Protein 7A57 (pdb70)

Radius of gyration: 36.09 Å; Cα contacts (8 Å, |Δi|>4): 3725; chains: 3; bounding box: 94×116×87 Å

Secondary structure (DSSP, 8-state):
-HHHHHHHHHHHHHHHHHHTT-EEEPPPTT--------EEEEEEEETTEEEEEEEEEEE--TT-EEEEEEEETTEEEEEEEEEEEEEEEEEEEEEEEEEE--EEEEEEEEEEESSSPPPSS----TT-EEEEEEEEEBTTB--TT---SSEEEEEEEEEEEE---EEEEEE-SPPEEEEEEEEEETTEEEEEEE-SSS-EE-SSEEEEEE--------SEEEEETTEEEBSSBPPTT---SSBTSEEEETTEEEE----EEEEE--SSSPPEEEEEESS---GGGGGG-B--TTEEEEEETTEEEEEE-SS---EEEEEEE-SS-EEEEE-PPP-EEEEEEEEE-SSSSS-EEEEEEEEESS-EEEEEEESSEESSSEEEE-SS--EEEEEEE-SS---SEEEEEETTEEEEEEEEE-PPPPP-S-S--S-S--EE-/--GGGS--S--S-HHHHHHHHHHHHHHHHHHTT-EEEPPPTTB-------EEEEEEEETTEEEEEEEEEEE--TT-EEEEEEEETTEEEEEEEEEEEEEEEEEEEEEEEEEE--EEEEEEEEEEESSSPPPSS----TT-EEEEEEEEE-TTS--TT---SSEEEEEEEEEEEE---EEEEEE-SPPEEEEEEEEEETTEEEEEE--SSS-EE-SSEEEEEE--------SEEEEETTEEEBSSBPPTT---SSBTSSEEETTEEE-----EEEEE--SSSPPEEEEEE-S---GGGGGG-B--SSEEEEEETTEEEEEE-SS---EEEEEEEEES-EEEEE-PPP-EEEEEEEEE-SSSSS-EEEEEEEEESSBEEEEEEESSEESSSEEEE-SS--EEEEEEE-SS---SEEEEEETTEEEEEEEEE-PPPPP-S-S--S-S--EE-/-HHHHHHHHHHHHHHHHHTT-EEEPPPTTB-------EEEEEEEETTEEEEEEEEEEE--TT-EEEEEEEETTEEEEEEEEEEEEEEEEEEEEEEEEEE--EEEEEEEEEEESSS---SS----TT-EEEEEEEEEBTTB--TT---SSEEEEEEEEEEEE---EEEEEE-SPPEEEEEEEEEETTEEEEEEE-SSS-EE-SSEEEEEE--------SEEEEETTEEEBSSBPPTT---SSBT-SEEETTEEE--S--EEEEE--SSSPPEEEEEESS---GGGGGG-B--SSEEEEEETTEEEEEE-SS---EEEEEEEEES-EEEEE-PPP-EEEEEEEEE-SSSSS-EEEEEEEEESSBEEEEEEESSEESSSEEEE-SS--EEEEEEE-SS---SEEEEEETTEEEEEEEEE-PPPPP-S-S--S-S--EE-

Structure (mmCIF, N/CA/C/O backbone):
data_7A57
#
_entry.id   7A57
#
_cell.length_a   170.873
_cell.length_b   170.873
_cell.length_c   379.220
_cell.angle_alpha   90.000
_cell.angle_beta   90.000
_cell.angle_gamma   120.000
#
_symmetry.space_group_name_H-M   'P 61 2 2'
#
loop_
_entity.id
_entity.type
_entity.pdbx_description
1 polymer 'Envelopment polyprotein'
2 branched 2-acetamido-2-deoxy-beta-D-glucopyranose-(1-4)-[alpha-L-fucopyranose-(1-6)]2-acetamido-2-deoxy-beta-D-glucopyranose
#
loop_
_atom_site.group_PDB
_atom_site.id
_atom_site.type_symbol
_atom_site.label_atom_id
_atom_site.label_alt_id
_atom_site.label_comp_id
_atom_site.label_asym_id
_atom_site.label_entity_id
_atom_site.label_seq_id
_atom_site.pdbx_PDB_ins_code
_atom_site.Cartn_x
_atom_site.Cartn_y
_atom_site.Cartn_z
_atom_site.occupancy
_atom_site.B_iso_or_equiv
_atom_site.auth_seq_id
_atom_site.auth_comp_id
_atom_site.auth_asym_id
_atom_site.auth_atom_id
_atom_site.pdbx_PDB_model_num
ATOM 1 N N . ASP A 1 22 ? 65.558 -24.110 41.486 1.00 184.60 928 ASP A N 1
ATOM 2 C CA . ASP A 1 22 ? 65.758 -25.461 41.997 1.00 181.45 928 ASP A CA 1
ATOM 3 C C . ASP A 1 22 ? 65.331 -26.472 40.936 1.00 167.79 928 ASP A C 1
ATOM 4 O O . ASP A 1 22 ? 64.393 -26.222 40.178 1.00 164.69 928 ASP A O 1
ATOM 9 N N . ILE A 1 23 ? 66.017 -27.615 40.891 1.00 166.74 929 ILE A N 1
ATOM 10 C CA . ILE A 1 23 ? 65.801 -28.558 39.796 1.00 172.74 929 ILE A CA 1
ATOM 11 C C . ILE A 1 23 ? 64.570 -29.431 40.030 1.00 174.37 929 ILE A C 1
ATOM 12 O O . ILE A 1 23 ? 63.927 -29.864 39.067 1.00 159.58 929 ILE A O 1
ATOM 17 N N . GLU A 1 24 ? 64.224 -29.714 41.289 1.00 185.15 930 GLU A N 1
ATOM 18 C CA . GLU A 1 24 ? 63.081 -30.578 41.572 1.00 185.88 930 GLU A CA 1
ATOM 19 C C . GLU A 1 24 ? 61.785 -29.939 41.088 1.00 181.24 930 GLU A C 1
ATOM 20 O O . GLU A 1 24 ? 61.048 -30.513 40.274 1.00 174.49 930 GLU A O 1
ATOM 26 N N . GLN A 1 25 ? 61.495 -28.736 41.593 1.00 178.19 931 GLN A N 1
ATOM 27 C CA . GLN A 1 25 ? 60.315 -27.997 41.168 1.00 171.09 931 GLN A CA 1
ATOM 28 C C . GLN A 1 25 ? 60.269 -27.809 39.657 1.00 175.15 931 GLN A C 1
ATOM 29 O O . GLN A 1 25 ? 59.183 -27.795 39.070 1.00 177.97 931 GLN A O 1
ATOM 35 N N . TYR A 1 26 ? 61.425 -27.647 39.009 1.00 174.43 932 TYR A N 1
ATOM 36 C CA . TYR A 1 26 ? 61.427 -27.423 37.565 1.00 169.42 932 TYR A CA 1
ATOM 37 C C . TYR A 1 26 ? 61.103 -28.701 36.792 1.00 149.55 932 TYR A C 1
ATOM 38 O O . TYR A 1 26 ? 60.345 -28.663 35.816 1.00 133.75 932 TYR A O 1
ATOM 47 N N . LYS A 1 27 ? 61.709 -29.834 37.171 1.00 146.00 933 LYS A N 1
ATOM 48 C CA . LYS A 1 27 ? 61.380 -31.086 36.484 1.00 146.38 933 LYS A CA 1
ATOM 49 C C . LYS A 1 27 ? 59.927 -31.487 36.725 1.00 152.08 933 LYS A C 1
ATOM 50 O O . LYS A 1 27 ? 59.286 -32.075 35.844 1.00 150.19 933 LYS A O 1
ATOM 56 N N . LYS A 1 28 ? 59.398 -31.218 37.922 1.00 158.47 934 LYS A N 1
ATOM 57 C CA . LYS A 1 28 ? 57.971 -31.452 38.140 1.00 155.78 934 LYS A CA 1
ATOM 58 C C . LYS A 1 28 ? 57.126 -30.483 37.316 1.00 151.71 934 LYS A C 1
ATOM 59 O O . LYS A 1 28 ? 56.047 -30.847 36.829 1.00 149.87 934 LYS A O 1
ATOM 65 N N . ALA A 1 29 ? 57.607 -29.248 37.142 1.00 144.98 935 ALA A N 1
ATOM 66 C CA . ALA A 1 29 ? 56.887 -28.262 36.342 1.00 143.12 935 ALA A CA 1
ATOM 67 C C . ALA A 1 29 ? 56.836 -28.657 34.871 1.00 149.72 935 ALA A C 1
ATOM 68 O O . ALA A 1 29 ? 55.799 -28.496 34.218 1.00 158.35 935 ALA A O 1
ATOM 70 N N . ILE A 1 30 ? 57.947 -29.151 34.324 1.00 151.11 936 ILE A N 1
ATOM 71 C CA . ILE A 1 30 ? 57.962 -29.541 32.916 1.00 151.94 936 ILE A CA 1
ATOM 72 C C . ILE A 1 30 ? 57.244 -30.874 32.719 1.00 137.61 936 ILE A C 1
ATOM 73 O O . ILE A 1 30 ? 56.591 -31.081 31.690 1.00 121.99 936 ILE A O 1
ATOM 78 N N . THR A 1 31 ? 57.346 -31.792 33.688 1.00 136.81 937 THR A N 1
ATOM 79 C CA . THR A 1 31 ? 56.561 -33.021 33.632 1.00 132.97 937 THR A CA 1
ATOM 80 C C . THR A 1 31 ? 55.077 -32.698 33.598 1.00 132.19 937 THR A C 1
ATOM 81 O O . THR A 1 31 ? 54.311 -33.309 32.843 1.00 122.83 937 THR A O 1
ATOM 85 N N . GLN A 1 32 ? 54.654 -31.739 34.417 1.00 146.63 938 GLN A N 1
ATOM 86 C CA . GLN A 1 32 ? 53.262 -31.320 34.406 1.00 157.08 938 GLN A CA 1
ATOM 87 C C . GLN A 1 32 ? 52.915 -30.610 33.099 1.00 154.63 938 GLN A C 1
ATOM 88 O O . GLN A 1 32 ? 51.794 -30.741 32.601 1.00 164.96 938 GLN A O 1
ATOM 94 N N . LYS A 1 33 ? 53.847 -29.817 32.552 1.00 143.84 939 LYS A N 1
ATOM 95 C CA . LYS A 1 33 ? 53.568 -29.057 31.329 1.00 144.07 939 LYS A CA 1
ATOM 96 C C . LYS A 1 33 ? 53.389 -29.979 30.123 1.00 141.58 939 LYS A C 1
ATOM 97 O O . LYS A 1 33 ? 52.436 -29.831 29.349 1.00 138.14 939 LYS A O 1
ATOM 103 N N . LEU A 1 34 ? 54.317 -30.920 29.930 1.00 137.12 940 LEU A N 1
ATOM 104 C CA . LEU A 1 34 ? 54.149 -31.926 28.888 1.00 128.17 940 LEU A CA 1
ATOM 105 C C . LEU A 1 34 ? 52.939 -32.802 29.174 1.00 132.17 940 LEU A C 1
ATOM 106 O O . LEU A 1 34 ? 52.220 -33.211 28.253 1.00 133.24 940 LEU A O 1
ATOM 111 N N . GLN A 1 35 ? 52.701 -33.087 30.453 1.00 136.96 941 GLN A N 1
ATOM 112 C CA . GLN A 1 35 ? 51.592 -33.939 30.854 1.00 135.72 941 GLN A CA 1
ATOM 113 C C . GLN A 1 35 ? 50.255 -33.324 30.455 1.00 130.36 941 GLN A C 1
ATOM 114 O O . GLN A 1 35 ? 49.368 -34.015 29.941 1.00 122.40 941 GLN A O 1
ATOM 120 N N . THR A 1 36 ? 50.085 -32.024 30.707 1.00 136.94 942 THR A N 1
ATOM 121 C CA . THR A 1 36 ? 48.877 -31.315 30.303 1.00 139.95 942 THR A CA 1
ATOM 122 C C . THR A 1 36 ? 48.866 -30.983 28.817 1.00 129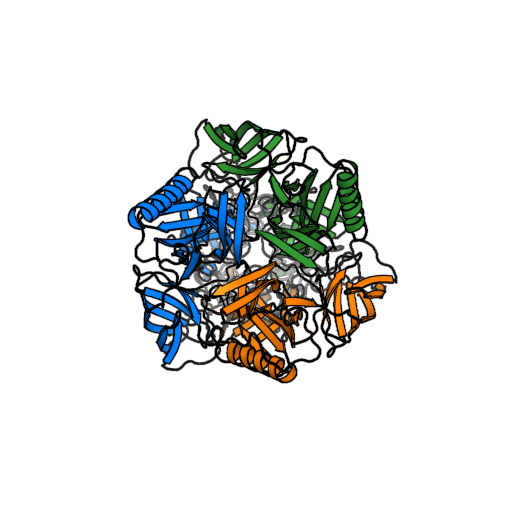.63 942 THR A C 1
ATOM 123 O O . THR A 1 36 ? 47.797 -30.698 28.272 1.00 131.52 942 THR A O 1
ATOM 127 N N . SER A 1 37 ? 50.028 -30.952 28.160 1.00 127.75 943 SER A N 1
ATOM 128 C CA . SER A 1 37 ? 50.039 -30.854 26.702 1.00 137.15 943 SER A CA 1
ATOM 129 C C . SER A 1 37 ? 49.418 -32.099 26.076 1.00 132.88 943 SER A C 1
ATOM 130 O O . SER A 1 37 ? 48.509 -32.012 25.234 1.00 122.59 943 SER A O 1
ATOM 133 N N . LEU A 1 38 ? 49.840 -33.277 26.546 1.00 138.38 944 LEU A N 1
ATOM 134 C CA . LEU A 1 38 ? 49.333 -34.521 25.982 1.00 133.07 944 LEU A CA 1
ATOM 135 C C . LEU A 1 38 ? 47.903 -34.775 26.437 1.00 145.40 944 LEU A C 1
ATOM 136 O O . LEU A 1 38 ? 47.086 -35.310 25.677 1.00 127.99 944 LEU A O 1
ATOM 141 N N . SER A 1 39 ? 47.592 -34.414 27.687 1.00 167.96 945 SER A N 1
ATOM 142 C CA . SER A 1 39 ? 46.223 -34.542 28.171 1.00 170.70 945 SER A CA 1
ATOM 143 C C . SER A 1 39 ? 45.304 -33.591 27.416 1.00 171.76 945 SER A C 1
ATOM 144 O O . SER A 1 39 ? 44.159 -33.939 27.103 1.00 166.71 945 SER A O 1
ATOM 147 N N . LEU A 1 40 ? 45.800 -32.385 27.115 1.00 173.70 946 LEU A N 1
ATOM 148 C CA . LEU A 1 40 ? 45.027 -31.430 26.330 1.00 176.23 946 LEU A CA 1
ATOM 149 C C . LEU A 1 40 ? 44.723 -31.988 24.952 1.00 181.51 946 LEU A C 1
ATOM 150 O O . LEU A 1 40 ? 43.619 -31.798 24.426 1.00 177.02 946 LEU A O 1
ATOM 155 N N . PHE A 1 41 ? 45.686 -32.682 24.347 1.00 189.47 947 PHE A N 1
ATOM 156 C CA . PHE A 1 41 ? 45.415 -33.309 23.063 1.00 182.56 947 PHE A CA 1
ATOM 157 C C . PHE A 1 41 ? 44.912 -34.737 23.289 1.00 165.17 947 PHE A C 1
ATOM 158 O O . PHE A 1 41 ? 44.588 -35.141 24.408 1.00 162.76 947 PHE A O 1
ATOM 166 N N . LYS A 1 42 ? 44.839 -35.520 22.216 1.00 156.35 948 LYS A N 1
ATOM 167 C CA . LYS A 1 42 ? 44.110 -36.784 22.223 1.00 164.00 948 LYS A CA 1
ATOM 168 C C . LYS A 1 42 ? 44.774 -37.904 23.020 1.00 162.86 948 LYS A C 1
ATOM 169 O O . LYS A 1 42 ? 44.198 -39.006 23.041 1.00 167.04 948 LYS A O 1
ATOM 175 N N . TYR A 1 43 ? 45.921 -37.719 23.655 1.00 155.18 949 TYR A N 1
ATOM 176 C CA . TYR A 1 43 ? 46.562 -38.881 24.264 1.00 145.51 949 TYR A CA 1
ATOM 177 C C . TYR A 1 43 ? 45.813 -39.297 25.533 1.00 139.39 949 TYR A C 1
ATOM 178 O O . TYR A 1 43 ? 45.289 -38.467 26.279 1.00 140.25 949 TYR A O 1
ATOM 187 N N . ALA A 1 44 ? 45.782 -40.609 25.769 1.00 132.68 950 ALA A N 1
ATOM 188 C CA . ALA A 1 44 ? 45.100 -41.201 26.909 1.00 132.56 950 ALA A CA 1
ATOM 189 C C . ALA A 1 44 ? 46.113 -41.786 27.886 1.00 143.18 950 ALA A C 1
ATOM 190 O O . ALA A 1 44 ? 47.141 -42.332 27.478 1.00 142.22 950 ALA A O 1
ATOM 192 N N . LYS A 1 45 ? 45.807 -41.680 29.182 1.00 146.35 951 LYS A N 1
ATOM 193 C CA . LYS A 1 45 ? 46.707 -42.155 30.229 1.00 141.73 951 LYS A CA 1
ATOM 194 C C . LYS A 1 45 ? 46.518 -43.650 30.452 1.00 157.68 951 LYS A C 1
ATOM 195 O O . LYS A 1 45 ? 45.386 -44.130 30.562 1.00 168.96 951 LYS A O 1
ATOM 201 N N . THR A 1 46 ? 47.628 -44.386 30.532 1.00 163.16 952 THR A N 1
ATOM 202 C CA . THR A 1 46 ? 47.590 -45.831 30.711 1.00 168.71 952 THR A CA 1
ATOM 203 C C . THR A 1 46 ? 48.608 -46.232 31.772 1.00 177.06 952 THR A C 1
ATOM 204 O O . THR A 1 46 ? 49.274 -45.386 32.380 1.00 181.41 952 THR A O 1
ATOM 208 N N . LYS A 1 47 ? 48.715 -47.538 32.008 1.00 175.16 953 LYS A N 1
ATOM 209 C CA . LYS A 1 47 ? 49.586 -48.062 33.061 1.00 168.24 953 LYS A CA 1
ATOM 210 C C . LYS A 1 47 ? 51.030 -48.092 32.568 1.00 149.12 953 LYS A C 1
ATOM 211 O O . LYS A 1 47 ? 51.322 -48.727 31.550 1.00 126.51 953 LYS A O 1
ATOM 217 N N . ASN A 1 48 ? 51.933 -47.416 33.277 1.00 150.95 954 ASN A N 1
ATOM 218 C CA . ASN A 1 48 ? 53.320 -47.337 32.829 1.00 140.84 954 ASN A CA 1
ATOM 219 C C . ASN A 1 48 ? 53.934 -48.735 32.706 1.00 142.26 954 ASN A C 1
ATOM 220 O O . ASN A 1 48 ? 53.740 -49.599 33.570 1.00 136.09 954 ASN A O 1
ATOM 225 N N . LEU A 1 49 ? 54.683 -48.945 31.619 1.00 141.47 955 LEU A N 1
ATOM 226 C CA . LEU A 1 49 ? 55.337 -50.219 31.362 1.00 128.96 955 LEU A CA 1
ATOM 227 C C . LEU A 1 49 ? 56.803 -50.144 31.755 1.00 131.75 955 LEU A C 1
ATOM 228 O O . LEU A 1 49 ? 57.543 -49.316 31.198 1.00 129.89 955 LEU A O 1
ATOM 233 N N . PRO A 1 50 ? 57.254 -50.954 32.708 1.00 130.94 956 PRO A N 1
ATOM 234 C CA . PRO A 1 50 ? 58.654 -50.874 33.161 1.00 126.49 956 PRO A CA 1
ATOM 235 C C . PRO A 1 50 ? 59.637 -51.503 32.190 1.00 113.02 956 PRO A C 1
ATOM 236 O O . PRO A 1 50 ? 60.814 -51.127 32.150 1.00 106.60 956 PRO A O 1
ATOM 240 N N . HIS A 1 51 ? 59.171 -52.492 31.434 1.00 107.69 957 HIS A N 1
ATOM 241 C CA . HIS A 1 51 ? 60.025 -53.303 30.579 1.00 104.96 957 HIS A CA 1
ATOM 242 C C . HIS A 1 51 ? 60.322 -52.665 29.228 1.00 104.59 957 HIS A C 1
ATOM 243 O O . HIS A 1 51 ? 61.007 -53.292 28.408 1.00 96.52 957 HIS A O 1
ATOM 250 N N . ILE A 1 52 ? 59.794 -51.477 28.946 1.00 111.02 958 ILE A N 1
ATOM 251 C CA . ILE A 1 52 ? 60.052 -50.793 27.683 1.00 100.15 958 ILE A CA 1
ATOM 252 C C . ILE A 1 52 ? 61.214 -49.822 27.846 1.00 89.34 958 ILE A C 1
ATOM 253 O O . ILE A 1 52 ? 61.109 -48.815 28.553 1.00 88.76 958 ILE A O 1
ATOM 258 N N . LYS A 1 53 ? 62.317 -50.126 27.174 1.00 80.60 959 LYS A N 1
ATOM 259 C CA . LYS A 1 53 ? 63.497 -49.285 27.105 1.00 80.70 959 LYS A CA 1
ATOM 260 C C . LYS A 1 53 ? 64.054 -49.373 25.696 1.00 93.50 959 LYS A C 1
ATOM 261 O O . LYS A 1 53 ? 63.982 -50.433 25.061 1.00 101.31 959 LYS A O 1
ATOM 267 N N . PRO A 1 54 ? 64.597 -48.275 25.174 1.00 90.57 960 PRO A N 1
ATOM 268 C CA . PRO A 1 54 ? 65.115 -48.292 23.799 1.00 82.75 960 PRO A CA 1
ATOM 269 C C . PRO A 1 54 ? 66.353 -49.164 23.691 1.00 92.45 960 PRO A C 1
ATOM 270 O O . PRO A 1 54 ? 67.238 -49.135 24.550 1.00 96.46 960 PRO A O 1
ATOM 274 N N . ILE A 1 55 ? 66.397 -49.957 22.622 1.00 93.47 961 ILE A N 1
ATOM 275 C CA . ILE A 1 55 ? 67.543 -50.814 22.356 1.00 89.87 961 ILE A CA 1
ATOM 276 C C . ILE A 1 55 ? 68.488 -50.191 21.329 1.00 78.82 961 ILE A C 1
ATOM 277 O O . ILE A 1 55 ? 69.681 -50.540 21.308 1.00 71.05 961 ILE A O 1
ATOM 282 N N . TYR A 1 56 ? 68.016 -49.220 20.547 1.00 76.03 962 TYR A N 1
ATOM 283 C CA . TYR A 1 56 ? 68.726 -48.686 19.394 1.00 70.80 962 TYR A CA 1
ATOM 284 C C . TYR A 1 56 ? 68.721 -47.164 19.482 1.00 82.33 962 TYR A C 1
ATOM 285 O O . TYR A 1 56 ? 67.841 -46.568 20.110 1.00 98.68 962 TYR A O 1
ATOM 294 N N . LYS A 1 57 ? 69.711 -46.529 18.850 1.00 71.24 963 LYS A N 1
ATOM 295 C CA . LYS A 1 57 ? 69.814 -45.075 18.825 1.00 74.52 963 LYS A CA 1
ATOM 296 C C . LYS A 1 57 ? 69.712 -44.612 17.380 1.00 77.73 963 LYS A C 1
ATOM 297 O O . LYS A 1 57 ? 70.286 -45.240 16.483 1.00 82.16 963 LYS A O 1
ATOM 303 N N . TYR A 1 58 ? 68.969 -43.529 17.138 1.00 75.81 964 TYR A N 1
ATOM 304 C CA . TYR A 1 58 ? 68.635 -43.214 15.757 1.00 82.07 964 TYR A CA 1
ATOM 305 C C . TYR A 1 58 ? 69.120 -41.810 15.412 1.00 91.56 964 TYR A C 1
ATOM 306 O O . TYR A 1 58 ? 69.583 -41.054 16.270 1.00 111.56 964 TYR A O 1
ATOM 315 N N . ILE A 1 59 ? 68.992 -41.459 14.129 1.00 79.82 965 ILE A N 1
ATOM 316 C CA . ILE A 1 59 ? 69.483 -40.174 13.645 1.00 85.40 965 ILE A CA 1
ATOM 317 C C . ILE A 1 59 ? 68.580 -39.054 14.139 1.00 96.72 965 ILE A C 1
ATOM 318 O O . ILE A 1 59 ? 67.350 -39.119 14.006 1.00 111.75 965 ILE A O 1
ATOM 323 N N . THR A 1 60 ? 69.188 -38.011 14.703 1.00 84.75 966 THR A N 1
ATOM 324 C CA . THR A 1 60 ? 68.454 -36.874 15.238 1.00 99.57 966 THR A CA 1
ATOM 325 C C . THR A 1 60 ? 68.968 -35.583 14.620 1.00 108.19 966 THR A C 1
ATOM 326 O O . THR A 1 60 ? 70.163 -35.445 14.339 1.00 116.07 966 THR A O 1
ATOM 330 N N . ILE A 1 61 ? 68.047 -34.646 14.415 1.00 110.20 967 ILE A N 1
ATOM 331 C CA . ILE A 1 61 ? 68.338 -33.287 13.979 1.00 111.60 967 ILE A CA 1
ATOM 332 C C . ILE A 1 61 ? 67.803 -32.354 15.051 1.00 111.46 967 ILE A C 1
ATOM 333 O O . ILE A 1 61 ? 66.611 -32.397 15.371 1.00 100.63 967 ILE A O 1
ATOM 338 N N . GLU A 1 62 ? 68.668 -31.513 15.601 1.00 121.76 968 GLU A N 1
ATOM 339 C CA . GLU A 1 62 ? 68.248 -30.585 16.639 1.00 118.31 968 GLU A CA 1
ATOM 340 C C . GLU A 1 62 ? 68.196 -29.166 16.088 1.00 117.38 968 GLU A C 1
ATOM 341 O O . GLU A 1 62 ? 68.672 -28.877 14.988 1.00 113.67 968 GLU A O 1
ATOM 347 N N . GLY A 1 63 ? 67.606 -28.276 16.873 1.00 106.15 969 GLY A N 1
ATOM 348 C CA . GLY A 1 63 ? 67.489 -26.894 16.449 1.00 131.92 969 GLY A CA 1
ATOM 349 C C . GLY A 1 63 ? 66.741 -26.093 17.487 1.00 136.81 969 GLY A C 1
ATOM 350 O O . GLY A 1 63 ? 66.418 -26.585 18.572 1.00 131.54 969 GLY A O 1
ATOM 351 N N . THR A 1 64 ? 66.492 -24.829 17.146 1.00 144.58 970 THR A N 1
ATOM 352 C CA . THR A 1 64 ? 65.741 -23.923 18.006 1.00 142.07 970 THR A CA 1
ATOM 353 C C . THR A 1 64 ? 64.794 -23.089 17.160 1.00 144.33 970 THR A C 1
ATOM 354 O O . THR A 1 64 ? 65.214 -22.466 16.179 1.00 144.03 970 THR A O 1
ATOM 358 N N . GLU A 1 65 ? 63.522 -23.074 17.545 1.00 144.47 971 GLU A N 1
ATOM 359 C CA . GLU A 1 65 ? 62.535 -22.176 16.971 1.00 144.72 971 GLU A CA 1
ATOM 360 C C . GLU A 1 65 ? 62.158 -21.118 17.996 1.00 152.37 971 GLU A C 1
ATOM 361 O O . GLU A 1 65 ? 62.118 -21.379 19.204 1.00 147.40 971 GLU A O 1
ATOM 367 N N . THR A 1 66 ? 61.880 -19.919 17.494 1.00 165.29 972 THR A N 1
ATOM 368 C CA . THR A 1 66 ? 61.573 -18.764 18.323 1.00 172.54 972 THR A CA 1
ATOM 369 C C . THR A 1 66 ? 60.145 -18.327 18.043 1.00 177.60 972 THR A C 1
ATOM 370 O O . THR A 1 66 ? 59.792 -18.048 16.892 1.00 179.34 972 THR A O 1
ATOM 374 N N . ALA A 1 67 ? 59.329 -18.282 19.092 1.00 179.41 973 ALA A N 1
ATOM 375 C CA . ALA A 1 67 ? 57.950 -17.817 19.003 1.00 183.71 973 ALA A CA 1
ATOM 376 C C . ALA A 1 67 ? 57.861 -16.553 19.845 1.00 201.17 973 ALA A C 1
ATOM 377 O O . ALA A 1 67 ? 58.016 -16.606 21.071 1.00 207.96 973 ALA A O 1
ATOM 379 N N . GLU A 1 68 ? 57.624 -15.418 19.182 1.00 205.07 974 GLU A N 1
ATOM 380 C CA . GLU A 1 68 ? 57.562 -14.122 19.849 1.00 205.02 974 GLU A CA 1
ATOM 381 C C . GLU A 1 68 ? 58.816 -13.901 20.683 1.00 200.77 974 GLU A C 1
ATOM 382 O O . GLU A 1 68 ? 59.933 -13.928 20.155 1.00 194.59 974 GLU A O 1
ATOM 388 N N . GLY A 1 69 ? 58.649 -13.676 21.984 1.00 204.76 975 GLY A N 1
ATOM 389 C CA . GLY A 1 69 ? 59.792 -13.466 22.848 1.00 204.17 975 GLY A CA 1
ATOM 390 C C . GLY A 1 69 ? 60.430 -14.725 23.399 1.00 193.68 975 GLY A C 1
ATOM 391 O O . GLY A 1 69 ? 61.564 -14.675 23.886 1.00 187.57 975 GLY A O 1
ATOM 392 N N . ILE A 1 70 ? 59.738 -15.865 23.329 1.00 194.57 976 ILE A N 1
ATOM 393 C CA . ILE A 1 70 ? 60.222 -17.094 23.952 1.00 198.89 976 ILE A CA 1
ATOM 394 C C . ILE A 1 70 ? 60.939 -17.934 22.904 1.00 199.61 976 ILE A C 1
ATOM 395 O O . ILE A 1 70 ? 60.481 -18.061 21.759 1.00 201.76 976 ILE A O 1
ATOM 400 N N . GLU A 1 71 ? 62.079 -18.499 23.293 1.00 192.85 977 GLU A N 1
ATOM 401 C CA . GLU A 1 71 ? 62.884 -19.360 22.438 1.00 177.99 977 GLU A CA 1
ATOM 402 C C . GLU A 1 71 ? 62.840 -20.787 22.969 1.00 168.09 977 GLU A C 1
ATOM 403 O O . GLU A 1 71 ? 62.999 -21.008 24.174 1.00 166.99 977 GLU A O 1
ATOM 409 N N . SER A 1 72 ? 62.609 -21.748 22.074 1.00 160.81 978 SER A N 1
ATOM 410 C CA . SER A 1 72 ? 62.466 -23.146 22.459 1.00 153.25 978 SER A CA 1
ATOM 411 C C . SER A 1 72 ? 63.313 -24.032 21.555 1.00 145.85 978 SER A C 1
ATOM 412 O O . SER A 1 72 ? 63.363 -23.822 20.339 1.00 146.04 978 SER A O 1
ATOM 415 N N . ALA A 1 73 ? 63.978 -25.017 22.156 1.00 139.27 979 ALA A N 1
ATOM 416 C CA . ALA A 1 73 ? 64.859 -25.934 21.439 1.00 131.56 979 ALA A CA 1
ATOM 417 C C . ALA A 1 73 ? 64.151 -27.262 21.196 1.00 121.00 979 ALA A C 1
ATOM 418 O O . ALA A 1 73 ? 63.584 -27.850 22.123 1.00 116.49 979 ALA A O 1
ATOM 420 N N . TYR A 1 74 ? 64.198 -27.734 19.951 1.00 118.06 980 TYR A N 1
ATOM 421 C CA . TYR A 1 74 ? 63.528 -28.953 19.524 1.00 124.20 980 TYR A CA 1
ATOM 422 C C . TYR A 1 74 ? 64.547 -29.986 19.064 1.00 127.95 980 TYR A C 1
ATOM 423 O O . TYR A 1 74 ? 65.586 -29.647 18.485 1.00 134.25 980 TYR A O 1
ATOM 432 N N . ILE A 1 75 ? 64.236 -31.251 19.335 1.00 123.20 981 ILE A N 1
ATOM 433 C CA . ILE A 1 75 ? 64.924 -32.390 18.742 1.00 108.32 981 ILE A CA 1
ATOM 434 C C . ILE A 1 75 ? 63.929 -33.114 17.846 1.00 99.45 981 ILE A C 1
ATOM 435 O O . ILE A 1 75 ? 62.739 -33.205 18.168 1.00 100.01 981 ILE A O 1
ATOM 440 N N . GLU A 1 76 ? 64.415 -33.609 16.712 1.00 104.57 982 GLU A N 1
ATOM 441 C CA . GLU A 1 76 ? 63.590 -34.248 15.694 1.00 109.04 982 GLU A CA 1
ATOM 442 C C . GLU A 1 76 ? 64.221 -35.574 15.301 1.00 104.80 982 GLU A C 1
ATOM 443 O O . GLU A 1 76 ? 65.409 -35.626 14.971 1.00 111.66 982 GLU A O 1
ATOM 449 N N . SER A 1 77 ? 63.438 -36.645 15.358 1.00 90.97 983 SER A N 1
ATOM 450 C CA . SER A 1 77 ? 63.982 -37.963 15.089 1.00 83.24 983 SER A CA 1
ATOM 451 C C . SER A 1 77 ? 62.928 -38.816 14.391 1.00 81.53 983 SER A C 1
ATOM 452 O O . SER A 1 77 ? 61.726 -38.643 14.606 1.00 82.31 983 SER A O 1
ATOM 455 N N . GLU A 1 78 ? 63.390 -39.741 13.553 1.00 79.37 984 GLU A N 1
ATOM 456 C CA . GLU A 1 78 ? 62.509 -40.603 12.778 1.00 81.20 984 GLU A CA 1
ATOM 457 C C . GLU A 1 78 ? 62.746 -42.062 13.142 1.00 82.80 984 GLU A C 1
ATOM 458 O O . GLU A 1 78 ? 63.889 -42.489 13.342 1.00 74.08 984 GLU A O 1
ATOM 464 N N . VAL A 1 79 ? 61.651 -42.814 13.216 1.00 81.23 985 VAL A N 1
ATOM 465 C CA . VAL A 1 79 ? 61.617 -44.168 13.760 1.00 71.48 985 VAL A CA 1
ATOM 466 C C . VAL A 1 79 ? 60.793 -45.077 12.855 1.00 101.26 985 VAL A C 1
ATOM 467 O O . VAL A 1 79 ? 59.744 -44.645 12.357 1.00 121.42 985 VAL A O 1
ATOM 471 N N . PRO A 1 80 ? 61.196 -46.328 12.621 1.00 86.15 986 PRO A N 1
ATOM 472 C CA . PRO A 1 80 ? 60.333 -47.229 11.851 1.00 73.55 986 PRO A CA 1
ATOM 473 C C . PRO A 1 80 ? 59.047 -47.520 12.601 1.00 70.03 986 PRO A C 1
ATOM 474 O O . PRO A 1 80 ? 59.047 -47.709 13.820 1.00 72.61 986 PRO A O 1
ATOM 478 N N . ALA A 1 81 ? 57.951 -47.576 11.853 1.00 74.72 987 ALA A N 1
ATOM 479 C CA . ALA A 1 81 ? 56.635 -47.859 12.418 1.00 67.69 987 ALA A CA 1
ATOM 480 C C . ALA A 1 81 ? 56.502 -49.370 12.513 1.00 71.59 987 ALA A C 1
ATOM 481 O O . ALA A 1 81 ? 55.941 -50.031 11.636 1.00 86.64 987 ALA A O 1
ATOM 483 N N . LEU A 1 82 ? 57.028 -49.916 13.602 1.00 67.05 988 LEU A N 1
ATOM 484 C CA . LEU A 1 82 ? 57.077 -51.347 13.833 1.00 67.42 988 LEU A CA 1
ATOM 485 C C . LEU A 1 82 ? 56.737 -51.601 15.292 1.00 86.67 988 LEU A C 1
ATOM 486 O O . LEU A 1 82 ? 57.198 -50.873 16.178 1.00 99.14 988 LEU A O 1
ATOM 491 N N . ALA A 1 83 ? 55.927 -52.626 15.542 1.00 86.81 989 ALA A N 1
ATOM 492 C CA . ALA A 1 83 ? 55.542 -52.931 16.910 1.00 86.25 989 ALA A CA 1
ATOM 493 C C . ALA A 1 83 ? 56.774 -53.261 17.740 1.00 79.74 989 ALA A C 1
ATOM 494 O O . ALA A 1 83 ? 57.631 -54.043 17.315 1.00 85.88 989 ALA A O 1
ATOM 496 N N . GLY A 1 84 ? 56.866 -52.649 18.926 1.00 74.33 990 GLY A N 1
ATOM 497 C CA . GLY A 1 84 ? 57.977 -52.865 19.830 1.00 78.36 990 GLY A CA 1
ATOM 498 C C . GLY A 1 84 ? 59.136 -51.891 19.702 1.00 77.38 990 GLY A C 1
ATOM 499 O O . GLY A 1 84 ? 60.063 -51.940 20.523 1.00 79.67 990 GLY A O 1
ATOM 500 N N . THR A 1 85 ? 59.119 -51.010 18.711 1.00 69.13 991 THR A N 1
ATOM 501 C CA . THR A 1 85 ? 60.219 -50.082 18.516 1.00 71.54 991 THR A CA 1
ATOM 502 C C . THR A 1 85 ? 60.101 -48.900 19.471 1.00 82.51 991 THR A C 1
ATOM 503 O O . THR A 1 85 ? 58.996 -48.437 19.767 1.00 99.38 991 THR A O 1
ATOM 507 N N . SER A 1 86 ? 61.239 -48.427 19.975 1.00 80.94 992 SER A N 1
ATOM 508 C CA . SER A 1 86 ? 61.231 -47.318 20.917 1.00 88.38 992 SER A CA 1
ATOM 509 C C . SER A 1 86 ? 62.542 -46.548 20.799 1.00 90.29 992 SER A C 1
ATOM 510 O O . SER A 1 86 ? 63.547 -47.078 20.319 1.00 96.84 992 SER A O 1
ATOM 513 N N . ILE A 1 87 ? 62.517 -45.282 21.230 1.00 76.86 993 ILE A N 1
ATOM 514 C CA . ILE A 1 87 ? 63.687 -44.407 21.231 1.00 77.29 993 ILE A CA 1
ATOM 515 C C . ILE A 1 87 ? 63.713 -43.645 22.541 1.00 92.02 993 ILE A C 1
ATOM 516 O O . ILE A 1 87 ? 62.658 -43.303 23.088 1.00 108.67 993 ILE A O 1
ATOM 521 N N . GLY A 1 88 ? 64.910 -43.393 23.063 1.00 94.54 994 GLY A N 1
ATOM 522 C CA . GLY A 1 88 ? 65.039 -42.649 24.296 1.00 107.13 994 GLY A CA 1
ATOM 523 C C . GLY A 1 88 ? 65.534 -41.219 24.158 1.00 109.88 994 GLY A C 1
ATOM 524 O O . GLY A 1 88 ? 66.443 -40.933 23.378 1.00 130.22 994 GLY A O 1
ATOM 525 N N . PHE A 1 89 ? 64.971 -40.339 24.986 1.00 92.94 995 PHE A N 1
ATOM 526 C CA . PHE A 1 89 ? 65.435 -38.965 25.092 1.00 96.67 995 PHE A CA 1
ATOM 527 C C . PHE A 1 89 ? 65.697 -38.637 26.555 1.00 108.40 995 PHE A C 1
ATOM 528 O O . PHE A 1 89 ? 64.824 -38.839 27.407 1.00 116.82 995 PHE A O 1
ATOM 536 N N . LYS A 1 90 ? 66.887 -38.109 26.836 1.00 110.20 996 LYS A N 1
ATOM 537 C CA . LYS A 1 90 ? 67.219 -37.526 28.130 1.00 113.21 996 LYS A CA 1
ATOM 538 C C . LYS A 1 90 ? 67.218 -36.012 28.002 1.00 120.19 996 LYS A C 1
ATOM 539 O O . LYS A 1 90 ? 67.882 -35.458 27.117 1.00 122.80 996 LYS A O 1
ATOM 545 N N . ILE A 1 91 ? 66.453 -35.355 28.872 1.00 120.76 997 ILE A N 1
ATOM 546 C CA . ILE A 1 91 ? 66.333 -33.904 28.893 1.00 119.74 997 ILE A CA 1
ATOM 547 C C . ILE A 1 91 ? 67.170 -33.353 30.037 1.00 129.13 997 ILE A C 1
ATOM 548 O O . ILE A 1 91 ? 66.995 -33.747 31.196 1.00 134.73 997 ILE A O 1
ATOM 553 N N . ASN A 1 92 ? 68.067 -32.431 29.707 1.00 132.00 998 ASN A N 1
ATOM 554 C CA . ASN A 1 92 ? 68.972 -31.792 30.642 1.00 132.24 998 ASN A CA 1
ATOM 555 C C . ASN A 1 92 ? 68.656 -30.304 30.664 1.00 133.61 998 ASN A C 1
ATOM 556 O O . ASN A 1 92 ? 67.980 -29.781 29.772 1.00 132.06 998 ASN A O 1
ATOM 561 N N . SER A 1 93 ? 69.140 -29.624 31.696 1.00 132.56 999 SER A N 1
ATOM 562 C CA . SER A 1 93 ? 69.078 -28.171 31.747 1.00 134.27 999 SER A CA 1
ATOM 563 C C . SER A 1 93 ? 70.422 -27.622 31.301 1.00 128.34 999 SER A C 1
ATOM 564 O O . SER A 1 93 ? 71.467 -28.190 31.629 1.00 129.75 999 SER A O 1
ATOM 567 N N . LYS A 1 94 ? 70.394 -26.539 30.530 1.00 122.22 1000 LYS A N 1
ATOM 568 C CA . LYS A 1 94 ? 71.630 -25.972 30.007 1.00 124.97 1000 LYS A CA 1
ATOM 569 C C . LYS A 1 94 ? 72.666 -25.845 31.120 1.00 140.82 1000 LYS A C 1
ATOM 570 O O . LYS A 1 94 ? 72.443 -25.148 32.116 1.00 148.73 1000 LYS A O 1
ATOM 576 N N . GLU A 1 95 ? 73.757 -26.604 30.979 1.00 146.61 1001 GLU A N 1
ATOM 577 C CA . GLU A 1 95 ? 74.870 -26.741 31.927 1.00 154.87 1001 GLU A CA 1
ATOM 578 C C . GLU A 1 95 ? 74.552 -27.647 33.115 1.00 156.38 1001 GLU A C 1
ATOM 579 O O . GLU A 1 95 ? 75.345 -27.673 34.073 1.00 158.24 1001 GLU A O 1
ATOM 585 N N . GLY A 1 96 ? 73.452 -28.395 33.096 1.00 151.18 1002 GLY A N 1
ATOM 586 C CA . GLY A 1 96 ? 73.072 -29.199 34.247 1.00 146.44 1002 GLY A CA 1
ATOM 587 C C . GLY A 1 96 ? 72.250 -30.414 33.871 1.00 131.90 1002 GLY A C 1
ATOM 588 O O . GLY A 1 96 ? 71.504 -30.406 32.889 1.00 119.34 1002 GLY A O 1
ATOM 589 N N . LYS A 1 97 ? 72.368 -31.461 34.682 1.00 139.95 1003 LYS A N 1
ATOM 590 C CA . LYS A 1 97 ? 71.756 -32.743 34.344 1.00 149.17 1003 LYS A CA 1
ATOM 591 C C . LYS A 1 97 ? 71.405 -33.594 35.570 1.00 154.69 1003 LYS A C 1
ATOM 592 O O . LYS A 1 97 ? 72.119 -33.568 36.575 1.00 161.70 1003 LYS A O 1
ATOM 598 N N . HIS A 1 98 ? 70.304 -34.343 35.486 1.00 148.17 1004 HIS A N 1
ATOM 599 C CA . HIS A 1 98 ? 69.378 -34.239 34.359 1.00 143.40 1004 HIS A CA 1
ATOM 600 C C . HIS A 1 98 ? 67.976 -33.959 34.883 1.00 131.31 1004 HIS A C 1
ATOM 601 O O . HIS A 1 98 ? 67.726 -34.028 36.085 1.00 121.71 1004 HIS A O 1
ATOM 608 N N . LEU A 1 99 ? 67.072 -33.619 33.973 1.00 132.01 1005 LEU A N 1
ATOM 609 C CA . LEU A 1 99 ? 65.695 -33.277 34.344 1.00 130.11 1005 LEU A CA 1
ATOM 610 C C . LEU A 1 99 ? 64.783 -34.498 34.287 1.00 131.26 1005 LEU A C 1
ATOM 611 O O . LEU A 1 99 ? 64.281 -34.959 35.316 1.00 139.19 1005 LEU A O 1
ATOM 616 N N . LEU A 1 100 ? 64.564 -35.028 33.086 1.00 119.07 1006 LEU A N 1
ATOM 617 C CA . LEU A 1 100 ? 63.532 -36.031 32.882 1.00 112.85 1006 LEU A CA 1
ATOM 618 C C . LEU A 1 100 ? 63.914 -36.908 31.697 1.00 112.82 1006 LEU A C 1
ATOM 619 O O . LEU A 1 100 ? 64.610 -36.463 30.779 1.00 111.77 1006 LEU A O 1
ATOM 624 N N . ASP A 1 101 ? 63.450 -38.155 31.723 1.00 113.21 1007 ASP A N 1
ATOM 625 C CA . ASP A 1 101 ? 63.617 -39.087 30.612 1.00 116.28 1007 ASP A CA 1
ATOM 626 C C . ASP A 1 101 ? 62.260 -39.346 29.973 1.00 127.39 1007 ASP A C 1
ATOM 627 O O . ASP A 1 101 ? 61.289 -39.649 30.676 1.00 142.61 1007 ASP A O 1
ATOM 632 N N . VAL A 1 102 ? 62.192 -39.243 28.646 1.00 115.60 1008 VAL A N 1
ATOM 633 C CA . VAL A 1 102 ? 60.986 -39.577 27.896 1.00 98.71 1008 VAL A CA 1
ATOM 634 C C . VAL A 1 102 ? 61.327 -40.655 26.879 1.00 106.11 1008 VAL A C 1
ATOM 635 O O . VAL A 1 102 ? 62.274 -40.511 26.095 1.00 109.48 1008 VAL A O 1
ATOM 639 N N . ILE A 1 103 ? 60.569 -41.744 26.915 1.00 101.31 1009 ILE A N 1
ATOM 640 C CA . ILE A 1 103 ? 60.727 -42.851 25.985 1.00 86.99 1009 ILE A CA 1
ATOM 641 C C . ILE A 1 103 ? 59.540 -42.837 25.037 1.00 85.98 1009 ILE A C 1
ATOM 642 O O . ILE A 1 103 ? 58.387 -42.739 25.475 1.00 98.93 1009 ILE A O 1
ATOM 647 N N . ALA A 1 104 ? 59.821 -42.931 23.744 1.00 81.89 1010 ALA A N 1
ATOM 648 C CA . ALA A 1 104 ? 58.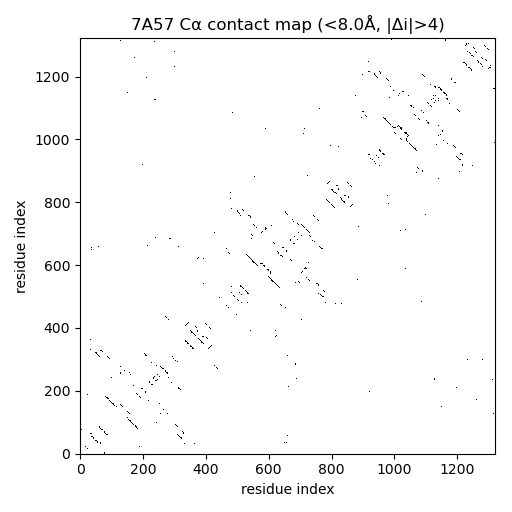788 -42.987 22.719 1.00 81.19 1010 ALA A CA 1
ATOM 649 C C . ALA A 1 104 ? 58.710 -44.423 22.224 1.00 91.34 1010 ALA A C 1
ATOM 650 O O . ALA A 1 104 ? 59.637 -44.917 21.568 1.00 86.71 1010 ALA A O 1
ATOM 652 N N . TYR A 1 105 ? 57.604 -45.081 22.547 1.00 95.44 1011 TYR A N 1
ATOM 653 C CA . TYR A 1 105 ? 57.376 -46.489 22.270 1.00 85.90 1011 TYR A CA 1
ATOM 654 C C . TYR A 1 105 ? 56.274 -46.632 21.229 1.00 86.96 1011 TYR A C 1
ATOM 655 O O . TYR A 1 105 ? 55.246 -45.951 21.301 1.00 107.02 1011 TYR A O 1
ATOM 664 N N . VAL A 1 106 ? 56.498 -47.493 20.244 1.00 72.62 1012 VAL A N 1
ATOM 665 C CA . VAL A 1 106 ? 55.478 -47.830 19.259 1.00 72.99 1012 VAL A CA 1
ATOM 666 C C . VAL A 1 106 ? 54.777 -49.086 19.753 1.00 79.82 1012 VAL A C 1
ATOM 667 O O . VAL A 1 106 ? 55.319 -50.193 19.667 1.00 92.14 1012 VAL A O 1
ATOM 671 N N . LYS A 1 107 ? 53.558 -48.921 20.259 1.00 72.43 1013 LYS A N 1
ATOM 672 C CA . LYS A 1 107 ? 52.860 -50.046 20.864 1.00 80.51 1013 LYS A CA 1
ATOM 673 C C . LYS A 1 107 ? 52.215 -50.937 19.812 1.00 79.64 1013 LYS A C 1
ATOM 674 O O . LYS A 1 107 ? 52.223 -52.167 19.946 1.00 77.26 1013 LYS A O 1
ATOM 680 N N . SER A 1 108 ? 51.673 -50.347 18.751 1.00 80.75 1014 SER A N 1
ATOM 681 C CA . SER A 1 108 ? 50.958 -51.137 17.760 1.00 85.59 1014 SER A CA 1
ATOM 682 C C . SER A 1 108 ? 51.310 -50.668 16.357 1.00 84.85 1014 SER A C 1
ATOM 683 O O . SER A 1 108 ? 51.319 -49.468 16.080 1.00 88.63 1014 SER A O 1
ATOM 686 N N . ALA A 1 109 ? 51.639 -51.619 15.489 1.00 80.20 1015 ALA A N 1
ATOM 687 C CA . ALA A 1 109 ? 51.756 -51.358 14.059 1.00 76.74 1015 ALA A CA 1
ATOM 688 C C . ALA A 1 109 ? 51.138 -52.546 13.342 1.00 78.10 1015 ALA A C 1
ATOM 689 O O . ALA A 1 109 ? 51.698 -53.645 13.374 1.00 96.87 1015 ALA A O 1
ATOM 691 N N . SER A 1 110 ? 49.993 -52.333 12.698 1.00 71.56 1016 SER A N 1
ATOM 692 C CA . SER A 1 110 ? 49.291 -53.432 12.047 1.00 77.13 1016 SER A CA 1
ATOM 693 C C . SER A 1 110 ? 48.407 -52.884 10.938 1.00 92.91 1016 SER A C 1
ATOM 694 O O . SER A 1 110 ? 48.124 -51.685 10.877 1.00 104.36 1016 SER A O 1
ATOM 697 N N . TYR A 1 111 ? 47.979 -53.780 10.057 1.00 91.07 1017 TYR A N 1
ATOM 698 C CA . TYR A 1 111 ? 46.940 -53.456 9.091 1.00 84.82 1017 TYR A CA 1
ATOM 699 C C . TYR A 1 111 ? 45.926 -54.589 9.052 1.00 92.99 1017 TYR A C 1
ATOM 700 O O . TYR A 1 111 ? 46.275 -55.759 9.241 1.00 100.77 1017 TYR A O 1
ATOM 709 N N . SER A 1 112 ? 44.660 -54.231 8.831 1.00 86.16 1018 SER A N 1
ATOM 710 C CA . SER A 1 112 ? 43.564 -55.179 8.980 1.00 76.62 1018 SER A CA 1
ATOM 711 C C . SER A 1 112 ? 42.516 -54.979 7.892 1.00 78.24 1018 SER A C 1
ATOM 712 O O . SER A 1 112 ? 42.429 -53.913 7.270 1.00 79.52 1018 SER A O 1
ATOM 715 N N . SER A 1 113 ? 41.714 -56.033 7.683 1.00 78.41 1019 SER A N 1
ATOM 716 C CA . SER A 1 113 ? 40.516 -55.984 6.837 1.00 72.54 1019 SER A CA 1
ATOM 717 C C . SER A 1 113 ? 39.481 -56.955 7.381 1.00 76.40 1019 SER A C 1
ATOM 718 O O . SER A 1 113 ? 39.822 -57.939 8.035 1.00 99.02 1019 SER A O 1
ATOM 721 N N . VAL A 1 114 ? 38.205 -56.690 7.089 1.00 65.21 1020 VAL A N 1
ATOM 722 C CA . VAL A 1 114 ? 37.118 -57.565 7.527 1.00 77.50 1020 VAL A CA 1
ATOM 723 C C . VAL A 1 114 ? 36.576 -58.311 6.316 1.00 73.05 1020 VAL A C 1
ATOM 724 O O . VAL A 1 114 ? 36.433 -57.737 5.228 1.00 68.80 1020 VAL A O 1
ATOM 728 N N . TYR A 1 115 ? 36.277 -59.599 6.500 1.00 70.50 1021 TYR A N 1
ATOM 729 C CA . TYR A 1 115 ? 35.838 -60.433 5.393 1.00 73.19 1021 TYR A CA 1
ATOM 730 C C . TYR A 1 115 ? 34.449 -60.986 5.683 1.00 77.19 1021 TYR A C 1
ATOM 731 O O . TYR A 1 115 ? 34.072 -61.186 6.844 1.00 81.90 1021 TYR A O 1
ATOM 740 N N . THR A 1 116 ? 33.709 -61.270 4.608 1.00 69.72 1022 THR A N 1
ATOM 741 C CA . THR A 1 116 ? 32.368 -61.831 4.696 1.00 80.87 1022 THR A CA 1
ATOM 742 C C . THR A 1 116 ? 32.427 -63.312 4.362 1.00 84.65 1022 THR A C 1
ATOM 743 O O . THR A 1 116 ? 33.222 -63.742 3.525 1.00 96.35 1022 THR A O 1
ATOM 747 N N . LYS A 1 117 ? 31.579 -64.092 5.021 1.00 86.98 1023 LYS A N 1
ATOM 748 C CA . LYS A 1 117 ? 31.570 -65.531 4.802 1.00 83.01 1023 LYS A CA 1
ATOM 749 C C . LYS A 1 117 ? 30.961 -65.847 3.438 1.00 82.38 1023 LYS A C 1
ATOM 750 O O . LYS A 1 117 ? 29.895 -65.333 3.080 1.00 88.67 1023 LYS A O 1
ATOM 756 N N . LEU A 1 118 ? 31.670 -66.660 2.657 1.00 65.27 1024 LEU A N 1
ATOM 757 C CA . LEU A 1 118 ? 31.185 -67.119 1.359 1.00 65.13 1024 LEU A CA 1
ATOM 758 C C . LEU A 1 118 ? 30.469 -68.463 1.467 1.00 77.51 1024 LEU A C 1
ATOM 759 O O . LEU A 1 118 ? 29.289 -68.574 1.111 1.00 80.28 1024 LEU A O 1
ATOM 764 N N . TYR A 1 119 ? 31.175 -69.493 1.932 1.00 73.75 1025 TYR A N 1
ATOM 765 C CA . TYR A 1 119 ? 30.632 -70.845 1.957 1.00 67.32 1025 TYR A CA 1
ATOM 766 C C . TYR A 1 119 ? 31.343 -71.659 3.027 1.00 78.86 1025 TYR A C 1
ATOM 767 O O . TYR A 1 119 ? 32.359 -71.240 3.588 1.00 100.56 1025 TYR A O 1
ATOM 776 N N . SER A 1 120 ? 30.785 -72.834 3.305 1.00 74.18 1026 SER A N 1
ATOM 777 C CA . SER A 1 120 ? 31.440 -73.881 4.072 1.00 70.80 1026 SER A CA 1
ATOM 778 C C . SER A 1 120 ? 31.740 -75.045 3.137 1.00 64.90 1026 SER A C 1
ATOM 779 O O . SER A 1 120 ? 31.061 -75.229 2.124 1.00 66.42 1026 SER A O 1
ATOM 782 N N . THR A 1 121 ? 32.775 -75.816 3.459 1.00 60.54 1027 THR A N 1
ATOM 783 C CA . THR A 1 121 ? 33.133 -76.958 2.630 1.00 56.14 1027 THR A CA 1
ATOM 784 C C . THR A 1 121 ? 33.670 -78.080 3.504 1.00 63.10 1027 THR A C 1
ATOM 785 O O . THR A 1 121 ? 33.775 -77.956 4.728 1.00 73.92 1027 THR A O 1
ATOM 789 N N . GLY A 1 122 ? 34.017 -79.184 2.853 1.00 58.43 1028 GLY A N 1
ATOM 790 C CA . GLY A 1 122 ? 34.517 -80.352 3.534 1.00 67.37 1028 GLY A CA 1
ATOM 791 C C . GLY A 1 122 ? 34.411 -81.586 2.663 1.00 67.45 1028 GLY A C 1
ATOM 792 O O . GLY A 1 122 ? 33.902 -81.542 1.540 1.00 80.48 1028 GLY A O 1
ATOM 793 N N . PRO A 1 123 ? 34.883 -82.718 3.172 1.00 57.09 1029 PRO A N 1
ATOM 794 C CA . PRO A 1 123 ? 34.838 -83.952 2.386 1.00 66.61 1029 PRO A CA 1
ATOM 795 C C . PRO A 1 123 ? 33.411 -84.455 2.220 1.00 74.72 1029 PRO A C 1
ATOM 796 O O . PRO A 1 123 ? 32.502 -84.098 2.971 1.00 86.55 1029 PRO A O 1
ATOM 800 N N . THR A 1 124 ? 33.232 -85.322 1.229 1.00 68.53 1030 THR A N 1
ATOM 801 C CA . THR A 1 124 ? 31.911 -85.827 0.866 1.00 70.88 1030 THR A CA 1
ATOM 802 C C . THR A 1 124 ? 31.619 -87.095 1.665 1.00 71.68 1030 THR A C 1
ATOM 803 O O . THR A 1 124 ? 32.317 -88.103 1.519 1.00 73.61 1030 THR A O 1
ATOM 807 N N . SER A 1 125 ? 30.602 -87.036 2.529 1.00 73.25 1031 SER A N 1
ATOM 808 C CA . SER A 1 125 ? 30.209 -88.189 3.334 1.00 78.38 1031 SER A CA 1
ATOM 809 C C . SER A 1 125 ? 29.190 -89.093 2.644 1.00 80.33 1031 SER A C 1
ATOM 810 O O . SER A 1 125 ? 29.139 -90.290 2.948 1.00 81.18 1031 SER A O 1
ATOM 813 N N . GLY A 1 126 ? 28.354 -88.548 1.765 1.00 91.14 1032 GLY A N 1
ATOM 814 C CA . GLY A 1 126 ? 27.342 -89.343 1.099 1.00 91.06 1032 GLY A CA 1
ATOM 815 C C . GLY A 1 126 ? 26.909 -88.695 -0.199 1.00 81.70 1032 GLY A C 1
ATOM 816 O O . GLY A 1 126 ? 27.490 -87.702 -0.636 1.00 79.80 1032 GLY A O 1
ATOM 817 N N . ILE A 1 127 ? 25.885 -89.280 -0.824 1.00 84.79 1033 ILE A N 1
ATOM 818 C CA . ILE A 1 127 ? 25.284 -88.731 -2.042 1.00 82.90 1033 ILE A CA 1
ATOM 819 C C . ILE A 1 127 ? 23.780 -88.973 -2.009 1.00 97.74 1033 ILE A C 1
ATOM 820 O O . ILE A 1 127 ? 23.334 -90.106 -1.794 1.00 123.72 1033 ILE A O 1
ATOM 825 N N . ASN A 1 128 ? 22.999 -87.921 -2.247 1.00 79.77 1034 ASN A N 1
ATOM 826 C CA . ASN A 1 128 ? 21.567 -88.055 -2.482 1.00 83.78 1034 ASN A CA 1
ATOM 827 C C . ASN A 1 128 ? 21.283 -88.200 -3.970 1.00 98.39 1034 ASN A C 1
ATOM 828 O O . ASN A 1 128 ? 21.863 -87.494 -4.803 1.00 107.70 1034 ASN A O 1
ATOM 833 N N . THR A 1 129 ? 20.384 -89.125 -4.297 1.00 96.63 1035 THR A N 1
ATOM 834 C CA . THR A 1 129 ? 20.043 -89.426 -5.679 1.00 87.83 1035 THR A CA 1
ATOM 835 C C . THR A 1 129 ? 18.536 -89.545 -5.831 1.00 90.64 1035 THR A C 1
ATOM 836 O O . THR A 1 129 ? 17.854 -90.104 -4.967 1.00 94.12 1035 THR A O 1
ATOM 840 N N . LYS A 1 130 ? 18.032 -89.011 -6.940 1.00 91.87 1036 LYS A N 1
ATOM 841 C CA . LYS A 1 130 ? 16.658 -89.202 -7.387 1.00 89.65 1036 LYS A CA 1
ATOM 842 C C . LYS A 1 130 ? 16.724 -89.649 -8.834 1.00 93.58 1036 LYS A C 1
ATOM 843 O O . LYS A 1 130 ? 17.446 -89.051 -9.625 1.00 99.15 1036 LYS A O 1
ATOM 849 N N . HIS A 1 131 ? 16.009 -90.709 -9.184 1.00 97.79 1037 HIS A N 1
ATOM 850 C CA . HIS A 1 131 ? 16.037 -91.175 -10.561 1.00 96.15 1037 HIS A CA 1
ATOM 851 C C . HIS A 1 131 ? 14.659 -91.671 -10.959 1.00 103.63 1037 HIS A C 1
ATOM 852 O O . HIS A 1 131 ? 13.837 -92.054 -10.121 1.00 119.95 1037 HIS A O 1
ATOM 859 N N . ASP A 1 132 ? 14.421 -91.654 -12.262 1.00 98.48 1038 ASP A N 1
ATOM 860 C CA . ASP A 1 132 ? 13.171 -92.108 -12.833 1.00 107.25 1038 ASP A CA 1
ATOM 861 C C . ASP A 1 132 ? 13.517 -92.786 -14.156 1.00 106.41 1038 ASP A C 1
ATOM 862 O O . ASP A 1 132 ? 14.586 -92.550 -14.737 1.00 116.17 1038 ASP A O 1
ATOM 867 N N . GLU A 1 133 ? 12.632 -93.676 -14.590 1.00 100.65 1039 GLU A N 1
ATOM 868 C CA . GLU A 1 133 ? 12.853 -94.504 -15.763 1.00 99.60 1039 GLU A CA 1
ATOM 869 C C . GLU A 1 133 ? 11.696 -94.385 -16.745 1.00 108.76 1039 GLU A C 1
ATOM 870 O O . GLU A 1 133 ? 10.542 -94.195 -16.352 1.00 120.52 1039 GLU A O 1
ATOM 876 N N . LEU A 1 134 ? 12.023 -94.470 -18.034 1.00 110.54 1040 LEU A N 1
ATOM 877 C CA . LEU A 1 134 ? 11.031 -94.459 -19.103 1.00 108.72 1040 LEU A CA 1
ATOM 878 C C . LEU A 1 134 ? 11.201 -95.708 -19.956 1.00 118.75 1040 LEU A C 1
ATOM 879 O O . LEU A 1 134 ? 12.304 -95.986 -20.438 1.00 128.84 1040 LEU A O 1
ATOM 884 N N . CYS A 1 135 ? 10.106 -96.455 -20.140 1.00 112.82 1041 CYS A N 1
ATOM 885 C CA . CYS A 1 135 ? 10.125 -97.620 -21.022 1.00 109.41 1041 CYS A CA 1
ATOM 886 C C . CYS A 1 135 ? 10.299 -97.219 -22.483 1.00 105.08 1041 CYS A C 1
ATOM 887 O O . CYS A 1 135 ? 11.060 -97.852 -23.223 1.00 100.64 1041 CYS A O 1
ATOM 890 N N . THR A 1 136 ? 9.567 -96.201 -22.926 1.00 110.76 1042 THR A N 1
ATOM 891 C CA . THR A 1 136 ? 9.552 -95.807 -24.325 1.00 116.02 1042 THR A CA 1
ATOM 892 C C . THR A 1 136 ? 9.883 -94.327 -24.456 1.00 114.78 1042 THR A C 1
ATOM 893 O O . THR A 1 136 ? 9.654 -93.536 -23.536 1.00 118.53 1042 THR A O 1
ATOM 897 N N . GLY A 1 137 ? 10.418 -93.960 -25.617 1.00 109.23 1043 GLY A N 1
ATOM 898 C CA . GLY A 1 137 ? 10.724 -92.582 -25.914 1.00 109.57 1043 GLY A CA 1
ATOM 899 C C . GLY A 1 137 ? 12.157 -92.209 -25.587 1.00 104.11 1043 GLY A C 1
ATOM 900 O O . GLY A 1 137 ? 12.891 -92.965 -24.942 1.00 114.07 1043 GLY A O 1
ATOM 901 N N . PRO A 1 138 ? 12.592 -91.044 -26.053 1.00 89.66 1044 PRO A N 1
ATOM 902 C CA . PRO A 1 138 ? 13.923 -90.552 -25.700 1.00 90.57 1044 PRO A CA 1
ATOM 903 C C . PRO A 1 138 ? 13.922 -89.930 -24.311 1.00 90.51 1044 PRO A C 1
ATOM 904 O O . PRO A 1 138 ? 12.879 -89.723 -23.691 1.00 87.79 1044 PRO A O 1
ATOM 908 N N . CYS A 1 139 ? 15.128 -89.600 -23.847 1.00 94.54 1045 CYS A N 1
ATOM 909 C CA . CYS A 1 139 ? 15.274 -88.927 -22.571 1.00 86.21 1045 CYS A CA 1
ATOM 910 C C . CYS A 1 139 ? 14.706 -87.519 -22.650 1.00 79.47 1045 CYS A C 1
ATOM 911 O O . CYS A 1 139 ? 14.724 -86.892 -23.714 1.00 80.69 1045 CYS A O 1
ATOM 914 N N . PRO A 1 140 ? 14.191 -87.006 -21.540 1.00 77.70 1046 PRO A N 1
ATOM 915 C CA . PRO A 1 140 ? 13.599 -85.670 -21.557 1.00 85.38 1046 PRO A CA 1
ATOM 916 C C . PRO A 1 140 ? 14.605 -84.621 -21.989 1.00 91.07 1046 PRO A C 1
ATOM 917 O O . PRO A 1 140 ? 15.767 -84.640 -21.578 1.00 101.67 1046 PRO A O 1
ATOM 921 N N . ALA A 1 141 ? 14.143 -83.705 -22.840 1.00 87.87 1047 ALA A N 1
ATOM 922 C CA . ALA A 1 141 ? 15.028 -82.670 -23.356 1.00 83.45 1047 ALA A CA 1
ATOM 923 C C . ALA A 1 141 ? 15.563 -81.803 -22.225 1.00 89.52 1047 ALA A C 1
ATOM 924 O O . ALA A 1 141 ? 16.742 -81.435 -22.220 1.00 100.07 1047 ALA A O 1
ATOM 926 N N . ASN A 1 142 ? 14.713 -81.484 -21.251 1.00 91.05 1048 ASN A N 1
ATOM 927 C CA . ASN A 1 142 ? 15.126 -80.823 -20.020 1.00 100.47 1048 ASN A CA 1
ATOM 928 C C . ASN A 1 142 ? 14.848 -81.782 -18.871 1.00 107.27 1048 ASN A C 1
ATOM 929 O O . ASN A 1 142 ? 13.690 -82.137 -18.626 1.00 124.18 1048 ASN A O 1
ATOM 934 N N . ILE A 1 143 ? 15.902 -82.201 -18.168 1.00 92.68 1049 ILE A N 1
ATOM 935 C CA . ILE A 1 143 ? 15.752 -83.109 -17.035 1.00 86.59 1049 ILE A CA 1
ATOM 936 C C . ILE A 1 143 ? 15.425 -82.289 -15.796 1.00 103.92 1049 ILE A C 1
ATOM 937 O O . ILE A 1 143 ? 16.084 -81.287 -15.494 1.00 117.57 1049 ILE A O 1
ATOM 942 N N . ASN A 1 144 ? 14.404 -82.707 -15.074 1.00 108.31 1050 ASN A N 1
ATOM 943 C CA . ASN A 1 144 ? 14.035 -81.995 -13.860 1.00 114.97 1050 ASN A CA 1
ATOM 944 C C . ASN A 1 144 ? 14.987 -82.331 -12.700 1.00 112.33 1050 ASN A C 1
ATOM 945 O O . ASN A 1 144 ? 15.364 -83.485 -12.468 1.00 118.24 1050 ASN A O 1
ATOM 950 N N . HIS A 1 145 ? 15.465 -81.269 -12.042 1.00 102.78 1051 HIS A N 1
ATOM 951 C CA . HIS A 1 145 ? 16.412 -81.424 -10.956 1.00 95.94 1051 HIS A CA 1
ATOM 952 C C . HIS A 1 145 ? 16.245 -80.278 -9.975 1.00 97.96 1051 HIS A C 1
ATOM 953 O O . HIS A 1 145 ? 15.855 -79.165 -10.334 1.00 98.96 1051 HIS A O 1
ATOM 960 N N . GLN A 1 146 ? 16.607 -80.559 -8.731 1.00 101.04 1052 GLN A N 1
ATOM 961 C CA . GLN A 1 146 ? 16.555 -79.568 -7.681 1.00 105.09 1052 GLN A CA 1
ATOM 962 C C . GLN A 1 146 ? 17.725 -78.600 -7.817 1.00 110.57 1052 GLN A C 1
ATOM 963 O O . GLN A 1 146 ? 18.665 -78.813 -8.591 1.00 122.01 1052 GLN A O 1
ATOM 969 N N . VAL A 1 147 ? 17.653 -77.514 -7.054 1.00 99.14 1053 VAL A N 1
ATOM 970 C CA . VAL A 1 147 ? 18.683 -76.496 -7.136 1.00 93.60 1053 VAL A CA 1
ATOM 971 C C . VAL A 1 147 ? 20.009 -77.080 -6.676 1.00 92.82 1053 VAL A C 1
ATOM 972 O O . VAL A 1 147 ? 20.080 -77.801 -5.672 1.00 98.91 1053 VAL A O 1
ATOM 976 N N . GLY A 1 148 ? 21.066 -76.798 -7.433 1.00 87.85 1054 GLY A N 1
ATOM 977 C CA . GLY A 1 148 ? 22.389 -77.267 -7.098 1.00 90.26 1054 GLY A CA 1
ATOM 978 C C . GLY A 1 148 ? 22.645 -78.737 -7.330 1.00 86.36 1054 GLY A C 1
ATOM 979 O O . GLY A 1 148 ? 23.788 -79.179 -7.154 1.00 79.53 1054 GLY A O 1
ATOM 980 N N . TRP A 1 149 ? 21.629 -79.515 -7.702 1.00 85.52 1055 TRP A N 1
ATOM 981 C CA . TRP A 1 149 ? 21.866 -80.904 -8.062 1.00 83.36 1055 TRP A CA 1
ATOM 982 C C . TRP A 1 149 ? 22.347 -81.017 -9.504 1.00 78.69 1055 TRP A C 1
ATOM 983 O O . TRP A 1 149 ? 22.153 -80.120 -10.332 1.00 90.43 1055 TRP A O 1
ATOM 994 N N . LEU A 1 150 ? 22.982 -82.143 -9.798 1.00 65.02 1056 LEU A N 1
ATOM 995 C CA . LEU A 1 150 ? 23.440 -82.445 -11.142 1.00 71.43 1056 LEU A CA 1
ATOM 996 C C . LEU A 1 150 ? 22.489 -83.447 -11.790 1.00 76.80 1056 LEU A C 1
ATOM 997 O O . LEU A 1 150 ? 21.841 -84.243 -11.107 1.00 76.78 1056 LEU A O 1
ATOM 1002 N N . THR A 1 151 ? 22.399 -83.388 -13.115 1.00 73.51 1057 THR A N 1
ATOM 1003 C CA . THR A 1 151 ? 21.547 -84.283 -13.881 1.00 73.77 1057 THR A CA 1
ATOM 1004 C C . THR A 1 151 ? 22.394 -85.328 -14.593 1.00 79.85 1057 THR A C 1
ATOM 1005 O O . THR A 1 151 ? 23.539 -85.069 -14.981 1.00 83.77 1057 THR A O 1
ATOM 1009 N N . PHE A 1 152 ? 21.816 -86.514 -14.758 1.00 81.82 1058 PHE A N 1
ATOM 1010 C CA . PHE A 1 152 ? 22.437 -87.584 -15.523 1.00 78.42 1058 PHE A CA 1
ATOM 1011 C C . PHE A 1 152 ? 21.369 -88.326 -16.316 1.00 81.82 1058 PHE A C 1
ATOM 1012 O O . PHE A 1 152 ? 20.236 -88.476 -15.848 1.00 89.95 1058 PHE A O 1
ATOM 1020 N N . ALA A 1 153 ? 21.730 -88.774 -17.520 1.00 74.65 1059 ALA A N 1
ATOM 1021 C CA . ALA A 1 153 ? 20.779 -89.466 -18.378 1.00 76.83 1059 ALA A CA 1
ATOM 1022 C C . ALA A 1 153 ? 21.494 -90.485 -19.257 1.00 80.10 1059 ALA A C 1
ATOM 1023 O O . ALA A 1 153 ? 22.624 -90.271 -19.699 1.00 80.82 1059 ALA A O 1
ATOM 1025 N N . ARG A 1 154 ? 20.801 -91.594 -19.513 1.00 82.84 1060 ARG A N 1
ATOM 1026 C CA . ARG A 1 154 ? 21.233 -92.634 -20.433 1.00 80.40 1060 ARG A CA 1
ATOM 1027 C C . ARG A 1 154 ? 20.061 -92.935 -21.353 1.00 81.75 1060 ARG A C 1
ATOM 1028 O O . ARG A 1 154 ? 18.954 -93.212 -20.875 1.00 85.07 1060 ARG A O 1
ATOM 1036 N N . GLU A 1 155 ? 20.301 -92.855 -22.660 1.00 82.21 1061 GLU A N 1
ATOM 1037 C CA . GLU A 1 155 ? 19.352 -93.282 -23.672 1.00 81.96 1061 GLU A CA 1
ATOM 1038 C C . GLU A 1 155 ? 19.343 -94.801 -23.767 1.00 87.16 1061 GLU A C 1
ATOM 1039 O O . GLU A 1 155 ? 20.196 -95.491 -23.199 1.00 109.84 1061 GLU A O 1
ATOM 1045 N N . ARG A 1 156 ? 18.356 -95.324 -24.499 1.00 77.33 1062 ARG A N 1
ATOM 1046 C CA . ARG A 1 156 ? 18.414 -96.691 -25.011 1.00 79.74 1062 ARG A CA 1
ATOM 1047 C C . ARG A 1 156 ? 18.489 -97.711 -23.883 1.00 85.85 1062 ARG A C 1
ATOM 1048 O O . ARG A 1 156 ? 19.158 -98.742 -24.004 1.00 101.34 1062 ARG A O 1
ATOM 1056 N N . THR A 1 157 ? 17.826 -97.418 -22.765 1.00 82.10 1063 THR A N 1
ATOM 1057 C CA . THR A 1 157 ? 18.013 -98.238 -21.574 1.00 90.64 1063 THR A CA 1
ATOM 1058 C C . THR A 1 157 ? 17.329 -99.587 -21.718 1.00 104.62 1063 THR A C 1
ATOM 1059 O O . THR A 1 157 ? 17.857 -100.608 -21.263 1.00 120.50 1063 THR A O 1
ATOM 1063 N N . SER A 1 158 ? 16.149 -99.614 -22.327 1.00 100.68 1064 SER A N 1
ATOM 1064 C CA . SER A 1 158 ? 15.414 -100.860 -22.482 1.00 104.71 1064 SER A CA 1
ATOM 1065 C C . SER A 1 158 ? 16.034 -101.652 -23.631 1.00 106.37 1064 SER A C 1
ATOM 1066 O O . SER A 1 158 ? 15.965 -101.235 -24.792 1.00 100.33 1064 SER A O 1
ATOM 1069 N N . SER A 1 159 ? 16.637 -102.797 -23.306 1.00 110.83 1065 SER A N 1
ATOM 1070 C CA . SER A 1 159 ? 17.319 -103.656 -24.267 1.00 109.12 1065 SER A CA 1
ATOM 1071 C C . SER A 1 159 ? 17.034 -105.103 -23.901 1.00 106.59 1065 SER A C 1
ATOM 1072 O O . SER A 1 159 ? 16.412 -105.391 -22.876 1.00 110.34 1065 SER A O 1
ATOM 1075 N N . HIS A 1 160 ? 17.482 -106.022 -24.757 1.00 113.78 1066 HIS A N 1
ATOM 1076 C CA . HIS A 1 160 ? 17.228 -107.439 -24.521 1.00 128.36 1066 HIS A CA 1
ATOM 1077 C C . HIS A 1 160 ? 17.823 -107.870 -23.185 1.00 116.40 1066 HIS A C 1
ATOM 1078 O O . HIS A 1 160 ? 18.965 -107.524 -22.860 1.00 102.65 1066 HIS A O 1
ATOM 1085 N N . GLY A 1 161 ? 17.030 -108.604 -22.396 1.00 111.01 1067 GLY A N 1
ATOM 1086 C CA . GLY A 1 161 ? 17.430 -109.021 -21.067 1.00 109.71 1067 GLY A CA 1
ATOM 1087 C C . GLY A 1 161 ? 17.429 -107.939 -20.013 1.00 113.61 1067 GLY A C 1
ATOM 1088 O O . GLY A 1 161 ? 17.673 -108.243 -18.839 1.00 113.57 1067 GLY A O 1
ATOM 1089 N N . CYS A 1 162 ? 17.206 -106.686 -20.390 1.00 122.08 1068 CYS A N 1
ATOM 1090 C CA . CYS A 1 162 ? 17.201 -105.556 -19.468 1.00 125.67 1068 CYS A CA 1
ATOM 1091 C C . CYS A 1 162 ? 15.821 -104.906 -19.478 1.00 127.46 1068 CYS A C 1
ATOM 1092 O O . CYS A 1 162 ? 15.537 -104.049 -20.318 1.00 122.83 1068 CYS A O 1
ATOM 1095 N N . GLU A 1 163 ? 14.962 -105.294 -18.542 1.00 131.02 1069 GLU A N 1
ATOM 1096 C CA . GLU A 1 163 ? 13.600 -104.794 -18.566 1.00 134.24 1069 GLU A CA 1
ATOM 1097 C C . GLU A 1 163 ? 13.116 -104.452 -17.167 1.00 146.91 1069 GLU A C 1
ATOM 1098 O O . GLU A 1 163 ? 13.704 -104.840 -16.154 1.00 155.14 1069 GLU A O 1
ATOM 1104 N N . GLU A 1 164 ? 12.022 -103.699 -17.144 1.00 141.22 1070 GLU A N 1
ATOM 1105 C CA . GLU A 1 164 ? 11.048 -103.685 -16.070 1.00 132.05 1070 GLU A CA 1
ATOM 1106 C C . GLU A 1 164 ? 9.801 -104.377 -16.599 1.00 123.07 1070 GLU A C 1
ATOM 1107 O O . GLU A 1 164 ? 9.632 -104.530 -17.814 1.00 105.11 1070 GLU A O 1
ATOM 1113 N N . PHE A 1 165 ? 8.924 -104.802 -15.694 1.00 132.25 1071 PHE A N 1
ATOM 1114 C CA . PHE A 1 165 ? 7.712 -105.477 -16.142 1.00 125.41 1071 PHE A CA 1
ATOM 1115 C C . PHE A 1 165 ? 6.816 -104.526 -16.923 1.00 123.67 1071 PHE A C 1
ATOM 1116 O O . PHE A 1 165 ? 6.638 -103.362 -16.553 1.00 119.88 1071 PHE A O 1
ATOM 1124 N N . GLY A 1 166 ? 6.245 -105.037 -18.011 1.00 120.93 1072 GLY A N 1
ATOM 1125 C CA . GLY A 1 166 ? 5.374 -104.268 -18.869 1.00 115.76 1072 GLY A CA 1
ATOM 1126 C C . GLY A 1 166 ? 6.067 -103.518 -19.981 1.00 115.63 1072 GLY A C 1
ATOM 1127 O O . GLY A 1 166 ? 5.382 -102.897 -20.805 1.00 109.43 1072 GLY A O 1
ATOM 1128 N N . CYS A 1 167 ? 7.397 -103.557 -20.043 1.00 128.10 1073 CYS A N 1
ATOM 1129 C CA . CYS A 1 167 ? 8.140 -102.790 -21.034 1.00 138.62 1073 CYS A CA 1
ATOM 1130 C C . CYS A 1 167 ? 8.384 -103.667 -22.257 1.00 131.46 1073 CYS A C 1
ATOM 1131 O O . CYS A 1 167 ? 8.986 -104.742 -22.153 1.00 118.23 1073 CYS A O 1
ATOM 1134 N N . LEU A 1 168 ? 7.916 -103.199 -23.414 1.00 141.82 1074 LEU A N 1
ATOM 1135 C CA . LEU A 1 168 ? 7.897 -103.985 -24.639 1.00 143.83 1074 LEU A CA 1
ATOM 1136 C C . LEU A 1 168 ? 9.100 -103.736 -25.540 1.00 137.86 1074 LEU A C 1
ATOM 1137 O O . LEU A 1 168 ? 9.357 -104.546 -26.438 1.00 142.19 1074 LEU A O 1
ATOM 1142 N N . ALA A 1 169 ? 9.847 -102.659 -25.312 1.00 121.70 1075 ALA A N 1
ATOM 1143 C CA . ALA A 1 169 ? 10.700 -102.062 -26.329 1.00 109.29 1075 ALA A CA 1
ATOM 1144 C C . ALA A 1 169 ? 12.138 -102.576 -26.265 1.00 108.29 1075 ALA A C 1
ATOM 1145 O O . ALA A 1 169 ? 12.552 -103.253 -25.321 1.00 102.08 1075 ALA A O 1
ATOM 1147 N N . VAL A 1 170 ? 12.894 -102.250 -27.318 1.00 112.40 1076 VAL A N 1
ATOM 1148 C CA . VAL A 1 170 ? 14.314 -102.575 -27.436 1.00 109.02 1076 VAL A CA 1
ATOM 1149 C C . VAL A 1 170 ? 15.034 -101.368 -28.027 1.00 96.70 1076 VAL A C 1
ATOM 1150 O O . VAL A 1 170 ? 14.496 -100.679 -28.902 1.00 88.36 1076 VAL A O 1
ATOM 1154 N N . SER A 1 171 ? 16.257 -101.120 -27.544 1.00 93.78 1077 SER A N 1
ATOM 1155 C CA . SER A 1 171 ? 17.072 -99.970 -27.957 1.00 92.97 1077 SER A CA 1
ATOM 1156 C C . SER A 1 171 ? 16.285 -98.663 -27.879 1.00 88.79 1077 SER A C 1
ATOM 1157 O O . SER A 1 171 ? 16.358 -97.811 -28.766 1.00 86.24 1077 SER A O 1
ATOM 1160 N N . ASP A 1 172 ? 15.534 -98.499 -26.795 1.00 88.71 1078 ASP A N 1
ATOM 1161 C CA . ASP A 1 172 ? 14.675 -97.335 -26.625 1.00 94.11 1078 ASP A CA 1
ATOM 1162 C C . ASP A 1 172 ? 14.455 -97.126 -25.131 1.00 98.45 1078 ASP A C 1
ATOM 1163 O O . ASP A 1 172 ? 14.872 -97.940 -24.302 1.00 103.28 1078 ASP A O 1
ATOM 1168 N N . GLY A 1 173 ? 13.814 -96.011 -24.793 1.00 90.55 1079 GLY A N 1
ATOM 1169 C CA . GLY A 1 173 ? 13.595 -95.661 -23.407 1.00 88.76 1079 GLY A CA 1
ATOM 1170 C C . GLY A 1 173 ? 14.688 -94.776 -22.848 1.00 91.62 1079 GLY A C 1
ATOM 1171 O O . GLY A 1 173 ? 15.583 -94.299 -23.554 1.00 101.43 1079 GLY A O 1
ATOM 1172 N N . CYS A 1 174 ? 14.608 -94.557 -21.537 1.00 85.70 1080 CYS A N 1
ATOM 1173 C CA . CYS A 1 174 ? 15.544 -93.653 -20.889 1.00 87.39 1080 CYS A CA 1
ATOM 1174 C C . CYS A 1 174 ? 15.678 -94.001 -19.418 1.00 88.98 1080 CYS A C 1
ATOM 1175 O O . CYS A 1 174 ? 14.799 -94.630 -18.826 1.00 93.50 1080 CYS A O 1
ATOM 1178 N N . VAL A 1 175 ? 16.801 -93.581 -18.839 1.00 90.42 1081 VAL A N 1
ATOM 1179 C CA . VAL A 1 175 ? 16.961 -93.501 -17.392 1.00 86.00 1081 VAL A CA 1
ATOM 1180 C C . VAL A 1 175 ? 17.613 -92.165 -17.063 1.00 83.91 1081 VAL A C 1
ATOM 1181 O O . VAL A 1 175 ? 18.696 -91.860 -17.573 1.00 88.81 1081 VAL A O 1
ATOM 1185 N N . PHE A 1 176 ? 16.951 -91.364 -16.236 1.00 84.10 1082 PHE A N 1
ATOM 1186 C CA . PHE A 1 176 ? 17.475 -90.060 -15.839 1.00 85.75 1082 PHE A CA 1
ATOM 1187 C C . PHE A 1 176 ? 17.411 -89.873 -14.331 1.00 89.64 1082 PHE A C 1
ATOM 1188 O O . PHE A 1 176 ? 16.728 -90.609 -13.617 1.00 97.77 1082 PHE A O 1
ATOM 1196 N N . GLY A 1 177 ? 18.144 -88.873 -13.855 1.00 86.41 1083 GLY A N 1
ATOM 1197 C CA . GLY A 1 177 ? 18.164 -88.601 -12.429 1.00 87.03 1083 GLY A CA 1
ATOM 1198 C C . GLY A 1 177 ? 18.957 -87.356 -12.096 1.00 85.24 1083 GLY A C 1
ATOM 1199 O O . GLY A 1 177 ? 19.509 -86.676 -12.970 1.00 84.14 1083 GLY A O 1
ATOM 1200 N N . SER A 1 178 ? 19.005 -87.083 -10.791 1.00 76.52 1084 SER A N 1
ATOM 1201 C CA . SER A 1 178 ? 19.658 -85.941 -10.184 1.00 73.73 1084 SER A CA 1
ATOM 1202 C C . SER A 1 178 ? 20.443 -86.434 -8.977 1.00 78.72 1084 SER A C 1
ATOM 1203 O O . SER A 1 178 ? 20.071 -87.432 -8.353 1.00 91.13 1084 SER A O 1
ATOM 1206 N N . CYS A 1 179 ? 21.537 -85.747 -8.651 1.00 79.06 1085 CYS A N 1
ATOM 1207 C CA . CYS A 1 179 ? 22.295 -86.120 -7.464 1.00 79.69 1085 CYS A CA 1
ATOM 1208 C C . CYS A 1 179 ? 22.879 -84.872 -6.812 1.00 81.70 1085 CYS A C 1
ATOM 1209 O O . CYS A 1 179 ? 23.052 -83.834 -7.457 1.00 89.53 1085 CYS A O 1
ATOM 1212 N N . GLN A 1 180 ? 23.188 -84.997 -5.520 1.00 81.18 1086 GLN A N 1
ATOM 1213 C CA . GLN A 1 180 ? 23.866 -83.958 -4.752 1.00 79.07 1086 GLN A CA 1
ATOM 1214 C C . GLN A 1 180 ? 24.793 -84.620 -3.743 1.00 77.48 1086 GLN A C 1
ATOM 1215 O O . GLN A 1 180 ? 24.402 -85.590 -3.091 1.00 77.25 1086 GLN A O 1
ATOM 1221 N N . ASP A 1 181 ? 26.016 -84.107 -3.604 1.00 75.66 1087 ASP A N 1
ATOM 1222 C CA . ASP A 1 181 ? 26.862 -84.635 -2.541 1.00 79.46 1087 ASP A CA 1
ATOM 1223 C C . ASP A 1 181 ? 26.339 -84.208 -1.172 1.00 86.91 1087 ASP A C 1
ATOM 1224 O O . ASP A 1 181 ? 25.678 -83.176 -1.019 1.00 93.19 1087 ASP A O 1
ATOM 1229 N N . ILE A 1 182 ? 26.629 -85.042 -0.179 1.00 85.86 1088 ILE A N 1
ATOM 1230 C CA . ILE A 1 182 ? 26.414 -84.746 1.231 1.00 85.77 1088 ILE A CA 1
ATOM 1231 C C . ILE A 1 182 ? 27.787 -84.672 1.879 1.00 83.18 1088 ILE A C 1
ATOM 1232 O O . ILE A 1 182 ? 28.576 -85.623 1.787 1.00 81.98 1088 ILE A O 1
ATOM 1237 N N . ILE A 1 183 ? 28.078 -83.541 2.519 1.00 85.52 1089 ILE A N 1
ATOM 1238 C CA . ILE A 1 183 ? 29.393 -83.282 3.088 1.00 84.61 1089 ILE A CA 1
ATOM 1239 C C . ILE A 1 183 ? 29.247 -83.016 4.577 1.00 91.43 1089 ILE A C 1
ATOM 1240 O O . ILE A 1 183 ? 28.152 -82.772 5.092 1.00 100.03 1089 ILE A O 1
ATOM 1245 N N . LYS A 1 184 ? 30.382 -83.080 5.266 1.00 93.09 1090 LYS A N 1
ATOM 1246 C CA . LYS A 1 184 ? 30.507 -82.646 6.648 1.00 98.85 1090 LYS A CA 1
ATOM 1247 C C . LYS A 1 184 ? 31.302 -81.348 6.661 1.00 97.44 1090 LYS A C 1
ATOM 1248 O O . LYS A 1 184 ? 32.421 -81.299 6.136 1.00 101.48 1090 LYS A O 1
ATOM 1254 N N . GLU A 1 185 ? 30.728 -80.305 7.265 1.00 89.14 1091 GLU A N 1
ATOM 1255 C CA . GLU A 1 185 ? 31.335 -78.978 7.229 1.00 86.25 1091 GLU A CA 1
ATOM 1256 C C . GLU A 1 185 ? 32.569 -79.008 8.113 1.00 94.76 1091 GLU A C 1
ATOM 1257 O O . GLU A 1 185 ? 32.468 -79.156 9.334 1.00 117.26 1091 GLU A O 1
ATOM 1263 N N . GLU A 1 186 ? 33.736 -78.885 7.497 1.00 80.16 1092 GLU A N 1
ATOM 1264 C CA . GLU A 1 186 ? 34.988 -78.980 8.226 1.00 83.77 1092 GLU A CA 1
ATOM 1265 C C . GLU A 1 186 ? 35.913 -77.789 7.994 1.00 89.55 1092 GLU A C 1
ATOM 1266 O O . GLU A 1 186 ? 37.080 -77.839 8.405 1.00 94.98 1092 GLU A O 1
ATOM 1272 N N . LEU A 1 187 ? 35.425 -76.731 7.342 1.00 85.92 1093 LEU A N 1
ATOM 1273 C CA . LEU A 1 187 ? 36.205 -75.563 6.943 1.00 74.09 1093 LEU A CA 1
ATOM 1274 C C . LEU A 1 187 ? 35.250 -74.457 6.497 1.00 78.12 1093 LEU A C 1
ATOM 1275 O O . LEU A 1 187 ? 34.153 -74.740 6.008 1.00 86.50 1093 LEU A O 1
ATOM 1280 N N . SER A 1 188 ? 35.684 -73.195 6.644 1.00 75.96 1094 SER A N 1
ATOM 1281 C CA . SER A 1 188 ? 34.908 -72.048 6.162 1.00 66.12 1094 SER A CA 1
ATOM 1282 C C . SER A 1 188 ? 35.795 -71.122 5.331 1.00 62.88 1094 SER A C 1
ATOM 1283 O O . SER A 1 188 ? 37.004 -71.054 5.543 1.00 69.20 1094 SER A O 1
ATOM 1286 N N . VAL A 1 189 ? 35.204 -70.452 4.340 1.00 57.19 1095 VAL A N 1
ATOM 1287 C CA . VAL A 1 189 ? 35.942 -69.611 3.395 1.00 54.99 1095 VAL A CA 1
ATOM 1288 C C . VAL A 1 189 ? 35.324 -68.223 3.355 1.00 68.93 1095 VAL A C 1
ATOM 1289 O O . VAL A 1 189 ? 34.122 -68.084 3.101 1.00 87.76 1095 VAL A O 1
ATOM 1293 N N . TYR A 1 190 ? 36.139 -67.193 3.578 1.00 59.25 1096 TYR A N 1
ATOM 1294 C CA . TYR A 1 190 ? 35.611 -65.843 3.578 1.00 58.55 1096 TYR A CA 1
ATOM 1295 C C . TYR A 1 190 ? 36.350 -65.024 2.524 1.00 65.81 1096 TYR A C 1
ATOM 1296 O O . TYR A 1 190 ? 37.475 -65.348 2.132 1.00 77.51 1096 TYR A O 1
ATOM 1305 N N . ARG A 1 191 ? 35.695 -63.953 2.070 1.00 75.38 1097 ARG A N 1
ATOM 1306 C CA . ARG A 1 191 ? 36.204 -63.054 1.039 1.00 67.58 1097 ARG A CA 1
ATOM 1307 C C . ARG A 1 191 ? 36.394 -61.658 1.617 1.00 80.04 1097 ARG A C 1
ATOM 1308 O O . ARG A 1 191 ? 35.538 -61.165 2.356 1.00 92.08 1097 ARG A O 1
ATOM 1316 N N . LYS A 1 192 ? 37.491 -61.008 1.234 1.00 77.98 1098 LYS A N 1
ATOM 1317 C CA . LYS A 1 192 ? 37.851 -59.702 1.787 1.00 72.17 1098 LYS A CA 1
ATOM 1318 C C . LYS A 1 192 ? 36.910 -58.628 1.242 1.00 72.11 1098 LYS A C 1
ATOM 1319 O O . LYS A 1 192 ? 36.844 -58.410 0.027 1.00 69.03 1098 LYS A O 1
ATOM 1325 N N . GLU A 1 193 ? 36.153 -57.988 2.128 1.00 67.49 1099 GLU A N 1
ATOM 1326 C CA . GLU A 1 193 ? 35.141 -57.042 1.685 1.00 83.74 1099 GLU A CA 1
ATOM 1327 C C . GLU A 1 193 ? 35.614 -55.589 1.760 1.00 86.22 1099 GLU A C 1
ATOM 1328 O O . GLU A 1 193 ? 35.292 -54.789 0.878 1.00 86.12 1099 GLU A O 1
ATOM 1334 N N . THR A 1 194 ? 36.351 -55.226 2.813 1.00 90.95 1100 THR A N 1
ATOM 1335 C CA . THR A 1 194 ? 36.852 -53.869 3.023 1.00 91.56 1100 THR A CA 1
ATOM 1336 C C . THR A 1 194 ? 38.315 -53.751 2.619 1.00 89.76 1100 THR A C 1
ATOM 1337 O O . THR A 1 194 ? 39.089 -54.707 2.736 1.00 88.85 1100 THR A O 1
ATOM 1341 N N . GLU A 1 195 ? 38.702 -52.547 2.205 1.00 84.47 1101 GLU A N 1
ATOM 1342 C CA . GLU A 1 195 ? 40.108 -52.272 1.957 1.00 79.92 1101 GLU A CA 1
ATOM 1343 C C . GLU A 1 195 ? 40.897 -52.307 3.264 1.00 77.87 1101 GLU A C 1
ATOM 1344 O O . GLU A 1 195 ? 40.340 -52.251 4.366 1.00 80.70 1101 GLU A O 1
ATOM 1350 N N . GLU A 1 196 ? 42.217 -52.367 3.129 1.00 82.96 1102 GLU A N 1
ATOM 1351 C CA . GLU A 1 196 ? 43.099 -52.608 4.260 1.00 63.96 1102 GLU A CA 1
ATOM 1352 C C . GLU A 1 196 ? 43.397 -51.284 4.934 1.00 72.64 1102 GLU A C 1
ATOM 1353 O O . GLU A 1 196 ? 43.774 -50.315 4.266 1.00 71.43 1102 GLU A O 1
ATOM 1359 N N . VAL A 1 197 ? 43.193 -51.234 6.251 1.00 85.01 1103 VAL A N 1
ATOM 1360 C CA . VAL A 1 197 ? 43.350 -49.995 7.000 1.00 95.61 1103 VAL A CA 1
ATOM 1361 C C . VAL A 1 197 ? 44.417 -50.204 8.067 1.00 85.47 1103 VAL A C 1
ATOM 1362 O O . VAL A 1 197 ? 44.614 -51.312 8.580 1.00 87.05 1103 VAL A O 1
ATOM 1366 N N . THR A 1 198 ? 45.115 -49.122 8.393 1.00 75.36 1104 THR A N 1
ATOM 1367 C CA . THR A 1 198 ? 46.318 -49.181 9.210 1.00 83.84 1104 THR A CA 1
ATOM 1368 C C . THR A 1 198 ? 46.039 -48.678 10.623 1.00 93.15 1104 THR A C 1
ATOM 1369 O O . THR A 1 198 ? 45.478 -47.592 10.809 1.00 97.81 1104 THR A O 1
ATOM 1373 N N . ASP A 1 199 ? 46.412 -49.494 11.617 1.00 92.69 1105 ASP A N 1
ATOM 1374 C CA . ASP A 1 199 ? 46.334 -49.149 13.035 1.00 95.64 1105 ASP A CA 1
ATOM 1375 C C . ASP A 1 199 ? 47.740 -49.044 13.620 1.00 90.56 1105 ASP A C 1
ATOM 1376 O O . ASP A 1 199 ? 48.456 -50.049 13.722 1.00 93.77 1105 ASP A O 1
ATOM 1381 N N . VAL A 1 200 ? 48.120 -47.830 14.019 1.00 82.11 1106 VAL A N 1
ATOM 1382 C CA . VAL A 1 200 ? 49.394 -47.554 14.675 1.00 78.30 1106 VAL A CA 1
ATOM 1383 C C . VAL A 1 200 ? 49.104 -46.846 15.992 1.00 88.30 1106 VAL A C 1
ATOM 1384 O O . VAL A 1 200 ? 48.342 -45.874 16.021 1.00 106.13 1106 VAL A O 1
ATOM 1388 N N . GLU A 1 201 ? 49.700 -47.339 17.075 1.00 78.15 1107 GLU A N 1
ATOM 1389 C CA . GLU A 1 201 ? 49.507 -46.797 18.414 1.00 77.14 1107 GLU A CA 1
ATOM 1390 C C . GLU A 1 201 ? 50.872 -46.492 19.013 1.00 77.03 1107 GLU A C 1
ATOM 1391 O O . GLU A 1 201 ? 51.728 -47.382 19.097 1.00 80.96 1107 GLU A O 1
ATOM 1397 N N . LEU A 1 202 ? 51.068 -45.235 19.423 1.00 79.55 1108 LEU A N 1
ATOM 1398 C CA . LEU A 1 202 ? 52.326 -44.732 19.954 1.00 86.69 1108 LEU A CA 1
ATOM 1399 C C . LEU A 1 202 ? 52.134 -44.316 21.405 1.00 99.92 1108 LEU A C 1
ATOM 1400 O O . LEU A 1 202 ? 51.031 -43.941 21.809 1.00 126.07 1108 LEU A O 1
ATOM 1405 N N . CYS A 1 203 ? 53.211 -44.373 22.192 1.00 84.74 1109 CYS A N 1
ATOM 1406 C CA . CYS A 1 203 ? 53.125 -44.075 23.617 1.00 90.60 1109 CYS A CA 1
ATOM 1407 C C . CYS A 1 203 ? 54.338 -43.260 24.050 1.00 91.59 1109 CYS A C 1
ATOM 1408 O O . CYS A 1 203 ? 55.375 -43.244 23.384 1.00 97.18 1109 CYS A O 1
ATOM 1411 N N . LEU A 1 204 ? 54.189 -42.571 25.182 1.00 88.89 1110 LEU A N 1
ATOM 1412 C CA . LEU A 1 204 ? 55.259 -41.804 25.801 1.00 90.18 1110 LEU A CA 1
ATOM 1413 C C . LEU A 1 204 ? 55.284 -42.119 27.286 1.00 96.91 1110 LEU A C 1
ATOM 1414 O O . LEU A 1 204 ? 54.233 -42.153 27.930 1.00 111.18 1110 LEU A O 1
ATOM 1419 N N . THR A 1 205 ? 56.477 -42.338 27.834 1.00 91.29 1111 THR A N 1
ATOM 1420 C CA . THR A 1 205 ? 56.619 -42.672 29.243 1.00 95.24 1111 THR A CA 1
ATOM 1421 C C . THR A 1 205 ? 57.581 -41.689 29.882 1.00 105.99 1111 THR A C 1
ATOM 1422 O O . THR A 1 205 ? 58.717 -41.547 29.421 1.00 107.39 1111 THR A O 1
ATOM 1426 N N . PHE A 1 206 ? 57.120 -40.999 30.924 1.00 110.68 1112 PHE A N 1
ATOM 1427 C CA . PHE A 1 206 ? 57.968 -40.138 31.732 1.00 107.59 1112 PHE A CA 1
ATOM 1428 C C . PHE A 1 206 ? 57.401 -40.097 33.145 1.00 116.51 1112 PHE A C 1
ATOM 1429 O O . PHE A 1 206 ? 56.182 -40.088 33.324 1.00 119.21 1112 PHE A O 1
ATOM 1437 N N . SER A 1 207 ? 58.292 -40.100 34.142 1.00 126.32 1113 SER A N 1
ATOM 1438 C CA . SER A 1 207 ? 57.910 -40.002 35.555 1.00 141.20 1113 SER A CA 1
ATOM 1439 C C . SER A 1 207 ? 56.817 -41.010 35.919 1.00 147.17 1113 SER A C 1
ATOM 1440 O O . SER A 1 207 ? 55.835 -40.687 36.597 1.00 148.29 1113 SER A O 1
ATOM 1443 N N . ASP A 1 208 ? 56.985 -42.246 35.450 1.00 152.27 1114 ASP A N 1
ATOM 1444 C CA . ASP A 1 208 ? 56.053 -43.341 35.734 1.00 160.79 1114 ASP A CA 1
ATOM 1445 C C . ASP A 1 208 ? 54.631 -42.998 35.291 1.00 155.24 1114 ASP A C 1
ATOM 1446 O O . ASP A 1 208 ? 53.650 -43.330 35.961 1.00 154.42 1114 ASP A O 1
ATOM 1451 N N . LYS A 1 209 ? 54.522 -42.331 34.149 1.00 145.51 1115 LYS A N 1
ATOM 1452 C CA . LYS A 1 209 ? 53.242 -42.033 33.531 1.00 134.94 1115 LYS A CA 1
ATOM 1453 C C . LYS A 1 209 ? 53.391 -42.278 32.043 1.00 132.76 1115 LYS A C 1
ATOM 1454 O O . LYS A 1 209 ? 54.420 -41.941 31.452 1.00 136.89 1115 LYS A O 1
ATOM 1460 N N . THR A 1 210 ? 52.367 -42.869 31.442 1.00 123.86 1116 THR A N 1
ATOM 1461 C CA . THR A 1 210 ? 52.411 -43.214 30.031 1.00 108.41 1116 THR A CA 1
ATOM 1462 C C . THR A 1 210 ? 51.158 -42.702 29.339 1.00 109.48 1116 THR A C 1
ATOM 1463 O O . THR A 1 210 ? 50.047 -42.898 29.840 1.00 129.29 1116 THR A O 1
ATOM 1467 N N . TYR A 1 211 ? 51.339 -42.077 28.176 1.00 101.43 1117 TYR A N 1
ATOM 1468 C CA . TYR A 1 211 ? 50.230 -41.564 27.381 1.00 107.65 1117 TYR A CA 1
ATOM 1469 C C . TYR A 1 211 ? 50.325 -42.135 25.975 1.00 109.44 1117 TYR A C 1
ATOM 1470 O O . TYR A 1 211 ? 51.377 -42.046 25.335 1.00 105.00 1117 TYR A O 1
ATOM 1479 N N . CYS A 1 212 ? 49.222 -42.694 25.484 1.00 110.78 1118 CYS A N 1
ATOM 1480 C CA . CYS A 1 212 ? 49.211 -43.375 24.199 1.00 111.59 1118 CYS A CA 1
ATOM 1481 C C . CYS A 1 212 ? 48.160 -42.743 23.295 1.00 110.72 1118 CYS A C 1
ATOM 1482 O O . CYS A 1 212 ? 47.246 -42.054 23.756 1.00 119.21 1118 CYS A O 1
ATOM 1485 N N . THR A 1 213 ? 48.299 -42.984 21.995 1.00 104.50 1119 THR A N 1
ATOM 1486 C CA . THR A 1 213 ? 47.350 -42.460 21.023 1.00 105.01 1119 THR A CA 1
ATOM 1487 C C . THR A 1 213 ? 47.445 -43.287 19.749 1.00 103.73 1119 THR A C 1
ATOM 1488 O O . THR A 1 213 ? 48.467 -43.922 19.472 1.00 106.17 1119 THR A O 1
ATOM 1492 N N . ASN A 1 214 ? 46.364 -43.262 18.974 1.00 96.82 1120 ASN A N 1
ATOM 1493 C CA . ASN A 1 214 ? 46.405 -43.781 17.618 1.00 109.39 1120 ASN A CA 1
ATOM 1494 C C . ASN A 1 214 ? 46.973 -42.726 16.672 1.00 110.25 1120 ASN A C 1
ATOM 1495 O O . ASN A 1 214 ? 46.998 -41.531 16.973 1.00 119.70 1120 ASN A O 1
ATOM 1500 N N . LEU A 1 215 ? 47.429 -43.183 15.509 1.00 104.45 1121 LEU A N 1
ATOM 1501 C CA . LEU A 1 215 ? 48.030 -42.313 14.509 1.00 103.35 1121 LEU A CA 1
ATOM 1502 C C . LEU A 1 215 ? 47.302 -42.470 13.184 1.00 121.18 1121 LEU A C 1
ATOM 1503 O O . LEU A 1 215 ? 46.668 -43.491 12.911 1.00 134.96 1121 LEU A O 1
ATOM 1508 N N . ASN A 1 216 ? 47.399 -41.427 12.361 1.00 116.32 1122 ASN A N 1
ATOM 1509 C CA . ASN A 1 216 ? 46.753 -41.381 11.063 1.00 103.86 1122 ASN A CA 1
ATOM 1510 C C . ASN A 1 216 ? 47.765 -40.947 10.010 1.00 105.68 1122 ASN A C 1
ATOM 1511 O O . ASN A 1 216 ? 48.569 -40.039 10.260 1.00 122.61 1122 ASN A O 1
ATOM 1516 N N . PRO A 1 217 ? 47.769 -41.582 8.834 1.00 92.03 1123 PRO A N 1
ATOM 1517 C CA . PRO A 1 217 ? 48.635 -41.089 7.755 1.00 86.27 1123 PRO A CA 1
ATOM 1518 C C . PRO A 1 217 ? 48.248 -39.707 7.268 1.00 102.60 1123 PRO A C 1
ATOM 1519 O O . PRO A 1 217 ? 49.112 -38.979 6.765 1.00 112.18 1123 PRO A O 1
ATOM 1523 N N . VAL A 1 218 ? 46.979 -39.323 7.418 1.00 105.90 1124 VAL A N 1
ATOM 1524 C CA . VAL A 1 218 ? 46.492 -38.055 6.877 1.00 110.88 1124 VAL A CA 1
ATOM 1525 C C . VAL A 1 218 ? 46.820 -36.896 7.810 1.00 122.95 1124 VAL A C 1
ATOM 1526 O O . VAL A 1 218 ? 47.415 -35.891 7.399 1.00 123.76 1124 VAL A O 1
ATOM 1530 N N . THR A 1 219 ? 46.403 -37.002 9.072 1.00 122.84 1125 THR A N 1
ATOM 1531 C CA . THR A 1 219 ? 46.411 -35.868 9.984 1.00 121.23 1125 THR A CA 1
ATOM 1532 C C . THR A 1 219 ? 47.554 -35.995 10.980 1.00 117.60 1125 THR A C 1
ATOM 1533 O O . THR A 1 219 ? 47.589 -36.972 11.746 1.00 119.60 1125 THR A O 1
ATOM 1537 N N . PRO A 1 220 ? 48.498 -35.053 11.015 1.00 115.37 1126 PRO A N 1
ATOM 1538 C CA . PRO A 1 220 ? 49.526 -35.081 12.059 1.00 111.75 1126 PRO A CA 1
ATOM 1539 C C . PRO A 1 220 ? 48.947 -34.718 13.416 1.00 117.79 1126 PRO A C 1
ATOM 1540 O O . PRO A 1 220 ? 47.939 -34.016 13.520 1.00 129.55 1126 PRO A O 1
ATOM 1544 N N . ILE A 1 221 ? 49.603 -35.208 14.462 1.00 108.25 1127 ILE A N 1
ATOM 1545 C CA . ILE A 1 221 ? 49.261 -34.874 15.840 1.00 105.26 1127 ILE A CA 1
ATOM 1546 C C . ILE A 1 221 ? 50.256 -33.830 16.325 1.00 110.21 1127 ILE A C 1
ATOM 1547 O O . ILE A 1 221 ? 51.435 -34.137 16.541 1.00 104.46 1127 ILE A O 1
ATOM 1552 N N . ILE A 1 222 ? 49.788 -32.596 16.495 1.00 121.96 1128 ILE A N 1
ATOM 1553 C CA . ILE A 1 222 ? 50.627 -31.473 16.904 1.00 124.18 1128 ILE A CA 1
ATOM 1554 C C . ILE A 1 222 ? 50.175 -31.045 18.296 1.00 127.11 1128 ILE A C 1
ATOM 1555 O O . ILE A 1 222 ? 49.096 -30.459 18.453 1.00 132.10 1128 ILE A O 1
ATOM 1560 N N . THR A 1 223 ? 50.995 -31.326 19.308 1.00 123.17 1129 THR A N 1
ATOM 1561 C CA . THR A 1 223 ? 50.771 -30.804 20.647 1.00 125.78 1129 THR A CA 1
ATOM 1562 C C . THR A 1 223 ? 51.613 -29.551 20.851 1.00 123.18 1129 THR A C 1
ATOM 1563 O O . THR A 1 223 ? 52.310 -29.080 19.949 1.00 126.76 1129 THR A O 1
ATOM 1567 N N . ASP A 1 224 ? 51.565 -29.015 22.067 1.00 126.61 1130 ASP A N 1
ATOM 1568 C CA . ASP A 1 224 ? 52.363 -27.832 22.366 1.00 142.08 1130 ASP A CA 1
ATOM 1569 C C . ASP A 1 224 ? 53.847 -28.171 22.396 1.00 132.56 1130 ASP A C 1
ATOM 1570 O O . ASP A 1 224 ? 54.667 -27.479 21.779 1.00 121.94 1130 ASP A O 1
ATOM 1575 N N . LEU A 1 225 ? 54.207 -29.241 23.100 1.00 129.27 1131 LEU A N 1
ATOM 1576 C CA . LEU A 1 225 ? 55.597 -29.616 23.300 1.00 127.89 1131 LEU A CA 1
ATOM 1577 C C . LEU A 1 225 ? 56.067 -30.761 22.413 1.00 110.93 1131 LEU A C 1
ATOM 1578 O O . LEU A 1 225 ? 57.271 -31.036 22.383 1.00 108.77 1131 LEU A O 1
ATOM 1583 N N . PHE A 1 226 ? 55.171 -31.430 21.692 1.00 115.02 1132 PHE A N 1
ATOM 1584 C CA . PHE A 1 226 ? 55.536 -32.677 21.032 1.00 111.97 1132 PHE A CA 1
ATOM 1585 C C . PHE A 1 226 ? 54.676 -32.880 19.789 1.00 125.18 1132 PHE A C 1
ATOM 1586 O O . PHE A 1 226 ? 53.477 -32.590 19.803 1.00 132.95 1132 PHE A O 1
ATOM 1594 N N . GLU A 1 227 ? 55.295 -33.369 18.713 1.00 101.56 1133 GLU A N 1
ATOM 1595 C CA . GLU A 1 227 ? 54.644 -33.498 17.415 1.00 101.05 1133 GLU A CA 1
ATOM 1596 C C . GLU A 1 227 ? 55.012 -34.836 16.792 1.00 108.57 1133 GLU A C 1
ATOM 1597 O O . GLU A 1 227 ? 56.178 -35.235 16.812 1.00 109.79 1133 GLU A O 1
ATOM 1603 N N . VAL A 1 228 ? 54.021 -35.531 16.246 1.00 95.57 1134 VAL A N 1
ATOM 1604 C CA . VAL A 1 228 ? 54.269 -36.771 15.521 1.00 91.76 1134 VAL A CA 1
ATOM 1605 C C . VAL A 1 228 ? 53.565 -36.727 14.177 1.00 93.11 1134 VAL A C 1
ATOM 1606 O O . VAL A 1 228 ? 52.496 -36.127 14.026 1.00 98.40 1134 VAL A O 1
ATOM 1610 N N . GLN A 1 229 ? 54.185 -37.378 13.197 1.00 89.35 1135 GLN A N 1
ATOM 1611 C CA . GLN A 1 229 ? 53.639 -37.522 11.858 1.00 97.01 1135 GLN A CA 1
ATOM 1612 C C . GLN A 1 229 ? 53.947 -38.931 11.374 1.00 100.70 1135 GLN A C 1
ATOM 1613 O O . GLN A 1 229 ? 55.091 -39.381 11.475 1.00 103.31 1135 GLN A O 1
ATOM 1619 N N . PHE A 1 230 ? 52.925 -39.640 10.897 1.00 93.67 1136 PHE A N 1
ATOM 1620 C CA . PHE A 1 230 ? 53.067 -41.021 10.449 1.00 80.75 1136 PHE A CA 1
ATOM 1621 C C . PHE A 1 230 ? 53.152 -41.073 8.928 1.00 91.36 1136 PHE A C 1
ATOM 1622 O O . PHE A 1 230 ? 52.232 -40.629 8.232 1.00 103.85 1136 PHE A O 1
ATOM 1630 N N . LYS A 1 231 ? 54.264 -41.601 8.425 1.00 95.90 1137 LYS A N 1
ATOM 1631 C CA . LYS A 1 231 ? 54.548 -41.709 7.002 1.00 108.08 1137 LYS A CA 1
ATOM 1632 C C . LYS A 1 231 ? 54.421 -43.158 6.553 1.00 103.27 1137 LYS A C 1
ATOM 1633 O O . LYS A 1 231 ? 54.889 -44.074 7.244 1.00 107.05 1137 LYS A O 1
ATOM 1639 N N . THR A 1 232 ? 53.821 -43.362 5.381 1.00 81.24 1138 THR A N 1
ATOM 1640 C CA . THR A 1 232 ? 53.610 -44.711 4.869 1.00 81.62 1138 THR A CA 1
ATOM 1641 C C . THR A 1 232 ? 53.364 -44.637 3.373 1.00 81.45 1138 THR A C 1
ATOM 1642 O O . THR A 1 232 ? 53.155 -43.560 2.810 1.00 99.51 1138 THR A O 1
ATOM 1646 N N . VAL A 1 233 ? 53.371 -45.807 2.736 1.00 71.01 1139 VAL A N 1
ATOM 1647 C CA . VAL A 1 233 ? 52.729 -45.950 1.434 1.00 87.80 1139 VAL A CA 1
ATOM 1648 C C . VAL A 1 233 ? 51.615 -46.969 1.626 1.00 88.94 1139 VAL A C 1
ATOM 1649 O O . VAL A 1 233 ? 51.732 -47.906 2.426 1.00 78.06 1139 VAL A O 1
ATOM 1653 N N . GLU A 1 234 ? 50.515 -46.768 0.905 1.00 84.27 1140 GLU A N 1
ATOM 1654 C CA . GLU A 1 234 ? 49.281 -47.493 1.189 1.00 82.67 1140 GLU A CA 1
ATOM 1655 C C . GLU A 1 234 ? 49.164 -48.652 0.200 1.00 83.72 1140 GLU A C 1
ATOM 1656 O O . GLU A 1 234 ? 48.439 -48.599 -0.793 1.00 84.01 1140 GLU A O 1
ATOM 1662 N N . THR A 1 235 ? 49.890 -49.724 0.514 1.00 93.03 1141 THR A N 1
ATOM 1663 C CA . THR A 1 235 ? 49.897 -50.961 -0.259 1.00 92.03 1141 THR A CA 1
ATOM 1664 C C . THR A 1 235 ? 50.066 -52.122 0.705 1.00 83.54 1141 THR A C 1
ATOM 1665 O O . THR A 1 235 ? 51.135 -52.265 1.303 1.00 76.04 1141 THR A O 1
ATOM 1669 N N . TYR A 1 236 ? 49.056 -52.977 0.825 1.00 84.81 1142 TYR A N 1
ATOM 1670 C CA . TYR A 1 236 ? 49.087 -54.026 1.834 1.00 90.55 1142 TYR A CA 1
ATOM 1671 C C . TYR A 1 236 ? 48.610 -55.336 1.232 1.00 98.61 1142 TYR A C 1
ATOM 1672 O O . TYR A 1 236 ? 47.620 -55.374 0.500 1.00 99.87 1142 TYR A O 1
ATOM 1681 N N . SER A 1 237 ? 49.291 -56.419 1.593 1.00 115.50 1143 SER A N 1
ATOM 1682 C CA . SER A 1 237 ? 48.985 -57.730 1.038 1.00 131.22 1143 SER A CA 1
ATOM 1683 C C . SER A 1 237 ? 48.133 -58.499 2.043 1.00 122.28 1143 SER A C 1
ATOM 1684 O O . SER A 1 237 ? 48.627 -59.307 2.833 1.00 134.31 1143 SER A O 1
ATOM 1687 N N . LEU A 1 238 ? 46.832 -58.233 2.011 1.00 96.22 1144 LEU A N 1
ATOM 1688 C CA . LEU A 1 238 ? 45.932 -59.159 2.687 1.00 86.89 1144 LEU A CA 1
ATOM 1689 C C . LEU A 1 238 ? 45.245 -60.038 1.658 1.00 89.48 1144 LEU A C 1
ATOM 1690 O O . LEU A 1 238 ? 44.665 -59.513 0.701 1.00 103.09 1144 LEU A O 1
ATOM 1695 N N . PRO A 1 239 ? 45.288 -61.356 1.842 1.00 72.25 1145 PRO A N 1
ATOM 1696 C CA . PRO A 1 239 ? 44.764 -62.262 0.815 1.00 65.05 1145 PRO A CA 1
ATOM 1697 C C . PRO A 1 239 ? 43.274 -62.047 0.597 1.00 78.03 1145 PRO A C 1
ATOM 1698 O O . PRO A 1 239 ? 42.515 -61.811 1.539 1.00 93.06 1145 PRO A O 1
ATOM 1702 N N . ARG A 1 240 ? 42.861 -62.131 -0.666 1.00 79.43 1146 ARG A N 1
ATOM 1703 C CA . ARG A 1 240 ? 41.482 -61.815 -1.006 1.00 81.87 1146 ARG A CA 1
ATOM 1704 C C . ARG A 1 240 ? 40.518 -62.877 -0.496 1.00 72.33 1146 ARG A C 1
ATOM 1705 O O . ARG A 1 240 ? 39.383 -62.557 -0.122 1.00 88.41 1146 ARG A O 1
ATOM 1713 N N . ILE A 1 241 ? 40.945 -64.133 -0.463 1.00 53.41 1147 ILE A N 1
ATOM 1714 C CA . ILE A 1 241 ? 40.105 -65.231 -0.012 1.00 53.33 1147 ILE A CA 1
ATOM 1715 C C . ILE A 1 241 ? 40.872 -66.075 0.996 1.00 60.92 1147 ILE A C 1
ATOM 1716 O O . ILE A 1 241 ? 42.017 -66.468 0.744 1.00 69.32 1147 ILE A O 1
ATOM 1721 N N . VAL A 1 242 ? 40.227 -66.379 2.118 1.00 56.47 1148 VAL A N 1
ATOM 1722 C CA . VAL A 1 242 ? 40.875 -67.015 3.257 1.00 54.03 1148 VAL A CA 1
ATOM 1723 C C . VAL A 1 242 ? 40.031 -68.186 3.742 1.00 66.67 1148 VAL A C 1
ATOM 1724 O O . VAL A 1 242 ? 38.800 -68.110 3.757 1.00 86.03 1148 VAL A O 1
ATOM 1728 N N . ALA A 1 243 ? 40.693 -69.274 4.125 1.00 58.36 1149 ALA A N 1
ATOM 1729 C CA . ALA A 1 243 ? 40.045 -70.378 4.817 1.00 50.66 1149 ALA A CA 1
ATOM 1730 C C . ALA A 1 243 ? 40.293 -70.262 6.315 1.00 54.85 1149 ALA A C 1
ATOM 1731 O O . ALA A 1 243 ? 41.368 -69.844 6.749 1.00 64.55 1149 ALA A O 1
ATOM 1733 N N . VAL A 1 244 ? 39.289 -70.641 7.097 1.00 58.55 1150 VAL A N 1
ATOM 1734 C CA . VAL A 1 244 ? 39.370 -70.741 8.546 1.00 55.02 1150 VAL A CA 1
ATOM 1735 C C . VAL A 1 244 ? 39.047 -72.175 8.915 1.00 66.18 1150 VAL A C 1
ATOM 1736 O O . VAL A 1 244 ? 38.021 -72.719 8.479 1.00 82.36 1150 VAL A O 1
ATOM 1740 N N . GLN A 1 245 ? 39.942 -72.794 9.683 1.00 71.93 1151 GLN A N 1
ATOM 1741 C CA . GLN A 1 245 ? 39.788 -74.172 10.134 1.00 80.84 1151 GLN A CA 1
ATOM 1742 C C . GLN A 1 245 ? 40.239 -74.254 11.581 1.00 87.92 1151 GLN A C 1
ATOM 1743 O O . GLN A 1 245 ? 41.401 -73.964 11.882 1.00 85.74 1151 GLN A O 1
ATOM 1749 N N . ASN A 1 246 ? 39.330 -74.671 12.462 1.00 99.48 1152 ASN A N 1
ATOM 1750 C CA . ASN A 1 246 ? 39.605 -74.772 13.893 1.00 106.64 1152 ASN A CA 1
ATOM 1751 C C . ASN A 1 246 ? 40.264 -73.498 14.400 1.00 101.39 1152 ASN A C 1
ATOM 1752 O O . ASN A 1 246 ? 41.306 -73.522 15.060 1.00 100.36 1152 ASN A O 1
ATOM 1757 N N . HIS A 1 247 ? 39.662 -72.368 14.031 1.00 95.66 1153 HIS A N 1
ATOM 1758 C CA . HIS A 1 247 ? 40.060 -71.050 14.509 1.00 91.05 1153 HIS A CA 1
ATOM 1759 C C . HIS A 1 247 ? 41.462 -70.670 14.049 1.00 80.65 1153 HIS A C 1
ATOM 1760 O O . HIS A 1 247 ? 42.069 -69.746 14.598 1.00 82.42 1153 HIS A O 1
ATOM 1767 N N . GLU A 1 248 ? 41.998 -71.379 13.060 1.00 70.39 1154 GLU A N 1
ATOM 1768 C CA . GLU A 1 248 ? 43.234 -70.991 12.404 1.00 71.55 1154 GLU A CA 1
ATOM 1769 C C . GLU A 1 248 ? 42.945 -70.488 10.995 1.00 84.79 1154 GLU A C 1
ATOM 1770 O O . GLU A 1 248 ? 41.898 -70.769 10.404 1.00 111.09 1154 GLU A O 1
ATOM 1776 N N . ILE A 1 249 ? 43.911 -69.760 10.456 1.00 67.17 1155 ILE A N 1
ATOM 1777 C CA . ILE A 1 249 ? 43.783 -69.041 9.196 1.00 56.78 1155 ILE A CA 1
ATOM 1778 C C . ILE A 1 249 ? 44.722 -69.683 8.182 1.00 67.61 1155 ILE A C 1
ATOM 1779 O O . ILE A 1 249 ? 45.948 -69.662 8.353 1.00 83.35 1155 ILE A O 1
ATOM 1784 N N . LYS A 1 250 ? 44.153 -70.286 7.142 1.00 71.94 1156 LYS A N 1
ATOM 1785 C CA . LYS A 1 250 ? 44.912 -70.960 6.097 1.00 67.80 1156 LYS A CA 1
ATOM 1786 C C . LYS A 1 250 ? 44.649 -70.278 4.762 1.00 65.80 1156 LYS A C 1
ATOM 1787 O O . LYS A 1 250 ? 43.492 -70.033 4.405 1.00 70.02 1156 LYS A O 1
ATOM 1793 N N . ILE A 1 251 ? 45.725 -69.972 4.034 1.00 68.46 1157 ILE A N 1
ATOM 1794 C CA . ILE A 1 251 ? 45.635 -69.309 2.741 1.00 69.62 1157 ILE A CA 1
ATOM 1795 C C . ILE A 1 251 ? 46.280 -70.198 1.689 1.00 66.69 1157 ILE A C 1
ATOM 1796 O O . ILE A 1 251 ? 47.086 -71.083 1.987 1.00 72.64 1157 ILE A O 1
ATOM 1801 N N . GLY A 1 252 ? 45.930 -69.929 0.443 1.00 63.61 1158 GLY A N 1
ATOM 1802 C CA . GLY A 1 252 ? 46.361 -70.739 -0.682 1.00 63.99 1158 GLY A CA 1
ATOM 1803 C C . GLY A 1 252 ? 45.400 -70.545 -1.840 1.00 67.26 1158 GLY A C 1
ATOM 1804 O O . GLY A 1 252 ? 44.720 -69.521 -1.928 1.00 92.90 1158 GLY A O 1
ATOM 1805 N N . GLN A 1 253 ? 45.339 -71.550 -2.711 1.00 48.84 1159 GLN A N 1
ATOM 1806 C CA . GLN A 1 253 ? 44.443 -71.479 -3.861 1.00 55.36 1159 GLN A CA 1
ATOM 1807 C C . GLN A 1 253 ? 43.073 -71.969 -3.416 1.00 70.34 1159 GLN A C 1
ATOM 1808 O O . GLN A 1 253 ? 42.827 -73.174 -3.327 1.00 90.78 1159 GLN A O 1
ATOM 1814 N N . ILE A 1 254 ? 42.167 -71.029 -3.167 1.00 66.96 1160 ILE A N 1
ATOM 1815 C CA . ILE A 1 254 ? 40.872 -71.316 -2.560 1.00 62.47 1160 ILE A CA 1
ATOM 1816 C C . ILE A 1 254 ? 39.799 -70.652 -3.406 1.00 71.38 1160 ILE A C 1
ATOM 1817 O O . ILE A 1 254 ? 39.828 -69.431 -3.605 1.00 79.34 1160 ILE A O 1
ATOM 1822 N N . ASN A 1 255 ? 38.836 -71.447 -3.864 1.00 68.87 1161 ASN A N 1
ATOM 1823 C CA . ASN A 1 255 ? 37.864 -70.982 -4.839 1.00 66.01 1161 ASN A CA 1
ATOM 1824 C C . ASN A 1 255 ? 37.018 -69.854 -4.268 1.00 61.04 1161 ASN A C 1
ATOM 1825 O O . ASN A 1 255 ? 36.603 -69.893 -3.106 1.00 50.62 1161 ASN A O 1
ATOM 1830 N N . ASP A 1 256 ? 36.804 -68.825 -5.088 1.00 59.54 1162 ASP A N 1
ATOM 1831 C CA . ASP A 1 256 ? 35.842 -67.784 -4.772 1.00 56.51 1162 ASP A CA 1
ATOM 1832 C C . ASP A 1 256 ? 34.424 -68.318 -4.978 1.00 68.75 1162 ASP A C 1
ATOM 1833 O O . ASP A 1 256 ? 34.209 -69.348 -5.625 1.00 77.60 1162 ASP A O 1
ATOM 1838 N N . LEU A 1 257 ? 33.445 -67.592 -4.436 1.00 74.53 1163 LEU A N 1
ATOM 1839 C CA . LEU A 1 257 ? 32.047 -68.009 -4.524 1.00 76.88 1163 LEU A CA 1
ATOM 1840 C C . LEU A 1 257 ? 31.644 -68.348 -5.956 1.00 86.16 1163 LEU A C 1
ATOM 1841 O O . LEU A 1 257 ? 31.861 -67.561 -6.883 1.00 99.72 1163 LEU A O 1
ATOM 1846 N N . GLY A 1 258 ? 31.050 -69.532 -6.123 1.00 79.50 1164 GLY A N 1
ATOM 1847 C CA . GLY A 1 258 ? 30.565 -70.005 -7.407 1.00 86.77 1164 GLY A CA 1
ATOM 1848 C C . GLY A 1 258 ? 31.623 -70.478 -8.375 1.00 87.39 1164 GLY A C 1
ATOM 1849 O O . GLY A 1 258 ? 31.291 -70.790 -9.526 1.00 95.56 1164 GLY A O 1
ATOM 1850 N N . VAL A 1 259 ? 32.877 -70.560 -7.943 1.00 69.54 1165 VAL A N 1
ATOM 1851 C CA . VAL A 1 259 ? 33.983 -71.000 -8.783 1.00 54.42 1165 VAL A CA 1
ATOM 1852 C C . VAL A 1 259 ? 34.257 -72.456 -8.442 1.00 66.01 1165 VAL A C 1
ATOM 1853 O O . VAL A 1 259 ? 34.612 -72.781 -7.302 1.00 59.01 1165 VAL A O 1
ATOM 1857 N N . TYR A 1 260 ? 34.078 -73.338 -9.421 1.00 75.17 1166 TYR A N 1
ATOM 1858 C CA . TYR A 1 260 ? 34.074 -74.772 -9.182 1.00 67.30 1166 TYR A CA 1
ATOM 1859 C C . TYR A 1 260 ? 35.372 -75.455 -9.596 1.00 65.79 1166 TYR A C 1
ATOM 1860 O O . TYR A 1 260 ? 35.440 -76.689 -9.559 1.00 72.25 1166 TYR A O 1
ATOM 1869 N N . SER A 1 261 ? 36.397 -74.688 -9.980 1.00 61.93 1167 SER A N 1
ATOM 1870 C CA . SER A 1 261 ? 37.654 -75.267 -10.442 1.00 63.50 1167 SER A CA 1
ATOM 1871 C C . SER A 1 261 ? 38.187 -76.253 -9.415 1.00 61.05 1167 SER A C 1
ATOM 1872 O O . SER A 1 261 ? 38.063 -76.041 -8.208 1.00 58.72 1167 SER A O 1
ATOM 1875 N N . LYS A 1 262 ? 38.794 -77.329 -9.910 1.00 75.02 1168 LYS A N 1
ATOM 1876 C CA . LYS A 1 262 ? 39.245 -78.411 -9.045 1.00 71.70 1168 LYS A CA 1
ATOM 1877 C C . LYS A 1 262 ? 40.306 -77.905 -8.074 1.00 79.21 1168 LYS A C 1
ATOM 1878 O O . LYS A 1 262 ? 41.324 -77.341 -8.483 1.00 97.03 1168 LYS A O 1
ATOM 1884 N N . GLY A 1 263 ? 40.052 -78.085 -6.789 1.00 69.18 1169 GLY A N 1
ATOM 1885 C CA . GLY A 1 263 ? 40.920 -77.537 -5.772 1.00 69.93 1169 GLY A CA 1
ATOM 1886 C C . GLY A 1 263 ? 40.150 -77.356 -4.480 1.00 69.76 1169 GLY A C 1
ATOM 1887 O O . GLY A 1 263 ? 39.042 -77.869 -4.316 1.00 80.45 1169 GLY A O 1
ATOM 1888 N N . CYS A 1 264 ? 40.759 -76.606 -3.569 1.00 57.51 1170 CYS A N 1
ATOM 1889 C CA . CYS A 1 264 ? 40.153 -76.413 -2.260 1.00 61.99 1170 CYS A CA 1
ATOM 1890 C C . CYS A 1 264 ? 38.905 -75.551 -2.390 1.00 60.92 1170 CYS A C 1
ATOM 1891 O O . CYS A 1 264 ? 38.970 -74.420 -2.882 1.00 79.99 1170 CYS A O 1
ATOM 1894 N N . GLY A 1 265 ? 37.769 -76.087 -1.950 1.00 54.81 1171 GLY A N 1
ATOM 1895 C CA . GLY A 1 265 ? 36.523 -75.351 -1.985 1.00 58.30 1171 GLY A CA 1
ATOM 1896 C C . GLY A 1 265 ? 35.745 -75.432 -3.278 1.00 68.95 1171 GLY A C 1
ATOM 1897 O O . GLY A 1 265 ? 34.992 -74.501 -3.590 1.00 77.75 1171 GLY A O 1
ATOM 1898 N N . ASN A 1 266 ? 35.891 -76.512 -4.044 1.00 69.77 1172 ASN A N 1
ATOM 1899 C CA . ASN A 1 266 ? 35.083 -76.692 -5.245 1.00 74.23 1172 ASN A CA 1
ATOM 1900 C C . ASN A 1 266 ? 33.720 -77.305 -4.950 1.00 65.98 1172 ASN A C 1
ATOM 1901 O O . ASN A 1 266 ? 32.941 -77.528 -5.883 1.00 73.79 1172 ASN A O 1
ATOM 1906 N N . VAL A 1 267 ? 33.418 -77.573 -3.682 1.00 59.73 1173 VAL A N 1
ATOM 1907 C CA . VAL A 1 267 ? 32.080 -77.930 -3.227 1.00 61.58 1173 VAL A CA 1
ATOM 1908 C C . VAL A 1 267 ? 31.712 -76.921 -2.157 1.00 70.36 1173 VAL A C 1
ATOM 1909 O O . VAL A 1 267 ? 32.246 -76.971 -1.042 1.00 82.54 1173 VAL A O 1
ATOM 1913 N N . GLN A 1 268 ? 30.789 -76.022 -2.477 1.00 66.01 1174 GLN A N 1
ATOM 1914 C CA . GLN A 1 268 ? 30.498 -74.877 -1.624 1.00 61.27 1174 GLN A CA 1
ATOM 1915 C C . GLN A 1 268 ? 29.085 -75.011 -1.079 1.00 66.69 1174 GLN A C 1
ATOM 1916 O O . GLN A 1 268 ? 28.133 -75.096 -1.851 1.00 83.27 1174 GLN A O 1
ATOM 1922 N N . LYS A 1 269 ? 28.944 -74.975 0.238 1.00 66.10 1175 LYS A N 1
ATOM 1923 C CA . LYS A 1 269 ? 27.630 -74.994 0.867 1.00 65.27 1175 LYS A CA 1
ATOM 1924 C C . LYS A 1 269 ? 27.305 -73.558 1.249 1.00 68.83 1175 LYS A C 1
ATOM 1925 O O . LYS A 1 269 ? 27.845 -73.019 2.218 1.00 75.29 1175 LYS A O 1
ATOM 1931 N N . VAL A 1 270 ? 26.421 -72.940 0.473 1.00 73.55 1176 VAL A N 1
ATOM 1932 C CA . VAL A 1 270 ? 26.059 -71.542 0.638 1.00 85.93 1176 VAL A CA 1
ATOM 1933 C C . VAL A 1 270 ? 24.615 -71.481 1.092 1.00 103.51 1176 VAL A C 1
ATOM 1934 O O . VAL A 1 270 ? 23.731 -72.053 0.444 1.00 122.38 1176 VAL A O 1
ATOM 1938 N N . ASN A 1 271 ? 24.378 -70.775 2.193 1.00 96.75 1177 ASN A N 1
ATOM 1939 C CA . ASN A 1 271 ? 23.052 -70.678 2.794 1.00 96.82 1177 ASN A CA 1
ATOM 1940 C C . ASN A 1 271 ? 22.540 -72.084 3.063 1.00 110.17 1177 ASN A C 1
ATOM 1941 O O . ASN A 1 271 ? 23.192 -72.828 3.817 1.00 124.14 1177 ASN A O 1
ATOM 1946 N N . GLY A 1 272 ? 21.436 -72.506 2.457 1.00 108.64 1178 GLY A N 1
ATOM 1947 C CA . GLY A 1 272 ? 20.857 -73.789 2.793 1.00 109.37 1178 GLY A CA 1
ATOM 1948 C C . GLY A 1 272 ? 21.360 -74.973 1.997 1.00 102.28 1178 GLY A C 1
ATOM 1949 O O . GLY A 1 272 ? 21.475 -76.077 2.537 1.00 108.08 1178 GLY A O 1
ATOM 1950 N N . THR A 1 273 ? 21.692 -74.768 0.729 1.00 91.30 1179 THR A N 1
ATOM 1951 C CA . THR A 1 273 ? 21.928 -75.865 -0.194 1.00 93.22 1179 THR A CA 1
ATOM 1952 C C . THR A 1 273 ? 23.388 -75.911 -0.623 1.00 92.11 1179 THR A C 1
ATOM 1953 O O . THR A 1 273 ? 24.057 -74.878 -0.728 1.00 97.52 1179 THR A O 1
ATOM 1957 N N . ILE A 1 274 ? 23.882 -77.134 -0.846 1.00 86.61 1180 ILE A N 1
ATOM 1958 C CA . ILE A 1 274 ? 25.250 -77.366 -1.304 1.00 78.81 1180 ILE A CA 1
ATOM 1959 C C . ILE A 1 274 ? 25.287 -77.269 -2.818 1.00 76.46 1180 ILE A C 1
ATOM 1960 O O . ILE A 1 274 ? 24.474 -77.901 -3.509 1.00 75.08 1180 ILE A O 1
ATOM 1965 N N . TYR A 1 275 ? 26.225 -76.492 -3.341 1.00 72.69 1181 TYR A N 1
ATOM 1966 C CA . TYR A 1 275 ? 26.389 -76.394 -4.780 1.00 67.29 1181 TYR A CA 1
ATOM 1967 C C . TYR A 1 275 ? 27.743 -76.986 -5.147 1.00 66.23 1181 TYR A C 1
ATOM 1968 O O . TYR A 1 275 ? 28.718 -76.866 -4.396 1.00 75.47 1181 TYR A O 1
ATOM 1977 N N . GLY A 1 276 ? 27.792 -77.617 -6.312 1.00 61.74 1182 GLY A N 1
ATOM 1978 C CA . GLY A 1 276 ? 29.028 -78.193 -6.794 1.00 64.42 1182 GLY A CA 1
ATOM 1979 C C . GLY A 1 276 ? 28.898 -78.425 -8.280 1.00 85.84 1182 GLY A C 1
ATOM 1980 O O . GLY A 1 276 ? 27.853 -78.159 -8.878 1.00 98.45 1182 GLY A O 1
ATOM 1981 N N . ASN A 1 277 ? 29.964 -78.967 -8.866 1.00 85.36 1183 ASN A N 1
ATOM 1982 C CA . ASN A 1 277 ? 30.006 -79.211 -10.301 1.00 73.28 1183 ASN A CA 1
ATOM 1983 C C . ASN A 1 277 ? 30.840 -80.456 -10.561 1.00 75.33 1183 ASN A C 1
ATOM 1984 O O . ASN A 1 277 ? 31.644 -80.878 -9.726 1.00 85.71 1183 ASN A O 1
ATOM 1989 N N . GLY A 1 278 ? 30.629 -81.038 -11.731 1.00 75.80 1184 GLY A N 1
ATOM 1990 C CA . GLY A 1 278 ? 31.329 -82.236 -12.150 1.00 75.72 1184 GLY A CA 1
ATOM 1991 C C . GLY A 1 278 ? 30.460 -83.035 -13.102 1.00 76.56 1184 GLY A C 1
ATOM 1992 O O . GLY A 1 278 ? 29.348 -82.645 -13.443 1.00 86.39 1184 GLY A O 1
ATOM 1993 N N . VAL A 1 279 ? 30.994 -84.179 -13.524 1.00 73.13 1185 VAL A N 1
ATOM 1994 C CA . VAL A 1 279 ? 30.220 -85.127 -14.316 1.00 70.17 1185 VAL A CA 1
ATOM 1995 C C . VAL A 1 279 ? 29.947 -86.346 -13.440 1.00 66.74 1185 VAL A C 1
ATOM 1996 O O . VAL A 1 279 ? 30.890 -87.033 -13.012 1.00 72.25 1185 VAL A O 1
ATOM 2000 N N . PRO A 1 280 ? 28.691 -86.622 -13.106 1.00 65.75 1186 PRO A N 1
ATOM 2001 C CA . PRO A 1 280 ? 28.407 -87.744 -12.211 1.00 66.60 1186 PRO A CA 1
ATOM 2002 C C . PRO A 1 280 ? 28.798 -89.054 -12.864 1.00 68.24 1186 PRO A C 1
ATOM 2003 O O . PRO A 1 280 ? 28.541 -89.278 -14.049 1.00 65.79 1186 PRO A O 1
ATOM 2007 N N . ARG A 1 281 ? 29.432 -89.917 -12.078 1.00 72.21 1187 ARG A N 1
ATOM 2008 C CA . ARG A 1 281 ? 29.721 -91.275 -12.511 1.00 69.98 1187 ARG A CA 1
ATOM 2009 C C . ARG A 1 281 ? 28.470 -92.098 -12.261 1.00 76.61 1187 ARG A C 1
ATOM 2010 O O . ARG A 1 281 ? 28.119 -92.378 -11.109 1.00 79.96 1187 ARG A O 1
ATOM 2018 N N . PHE A 1 282 ? 27.794 -92.476 -13.338 1.00 76.02 1188 PHE A N 1
ATOM 2019 C CA . PHE A 1 282 ? 26.447 -93.016 -13.255 1.00 73.64 1188 PHE A CA 1
ATOM 2020 C C . PHE A 1 282 ? 26.284 -94.182 -14.209 1.00 88.33 1188 PHE A C 1
ATOM 2021 O O . PHE A 1 282 ? 26.719 -94.110 -15.364 1.00 107.47 1188 PHE A O 1
ATOM 2029 N N . ASP A 1 283 ? 25.658 -95.249 -13.716 1.00 80.38 1189 ASP A N 1
ATOM 2030 C CA . ASP A 1 283 ? 25.356 -96.413 -14.531 1.00 75.95 1189 ASP A CA 1
ATOM 2031 C C . ASP A 1 283 ? 24.253 -97.186 -13.815 1.00 70.47 1189 ASP A C 1
ATOM 2032 O O . ASP A 1 283 ? 23.936 -96.919 -12.656 1.00 70.41 1189 ASP A O 1
ATOM 2037 N N . TYR A 1 284 ? 23.668 -98.143 -14.517 1.00 69.54 1190 TYR A N 1
ATOM 2038 C CA . TYR A 1 284 ? 22.631 -98.997 -13.958 1.00 70.25 1190 TYR A CA 1
ATOM 2039 C C . TYR A 1 284 ? 22.998 -100.474 -14.020 1.00 72.00 1190 TYR A C 1
ATOM 2040 O O . TYR A 1 284 ? 23.940 -100.891 -14.698 1.00 77.71 1190 TYR A O 1
ATOM 2049 N N . LEU A 1 285 ? 22.216 -101.256 -13.273 1.00 74.56 1191 LEU A N 1
ATOM 2050 C CA . LEU A 1 285 ? 22.177 -102.707 -13.349 1.00 76.08 1191 LEU A CA 1
ATOM 2051 C C . LEU A 1 285 ? 20.799 -103.135 -13.838 1.00 83.77 1191 LEU A C 1
ATOM 2052 O O . LEU A 1 285 ? 19.797 -102.465 -13.570 1.00 85.46 1191 LEU A O 1
ATOM 2057 N N . CYS A 1 286 ? 20.751 -104.262 -14.542 1.00 85.81 1192 CYS A N 1
ATOM 2058 C CA . CYS A 1 286 ? 19.504 -104.768 -15.092 1.00 86.38 1192 CYS A CA 1
ATOM 2059 C C . CYS A 1 286 ? 19.023 -105.918 -14.224 1.00 85.14 1192 CYS A C 1
ATOM 2060 O O . CYS A 1 286 ? 19.825 -106.741 -13.770 1.00 84.77 1192 CYS A O 1
ATOM 2063 N N . HIS A 1 287 ? 17.716 -105.980 -14.000 1.00 85.62 1193 HIS A N 1
ATOM 2064 C CA . HIS A 1 287 ? 17.102 -107.156 -13.407 1.00 98.37 1193 HIS A CA 1
ATOM 2065 C C . HIS A 1 287 ? 15.957 -107.639 -14.276 1.00 112.38 1193 HIS A C 1
ATOM 2066 O O . HIS A 1 287 ? 15.272 -106.849 -14.934 1.00 108.92 1193 HIS A O 1
ATOM 2073 N N . LEU A 1 288 ? 15.762 -108.954 -14.278 1.00 127.73 1194 LEU A N 1
ATOM 2074 C CA . LEU A 1 288 ? 14.644 -109.517 -15.021 1.00 138.85 1194 LEU A CA 1
ATOM 2075 C C . LEU A 1 288 ? 13.336 -109.320 -14.264 1.00 149.53 1194 LEU A C 1
ATOM 2076 O O . LEU A 1 288 ? 12.347 -108.848 -14.838 1.00 140.73 1194 LEU A O 1
ATOM 2081 N N . ALA A 1 289 ? 13.327 -109.627 -12.965 1.00 156.25 1195 ALA A N 1
ATOM 2082 C CA . ALA A 1 289 ? 12.107 -109.586 -12.171 1.00 151.96 1195 ALA A CA 1
ATOM 2083 C C . ALA A 1 289 ? 11.943 -108.295 -11.384 1.00 161.93 1195 ALA A C 1
ATOM 2084 O O . ALA A 1 289 ? 10.929 -108.131 -10.697 1.00 166.79 1195 ALA A O 1
ATOM 2086 N N . SER A 1 290 ? 12.907 -107.384 -11.451 1.00 159.78 1196 SER A N 1
ATOM 2087 C CA . SER A 1 290 ? 12.872 -106.167 -10.656 1.00 148.05 1196 SER A CA 1
ATOM 2088 C C . SER A 1 290 ? 13.046 -104.948 -11.558 1.00 137.74 1196 SER A C 1
ATOM 2089 O O . SER A 1 290 ? 13.246 -105.058 -12.772 1.00 136.00 1196 SER A O 1
ATOM 2092 N N . ARG A 1 291 ? 12.934 -103.774 -10.942 1.00 122.03 1197 ARG A N 1
ATOM 2093 C CA . ARG A 1 291 ? 13.248 -102.510 -11.582 1.00 111.80 1197 ARG A CA 1
ATOM 2094 C C . ARG A 1 291 ? 14.763 -102.348 -11.627 1.00 107.63 1197 ARG A C 1
ATOM 2095 O O . ARG A 1 291 ? 15.495 -102.958 -10.842 1.00 108.46 1197 ARG A O 1
ATOM 2103 N N . LYS A 1 292 ? 15.243 -101.538 -12.567 1.00 103.59 1198 LYS A N 1
ATOM 2104 C CA . LYS A 1 292 ? 16.685 -101.385 -12.701 1.00 94.03 1198 LYS A CA 1
ATOM 2105 C C . LYS A 1 292 ? 17.266 -100.609 -11.524 1.00 90.77 1198 LYS A C 1
ATOM 2106 O O . LYS A 1 292 ? 16.656 -99.667 -11.010 1.00 95.66 1198 LYS A O 1
ATOM 2112 N N . GLU A 1 293 ? 18.455 -101.022 -11.098 1.00 85.79 1199 GLU A N 1
ATOM 2113 C CA . GLU A 1 293 ? 19.173 -100.402 -9.995 1.00 86.22 1199 GLU A CA 1
ATOM 2114 C C . GLU A 1 293 ? 20.193 -99.404 -10.526 1.00 96.92 1199 GLU A C 1
ATOM 2115 O O . GLU A 1 293 ? 20.830 -99.641 -11.554 1.00 110.44 1199 GLU A O 1
ATOM 2121 N N . VAL A 1 294 ? 20.346 -98.292 -9.819 1.00 93.07 1200 VAL A N 1
ATOM 2122 C CA . VAL A 1 294 ? 21.254 -97.218 -10.207 1.00 82.40 1200 VAL A CA 1
ATOM 2123 C C . VAL A 1 294 ? 22.555 -97.327 -9.421 1.00 84.56 1200 VAL A C 1
ATOM 2124 O O . VAL A 1 294 ? 22.546 -97.604 -8.216 1.00 92.95 1200 VAL A O 1
ATOM 2128 N N . ILE A 1 295 ? 23.679 -97.138 -10.112 1.00 77.19 1201 ILE A N 1
ATOM 2129 C CA . ILE A 1 295 ? 25.008 -97.107 -9.505 1.00 71.52 1201 ILE A CA 1
ATOM 2130 C C . ILE A 1 295 ? 25.572 -95.703 -9.694 1.00 67.94 1201 ILE A C 1
ATOM 2131 O O . ILE A 1 295 ? 25.845 -95.284 -10.828 1.00 68.31 1201 ILE A O 1
ATOM 2136 N N . VAL A 1 296 ? 25.735 -94.973 -8.595 1.00 68.10 1202 VAL A N 1
ATOM 2137 C CA . VAL A 1 296 ? 26.353 -93.648 -8.598 1.00 66.68 1202 VAL A CA 1
ATOM 2138 C C . VAL A 1 296 ? 27.624 -93.740 -7.764 1.00 72.60 1202 VAL A C 1
ATOM 2139 O O . VAL A 1 296 ? 27.561 -93.903 -6.539 1.00 76.18 1202 VAL A O 1
ATOM 2143 N N . ARG A 1 297 ? 28.776 -93.638 -8.422 1.00 73.02 1203 ARG A N 1
ATOM 2144 C CA . ARG A 1 297 ? 30.058 -93.678 -7.727 1.00 73.83 1203 ARG A CA 1
ATOM 2145 C C . ARG A 1 297 ? 30.542 -92.297 -7.305 1.00 75.51 1203 ARG A C 1
ATOM 2146 O O . ARG A 1 297 ? 31.333 -92.187 -6.360 1.00 81.45 1203 ARG A O 1
ATOM 2154 N N . LYS A 1 298 ? 30.108 -91.246 -7.994 1.00 71.15 1204 LYS A N 1
ATOM 2155 C CA . LYS A 1 298 ? 30.556 -89.891 -7.710 1.00 67.21 1204 LYS A CA 1
ATOM 2156 C C . LYS A 1 298 ? 29.507 -88.931 -8.245 1.00 75.86 1204 LYS A C 1
ATOM 2157 O O . LYS A 1 298 ? 28.930 -89.171 -9.309 1.00 87.22 1204 LYS A O 1
ATOM 2163 N N . CYS A 1 299 ? 29.296 -87.826 -7.536 1.00 76.23 1205 CYS A N 1
ATOM 2164 C CA . CYS A 1 299 ? 28.396 -86.805 -8.053 1.00 76.62 1205 CYS A CA 1
ATOM 2165 C C . CYS A 1 299 ? 29.191 -85.527 -8.276 1.00 79.62 1205 CYS A C 1
ATOM 2166 O O . CYS A 1 299 ? 29.654 -85.273 -9.393 1.00 92.49 1205 CYS A O 1
ATOM 2169 N N . PHE A 1 300 ? 29.405 -84.745 -7.225 1.00 76.56 1206 PHE A N 1
ATOM 2170 C CA . PHE A 1 300 ? 30.285 -83.594 -7.350 1.00 76.47 1206 PHE A CA 1
ATOM 2171 C C . PHE A 1 300 ? 31.735 -84.050 -7.415 1.00 75.79 1206 PHE A C 1
ATOM 2172 O O . PHE A 1 300 ? 32.121 -85.057 -6.814 1.00 81.04 1206 PHE A O 1
ATOM 2180 N N . ASP A 1 301 ? 32.540 -83.297 -8.158 1.00 73.50 1207 ASP A N 1
ATOM 2181 C CA . ASP A 1 301 ? 33.979 -83.323 -7.941 1.00 82.75 1207 ASP A CA 1
ATOM 2182 C C . ASP A 1 301 ? 34.254 -82.609 -6.625 1.00 85.32 1207 ASP A C 1
ATOM 2183 O O . ASP A 1 301 ? 33.878 -81.441 -6.460 1.00 86.32 1207 ASP A O 1
ATOM 2188 N N . ASN A 1 302 ? 34.868 -83.311 -5.674 1.00 80.23 1208 ASN A N 1
ATOM 2189 C CA . ASN A 1 302 ? 35.185 -82.721 -4.379 1.00 71.11 1208 ASN A CA 1
ATOM 2190 C C . ASN A 1 302 ? 36.665 -82.953 -4.098 1.00 84.70 1208 ASN A C 1
ATOM 2191 O O . ASN A 1 302 ? 37.065 -84.071 -3.757 1.00 94.11 1208 ASN A O 1
ATOM 2196 N N . ASP A 1 303 ? 37.464 -81.891 -4.213 1.00 84.01 1209 ASP A N 1
ATOM 2197 C CA . ASP A 1 303 ? 38.903 -81.941 -4.011 1.00 81.79 1209 ASP A CA 1
ATOM 2198 C C . ASP A 1 303 ? 39.329 -81.434 -2.638 1.00 88.04 1209 ASP A C 1
ATOM 2199 O O . ASP A 1 303 ? 40.423 -80.871 -2.501 1.00 100.63 1209 ASP A O 1
ATOM 2204 N N . TYR A 1 304 ? 38.465 -81.576 -1.633 1.00 72.91 1210 TYR A N 1
ATOM 2205 C CA . TYR A 1 304 ? 38.778 -81.087 -0.293 1.00 58.25 1210 TYR A CA 1
ATOM 2206 C C . TYR A 1 304 ? 40.135 -81.565 0.222 1.00 54.76 1210 TYR A C 1
ATOM 2207 O O . TYR A 1 304 ? 40.727 -80.905 1.086 1.00 61.50 1210 TYR A O 1
ATOM 2216 N N . GLN A 1 305 ? 40.647 -82.702 -0.269 1.00 57.28 1211 GLN A N 1
ATOM 2217 C CA . GLN A 1 305 ? 41.946 -83.156 0.226 1.00 71.15 1211 GLN A CA 1
ATOM 2218 C C . GLN A 1 305 ? 43.013 -82.093 -0.002 1.00 86.30 1211 GLN A C 1
ATOM 2219 O O . GLN A 1 305 ? 43.918 -81.927 0.827 1.00 111.55 1211 GLN A O 1
ATOM 2225 N N . ALA A 1 306 ? 42.897 -81.341 -1.102 1.00 75.64 1212 ALA A N 1
ATOM 2226 C CA . ALA A 1 306 ? 43.873 -80.307 -1.419 1.00 72.87 1212 ALA A CA 1
ATOM 2227 C C . ALA A 1 306 ? 43.917 -79.218 -0.359 1.00 65.10 1212 ALA A C 1
ATOM 2228 O O . ALA A 1 306 ? 44.957 -78.572 -0.185 1.00 65.62 1212 ALA A O 1
ATOM 2230 N N . CYS A 1 307 ? 42.805 -79.001 0.357 1.00 62.98 1213 CYS A N 1
ATOM 2231 C CA . CYS A 1 307 ? 42.794 -78.005 1.427 1.00 69.74 1213 CYS A CA 1
ATOM 2232 C C . CYS A 1 307 ? 43.841 -78.321 2.481 1.00 71.95 1213 CYS A C 1
ATOM 2233 O O . CYS A 1 307 ? 44.347 -77.412 3.148 1.00 82.12 1213 CYS A O 1
ATOM 2236 N N . LYS A 1 308 ? 44.200 -79.600 2.622 1.00 72.96 1214 LYS A N 1
ATOM 2237 C CA . LYS A 1 308 ? 45.216 -79.987 3.589 1.00 65.09 1214 LYS A CA 1
ATOM 2238 C C . LYS A 1 308 ? 46.582 -79.396 3.250 1.00 62.06 1214 LYS A C 1
ATOM 2239 O O . LYS A 1 308 ? 47.432 -79.274 4.137 1.00 81.09 1214 LYS A O 1
ATOM 2245 N N . PHE A 1 309 ? 46.805 -79.007 1.999 1.00 49.29 1215 PHE A N 1
ATOM 2246 C CA . PHE A 1 309 ? 48.115 -78.552 1.555 1.00 63.76 1215 PHE A CA 1
ATOM 2247 C C . PHE A 1 309 ? 48.243 -77.036 1.538 1.00 84.66 1215 PHE A C 1
ATOM 2248 O O . PHE A 1 309 ? 49.280 -76.516 1.110 1.00 99.91 1215 PHE A O 1
ATOM 2256 N N . LEU A 1 310 ? 47.210 -76.321 1.976 1.00 73.08 1216 LEU A N 1
ATOM 2257 C CA . LEU A 1 310 ? 47.283 -74.872 2.086 1.00 57.04 1216 LEU A CA 1
ATOM 2258 C C . LEU A 1 310 ? 48.373 -74.465 3.068 1.00 77.86 1216 LEU A C 1
ATOM 2259 O O . LEU A 1 310 ? 48.674 -75.178 4.029 1.00 105.37 1216 LEU A O 1
ATOM 2264 N N . GLN A 1 311 ? 48.963 -73.302 2.821 1.00 69.42 1217 GLN A N 1
ATOM 2265 C CA . GLN A 1 311 ? 49.888 -72.718 3.779 1.00 74.66 1217 GLN A CA 1
ATOM 2266 C C . GLN A 1 311 ? 49.128 -72.030 4.908 1.00 77.39 1217 GLN A C 1
ATOM 2267 O O . GLN A 1 311 ? 48.006 -71.547 4.730 1.00 76.97 1217 GLN A O 1
ATOM 2273 N N . SER A 1 312 ? 49.751 -72.004 6.085 1.00 72.94 1218 SER A N 1
ATOM 2274 C CA . SER A 1 312 ? 49.193 -71.348 7.269 1.00 72.03 1218 SER A CA 1
ATOM 2275 C C . SER A 1 312 ? 50.097 -70.191 7.659 1.00 75.33 1218 SER A C 1
ATOM 2276 O O . SER A 1 312 ? 51.146 -70.406 8.290 1.00 83.06 1218 SER A O 1
ATOM 2279 N N . PRO A 1 313 ? 49.741 -68.954 7.315 1.00 85.95 1219 PRO A N 1
ATOM 2280 C CA . PRO A 1 313 ? 50.669 -67.833 7.521 1.00 88.00 1219 PRO A CA 1
ATOM 2281 C C . PRO A 1 313 ? 50.818 -67.488 8.994 1.00 88.86 1219 PRO A C 1
ATOM 2282 O O . PRO A 1 313 ? 49.839 -67.422 9.742 1.00 101.79 1219 PRO A O 1
ATOM 2286 N N . ALA A 1 314 ? 52.064 -67.246 9.400 1.00 80.00 1220 ALA A N 1
ATOM 2287 C CA . ALA A 1 314 ? 52.361 -66.988 10.801 1.00 85.68 1220 ALA A CA 1
ATOM 2288 C C . ALA A 1 314 ? 52.154 -65.536 11.206 1.00 88.35 1220 ALA A C 1
ATOM 2289 O O . ALA A 1 314 ? 51.994 -65.259 12.399 1.00 105.91 1220 ALA A O 1
ATOM 2291 N N . SER A 1 315 ? 52.149 -64.610 10.256 1.00 67.47 1221 SER A N 1
ATOM 2292 C CA . SER A 1 315 ? 52.146 -63.189 10.566 1.00 73.48 1221 SER A CA 1
ATOM 2293 C C . SER A 1 315 ? 50.741 -62.597 10.721 1.00 78.72 1221 SER A C 1
ATOM 2294 O O . SER A 1 315 ? 50.610 -61.372 10.828 1.00 81.51 1221 SER A O 1
ATOM 2297 N N . TYR A 1 316 ? 49.694 -63.417 10.734 1.00 84.15 1222 TYR A N 1
ATOM 2298 C CA . TYR A 1 316 ? 48.332 -62.917 10.880 1.00 82.66 1222 TYR A CA 1
ATOM 2299 C C . TYR A 1 316 ? 47.720 -63.393 12.194 1.00 79.17 1222 TYR A C 1
ATOM 2300 O O . TYR A 1 316 ? 48.253 -64.272 12.875 1.00 83.02 1222 TYR A O 1
ATOM 2309 N N . ARG A 1 317 ? 46.594 -62.774 12.556 1.00 72.82 1223 ARG A N 1
ATOM 2310 C CA . ARG A 1 317 ? 45.756 -63.249 13.647 1.00 71.62 1223 ARG A CA 1
ATOM 2311 C C . ARG A 1 317 ? 44.304 -62.900 13.341 1.00 69.98 1223 ARG A C 1
ATOM 2312 O O . ARG A 1 317 ? 44.020 -61.894 12.673 1.00 77.14 1223 ARG A O 1
ATOM 2320 N N . LEU A 1 318 ? 43.395 -63.755 13.826 1.00 62.62 1224 LEU A N 1
ATOM 2321 C CA . LEU A 1 318 ? 41.969 -63.699 13.520 1.00 67.76 1224 LEU A CA 1
ATOM 2322 C C . LEU A 1 318 ? 41.167 -63.024 14.619 1.00 78.80 1224 LEU A C 1
ATOM 2323 O O . LEU A 1 318 ? 41.503 -63.100 15.803 1.00 97.43 1224 LEU A O 1
ATOM 2328 N N . GLU A 1 319 ? 40.083 -62.376 14.203 1.00 73.64 1225 GLU A N 1
ATOM 2329 C CA . GLU A 1 319 ? 38.979 -62.014 15.082 1.00 85.25 1225 GLU A CA 1
ATOM 2330 C C . GLU A 1 319 ? 37.706 -62.529 14.426 1.00 107.39 1225 GLU A C 1
ATOM 2331 O O . GLU A 1 319 ? 37.357 -62.100 13.321 1.00 124.19 1225 GLU A O 1
ATOM 2337 N N . GLU A 1 320 ? 37.038 -63.481 15.072 1.00 104.50 1226 GLU A N 1
ATOM 2338 C CA . GLU A 1 320 ? 35.823 -64.078 14.531 1.00 104.16 1226 GLU A CA 1
ATOM 2339 C C . GLU A 1 320 ? 34.600 -63.389 15.120 1.00 112.15 1226 GLU A C 1
ATOM 2340 O O . GLU A 1 320 ? 34.425 -63.352 16.344 1.00 117.24 1226 GLU A O 1
ATOM 2346 N N . ASP A 1 321 ? 33.771 -62.835 14.247 1.00 115.84 1227 ASP A N 1
ATOM 2347 C CA . ASP A 1 321 ? 32.429 -62.387 14.572 1.00 117.45 1227 ASP A CA 1
ATOM 2348 C C . ASP A 1 321 ? 31.448 -63.227 13.770 1.00 123.69 1227 ASP A C 1
ATOM 2349 O O . ASP A 1 321 ? 31.809 -63.832 12.756 1.00 139.42 1227 ASP A O 1
ATOM 2354 N N . SER A 1 322 ? 30.209 -63.285 14.241 1.00 118.20 1228 SER A N 1
ATOM 2355 C CA . SER A 1 322 ? 29.240 -64.161 13.599 1.00 133.99 1228 SER A CA 1
ATOM 2356 C C . SER A 1 322 ? 29.108 -63.799 12.127 1.00 135.28 1228 SER A C 1
ATOM 2357 O O . SER A 1 322 ? 28.665 -62.697 11.787 1.00 148.68 1228 SER A O 1
ATOM 2360 N N . GLY A 1 323 ? 29.510 -64.728 11.251 1.00 111.43 1229 GLY A N 1
ATOM 2361 C CA . GLY A 1 323 ? 29.425 -64.536 9.817 1.00 98.83 1229 GLY A CA 1
ATOM 2362 C C . GLY A 1 323 ? 30.539 -63.738 9.169 1.00 94.45 1229 GLY A C 1
ATOM 2363 O O . GLY A 1 323 ? 30.593 -63.685 7.932 1.00 103.39 1229 GLY A O 1
ATOM 2364 N N . THR A 1 324 ? 31.417 -63.094 9.942 1.00 80.18 1230 THR A N 1
ATOM 2365 C CA . THR A 1 324 ? 32.451 -62.224 9.386 1.00 70.07 1230 THR A CA 1
ATOM 2366 C C . THR A 1 324 ? 33.744 -62.395 10.168 1.00 71.70 1230 THR A C 1
ATOM 2367 O O . THR A 1 324 ? 33.728 -62.633 11.375 1.00 82.59 1230 THR A O 1
ATOM 2371 N N . VAL A 1 325 ? 34.871 -62.281 9.469 1.00 72.20 1231 VAL A N 1
ATOM 2372 C CA . VAL A 1 325 ? 36.181 -62.522 10.068 1.00 76.60 1231 VAL A CA 1
ATOM 2373 C C . VAL A 1 325 ? 37.100 -61.356 9.754 1.00 92.60 1231 VAL A C 1
ATOM 2374 O O . VAL A 1 325 ? 37.427 -61.120 8.586 1.00 120.20 1231 VAL A O 1
ATOM 2378 N N . THR A 1 326 ? 37.552 -60.660 10.796 1.00 70.18 1232 THR A N 1
ATOM 2379 C CA . THR A 1 326 ? 38.590 -59.643 10.666 1.00 68.61 1232 THR A CA 1
ATOM 2380 C C . THR A 1 326 ? 39.957 -60.317 10.718 1.00 73.63 1232 THR A C 1
ATOM 2381 O O . THR A 1 326 ? 40.204 -61.166 11.581 1.00 88.95 1232 THR A O 1
ATOM 2385 N N . ILE A 1 327 ? 40.840 -59.945 9.796 1.00 63.92 1233 ILE A N 1
ATOM 2386 C CA . ILE A 1 327 ? 42.195 -60.482 9.721 1.00 61.44 1233 ILE A CA 1
ATOM 2387 C C . ILE A 1 327 ? 43.181 -59.339 9.915 1.00 79.29 1233 ILE A C 1
ATOM 2388 O O . ILE A 1 327 ? 43.043 -58.274 9.289 1.00 92.84 1233 ILE A O 1
ATOM 2393 N N . ILE A 1 328 ? 44.171 -59.565 10.785 1.00 77.62 1234 ILE A N 1
ATOM 2394 C CA . ILE A 1 328 ? 45.124 -58.536 11.187 1.00 74.88 1234 ILE A CA 1
ATOM 2395 C C . ILE A 1 328 ? 46.540 -59.043 10.948 1.00 78.07 1234 ILE A C 1
ATOM 2396 O O . ILE A 1 328 ? 46.865 -60.182 11.304 1.00 85.67 1234 ILE A O 1
ATOM 2401 N N . ASP A 1 329 ? 47.378 -58.199 10.340 1.00 69.05 1235 ASP A N 1
ATOM 2402 C CA . ASP A 1 329 ? 48.818 -58.422 10.228 1.00 64.35 1235 ASP A CA 1
ATOM 2403 C C . ASP A 1 329 ? 49.526 -57.430 11.147 1.00 70.77 1235 ASP A C 1
ATOM 2404 O O . ASP A 1 329 ? 49.490 -56.215 10.902 1.00 81.24 1235 ASP A O 1
ATOM 2409 N N . TYR A 1 330 ? 50.143 -57.951 12.222 1.00 71.75 1236 TYR A N 1
ATOM 2410 C CA . TYR A 1 330 ? 50.854 -57.148 13.220 1.00 83.14 1236 TYR A CA 1
ATOM 2411 C C . TYR A 1 330 ? 52.370 -57.055 13.062 1.00 93.51 1236 TYR A C 1
ATOM 2412 O O . TYR A 1 330 ? 52.975 -56.178 13.691 1.00 102.13 1236 TYR A O 1
ATOM 2421 N N . LYS A 1 331 ? 53.020 -57.915 12.288 1.00 88.73 1237 LYS A N 1
ATOM 2422 C CA . LYS A 1 331 ? 54.460 -58.076 12.492 1.00 83.78 1237 LYS A CA 1
ATOM 2423 C C . LYS A 1 331 ? 55.334 -57.204 11.599 1.00 88.77 1237 LYS A C 1
ATOM 2424 O O . LYS A 1 331 ? 56.563 -57.246 11.751 1.00 89.25 1237 LYS A O 1
ATOM 2430 N N . LYS A 1 332 ? 54.767 -56.389 10.714 1.00 84.64 1238 LYS A N 1
ATOM 2431 C CA . LYS A 1 332 ? 55.542 -55.811 9.626 1.00 78.85 1238 LYS A CA 1
ATOM 2432 C C . LYS A 1 332 ? 55.725 -54.314 9.822 1.00 85.70 1238 LYS A C 1
ATOM 2433 O O . LYS A 1 332 ? 55.046 -53.683 10.635 1.00 101.22 1238 LYS A O 1
ATOM 2439 N N . ILE A 1 333 ? 56.673 -53.762 9.067 1.00 74.75 1239 ILE A N 1
ATOM 2440 C CA . ILE A 1 333 ? 57.031 -52.347 9.145 1.00 66.24 1239 ILE A CA 1
ATOM 2441 C C . ILE A 1 333 ? 56.086 -51.557 8.252 1.00 62.10 1239 ILE A C 1
ATOM 2442 O O . ILE A 1 333 ? 55.999 -51.816 7.050 1.00 68.47 1239 ILE A O 1
ATOM 2447 N N . LEU A 1 334 ? 55.361 -50.610 8.831 1.00 62.33 1240 LEU A N 1
ATOM 2448 C CA . LEU A 1 334 ? 54.353 -49.888 8.073 1.00 71.41 1240 LEU A CA 1
ATOM 2449 C C . LEU A 1 334 ? 54.769 -48.478 7.672 1.00 83.53 1240 LEU A C 1
ATOM 2450 O O . LEU A 1 334 ? 53.952 -47.751 7.099 1.00 87.58 1240 LEU A O 1
ATOM 2455 N N . GLY A 1 335 ? 55.986 -48.060 7.966 1.00 82.94 1241 GLY A N 1
ATOM 2456 C CA . GLY A 1 335 ? 56.374 -46.718 7.589 1.00 78.58 1241 GLY A CA 1
ATOM 2457 C C . GLY A 1 335 ? 57.400 -46.148 8.553 1.00 87.92 1241 GLY A C 1
ATOM 2458 O O . GLY A 1 335 ? 58.208 -46.880 9.126 1.00 89.73 1241 GLY A O 1
ATOM 2459 N N . THR A 1 336 ? 57.341 -44.827 8.695 1.00 86.39 1242 THR A N 1
ATOM 2460 C CA . THR A 1 336 ? 58.232 -44.079 9.567 1.00 76.82 1242 THR A CA 1
ATOM 2461 C C . THR A 1 336 ? 57.408 -43.181 10.474 1.00 85.13 1242 THR A C 1
ATOM 2462 O O . THR A 1 336 ? 56.431 -42.573 10.030 1.00 96.23 1242 THR A O 1
ATOM 2466 N N . ILE A 1 337 ? 57.792 -43.114 11.745 1.00 84.60 1243 ILE A N 1
ATOM 2467 C CA . ILE A 1 337 ? 57.224 -42.164 12.694 1.00 76.27 1243 ILE A CA 1
ATOM 2468 C C . ILE A 1 337 ? 58.200 -41.001 12.815 1.00 78.25 1243 ILE A C 1
ATOM 2469 O O . ILE A 1 337 ? 59.343 -41.188 13.250 1.00 97.23 1243 ILE A O 1
ATOM 2474 N N . LYS A 1 338 ? 57.773 -39.802 12.437 1.00 80.95 1244 LYS A N 1
ATOM 2475 C CA . LYS A 1 338 ? 58.606 -38.616 12.587 1.00 85.18 1244 LYS A CA 1
ATOM 2476 C C . LYS A 1 338 ? 58.153 -37.856 13.827 1.00 93.27 1244 LYS A C 1
ATOM 2477 O O . LYS A 1 338 ? 56.955 -37.615 14.010 1.00 104.83 1244 LYS A O 1
ATOM 2483 N N . MET A 1 339 ? 59.109 -37.483 14.674 1.00 90.27 1245 MET A N 1
ATOM 2484 C CA . MET A 1 339 ? 58.820 -36.845 15.951 1.00 88.24 1245 MET A CA 1
ATOM 2485 C C . MET A 1 339 ? 59.596 -35.545 16.060 1.00 93.60 1245 MET A C 1
ATOM 2486 O O . MET A 1 339 ? 60.756 -35.464 15.644 1.00 90.29 1245 MET A O 1
ATOM 2491 N N . LYS A 1 340 ? 58.947 -34.530 16.617 1.00 94.11 1246 LYS A N 1
ATOM 2492 C CA . LYS A 1 340 ? 59.595 -33.273 16.971 1.00 97.02 1246 LYS A CA 1
ATOM 2493 C C . LYS A 1 340 ? 59.236 -32.980 18.418 1.00 102.25 1246 LYS A C 1
ATOM 2494 O O . LYS A 1 340 ? 58.081 -32.669 18.724 1.00 107.66 1246 LYS A O 1
ATOM 2500 N N . ALA A 1 341 ? 60.214 -33.092 19.305 1.00 98.25 1247 ALA A N 1
ATOM 2501 C CA . ALA A 1 341 ? 60.027 -32.803 20.719 1.00 100.09 1247 ALA A CA 1
ATOM 2502 C C . ALA A 1 341 ? 60.609 -31.423 21.001 1.00 119.07 1247 ALA A C 1
ATOM 2503 O O . ALA A 1 341 ? 61.832 -31.247 21.009 1.00 120.38 1247 ALA A O 1
ATOM 2505 N N . ILE A 1 342 ? 59.735 -30.446 21.215 1.00 119.83 1248 ILE A N 1
ATOM 2506 C CA . ILE A 1 342 ? 60.129 -29.074 21.513 1.00 123.59 1248 ILE A CA 1
ATOM 2507 C C . ILE A 1 342 ? 59.637 -28.747 22.921 1.00 123.58 1248 ILE A C 1
ATOM 2508 O O . ILE A 1 342 ? 58.477 -28.374 23.119 1.00 130.30 1248 ILE A O 1
ATOM 2513 N N . LEU A 1 343 ? 60.523 -28.880 23.908 1.00 123.41 1249 LEU A N 1
ATOM 2514 C CA . LEU A 1 343 ? 60.160 -28.787 25.320 1.00 132.36 1249 LEU A CA 1
ATOM 2515 C C . LEU A 1 343 ? 60.493 -27.440 25.948 1.00 142.39 1249 LEU A C 1
ATOM 2516 O O . LEU A 1 343 ? 60.328 -27.279 27.161 1.00 142.19 1249 LEU A O 1
ATOM 2521 N N . GLY A 1 344 ? 60.992 -26.485 25.170 1.00 151.69 1250 GLY A N 1
ATOM 2522 C CA . GLY A 1 344 ? 61.461 -25.239 25.744 1.00 154.91 1250 GLY A CA 1
ATOM 2523 C C . GLY A 1 344 ? 62.972 -25.158 25.751 1.00 153.01 1250 GLY A C 1
ATOM 2524 O O . GLY A 1 344 ? 63.633 -25.797 24.930 1.00 152.44 1250 GLY A O 1
ATOM 2525 N N . ASP A 1 345 ? 63.538 -24.387 26.681 1.00 154.84 1251 ASP A N 1
ATOM 2526 C CA . ASP A 1 345 ? 64.988 -24.250 26.781 1.00 153.63 1251 ASP A CA 1
ATOM 2527 C C . ASP A 1 345 ? 65.556 -25.384 27.623 1.00 146.08 1251 ASP A C 1
ATOM 2528 O O . ASP A 1 345 ? 65.537 -25.331 28.856 1.00 153.77 1251 ASP A O 1
ATOM 2533 N N . VAL A 1 346 ? 66.104 -26.386 26.946 1.00 130.71 1252 VAL A N 1
ATOM 2534 C CA . VAL A 1 346 ? 66.649 -27.600 27.547 1.00 127.44 1252 VAL A CA 1
ATOM 2535 C C . VAL A 1 346 ? 67.712 -28.119 26.591 1.00 132.46 1252 VAL A C 1
ATOM 2536 O O . VAL A 1 346 ? 67.929 -27.542 25.519 1.00 136.78 1252 VAL A O 1
ATOM 2540 N N . LYS A 1 347 ? 68.388 -29.197 26.970 1.00 131.65 1253 LYS A N 1
ATOM 2541 C CA . LYS A 1 347 ? 69.299 -29.892 26.072 1.00 130.57 1253 LYS A CA 1
ATOM 2542 C C . LYS A 1 347 ? 68.863 -31.341 25.950 1.00 138.30 1253 LYS A C 1
ATOM 2543 O O . LYS A 1 347 ? 68.412 -31.947 26.923 1.00 155.05 1253 LYS A O 1
ATOM 2549 N N . TYR A 1 348 ? 68.972 -31.883 24.745 1.00 113.62 1254 TYR A N 1
ATOM 2550 C CA . TYR A 1 348 ? 68.493 -33.223 24.451 1.00 100.79 1254 TYR A CA 1
ATOM 2551 C C . TYR A 1 348 ? 69.684 -34.134 24.199 1.00 106.42 1254 TYR A C 1
ATOM 2552 O O . TYR A 1 348 ? 70.633 -33.747 23.511 1.00 120.95 1254 TYR A O 1
ATOM 2561 N N . LYS A 1 349 ? 69.646 -35.336 24.771 1.00 104.08 1255 LYS A N 1
ATOM 2562 C CA . LYS A 1 349 ? 70.618 -36.368 24.421 1.00 108.14 1255 LYS A CA 1
ATOM 2563 C C . LYS A 1 349 ? 69.906 -37.709 24.385 1.00 111.03 1255 LYS A C 1
ATOM 2564 O O . LYS A 1 349 ? 69.409 -38.175 25.413 1.00 130.59 1255 LYS A O 1
ATOM 2570 N N . THR A 1 350 ? 69.865 -38.330 23.210 1.00 93.07 1256 THR A N 1
ATOM 2571 C CA . THR A 1 350 ? 69.139 -39.581 23.058 1.00 87.56 1256 THR A CA 1
ATOM 2572 C C . THR A 1 350 ? 69.893 -40.729 23.722 1.00 93.96 1256 THR A C 1
ATOM 2573 O O . THR A 1 350 ? 71.126 -40.780 23.701 1.00 90.71 1256 THR A O 1
ATOM 2577 N N . PHE A 1 351 ? 69.141 -41.662 24.317 1.00 101.73 1257 PHE A N 1
ATOM 2578 C CA . PHE A 1 351 ? 69.728 -42.908 24.802 1.00 96.34 1257 PHE A CA 1
ATOM 2579 C C . PHE A 1 351 ? 68.998 -44.142 24.296 1.00 99.43 1257 PHE A C 1
ATOM 2580 O O . PHE A 1 351 ? 67.864 -44.097 23.780 1.00 115.87 1257 PHE A O 1
ATOM 2588 N N . ALA A 1 352 ? 69.730 -45.243 24.473 1.00 87.29 1258 ALA A N 1
ATOM 2589 C CA . ALA A 1 352 ? 69.276 -46.618 24.379 1.00 103.99 1258 ALA A CA 1
ATOM 2590 C C . ALA A 1 352 ? 70.205 -47.457 25.249 1.00 91.57 1258 ALA A C 1
ATOM 2591 O O . ALA A 1 352 ? 71.400 -47.165 25.347 1.00 76.86 1258 ALA A O 1
ATOM 2593 N N . ASP A 1 353 ? 69.647 -48.485 25.887 1.00 102.15 1259 ASP A N 1
ATOM 2594 C CA . ASP A 1 353 ? 70.397 -49.419 26.715 1.00 110.98 1259 ASP A CA 1
ATOM 2595 C C . ASP A 1 353 ? 70.944 -50.578 25.888 1.00 115.70 1259 ASP A C 1
ATOM 2596 O O . ASP A 1 353 ? 70.636 -50.741 24.705 1.00 130.74 1259 ASP A O 1
ATOM 2601 N N . SER A 1 354 ? 71.771 -51.396 26.535 1.00 129.01 1260 SER A N 1
ATOM 2602 C CA . SER A 1 354 ? 72.247 -52.641 25.950 1.00 125.33 1260 SER A CA 1
ATOM 2603 C C . SER A 1 354 ? 71.254 -53.749 26.259 1.00 114.61 1260 SER A C 1
ATOM 2604 O O . SER A 1 354 ? 70.611 -53.753 27.312 1.00 120.93 1260 SER A O 1
ATOM 2607 N N . VAL A 1 355 ? 71.118 -54.687 25.326 1.00 95.99 1261 VAL A N 1
ATOM 2608 C CA . VAL A 1 355 ? 70.154 -55.772 25.456 1.00 92.74 1261 VAL A CA 1
ATOM 2609 C C . VAL A 1 355 ? 70.874 -57.020 25.948 1.00 107.55 1261 VAL A C 1
ATOM 2610 O O . VAL A 1 355 ? 71.912 -57.414 25.398 1.00 112.86 1261 VAL A O 1
ATOM 2614 N N . ASP A 1 356 ? 70.335 -57.629 26.999 1.00 115.07 1262 ASP A N 1
ATOM 2615 C CA . ASP A 1 356 ? 70.820 -58.898 27.526 1.00 116.72 1262 ASP A CA 1
ATOM 2616 C C . ASP A 1 356 ? 69.761 -59.953 27.267 1.00 106.10 1262 ASP A C 1
ATOM 2617 O O . ASP A 1 356 ? 68.608 -59.796 27.688 1.00 110.66 1262 ASP A O 1
ATOM 2622 N N . ILE A 1 357 ? 70.150 -61.013 26.568 1.00 89.17 1263 ILE A N 1
ATOM 2623 C CA . ILE A 1 357 ? 69.262 -62.117 26.241 1.00 81.33 1263 ILE A CA 1
ATOM 2624 C C . ILE A 1 357 ? 69.999 -63.415 26.525 1.00 85.61 1263 ILE A C 1
ATOM 2625 O O . ILE A 1 357 ? 71.170 -63.566 26.156 1.00 94.54 1263 ILE A O 1
ATOM 2630 N N . THR A 1 358 ? 69.320 -64.352 27.179 1.00 78.28 1264 THR A N 1
ATOM 2631 C CA . THR A 1 358 ? 69.829 -65.710 27.318 1.00 80.82 1264 THR A CA 1
ATOM 2632 C C . THR A 1 358 ? 68.928 -66.631 26.516 1.00 85.79 1264 THR A C 1
ATOM 2633 O O . THR A 1 358 ? 67.719 -66.402 26.427 1.00 97.02 1264 THR A O 1
ATOM 2637 N N . ALA A 1 359 ? 69.510 -67.658 25.907 1.00 81.10 1265 ALA A N 1
ATOM 2638 C CA . ALA A 1 359 ? 68.723 -68.441 24.973 1.00 80.09 1265 ALA A CA 1
ATOM 2639 C C . ALA A 1 359 ? 69.239 -69.863 24.865 1.00 95.99 1265 ALA A C 1
ATOM 2640 O O . ALA A 1 359 ? 70.418 -70.144 25.101 1.00 103.51 1265 ALA A O 1
ATOM 2642 N N . GLU A 1 360 ? 68.318 -70.755 24.512 1.00 101.12 1266 GLU A N 1
ATOM 2643 C CA . GLU A 1 360 ? 68.640 -72.083 24.019 1.00 97.37 1266 GLU A CA 1
ATOM 2644 C C . GLU A 1 360 ? 67.721 -72.350 22.841 1.00 98.89 1266 GLU A C 1
ATOM 2645 O O . GLU A 1 360 ? 66.719 -71.659 22.653 1.00 109.51 1266 GLU A O 1
ATOM 2651 N N . GLY A 1 361 ? 68.065 -73.345 22.041 1.00 93.27 1267 GLY A N 1
ATOM 2652 C CA . GLY A 1 361 ? 67.275 -73.637 20.858 1.00 78.61 1267 GLY A CA 1
ATOM 2653 C C . GLY A 1 361 ? 67.292 -75.108 20.528 1.00 76.28 1267 GLY A C 1
ATOM 2654 O O . GLY A 1 361 ? 68.269 -75.813 20.798 1.00 94.38 1267 GLY A O 1
ATOM 2655 N N . SER A 1 362 ? 66.196 -75.573 19.928 1.00 68.84 1268 SER A N 1
ATOM 2656 C CA . SER A 1 362 ? 66.100 -76.943 19.433 1.00 74.81 1268 SER A CA 1
ATOM 2657 C C . SER A 1 362 ? 65.454 -76.918 18.056 1.00 84.39 1268 SER A C 1
ATOM 2658 O O . SER A 1 362 ? 64.330 -76.433 17.906 1.00 101.28 1268 SER A O 1
ATOM 2661 N N . CYS A 1 363 ? 66.159 -77.443 17.057 1.00 77.92 1269 CYS A N 1
ATOM 2662 C CA . CYS A 1 363 ? 65.707 -77.419 15.674 1.00 73.18 1269 CYS A CA 1
ATOM 2663 C C . CYS A 1 363 ? 65.653 -78.842 15.139 1.00 83.31 1269 CYS A C 1
ATOM 2664 O O . CYS A 1 363 ? 66.605 -79.610 15.311 1.00 96.42 1269 CYS A O 1
ATOM 2667 N N . THR A 1 364 ? 64.560 -79.183 14.468 1.00 75.61 1270 THR A N 1
ATOM 2668 C CA . THR A 1 364 ? 64.462 -80.456 13.776 1.00 75.52 1270 THR A CA 1
ATOM 2669 C C . THR A 1 364 ? 63.748 -80.240 12.457 1.00 83.99 1270 THR A C 1
ATOM 2670 O O . THR A 1 364 ? 62.891 -79.364 12.334 1.00 97.30 1270 THR A O 1
ATOM 2674 N N . GLY A 1 365 ? 64.102 -81.052 11.476 1.00 84.12 1271 GLY A N 1
ATOM 2675 C CA . GLY A 1 365 ? 63.501 -80.907 10.170 1.00 80.75 1271 GLY A CA 1
ATOM 2676 C C . GLY A 1 365 ? 64.313 -81.653 9.132 1.00 78.41 1271 GLY A C 1
ATOM 2677 O O . GLY A 1 365 ? 65.065 -82.570 9.453 1.00 92.04 1271 GLY A O 1
ATOM 2678 N N . CYS A 1 366 ? 64.141 -81.231 7.887 1.00 73.78 1272 CYS A N 1
ATOM 2679 C CA . CYS A 1 366 ? 64.757 -81.915 6.768 1.00 80.84 1272 CYS A CA 1
ATOM 2680 C C . CYS A 1 366 ? 65.204 -80.886 5.735 1.00 77.87 1272 CYS A C 1
ATOM 2681 O O . CYS A 1 366 ? 65.176 -79.672 5.969 1.00 75.18 1272 CYS A O 1
ATOM 2684 N N . ILE A 1 367 ? 65.610 -81.398 4.578 1.00 75.81 1273 ILE A N 1
ATOM 2685 C CA . ILE A 1 367 ? 66.115 -80.624 3.456 1.00 74.13 1273 ILE A CA 1
ATOM 2686 C C . ILE A 1 367 ? 65.354 -81.077 2.220 1.00 91.75 1273 ILE A C 1
ATOM 2687 O O . ILE A 1 367 ? 64.913 -82.228 2.133 1.00 107.36 1273 ILE A O 1
ATOM 2692 N N . ASN A 1 368 ? 65.183 -80.163 1.268 1.00 87.29 1274 ASN A N 1
ATOM 2693 C CA . ASN A 1 368 ? 64.579 -80.505 -0.013 1.00 94.81 1274 ASN A CA 1
ATOM 2694 C C . ASN A 1 368 ? 63.200 -81.116 0.207 1.00 105.91 1274 ASN A C 1
ATOM 2695 O O . ASN A 1 368 ? 62.787 -82.041 -0.495 1.00 128.62 1274 ASN A O 1
ATOM 2700 N N . CYS A 1 369 ? 62.504 -80.619 1.224 1.00 88.70 1275 CYS A N 1
ATOM 2701 C CA . CYS A 1 369 ? 61.230 -81.169 1.656 1.00 86.21 1275 CYS A CA 1
ATOM 2702 C C . CYS A 1 369 ? 60.236 -80.029 1.846 1.00 78.67 1275 CYS A C 1
ATOM 2703 O O . CYS A 1 369 ? 60.604 -78.852 1.843 1.00 86.81 1275 CYS A O 1
ATOM 2706 N N . PHE A 1 370 ? 58.957 -80.385 2.002 1.00 73.37 1276 PHE A N 1
ATOM 2707 C CA . PHE A 1 370 ? 57.924 -79.361 2.150 1.00 71.83 1276 PHE A CA 1
ATOM 2708 C C . PHE A 1 370 ? 57.974 -78.720 3.536 1.00 86.22 1276 PHE A C 1
ATOM 2709 O O . PHE A 1 370 ? 57.733 -77.513 3.667 1.00 105.21 1276 PHE A O 1
ATOM 2717 N N . GLU A 1 371 ? 58.267 -79.501 4.586 1.00 80.35 1277 GLU A N 1
ATOM 2718 C CA . GLU A 1 371 ? 58.192 -78.964 5.945 1.00 79.04 1277 GLU A CA 1
ATOM 2719 C C . GLU A 1 371 ? 59.455 -78.215 6.365 1.00 74.45 1277 GLU A C 1
ATOM 2720 O O . GLU A 1 371 ? 59.380 -77.378 7.276 1.00 72.35 1277 GLU A O 1
ATOM 2726 N N . ASN A 1 372 ? 60.593 -78.503 5.745 1.00 74.25 1278 ASN A N 1
ATOM 2727 C CA . ASN A 1 372 ? 61.877 -77.817 6.000 1.00 67.39 1278 ASN A CA 1
ATOM 2728 C C . ASN A 1 372 ? 62.210 -77.969 7.488 1.00 70.23 1278 ASN A C 1
ATOM 2729 O O . ASN A 1 372 ? 62.009 -79.054 8.055 1.00 76.50 1278 ASN A O 1
ATOM 2734 N N . ILE A 1 373 ? 62.692 -76.921 8.156 1.00 63.90 1279 ILE A N 1
ATOM 2735 C CA . ILE A 1 373 ? 63.192 -77.037 9.520 1.00 62.39 1279 ILE A CA 1
ATOM 2736 C C . ILE A 1 373 ? 62.349 -76.176 10.444 1.00 66.61 1279 ILE A C 1
ATOM 2737 O O . ILE A 1 373 ? 61.960 -75.062 10.084 1.00 85.11 1279 ILE A O 1
ATOM 2742 N N . HIS A 1 374 ? 62.071 -76.697 11.635 1.00 65.29 1280 HIS A N 1
ATOM 2743 C CA . HIS A 1 374 ? 61.369 -75.964 12.677 1.00 64.77 1280 HIS A CA 1
ATOM 2744 C C . HIS A 1 374 ? 62.274 -75.839 13.888 1.00 70.99 1280 HIS A C 1
ATOM 2745 O O . HIS A 1 374 ? 62.943 -76.800 14.283 1.00 80.40 1280 HIS A O 1
ATOM 2752 N N . CYS A 1 375 ? 62.283 -74.650 14.476 1.00 70.88 1281 CYS A N 1
ATOM 2753 C CA . CYS A 1 375 ? 63.120 -74.334 15.621 1.00 67.94 1281 CYS A CA 1
ATOM 2754 C C . CYS A 1 375 ? 62.248 -73.746 16.711 1.00 77.00 1281 CYS A C 1
ATOM 2755 O O . CYS A 1 375 ? 61.476 -72.813 16.457 1.00 91.54 1281 CYS A O 1
ATOM 2758 N N . GLU A 1 376 ? 62.367 -74.296 17.914 1.00 77.24 1282 GLU A N 1
ATOM 2759 C CA . GLU A 1 376 ? 61.780 -73.722 19.116 1.00 78.23 1282 GLU A CA 1
ATOM 2760 C C . GLU A 1 376 ? 62.899 -73.175 19.989 1.00 81.31 1282 GLU A C 1
ATOM 2761 O O . GLU A 1 376 ? 63.793 -73.920 20.416 1.00 87.95 1282 GLU A O 1
ATOM 2767 N N . LEU A 1 377 ? 62.842 -71.876 20.236 1.00 77.22 1283 LEU A N 1
ATOM 2768 C CA . LEU A 1 377 ? 63.825 -71.143 21.011 1.00 80.43 1283 LEU A CA 1
ATOM 2769 C C . LEU A 1 377 ? 63.238 -70.780 22.367 1.00 85.09 1283 LEU A C 1
ATOM 2770 O O . LEU A 1 377 ? 62.069 -70.389 22.462 1.00 102.45 1283 LEU A O 1
ATOM 2775 N N . THR A 1 378 ? 64.052 -70.916 23.410 1.00 66.18 1284 THR A N 1
ATOM 2776 C CA . THR A 1 378 ? 63.763 -70.316 24.706 1.00 65.05 1284 THR A CA 1
ATOM 2777 C C . THR A 1 378 ? 64.612 -69.053 24.790 1.00 76.60 1284 THR A C 1
ATOM 2778 O O . THR A 1 378 ? 65.849 -69.122 24.846 1.00 87.24 1284 THR A O 1
ATOM 2782 N N . LEU A 1 379 ? 63.937 -67.904 24.754 1.00 80.03 1285 LEU A N 1
ATOM 2783 C CA . LEU A 1 379 ? 64.556 -66.582 24.724 1.00 81.33 1285 LEU A CA 1
ATOM 2784 C C . LEU A 1 379 ? 64.086 -65.822 25.959 1.00 99.03 1285 LEU A C 1
ATOM 2785 O O . LEU A 1 379 ? 62.903 -65.482 26.079 1.00 105.04 1285 LEU A O 1
ATOM 2790 N N . HIS A 1 380 ? 65.014 -65.543 26.867 1.00 104.88 1286 HIS A N 1
ATOM 2791 C CA . HIS A 1 380 ? 64.747 -64.757 28.063 1.00 68.95 1286 HIS A CA 1
ATOM 2792 C C . HIS A 1 380 ? 65.370 -63.380 27.870 1.00 71.52 1286 HIS A C 1
ATOM 2793 O O . HIS A 1 380 ? 66.582 -63.276 27.631 1.00 75.07 1286 HIS A O 1
ATOM 2800 N N . THR A 1 381 ? 64.535 -62.337 27.955 1.00 71.03 1287 THR A N 1
ATOM 2801 C CA . THR A 1 381 ? 64.971 -60.950 27.860 1.00 72.87 1287 THR A CA 1
ATOM 2802 C C . THR A 1 381 ? 64.460 -60.148 29.045 1.00 73.70 1287 THR A C 1
ATOM 2803 O O . THR A 1 381 ? 63.347 -60.366 29.531 1.00 74.58 1287 THR A O 1
ATOM 2807 N N . THR A 1 382 ? 65.285 -59.198 29.485 1.00 96.01 1288 THR A N 1
ATOM 2808 C CA . THR A 1 382 ? 64.909 -58.324 30.592 1.00 98.43 1288 THR A CA 1
ATOM 2809 C C . THR A 1 382 ? 64.014 -57.170 30.147 1.00 93.94 1288 THR A C 1
ATOM 2810 O O . THR A 1 382 ? 63.192 -56.692 30.939 1.00 83.10 1288 THR A O 1
ATOM 2814 N N . ILE A 1 383 ? 64.180 -56.693 28.909 1.00 99.44 1289 ILE A N 1
ATOM 2815 C CA . ILE A 1 383 ? 63.370 -55.625 28.338 1.00 90.86 1289 ILE A CA 1
ATOM 2816 C C . ILE A 1 383 ? 62.842 -56.083 26.987 1.00 97.46 1289 ILE A C 1
ATOM 2817 O O . ILE A 1 383 ? 63.432 -56.933 26.317 1.00 97.97 1289 ILE A O 1
ATOM 2822 N N . GLU A 1 384 ? 61.733 -55.479 26.575 1.00 99.85 1290 GLU A N 1
ATOM 2823 C CA . GLU A 1 384 ? 61.130 -55.836 25.299 1.00 85.46 1290 GLU A CA 1
ATOM 2824 C C . GLU A 1 384 ? 62.007 -55.347 24.159 1.00 85.12 1290 GLU A C 1
ATOM 2825 O O . GLU A 1 384 ? 62.356 -54.164 24.095 1.00 99.33 1290 GLU A O 1
ATOM 2831 N N . ALA A 1 385 ? 62.365 -56.259 23.261 1.00 80.18 1291 ALA A N 1
ATOM 2832 C CA . ALA A 1 385 ? 63.289 -55.952 22.182 1.00 76.46 1291 ALA A CA 1
ATOM 2833 C C . ALA A 1 385 ? 62.765 -56.481 20.855 1.00 80.47 1291 ALA A C 1
ATOM 2834 O O . ALA A 1 385 ? 62.258 -57.608 20.772 1.00 71.82 1291 ALA A O 1
ATOM 2836 N N . SER A 1 386 ? 62.908 -55.656 19.819 1.00 92.93 1292 SER A N 1
ATOM 2837 C CA . SER A 1 386 ? 62.669 -56.060 18.438 1.00 80.07 1292 SER A CA 1
ATOM 2838 C C . SER A 1 386 ? 64.005 -56.502 17.851 1.00 69.77 1292 SER A C 1
ATOM 2839 O O . SER A 1 386 ? 64.849 -55.663 17.513 1.00 67.73 1292 SER A O 1
ATOM 2842 N N . CYS A 1 387 ? 64.187 -57.816 17.698 1.00 61.17 1293 CYS A N 1
ATOM 2843 C CA . CYS A 1 387 ? 65.496 -58.384 17.393 1.00 61.36 1293 CYS A CA 1
ATOM 2844 C C . CYS A 1 387 ? 65.589 -58.820 15.943 1.00 61.15 1293 CYS A C 1
ATOM 2845 O O . CYS A 1 387 ? 64.845 -59.715 15.519 1.00 65.52 1293 CYS A O 1
ATOM 2848 N N . PRO A 1 388 ? 66.500 -58.254 15.157 1.00 67.55 1294 PRO A N 1
ATOM 2849 C CA . PRO A 1 388 ? 66.838 -58.892 13.882 1.00 78.42 1294 PRO A CA 1
ATOM 2850 C C . PRO A 1 388 ? 67.578 -60.189 14.166 1.00 80.08 1294 PRO A C 1
ATOM 2851 O O . PRO A 1 388 ? 68.522 -60.222 14.959 1.00 83.40 1294 PRO A O 1
ATOM 2855 N N . ILE A 1 389 ? 67.138 -61.262 13.524 1.00 70.42 1295 ILE A N 1
ATOM 2856 C CA . ILE A 1 389 ? 67.730 -62.576 13.710 1.00 63.17 1295 ILE A CA 1
ATOM 2857 C C . ILE A 1 389 ? 68.506 -62.944 12.455 1.00 68.49 1295 ILE A C 1
ATOM 2858 O O . ILE A 1 389 ? 68.065 -62.670 11.333 1.00 85.33 1295 ILE A O 1
ATOM 2863 N N . LYS A 1 390 ? 69.691 -63.518 12.653 1.00 67.55 1296 LYS A N 1
ATOM 2864 C CA . LYS A 1 390 ? 70.586 -63.874 11.563 1.00 74.98 1296 LYS A CA 1
ATOM 2865 C C . LYS A 1 390 ? 70.892 -65.362 11.635 1.00 84.82 1296 LYS A C 1
ATOM 2866 O O . LYS A 1 390 ? 70.998 -65.934 12.722 1.00 81.16 1296 LYS A O 1
ATOM 2872 N N . SER A 1 391 ? 71.053 -65.983 10.470 1.00 90.74 1297 SER A N 1
ATOM 2873 C CA . SER A 1 391 ? 71.374 -67.400 10.413 1.00 95.13 1297 SER A CA 1
ATOM 2874 C C . SER A 1 391 ? 72.142 -67.699 9.137 1.00 114.62 1297 SER A C 1
ATOM 2875 O O . SER A 1 391 ? 72.025 -66.993 8.131 1.00 117.66 1297 SER A O 1
ATOM 2878 N N . SER A 1 392 ? 72.926 -68.776 9.195 1.00 125.24 1298 SER A N 1
ATOM 2879 C CA . SER A 1 392 ? 73.558 -69.293 7.990 1.00 127.33 1298 SER A CA 1
ATOM 2880 C C . SER A 1 392 ? 72.507 -69.682 6.962 1.00 111.84 1298 SER A C 1
ATOM 2881 O O . SER A 1 392 ? 72.566 -69.265 5.799 1.00 103.67 1298 SER A O 1
ATOM 2884 N N . CYS A 1 393 ? 71.506 -70.443 7.391 1.00 106.93 1299 CYS A N 1
ATOM 2885 C CA . CYS A 1 393 ? 70.389 -70.801 6.535 1.00 112.33 1299 CYS A CA 1
ATOM 2886 C C . CYS A 1 393 ? 69.464 -69.600 6.340 1.00 105.36 1299 CYS A C 1
ATOM 2887 O O . CYS A 1 393 ? 69.675 -68.511 6.885 1.00 109.79 1299 CYS A O 1
ATOM 2890 N N . THR A 1 394 ? 68.442 -69.797 5.510 1.00 89.49 1300 THR A N 1
ATOM 2891 C CA . THR A 1 394 ? 67.430 -68.779 5.260 1.00 72.92 1300 THR A CA 1
ATOM 2892 C C . THR A 1 394 ? 66.259 -69.011 6.208 1.00 77.56 1300 THR A C 1
ATOM 2893 O O . THR A 1 394 ? 65.478 -69.953 6.027 1.00 68.79 1300 THR A O 1
ATOM 2897 N N . VAL A 1 395 ? 66.121 -68.132 7.198 1.00 83.35 1301 VAL A N 1
ATOM 2898 C CA . VAL A 1 395 ? 65.036 -68.197 8.170 1.00 62.24 1301 VAL A CA 1
ATOM 2899 C C . VAL A 1 395 ? 63.792 -67.568 7.560 1.00 57.10 1301 VAL A C 1
ATOM 2900 O O . VAL A 1 395 ? 63.884 -66.672 6.709 1.00 66.50 1301 VAL A O 1
ATOM 2904 N N . PHE A 1 396 ? 62.613 -68.066 7.949 1.00 49.83 1302 PHE A N 1
ATOM 2905 C CA . PHE A 1 396 ? 61.384 -67.562 7.345 1.00 71.46 1302 PHE A CA 1
ATOM 2906 C C . PHE A 1 396 ? 61.196 -66.081 7.638 1.00 79.29 1302 PHE A C 1
ATOM 2907 O O . PHE A 1 396 ? 61.077 -65.260 6.722 1.00 102.05 1302 PHE A O 1
ATOM 2915 N N . HIS A 1 397 ? 61.131 -65.717 8.902 1.00 72.94 1303 HIS A N 1
ATOM 2916 C CA . HIS A 1 397 ? 60.853 -64.341 9.243 1.00 79.91 1303 HIS A CA 1
ATOM 2917 C C . HIS A 1 397 ? 62.159 -63.649 9.644 1.00 68.77 1303 HIS A C 1
ATOM 2918 O O . HIS A 1 397 ? 62.960 -64.192 10.415 1.00 50.97 1303 HIS A O 1
ATOM 2925 N N . ASP A 1 398 ? 62.402 -62.478 9.057 1.00 76.08 1304 ASP A N 1
ATOM 2926 C CA . ASP A 1 398 ? 63.705 -61.834 9.177 1.00 63.71 1304 ASP A CA 1
ATOM 2927 C C . ASP A 1 398 ? 64.039 -61.444 10.609 1.00 67.20 1304 ASP A C 1
ATOM 2928 O O . ASP A 1 398 ? 65.221 -61.302 10.937 1.00 70.71 1304 ASP A O 1
ATOM 2933 N N . ARG A 1 399 ? 63.027 -61.261 11.463 1.00 74.38 1305 ARG A N 1
ATOM 2934 C CA . ARG A 1 399 ? 63.208 -60.762 12.821 1.00 59.86 1305 ARG A CA 1
ATOM 2935 C C . ARG A 1 399 ? 62.297 -61.528 13.773 1.00 59.71 1305 ARG A C 1
ATOM 2936 O O . ARG A 1 399 ? 61.466 -62.344 13.363 1.00 76.82 1305 ARG A O 1
ATOM 2944 N N . ILE A 1 400 ? 62.442 -61.219 15.058 1.00 59.46 1306 ILE A N 1
ATOM 2945 C CA . ILE A 1 400 ? 61.649 -61.823 16.123 1.00 66.37 1306 ILE A CA 1
ATOM 2946 C C . ILE A 1 400 ? 61.604 -60.855 17.305 1.00 67.36 1306 ILE A C 1
ATOM 2947 O O . ILE A 1 400 ? 62.617 -60.248 17.668 1.00 73.70 1306 ILE A O 1
ATOM 2952 N N . LEU A 1 401 ? 60.425 -60.705 17.909 1.00 62.24 1307 LEU A N 1
ATOM 2953 C CA . LEU A 1 401 ? 60.221 -59.748 18.999 1.00 68.59 1307 LEU A CA 1
ATOM 2954 C C . LEU A 1 401 ? 60.138 -60.487 20.327 1.00 80.45 1307 LEU A C 1
ATOM 2955 O O . LEU A 1 401 ? 59.171 -61.212 20.585 1.00 92.26 1307 LEU A O 1
ATOM 2960 N N . VAL A 1 402 ? 61.136 -60.276 21.177 1.00 74.84 1308 VAL A N 1
ATOM 2961 C CA . VAL A 1 402 ? 61.208 -60.917 22.481 1.00 67.48 1308 VAL A CA 1
ATOM 2962 C C . VAL A 1 402 ? 60.627 -59.971 23.524 1.00 80.02 1308 VAL A C 1
ATOM 2963 O O . VAL A 1 402 ? 60.923 -58.769 23.525 1.00 106.01 1308 VAL A O 1
ATOM 2967 N N . THR A 1 403 ? 59.768 -60.503 24.384 1.00 69.16 1309 THR A N 1
ATOM 2968 C CA . THR A 1 403 ? 59.180 -59.750 25.477 1.00 72.80 1309 THR A CA 1
ATOM 2969 C C . THR A 1 403 ? 59.308 -60.559 26.764 1.00 83.75 1309 THR A C 1
ATOM 2970 O O . THR A 1 403 ? 59.279 -61.795 26.732 1.00 93.71 1309 THR A O 1
ATOM 2974 N N . PRO A 1 404 ? 59.479 -59.890 27.911 1.00 75.45 1310 PRO A N 1
ATOM 2975 C CA . PRO A 1 404 ? 59.740 -60.624 29.165 1.00 88.63 1310 PRO A CA 1
ATOM 2976 C C . PRO A 1 404 ? 58.630 -61.567 29.594 1.00 106.32 1310 PRO A C 1
ATOM 2977 O O . PRO A 1 404 ? 58.860 -62.400 30.483 1.00 123.62 1310 PRO A O 1
ATOM 2981 N N . ASN A 1 405 ? 57.434 -61.450 29.012 1.00 93.07 1311 ASN A N 1
ATOM 2982 C CA . ASN A 1 405 ? 56.315 -62.298 29.409 1.00 93.03 1311 ASN A CA 1
ATOM 2983 C C . ASN A 1 405 ? 56.486 -63.714 28.877 1.00 105.18 1311 ASN A C 1
ATOM 2984 O O . ASN A 1 405 ? 56.496 -64.685 29.643 1.00 127.97 1311 ASN A O 1
ATOM 2989 N N . GLU A 1 406 ? 56.584 -63.853 27.558 1.00 92.59 1312 GLU A N 1
ATOM 2990 C CA . GLU A 1 406 ? 56.664 -65.146 26.893 1.00 93.17 1312 GLU A CA 1
ATOM 2991 C C . GLU A 1 406 ? 58.120 -65.509 26.637 1.00 91.84 1312 GLU A C 1
ATOM 2992 O O . GLU A 1 406 ? 58.890 -64.685 26.129 1.00 76.95 1312 GLU A O 1
ATOM 2998 N N . HIS A 1 407 ? 58.498 -66.731 27.020 1.00 102.91 1313 HIS A N 1
ATOM 2999 C CA . HIS A 1 407 ? 59.863 -67.213 26.865 1.00 97.77 1313 HIS A CA 1
ATOM 3000 C C . HIS A 1 407 ? 60.056 -68.145 25.675 1.00 92.55 1313 HIS A C 1
ATOM 3001 O O . HIS A 1 407 ? 61.204 -68.423 25.314 1.00 96.14 1313 HIS A O 1
ATOM 3008 N N . LYS A 1 408 ? 58.985 -68.617 25.046 1.00 80.67 1314 LYS A N 1
ATOM 3009 C CA . LYS A 1 408 ? 59.084 -69.601 23.973 1.00 74.16 1314 LYS A CA 1
ATOM 3010 C C . LYS A 1 408 ? 58.694 -68.946 22.661 1.00 68.33 1314 LYS A C 1
ATOM 3011 O O . LYS A 1 408 ? 57.588 -68.412 22.533 1.00 78.59 1314 LYS A O 1
ATOM 3017 N N . TYR A 1 409 ? 59.597 -69.008 21.689 1.00 64.81 1315 TYR A N 1
ATOM 3018 C CA . TYR A 1 409 ? 59.440 -68.354 20.400 1.00 64.99 1315 TYR A CA 1
ATOM 3019 C C . TYR A 1 409 ? 59.787 -69.365 19.320 1.00 69.76 1315 TYR A C 1
ATOM 3020 O O . TYR A 1 409 ? 60.719 -70.151 19.493 1.00 76.12 1315 TYR A O 1
ATOM 3029 N N . ALA A 1 410 ? 59.066 -69.342 18.201 1.00 62.60 1316 ALA A N 1
ATOM 3030 C CA . ALA A 1 410 ? 59.290 -70.315 17.140 1.00 62.88 1316 ALA A CA 1
ATOM 3031 C C . ALA A 1 410 ? 59.784 -69.634 15.874 1.00 55.43 1316 ALA A C 1
ATOM 3032 O O . ALA A 1 410 ? 59.449 -68.476 15.607 1.00 68.08 1316 ALA A O 1
ATOM 3034 N N . LEU A 1 411 ? 60.599 -70.359 15.103 1.00 49.98 1317 LEU A N 1
ATOM 3035 C CA . LEU A 1 411 ? 61.009 -69.868 13.791 1.00 71.74 1317 LEU A CA 1
ATOM 3036 C C . LEU A 1 411 ? 61.458 -71.044 12.936 1.00 75.12 1317 LEU A C 1
ATOM 3037 O O . LEU A 1 411 ? 62.026 -72.012 13.445 1.00 73.55 1317 LEU A O 1
ATOM 3042 N N . LYS A 1 412 ? 61.216 -70.940 11.630 1.00 63.27 1318 LYS A N 1
ATOM 3043 C CA . LYS A 1 412 ? 61.480 -72.018 10.689 1.00 60.66 1318 LYS A CA 1
ATOM 3044 C C . LYS A 1 412 ? 62.548 -71.615 9.680 1.00 69.86 1318 LYS A C 1
ATOM 3045 O O . LYS A 1 412 ? 62.843 -70.432 9.486 1.00 78.95 1318 LYS A O 1
ATOM 3051 N N . MET A 1 413 ? 63.122 -72.621 9.024 1.00 74.46 1319 MET A N 1
ATOM 3052 C CA . MET A 1 413 ? 64.249 -72.399 8.135 1.00 70.52 1319 MET A CA 1
ATOM 3053 C C . MET A 1 413 ? 64.152 -73.267 6.895 1.00 83.41 1319 MET A C 1
ATOM 3054 O O . MET A 1 413 ? 63.609 -74.377 6.927 1.00 106.36 1319 MET A O 1
ATOM 3059 N N . VAL A 1 414 ? 64.756 -72.763 5.826 1.00 70.70 1320 VAL A N 1
ATOM 3060 C CA . VAL A 1 414 ? 65.064 -73.539 4.636 1.00 63.04 1320 VAL A CA 1
ATOM 3061 C C . VAL A 1 414 ? 66.582 -73.572 4.521 1.00 72.46 1320 VAL A C 1
ATOM 3062 O O . VAL A 1 414 ? 67.209 -72.549 4.217 1.00 83.44 1320 VAL A O 1
ATOM 3066 N N . CYS A 1 415 ? 67.177 -74.738 4.762 1.00 70.38 1321 CYS A N 1
ATOM 3067 C CA . CYS A 1 415 ? 68.608 -74.937 4.581 1.00 78.97 1321 CYS A CA 1
ATOM 3068 C C . CYS A 1 415 ? 68.828 -75.599 3.223 1.00 90.72 1321 CYS A C 1
ATOM 3069 O O . CYS A 1 415 ? 68.364 -76.720 2.989 1.00 88.77 1321 CYS A O 1
ATOM 3072 N N . THR A 1 416 ? 69.493 -74.881 2.315 1.00 100.66 1322 THR A N 1
ATOM 3073 C CA . THR A 1 416 ? 69.855 -75.443 1.019 1.00 97.36 1322 THR A CA 1
ATOM 3074 C C . THR A 1 416 ? 70.892 -76.548 1.147 1.00 101.70 1322 THR A C 1
ATOM 3075 O O . THR A 1 416 ? 70.961 -77.422 0.278 1.00 114.19 1322 THR A O 1
ATOM 3079 N N . GLU A 1 417 ? 71.686 -76.529 2.213 1.00 98.22 1323 GLU A N 1
ATOM 3080 C CA . GLU A 1 417 ? 72.754 -77.480 2.473 1.00 104.10 1323 GLU A CA 1
ATOM 3081 C C . GLU A 1 417 ? 72.346 -78.380 3.636 1.00 96.01 1323 GLU A C 1
ATOM 3082 O O . GLU A 1 417 ? 71.264 -78.237 4.207 1.00 110.20 1323 GLU A O 1
ATOM 3088 N N . LYS A 1 418 ? 73.229 -79.311 4.006 1.00 90.74 1324 LYS A N 1
ATOM 3089 C CA . LYS A 1 418 ? 72.910 -80.256 5.072 1.00 89.50 1324 LYS A CA 1
ATOM 3090 C C . LYS A 1 418 ? 73.521 -79.807 6.387 1.00 93.19 1324 LYS A C 1
ATOM 3091 O O . LYS A 1 418 ? 74.755 -79.760 6.502 1.00 122.61 1324 LYS A O 1
ATOM 3097 N N . PRO A 1 419 ? 72.716 -79.492 7.397 1.00 81.11 1325 PRO A N 1
ATOM 3098 C CA . PRO A 1 419 ? 73.264 -79.018 8.673 1.00 90.40 1325 PRO A CA 1
ATOM 3099 C C . PRO A 1 419 ? 73.802 -80.151 9.537 1.00 95.17 1325 PRO A C 1
ATOM 3100 O O . PRO A 1 419 ? 73.441 -81.318 9.387 1.00 107.91 1325 PRO A O 1
ATOM 3104 N N . GLY A 1 420 ? 74.666 -79.774 10.472 1.00 91.73 1326 GLY A N 1
ATOM 3105 C CA . GLY A 1 420 ? 75.235 -80.700 11.434 1.00 99.88 1326 GLY A CA 1
ATOM 3106 C C . GLY A 1 420 ? 74.453 -80.744 12.728 1.00 104.62 1326 GLY A C 1
ATOM 3107 O O . GLY A 1 420 ? 73.226 -80.608 12.745 1.00 104.30 1326 GLY A O 1
ATOM 3108 N N . ASN A 1 421 ? 75.168 -80.959 13.835 1.00 115.89 1327 ASN A N 1
ATOM 3109 C CA . ASN A 1 421 ? 74.521 -80.909 15.144 1.00 120.37 1327 ASN A CA 1
ATOM 3110 C C . ASN A 1 421 ? 74.272 -79.476 15.601 1.00 116.01 1327 ASN A C 1
ATOM 3111 O O . ASN A 1 421 ? 73.205 -79.166 16.144 1.00 99.12 1327 ASN A O 1
ATOM 3116 N N . THR A 1 422 ? 75.244 -78.597 15.392 1.00 122.82 1328 THR A N 1
ATOM 3117 C CA . THR A 1 422 ? 75.120 -77.197 15.763 1.00 112.13 1328 THR A CA 1
ATOM 3118 C C . THR A 1 422 ? 74.445 -76.434 14.633 1.00 95.83 1328 THR A C 1
ATOM 3119 O O . THR A 1 422 ? 74.776 -76.628 13.458 1.00 108.28 1328 THR A O 1
ATOM 3123 N N . LEU A 1 423 ? 73.465 -75.608 14.982 1.00 85.55 1329 LEU A N 1
ATOM 3124 C CA . LEU A 1 423 ? 72.856 -74.690 14.028 1.00 83.36 1329 LEU A CA 1
ATOM 3125 C C . LEU A 1 423 ? 72.786 -73.330 14.711 1.00 94.15 1329 LEU A C 1
ATOM 3126 O O . LEU A 1 423 ? 71.969 -73.128 15.615 1.00 102.38 1329 LEU A O 1
ATOM 3131 N N . THR A 1 424 ? 73.652 -72.409 14.286 1.00 95.30 1330 THR A N 1
ATOM 3132 C CA . THR A 1 424 ? 73.852 -71.138 14.975 1.00 88.16 1330 THR A CA 1
ATOM 3133 C C . THR A 1 424 ? 72.867 -70.103 14.458 1.00 90.95 1330 THR A C 1
ATOM 3134 O O . THR A 1 424 ? 72.752 -69.902 13.243 1.00 109.81 1330 THR A O 1
ATOM 3138 N N . ILE A 1 425 ? 72.140 -69.465 15.372 1.00 72.60 1331 ILE A N 1
ATOM 3139 C CA . ILE A 1 425 ? 71.202 -68.406 15.005 1.00 68.23 1331 ILE A CA 1
ATOM 3140 C C . ILE A 1 425 ? 71.379 -67.282 16.011 1.00 72.30 1331 ILE A C 1
ATOM 3141 O O . ILE A 1 425 ? 71.646 -67.533 17.189 1.00 82.27 1331 ILE A O 1
ATOM 3146 N N . LYS A 1 426 ? 71.234 -66.043 15.550 1.00 71.85 1332 LYS A N 1
ATOM 3147 C CA . LYS A 1 426 ? 71.618 -64.865 16.316 1.00 85.26 1332 LYS A CA 1
ATOM 3148 C C . LYS A 1 426 ? 70.405 -63.976 16.544 1.00 96.88 1332 LYS A C 1
ATOM 3149 O O . LYS A 1 426 ? 69.850 -63.421 15.588 1.00 117.16 1332 LYS A O 1
ATOM 3155 N N . VAL A 1 427 ? 70.016 -63.832 17.811 1.00 81.52 1333 VAL A N 1
ATOM 3156 C CA . VAL A 1 427 ? 68.879 -63.019 18.230 1.00 64.64 1333 VAL A CA 1
ATOM 3157 C C . VAL A 1 427 ? 69.449 -61.782 18.904 1.00 73.24 1333 VAL A C 1
ATOM 3158 O O . VAL A 1 427 ? 70.081 -61.884 19.964 1.00 89.35 1333 VAL A O 1
ATOM 3162 N N . CYS A 1 428 ? 69.211 -60.616 18.307 1.00 75.09 1334 CYS A N 1
ATOM 3163 C CA . CYS A 1 428 ? 69.899 -59.379 18.697 1.00 83.73 1334 CYS A CA 1
ATOM 3164 C C . CYS A 1 428 ? 71.397 -59.687 18.725 1.00 91.24 1334 CYS A C 1
ATOM 3165 O O . CYS A 1 428 ? 71.920 -60.243 17.750 1.00 100.98 1334 CYS A O 1
ATOM 3168 N N . ASN A 1 429 ? 72.114 -59.371 19.798 1.00 88.82 1335 ASN A N 1
ATOM 3169 C CA . ASN A 1 429 ? 73.528 -59.707 19.872 1.00 98.60 1335 ASN A CA 1
ATOM 3170 C C . ASN A 1 429 ? 73.789 -61.063 20.508 1.00 99.12 1335 ASN A C 1
ATOM 3171 O O . ASN A 1 429 ? 74.935 -61.527 20.489 1.00 108.11 1335 ASN A O 1
ATOM 3176 N N . THR A 1 430 ? 72.766 -61.707 21.061 1.00 91.24 1336 THR A N 1
ATOM 3177 C CA . THR A 1 430 ? 72.934 -63.013 21.682 1.00 86.43 1336 THR A CA 1
ATOM 3178 C C . THR A 1 430 ? 73.043 -64.084 20.604 1.00 77.58 1336 THR A C 1
ATOM 3179 O O . THR A 1 430 ? 72.142 -64.231 19.770 1.00 73.29 1336 THR A O 1
ATOM 3183 N N . LYS A 1 431 ? 74.150 -64.821 20.621 1.00 85.85 1337 LYS A N 1
ATOM 3184 C CA . LYS A 1 431 ? 74.442 -65.844 19.625 1.00 81.27 1337 LYS A CA 1
ATOM 3185 C C . LYS A 1 431 ? 74.096 -67.205 20.215 1.00 73.73 1337 LYS A C 1
ATOM 3186 O O . LYS A 1 431 ? 74.618 -67.585 21.267 1.00 79.81 1337 LYS A O 1
ATOM 3192 N N . VAL A 1 432 ? 73.219 -67.929 19.531 1.00 74.38 1338 VAL A N 1
ATOM 3193 C CA . VAL A 1 432 ? 72.545 -69.099 20.072 1.00 77.64 1338 VAL A CA 1
ATOM 3194 C C . VAL A 1 432 ? 73.006 -70.321 19.299 1.00 85.62 1338 VAL A C 1
ATOM 3195 O O . VAL A 1 432 ? 72.962 -70.338 18.061 1.00 99.68 1338 VAL A O 1
ATOM 3199 N N . GLU A 1 433 ? 73.440 -71.341 20.031 1.00 79.68 1339 GLU A N 1
ATOM 3200 C CA . GLU A 1 433 ? 73.728 -72.642 19.452 1.00 80.39 1339 GLU A CA 1
ATOM 3201 C C . GLU A 1 433 ? 72.471 -73.491 19.574 1.00 79.90 1339 GLU A C 1
ATOM 3202 O O . GLU A 1 433 ? 72.011 -73.771 20.686 1.00 92.45 1339 GLU A O 1
ATOM 3208 N N . ALA A 1 434 ? 71.920 -73.904 18.440 1.00 77.01 1340 ALA A N 1
ATOM 3209 C CA . ALA A 1 434 ? 70.694 -74.684 18.429 1.00 74.66 1340 ALA A CA 1
ATOM 3210 C C . ALA A 1 434 ? 71.016 -76.138 18.133 1.00 87.14 1340 ALA A C 1
ATOM 3211 O O . ALA A 1 434 ? 71.796 -76.437 17.221 1.00 102.40 1340 ALA A O 1
ATOM 3213 N N . SER A 1 435 ? 70.412 -77.035 18.901 1.00 92.27 1341 SER A N 1
ATOM 3214 C CA . SER A 1 435 ? 70.582 -78.461 18.678 1.00 97.49 1341 SER A CA 1
ATOM 3215 C C . SER A 1 435 ? 69.736 -78.854 17.478 1.00 98.21 1341 SER A C 1
ATOM 3216 O O . SER A 1 435 ? 68.522 -78.629 17.471 1.00 100.34 1341 SER A O 1
ATOM 3219 N N . MET A 1 436 ? 70.376 -79.416 16.458 1.00 103.89 1342 MET A N 1
ATOM 3220 C CA . MET A 1 436 ? 69.707 -79.773 15.217 1.00 92.37 1342 MET A CA 1
ATOM 3221 C C . MET A 1 436 ? 69.674 -81.284 15.050 1.00 101.92 1342 MET A C 1
ATOM 3222 O O . MET A 1 436 ? 70.671 -81.971 15.301 1.00 122.68 1342 MET A O 1
ATOM 3227 N N . ALA A 1 437 ? 68.520 -81.796 14.630 1.00 88.04 1343 ALA A N 1
ATOM 3228 C CA . ALA A 1 437 ? 68.368 -83.205 14.299 1.00 99.26 1343 ALA A CA 1
ATOM 3229 C C . ALA A 1 437 ? 67.641 -83.314 12.970 1.00 103.96 1343 ALA A C 1
ATOM 3230 O O . ALA A 1 437 ? 66.479 -82.910 12.862 1.00 116.36 1343 ALA A O 1
ATOM 3232 N N . LEU A 1 438 ? 68.320 -83.857 11.964 1.00 92.69 1344 LEU A N 1
ATOM 3233 C CA . LEU A 1 438 ? 67.668 -84.119 10.689 1.00 83.97 1344 LEU A CA 1
ATOM 3234 C C . LEU A 1 438 ? 66.760 -85.326 10.832 1.00 86.95 1344 LEU A C 1
ATOM 3235 O O . LEU A 1 438 ? 67.209 -86.408 11.220 1.00 103.88 1344 LEU A O 1
ATOM 3240 N N . VAL A 1 439 ? 65.485 -85.142 10.533 1.00 84.45 1345 VAL A N 1
ATOM 3241 C CA . VAL A 1 439 ? 64.546 -86.248 10.434 1.00 95.99 1345 VAL A CA 1
ATOM 3242 C C . VAL A 1 439 ? 64.143 -86.387 8.972 1.00 110.57 1345 VAL A C 1
ATOM 3243 O O . VAL A 1 439 ? 64.154 -85.415 8.206 1.00 114.89 1345 VAL A O 1
ATOM 3247 N N . ASP A 1 440 ? 63.830 -87.618 8.571 1.00 115.81 1346 ASP A N 1
ATOM 3248 C CA . ASP A 1 440 ? 63.366 -87.855 7.212 1.00 114.32 1346 ASP A CA 1
ATOM 3249 C C . ASP A 1 440 ? 62.086 -87.068 6.953 1.00 113.38 1346 ASP A C 1
ATOM 3250 O O . ASP A 1 440 ? 61.316 -86.769 7.871 1.00 122.91 1346 ASP A O 1
ATOM 3255 N N . ALA A 1 441 ? 61.875 -86.706 5.692 1.00 99.36 1347 ALA A N 1
ATOM 3256 C CA . ALA A 1 441 ? 60.657 -86.000 5.321 1.00 96.72 1347 ALA A CA 1
ATOM 3257 C C . ALA A 1 441 ? 59.428 -86.854 5.613 1.00 104.39 1347 ALA A C 1
ATOM 3258 O O . ALA A 1 441 ? 59.426 -88.067 5.378 1.00 114.28 1347 ALA A O 1
ATOM 3260 N N . LYS A 1 442 ? 58.386 -86.219 6.145 1.00 100.92 1348 LYS A N 1
ATOM 3261 C CA . LYS A 1 442 ? 57.160 -86.949 6.435 1.00 102.34 1348 LYS A CA 1
ATOM 3262 C C . LYS A 1 442 ? 56.578 -87.505 5.140 1.00 105.28 1348 LYS A C 1
ATOM 3263 O O . LYS A 1 442 ? 56.627 -86.837 4.102 1.00 120.45 1348 LYS A O 1
ATOM 3269 N N . PRO A 1 443 ? 56.034 -88.716 5.156 1.00 99.68 1349 PRO A N 1
ATOM 3270 C CA . PRO A 1 443 ? 55.486 -89.279 3.921 1.00 103.44 1349 PRO A CA 1
ATOM 3271 C C . PRO A 1 443 ? 54.283 -88.472 3.456 1.00 109.30 1349 PRO A C 1
ATOM 3272 O O . PRO A 1 443 ? 53.510 -87.941 4.257 1.00 103.52 1349 PRO A O 1
ATOM 3276 N N . ILE A 1 444 ? 54.138 -88.384 2.141 1.00 89.38 1350 ILE A N 1
ATOM 3277 C CA . ILE A 1 444 ? 53.070 -87.616 1.516 1.00 82.01 1350 ILE A CA 1
ATOM 3278 C C . ILE A 1 444 ? 51.846 -88.516 1.392 1.00 85.04 1350 ILE A C 1
ATOM 3279 O O . ILE A 1 444 ? 51.915 -89.592 0.793 1.00 104.25 1350 ILE A O 1
ATOM 3284 N N . ILE A 1 445 ? 50.722 -88.082 1.955 1.00 68.35 1351 ILE A N 1
ATOM 3285 C CA . ILE A 1 445 ? 49.525 -88.900 1.973 1.00 74.69 1351 ILE A CA 1
ATOM 3286 C C . ILE A 1 445 ? 48.355 -88.094 1.433 1.00 84.96 1351 ILE A C 1
ATOM 3287 O O . ILE A 1 445 ? 48.293 -86.870 1.576 1.00 98.43 1351 ILE A O 1
ATOM 3292 N N . GLU A 1 446 ? 47.425 -88.800 0.786 1.00 86.87 1352 GLU A N 1
ATOM 3293 C CA . GLU A 1 446 ? 46.176 -88.222 0.308 1.00 98.51 1352 GLU A CA 1
ATOM 3294 C C . GLU A 1 446 ? 46.409 -87.117 -0.710 1.00 91.52 1352 GLU A C 1
ATOM 3295 O O . GLU A 1 446 ? 45.633 -86.159 -0.783 1.00 107.16 1352 GLU A O 1
ATOM 3301 N N . LEU A 1 447 ? 47.507 -87.197 -1.460 1.00 70.98 1353 LEU A N 1
ATOM 3302 C CA . LEU A 1 447 ? 47.727 -86.266 -2.564 1.00 68.14 1353 LEU A CA 1
ATOM 3303 C C . LEU A 1 447 ? 46.808 -86.554 -3.754 1.00 76.78 1353 LEU A C 1
ATOM 3304 O O . LEU A 1 447 ? 46.386 -85.619 -4.448 1.00 76.21 1353 LEU A O 1
ATOM 3309 N N . ALA A 1 448 ? 46.484 -87.842 -4.014 1.00 73.79 1354 ALA A N 1
ATOM 3310 C CA . ALA A 1 448 ? 45.673 -88.224 -5.165 1.00 68.63 1354 ALA A CA 1
ATOM 3311 C C . ALA A 1 448 ? 44.198 -87.876 -4.933 1.00 65.38 1354 ALA A C 1
ATOM 3312 O O . ALA A 1 448 ? 43.721 -87.891 -3.800 1.00 87.62 1354 ALA A O 1
ATOM 3314 N N . PRO A 1 449 ? 43.459 -87.574 -6.000 1.00 57.58 1355 PRO A N 1
ATOM 3315 C CA . PRO A 1 449 ? 42.036 -87.229 -5.862 1.00 68.83 1355 PRO A CA 1
ATOM 3316 C C . PRO A 1 449 ? 41.173 -88.457 -5.585 1.00 76.94 1355 PRO A C 1
ATOM 3317 O O . PRO A 1 449 ? 41.617 -89.604 -5.669 1.00 83.83 1355 PRO A O 1
ATOM 3321 N N . VAL A 1 450 ? 39.913 -88.202 -5.232 1.00 69.91 1356 VAL A N 1
ATOM 3322 C CA . VAL A 1 450 ? 38.948 -89.272 -4.988 1.00 85.33 1356 VAL A CA 1
ATOM 3323 C C . VAL A 1 450 ? 38.167 -89.568 -6.269 1.00 106.51 1356 VAL A C 1
ATOM 3324 O O . VAL A 1 450 ? 37.365 -88.751 -6.731 1.00 105.39 1356 VAL A O 1
ATOM 3328 N N . ASP A 1 451 ? 38.412 -90.749 -6.850 1.00 114.37 1357 ASP A N 1
ATOM 3329 C CA . ASP A 1 451 ? 37.576 -91.225 -7.949 1.00 109.43 1357 ASP A CA 1
ATOM 3330 C C . ASP A 1 451 ? 36.134 -91.382 -7.501 1.00 93.95 1357 ASP A C 1
ATOM 3331 O O . ASP A 1 451 ? 35.203 -90.944 -8.186 1.00 95.14 1357 ASP A O 1
ATOM 3336 N N . GLN A 1 452 ? 35.938 -91.989 -6.336 1.00 78.65 1358 GLN A N 1
ATOM 3337 C CA . GLN A 1 452 ? 34.639 -92.480 -5.901 1.00 73.64 1358 GLN A CA 1
ATOM 3338 C C . GLN A 1 452 ? 34.355 -91.927 -4.512 1.00 72.43 1358 GLN A C 1
ATOM 3339 O O . GLN A 1 452 ? 34.973 -92.355 -3.533 1.00 75.97 1358 GLN A O 1
ATOM 3345 N N . THR A 1 453 ? 33.402 -90.994 -4.428 1.00 73.14 1359 THR A N 1
ATOM 3346 C CA . THR A 1 453 ? 33.053 -90.420 -3.134 1.00 71.41 1359 THR A CA 1
ATOM 3347 C C . THR A 1 453 ? 32.247 -91.410 -2.303 1.00 65.56 1359 THR A C 1
ATOM 3348 O O . THR A 1 453 ? 32.422 -91.491 -1.082 1.00 84.47 1359 THR A O 1
ATOM 3352 N N . ALA A 1 454 ? 31.382 -92.195 -2.946 1.00 65.13 1360 ALA A N 1
ATOM 3353 C CA . ALA A 1 454 ? 30.690 -93.287 -2.273 1.00 84.34 1360 ALA A CA 1
ATOM 3354 C C . ALA A 1 454 ? 30.172 -94.262 -3.324 1.00 86.73 1360 ALA A C 1
ATOM 3355 O O . ALA A 1 454 ? 30.245 -94.003 -4.527 1.00 97.06 1360 ALA A O 1
ATOM 3357 N N . TYR A 1 455 ? 29.653 -95.399 -2.858 1.00 76.96 1361 TYR A N 1
ATOM 3358 C CA . TYR A 1 455 ? 29.014 -96.383 -3.730 1.00 76.02 1361 TYR A CA 1
ATOM 3359 C C . TYR A 1 455 ? 27.532 -96.419 -3.375 1.00 82.02 1361 TYR A C 1
ATOM 3360 O O . TYR A 1 455 ? 27.150 -96.939 -2.320 1.00 84.33 1361 TYR A O 1
ATOM 3369 N N . ILE A 1 456 ? 26.702 -95.864 -4.252 1.00 87.39 1362 ILE A N 1
ATOM 3370 C CA . ILE A 1 456 ? 25.262 -95.762 -4.040 1.00 94.03 1362 ILE A CA 1
ATOM 3371 C C . ILE A 1 456 ? 24.568 -96.701 -5.014 1.00 102.70 1362 ILE A C 1
ATOM 3372 O O . ILE A 1 456 ? 24.672 -96.533 -6.236 1.00 114.29 1362 ILE A O 1
ATOM 3377 N N . ARG A 1 457 ? 23.874 -97.696 -4.470 1.00 91.49 1363 ARG A N 1
ATOM 3378 C CA . ARG A 1 457 ? 23.092 -98.640 -5.258 1.00 85.05 1363 ARG A CA 1
ATOM 3379 C C . ARG A 1 457 ? 21.653 -98.583 -4.766 1.00 86.06 1363 ARG A C 1
ATOM 3380 O O . ARG A 1 457 ? 21.354 -99.050 -3.662 1.00 89.81 1363 ARG A O 1
ATOM 3388 N N . GLU A 1 458 ? 20.761 -98.034 -5.590 1.00 96.99 1364 GLU A N 1
ATOM 3389 C CA . GLU A 1 458 ? 19.340 -97.945 -5.252 1.00 118.72 1364 GLU A CA 1
ATOM 3390 C C . GLU A 1 458 ? 18.483 -98.030 -6.515 1.00 135.49 1364 GLU A C 1
ATOM 3391 O O . GLU A 1 458 ? 17.255 -97.966 -6.445 1.00 139.32 1364 GLU A O 1
ATOM 3398 N N . GLY B 1 10 ? 81.859 -44.391 21.238 1.00 104.00 916 GLY B N 1
ATOM 3399 C CA . GLY B 1 10 ? 81.908 -43.091 20.591 1.00 123.64 916 GLY B CA 1
ATOM 3400 C C . GLY B 1 10 ? 83.215 -42.335 20.786 1.00 142.22 916 GLY B C 1
ATOM 3401 O O . GLY B 1 10 ? 83.216 -41.111 20.952 1.00 142.54 916 GLY B O 1
ATOM 3402 N N . GLY B 1 11 ? 84.328 -43.074 20.737 1.00 147.95 917 GLY B N 1
ATOM 3403 C CA . GLY B 1 11 ? 85.629 -42.495 21.041 1.00 135.45 917 GLY B CA 1
ATOM 3404 C C . GLY B 1 11 ? 86.291 -41.727 19.912 1.00 117.78 917 GLY B C 1
ATOM 3405 O O . GLY B 1 11 ? 87.022 -40.766 20.176 1.00 97.57 917 GLY B O 1
ATOM 3406 N N . ILE B 1 12 ? 86.057 -42.120 18.655 1.00 124.95 918 ILE B N 1
ATOM 3407 C CA . ILE B 1 12 ? 86.754 -41.490 17.528 1.00 120.87 918 ILE B CA 1
ATOM 3408 C C . ILE B 1 12 ? 86.213 -40.094 17.187 1.00 116.19 918 ILE B C 1
ATOM 3409 O O . ILE B 1 12 ? 86.919 -39.308 16.544 1.00 100.71 918 ILE B O 1
ATOM 3414 N N . ALA B 1 13 ? 84.977 -39.768 17.587 1.00 121.08 919 ALA B N 1
ATOM 3415 C CA . ALA B 1 13 ? 84.471 -38.409 17.418 1.00 118.71 919 ALA B CA 1
ATOM 3416 C C . ALA B 1 13 ? 85.160 -37.410 18.344 1.00 109.84 919 ALA B C 1
ATOM 3417 O O . ALA B 1 13 ? 85.169 -36.213 18.039 1.00 92.72 919 ALA B O 1
ATOM 3419 N N . LYS B 1 14 ? 85.729 -37.882 19.461 1.00 122.90 920 LYS B N 1
ATOM 3420 C CA . LYS B 1 14 ? 86.288 -37.008 20.489 1.00 125.52 920 LYS B CA 1
ATOM 3421 C C . LYS B 1 14 ? 87.650 -36.428 20.127 1.00 118.90 920 LYS B C 1
ATOM 3422 O O . LYS B 1 14 ? 88.067 -35.438 20.734 1.00 107.85 920 LYS B O 1
ATOM 3428 N N . ILE B 1 15 ? 88.370 -37.025 19.177 1.00 117.71 921 ILE B N 1
ATOM 3429 C CA . ILE B 1 15 ? 89.590 -36.398 18.690 1.00 107.93 921 ILE B CA 1
ATOM 3430 C C . ILE B 1 15 ? 89.210 -35.206 17.827 1.00 111.04 921 ILE B C 1
ATOM 3431 O O . ILE B 1 15 ? 88.366 -35.311 16.926 1.00 132.05 921 ILE B O 1
ATOM 3436 N N . ASP B 1 16 ? 89.803 -34.055 18.118 1.00 103.85 922 ASP B N 1
ATOM 3437 C CA . ASP B 1 16 ? 89.449 -32.810 17.455 1.00 106.87 922 ASP B CA 1
ATOM 3438 C C . ASP B 1 16 ? 90.599 -32.375 16.567 1.00 107.95 922 ASP B C 1
ATOM 3439 O O . ASP B 1 16 ? 91.692 -32.068 17.058 1.00 111.93 922 ASP B O 1
ATOM 3444 N N . VAL B 1 17 ? 90.338 -32.334 15.266 1.00 112.24 923 VAL B N 1
ATOM 3445 C CA . VAL B 1 17 ? 91.330 -31.908 14.289 1.00 113.00 923 VAL B CA 1
ATOM 3446 C C . VAL B 1 17 ? 90.876 -30.550 13.761 1.00 122.48 923 VAL B C 1
ATOM 3447 O O . VAL B 1 17 ? 91.094 -30.219 12.595 1.00 124.96 923 VAL B O 1
ATOM 3451 N N . HIS B 1 18 ? 90.237 -29.750 14.627 1.00 134.57 924 HIS B N 1
ATOM 3452 C CA . HIS B 1 18 ? 89.761 -28.406 14.252 1.00 129.27 924 HIS B CA 1
ATOM 3453 C C . HIS B 1 18 ? 90.774 -27.576 13.457 1.00 118.99 924 HIS B C 1
ATOM 3454 O O . HIS B 1 18 ? 90.416 -26.990 12.438 1.00 114.13 924 HIS B O 1
ATOM 3461 N N . ASN B 1 19 ? 92.011 -27.468 13.945 1.00 119.27 925 ASN B N 1
ATOM 3462 C CA . ASN B 1 19 ? 93.011 -26.615 13.290 1.00 122.69 925 ASN B CA 1
ATOM 3463 C C . ASN B 1 19 ? 94.369 -27.293 13.190 1.00 128.68 925 ASN B C 1
ATOM 3464 O O . ASN B 1 19 ? 94.958 -27.680 14.203 1.00 148.27 925 ASN B O 1
ATOM 3469 N N . ILE B 1 20 ? 94.880 -27.358 11.978 1.00 119.56 926 ILE B N 1
ATOM 3470 C CA . ILE B 1 20 ? 96.247 -27.776 11.712 1.00 131.02 926 ILE B CA 1
ATOM 3471 C C . ILE B 1 20 ? 96.886 -26.768 10.764 1.00 143.05 926 ILE B C 1
ATOM 3472 O O . ILE B 1 20 ? 96.214 -26.210 9.891 1.00 147.73 926 ILE B O 1
ATOM 3477 N N . GLU B 1 21 ? 98.190 -26.527 10.933 1.00 146.00 927 GLU B N 1
ATOM 3478 C CA . GLU B 1 21 ? 98.865 -25.554 10.078 1.00 158.63 927 GLU B CA 1
ATOM 3479 C C . GLU B 1 21 ? 98.871 -25.989 8.616 1.00 159.34 927 GLU B C 1
ATOM 3480 O O . GLU B 1 21 ? 98.595 -25.180 7.723 1.00 171.58 927 GLU B O 1
ATOM 3486 N N . ASP B 1 22 ? 99.184 -27.249 8.346 1.00 142.79 928 ASP B N 1
ATOM 3487 C CA . ASP B 1 22 ? 99.252 -27.726 6.976 1.00 136.91 928 ASP B CA 1
ATOM 3488 C C . ASP B 1 22 ? 97.876 -28.194 6.520 1.00 140.84 928 ASP B C 1
ATOM 3489 O O . ASP B 1 22 ? 97.080 -28.691 7.319 1.00 150.24 928 ASP B O 1
ATOM 3494 N N . ILE B 1 23 ? 97.593 -28.028 5.229 1.00 137.26 929 ILE B N 1
ATOM 3495 C CA . ILE B 1 23 ? 96.315 -28.490 4.696 1.00 127.80 929 ILE B CA 1
ATOM 3496 C C . ILE B 1 23 ? 96.408 -29.908 4.138 1.00 133.43 929 ILE B C 1
ATOM 3497 O O . ILE B 1 23 ? 95.411 -30.635 4.144 1.00 145.75 929 ILE B O 1
ATOM 3502 N N . GLU B 1 24 ? 97.583 -30.318 3.652 1.00 139.14 930 GLU B N 1
ATOM 3503 C CA . GLU B 1 24 ? 97.767 -31.702 3.222 1.00 143.87 930 GLU B CA 1
ATOM 3504 C C . GLU B 1 24 ? 97.746 -32.647 4.418 1.00 141.10 930 GLU B C 1
ATOM 3505 O O . GLU B 1 24 ? 97.116 -33.712 4.370 1.00 132.80 930 GLU B O 1
ATOM 3511 N N . GLN B 1 25 ? 98.441 -32.273 5.496 1.00 143.48 931 GLN B N 1
ATOM 3512 C CA . GLN B 1 25 ? 98.392 -33.030 6.742 1.00 130.96 931 GLN B CA 1
ATOM 3513 C C . GLN B 1 25 ? 96.998 -33.007 7.352 1.00 117.86 931 GLN B C 1
ATOM 3514 O O . GLN B 1 25 ? 96.597 -33.967 8.015 1.00 114.14 931 GLN B O 1
ATOM 3520 N N . TYR B 1 26 ? 96.261 -31.914 7.162 1.00 111.89 932 TYR B N 1
ATOM 3521 C CA . TYR B 1 26 ? 94.903 -31.832 7.688 1.00 109.25 932 TYR B CA 1
ATOM 3522 C C . TYR B 1 26 ? 93.962 -32.761 6.928 1.00 119.69 932 TYR B C 1
ATOM 3523 O O . TYR B 1 26 ? 93.155 -33.473 7.539 1.00 117.80 932 TYR B O 1
ATOM 3532 N N . LYS B 1 27 ? 94.037 -32.761 5.592 1.00 122.51 933 LYS B N 1
ATOM 3533 C CA . LYS B 1 27 ? 93.213 -33.693 4.829 1.00 109.84 933 LYS B CA 1
ATOM 3534 C C . LYS B 1 27 ? 93.620 -35.139 5.094 1.00 118.72 933 LYS B C 1
ATOM 3535 O O . LYS B 1 27 ? 92.766 -36.033 5.111 1.00 128.41 933 LYS B O 1
ATOM 3541 N N . LYS B 1 28 ? 94.917 -35.400 5.293 1.00 122.61 934 LYS B N 1
ATOM 3542 C CA . LYS B 1 28 ? 95.318 -36.759 5.663 1.00 121.77 934 LYS B CA 1
ATOM 3543 C C . LYS B 1 28 ? 94.796 -37.129 7.044 1.00 115.49 934 LYS B C 1
ATOM 3544 O O . LYS B 1 28 ? 94.401 -38.277 7.280 1.00 115.12 934 LYS B O 1
ATOM 3550 N N . ALA B 1 29 ? 94.770 -36.164 7.962 1.00 112.19 935 ALA B N 1
ATOM 3551 C CA . ALA B 1 29 ? 94.257 -36.429 9.296 1.00 104.46 935 ALA B CA 1
ATOM 3552 C C . ALA B 1 29 ? 92.765 -36.722 9.276 1.00 98.10 935 ALA B C 1
ATOM 3553 O O . ALA B 1 29 ? 92.298 -37.635 9.964 1.00 94.81 935 ALA B O 1
ATOM 3555 N N . ILE B 1 30 ? 91.994 -35.967 8.493 1.00 98.03 936 ILE B N 1
ATOM 3556 C CA . ILE B 1 30 ? 90.543 -36.182 8.471 1.00 97.98 936 ILE B CA 1
ATOM 3557 C C . ILE B 1 30 ? 90.202 -37.438 7.677 1.00 98.53 936 ILE B C 1
ATOM 3558 O O . ILE B 1 30 ? 89.265 -38.166 8.018 1.00 89.56 936 ILE B O 1
ATOM 3563 N N . THR B 1 31 ? 90.952 -37.707 6.607 1.00 106.30 937 THR B N 1
ATOM 3564 C CA . THR B 1 31 ? 90.766 -38.945 5.866 1.00 101.82 937 THR B CA 1
ATOM 3565 C C . THR B 1 31 ? 91.030 -40.158 6.749 1.00 102.77 937 THR B C 1
ATOM 3566 O O . THR B 1 31 ? 90.284 -41.143 6.702 1.00 101.53 937 THR B O 1
ATOM 3570 N N . GLN B 1 32 ? 92.100 -40.117 7.549 1.00 106.65 938 GLN B N 1
ATOM 3571 C CA . GLN B 1 32 ? 92.346 -41.222 8.470 1.00 99.49 938 GLN B CA 1
ATOM 3572 C C . GLN B 1 32 ? 91.270 -41.280 9.544 1.00 91.88 938 GLN B C 1
ATOM 3573 O O . GLN B 1 32 ? 90.845 -42.366 9.951 1.00 90.73 938 GLN B O 1
ATOM 3579 N N . LYS B 1 33 ? 90.810 -40.116 10.001 1.00 95.08 939 LYS B N 1
ATOM 3580 C CA . LYS B 1 33 ? 89.827 -40.065 11.078 1.00 92.28 939 LYS B CA 1
ATOM 3581 C C . LYS B 1 33 ? 88.529 -40.739 10.650 1.00 88.17 939 LYS B C 1
ATOM 3582 O O . LYS B 1 33 ? 87.991 -41.597 11.361 1.00 84.46 939 LYS B O 1
ATOM 3588 N N . LEU B 1 34 ? 88.026 -40.377 9.469 1.00 86.17 940 LEU B N 1
ATOM 3589 C CA . LEU B 1 34 ? 86.865 -41.058 8.903 1.00 90.44 940 LEU B CA 1
ATOM 3590 C C . LEU B 1 34 ? 87.176 -42.514 8.556 1.00 92.82 940 LEU B C 1
ATOM 3591 O O . LEU B 1 34 ? 86.298 -43.380 8.666 1.00 86.01 940 LEU B O 1
ATOM 3596 N N . GLN B 1 35 ? 88.405 -42.797 8.125 1.00 100.60 941 GLN B N 1
ATOM 3597 C CA . GLN B 1 35 ? 88.771 -44.158 7.756 1.00 97.36 941 GLN B CA 1
ATOM 3598 C C . GLN B 1 35 ? 88.646 -45.111 8.940 1.00 94.50 941 GLN B C 1
ATOM 3599 O O . GLN B 1 35 ? 88.051 -46.185 8.819 1.00 98.24 941 GLN B O 1
ATOM 3605 N N . THR B 1 36 ? 89.202 -44.742 10.097 1.00 92.85 942 THR B N 1
ATOM 3606 C CA . THR B 1 36 ? 89.050 -45.586 11.277 1.00 91.15 942 THR B CA 1
ATOM 3607 C C . THR B 1 36 ? 87.679 -45.435 11.925 1.00 96.93 942 THR B C 1
ATOM 3608 O O . THR B 1 36 ? 87.252 -46.341 12.653 1.00 117.91 942 THR B O 1
ATOM 3612 N N . SER B 1 37 ? 86.979 -44.322 11.676 1.00 84.06 943 SER B N 1
ATOM 3613 C CA . SER B 1 37 ? 85.596 -44.194 12.135 1.00 83.93 943 SER B CA 1
ATOM 3614 C C . SER B 1 37 ? 84.692 -45.239 11.485 1.00 82.98 943 SER B C 1
ATOM 3615 O O . SER B 1 37 ? 83.876 -45.876 12.160 1.00 79.98 943 SER B O 1
ATOM 3618 N N . LEU B 1 38 ? 84.791 -45.396 10.164 1.00 80.33 944 LEU B N 1
ATOM 3619 C CA . LEU B 1 38 ? 83.979 -46.401 9.484 1.00 86.88 944 LEU B CA 1
ATOM 3620 C C . LEU B 1 38 ? 84.563 -47.800 9.628 1.00 89.49 944 LEU B C 1
ATOM 3621 O O . LEU B 1 38 ? 83.817 -48.782 9.711 1.00 90.80 944 LEU B O 1
ATOM 3626 N N . SER B 1 39 ? 85.894 -47.911 9.624 1.00 95.24 945 SER B N 1
ATOM 3627 C CA . SER B 1 39 ? 86.540 -49.218 9.715 1.00 98.83 945 SER B CA 1
ATOM 3628 C C . SER B 1 39 ? 86.300 -49.876 11.063 1.00 94.93 945 SER B C 1
ATOM 3629 O O . SER B 1 39 ? 86.083 -51.090 11.133 1.00 99.96 945 SER B O 1
ATOM 3632 N N . LEU B 1 40 ? 86.342 -49.094 12.143 1.00 103.12 946 LEU B N 1
ATOM 3633 C CA . LEU B 1 40 ? 86.139 -49.664 13.470 1.00 107.97 946 LEU B CA 1
ATOM 3634 C C . LEU B 1 40 ? 84.752 -50.281 13.609 1.00 107.48 946 LEU B C 1
ATOM 3635 O O . LEU B 1 40 ? 84.593 -51.352 14.210 1.00 89.83 946 LEU B O 1
ATOM 3640 N N . PHE B 1 41 ? 83.745 -49.637 13.032 1.00 124.44 947 PHE B N 1
ATOM 3641 C CA . PHE B 1 41 ? 82.375 -50.125 13.072 1.00 132.28 947 PHE B CA 1
ATOM 3642 C C . PHE B 1 41 ? 82.099 -51.042 11.883 1.00 131.89 947 PHE B C 1
ATOM 3643 O O . PHE B 1 41 ? 83.010 -51.637 11.299 1.00 148.11 947 PHE B O 1
ATOM 3651 N N . LYS B 1 42 ? 80.824 -51.184 11.538 1.00 113.68 948 LYS B N 1
ATOM 3652 C CA . LYS B 1 42 ? 80.354 -52.251 10.675 1.00 120.91 948 LYS B CA 1
ATOM 3653 C C . LYS B 1 42 ? 80.851 -52.173 9.234 1.00 109.39 948 LYS B C 1
ATOM 3654 O O . LYS B 1 42 ? 80.589 -53.111 8.475 1.00 107.28 948 LYS B O 1
ATOM 3660 N N . TYR B 1 43 ? 81.541 -51.110 8.819 1.00 99.85 949 TYR B N 1
ATOM 3661 C CA . TYR B 1 43 ? 81.935 -51.045 7.415 1.00 90.60 949 TYR B CA 1
ATOM 3662 C C . TYR B 1 43 ? 83.194 -51.865 7.156 1.00 96.82 949 TYR B C 1
ATOM 3663 O O . TYR B 1 43 ? 84.106 -51.917 7.988 1.00 88.46 949 TYR B O 1
ATOM 3672 N N . ALA B 1 44 ? 83.239 -52.490 5.982 1.00 106.47 950 ALA B N 1
ATOM 3673 C CA . ALA B 1 44 ? 84.355 -53.303 5.524 1.00 101.03 950 ALA B CA 1
ATOM 3674 C C . ALA B 1 44 ? 85.020 -52.638 4.327 1.00 96.60 950 ALA B C 1
ATOM 3675 O O . ALA B 1 44 ? 84.352 -52.015 3.499 1.00 99.14 950 ALA B O 1
ATOM 3677 N N . LYS B 1 45 ? 86.339 -52.786 4.230 1.00 100.71 951 LYS B N 1
ATOM 3678 C CA . LYS B 1 45 ? 87.094 -52.172 3.143 1.00 110.08 951 LYS B CA 1
ATOM 3679 C C . LYS B 1 45 ? 87.014 -53.055 1.904 1.00 120.69 951 LYS B C 1
ATOM 3680 O O . LYS B 1 45 ? 87.237 -54.268 1.984 1.00 128.31 951 LYS B O 1
ATOM 3686 N N . THR B 1 46 ? 86.696 -52.449 0.756 1.00 127.77 952 THR B N 1
ATOM 3687 C CA . THR B 1 46 ? 86.549 -53.195 -0.490 1.00 132.66 952 THR B CA 1
ATOM 3688 C C . THR B 1 46 ? 87.224 -52.436 -1.624 1.00 135.93 952 THR B C 1
ATOM 3689 O O . THR B 1 46 ? 87.750 -51.333 -1.441 1.00 145.88 952 THR B O 1
ATOM 3693 N N . LYS B 1 47 ? 87.202 -53.043 -2.810 1.00 128.55 953 LYS B N 1
ATOM 3694 C CA . LYS B 1 47 ? 87.847 -52.452 -3.977 1.00 128.74 953 LYS B CA 1
ATOM 3695 C C . LYS B 1 47 ? 86.976 -51.344 -4.556 1.00 133.67 953 LYS B C 1
ATOM 3696 O O . LYS B 1 47 ? 85.795 -51.561 -4.854 1.00 129.68 953 LYS B O 1
ATOM 3702 N N . ASN B 1 48 ? 87.561 -50.162 -4.707 1.00 141.20 954 ASN B N 1
ATOM 3703 C CA . ASN B 1 48 ? 86.817 -48.987 -5.114 1.00 141.75 954 ASN B CA 1
ATOM 3704 C C . ASN B 1 48 ? 86.453 -49.034 -6.588 1.00 143.96 954 ASN B C 1
ATOM 3705 O O . ASN B 1 48 ? 87.248 -49.482 -7.434 1.00 151.66 954 ASN B O 1
ATOM 3710 N N . LEU B 1 49 ? 85.238 -48.577 -6.888 1.00 147.01 955 LEU B N 1
ATOM 3711 C CA . LEU B 1 49 ? 84.761 -48.532 -8.256 1.00 164.77 955 LEU B CA 1
ATOM 3712 C C . LEU B 1 49 ? 84.944 -47.103 -8.770 1.00 176.06 955 LEU B C 1
ATOM 3713 O O . LEU B 1 49 ? 84.346 -46.166 -8.245 1.00 173.98 955 LEU B O 1
ATOM 3718 N N . PRO B 1 50 ? 85.769 -46.916 -9.801 1.00 184.96 956 PRO B N 1
ATOM 3719 C CA . PRO B 1 50 ? 86.065 -45.556 -10.285 1.00 185.35 956 PRO B CA 1
ATOM 3720 C C . PRO B 1 50 ? 84.909 -44.953 -11.071 1.00 175.27 956 PRO B C 1
ATOM 3721 O O . PRO B 1 50 ? 84.756 -43.718 -11.067 1.00 172.88 956 PRO B O 1
ATOM 3725 N N . HIS B 1 51 ? 84.091 -45.771 -11.713 1.00 159.81 957 HIS B N 1
ATOM 3726 C CA . HIS B 1 51 ? 83.068 -45.323 -12.655 1.00 142.24 957 HIS B CA 1
ATOM 3727 C C . HIS B 1 51 ? 81.804 -44.801 -11.991 1.00 120.12 957 HIS B C 1
ATOM 3728 O O . HIS B 1 51 ? 80.907 -44.336 -12.700 1.00 125.27 957 HIS B O 1
ATOM 3735 N N . ILE B 1 52 ? 81.687 -44.876 -10.668 1.00 108.33 958 ILE B N 1
ATOM 3736 C CA . ILE B 1 52 ? 80.491 -44.400 -9.977 1.00 112.58 958 ILE B CA 1
ATOM 3737 C C . ILE B 1 52 ? 80.700 -42.954 -9.532 1.00 121.18 958 ILE B C 1
ATOM 3738 O O . ILE B 1 52 ? 81.609 -42.645 -8.752 1.00 110.93 958 ILE B O 1
ATOM 3743 N N . LYS B 1 53 ? 79.874 -42.057 -10.072 1.00 127.11 959 LYS B N 1
ATOM 3744 C CA . LYS B 1 53 ? 79.866 -40.645 -9.743 1.00 117.36 959 LYS B CA 1
ATOM 3745 C C . LYS B 1 53 ? 78.407 -40.230 -9.632 1.00 118.62 959 LYS B C 1
ATOM 3746 O O . LYS B 1 53 ? 77.557 -40.753 -10.366 1.00 132.21 959 LYS B O 1
ATOM 3752 N N . PRO B 1 54 ? 78.086 -39.316 -8.721 1.00 103.39 960 PRO B N 1
ATOM 3753 C CA . PRO B 1 54 ? 76.692 -38.896 -8.557 1.00 97.74 960 PRO B CA 1
ATOM 3754 C C . PRO B 1 54 ? 76.214 -38.103 -9.760 1.00 104.69 960 PRO B C 1
ATOM 3755 O O . PRO B 1 54 ? 76.950 -37.288 -10.318 1.00 107.39 960 PRO B O 1
ATOM 3759 N N . ILE B 1 55 ? 74.985 -38.396 -10.183 1.00 119.25 961 ILE B N 1
ATOM 3760 C CA . ILE B 1 55 ? 74.355 -37.687 -11.290 1.00 114.27 961 ILE B CA 1
ATOM 3761 C C . ILE B 1 55 ? 73.364 -36.620 -10.815 1.00 111.94 961 ILE B C 1
ATOM 3762 O O . ILE B 1 55 ? 73.023 -35.714 -11.595 1.00 113.37 961 ILE B O 1
ATOM 3767 N N . TYR B 1 56 ? 72.932 -36.672 -9.553 1.00 114.12 962 TYR B N 1
ATOM 3768 C CA . TYR B 1 56 ? 71.803 -35.892 -9.056 1.00 115.54 962 TYR B CA 1
ATOM 3769 C C . TYR B 1 56 ? 72.157 -35.211 -7.737 1.00 121.85 962 TYR B C 1
ATOM 3770 O O . TYR B 1 56 ? 73.073 -35.632 -7.023 1.00 131.98 962 TYR B O 1
ATOM 3779 N N . LYS B 1 57 ? 71.414 -34.146 -7.417 1.00 113.24 963 LYS B N 1
ATOM 3780 C CA . LYS B 1 57 ? 71.521 -33.462 -6.131 1.00 116.11 963 LYS B CA 1
ATOM 3781 C C . LYS B 1 57 ? 70.191 -33.551 -5.390 1.00 119.27 963 LYS B C 1
ATOM 3782 O O . LYS B 1 57 ? 69.121 -33.416 -5.996 1.00 129.69 963 LYS B O 1
ATOM 3788 N N . TYR B 1 58 ? 70.267 -33.744 -4.073 1.00 108.03 964 TYR B N 1
ATOM 3789 C CA . TYR B 1 58 ? 69.117 -34.055 -3.234 1.00 100.71 964 TYR B CA 1
ATOM 3790 C C . TYR B 1 58 ? 68.985 -32.992 -2.147 1.00 104.76 964 TYR B C 1
ATOM 3791 O O . TYR B 1 58 ? 69.885 -32.175 -1.932 1.00 115.24 964 TYR B O 1
ATOM 3800 N N . ILE B 1 59 ? 67.857 -33.018 -1.437 1.00 99.04 965 ILE B N 1
ATOM 3801 C CA . ILE B 1 59 ? 67.593 -31.998 -0.427 1.00 104.09 965 ILE B CA 1
ATOM 3802 C C . ILE B 1 59 ? 68.453 -32.253 0.804 1.00 113.61 965 ILE B C 1
ATOM 3803 O O . ILE B 1 59 ? 68.509 -33.378 1.321 1.00 107.52 965 ILE B O 1
ATOM 3808 N N . THR B 1 60 ? 69.120 -31.199 1.289 1.00 120.77 966 THR B N 1
ATOM 3809 C CA . THR B 1 60 ? 70.034 -31.283 2.423 1.00 119.91 966 THR B CA 1
ATOM 3810 C C . THR B 1 60 ? 69.650 -30.290 3.514 1.00 116.49 966 THR B C 1
ATOM 3811 O O . THR B 1 60 ? 69.171 -29.189 3.223 1.00 123.11 966 THR B O 1
ATOM 3815 N N . ILE B 1 61 ? 69.846 -30.703 4.769 1.00 110.88 967 ILE B N 1
ATOM 3816 C CA . ILE B 1 61 ? 69.701 -29.850 5.950 1.00 106.03 967 ILE B CA 1
ATOM 3817 C C . ILE B 1 61 ? 71.016 -29.875 6.718 1.00 108.79 967 ILE B C 1
ATOM 3818 O O . ILE B 1 61 ? 71.490 -30.951 7.101 1.00 102.39 967 ILE B O 1
ATOM 3823 N N . GLU B 1 62 ? 71.597 -28.705 6.958 1.00 108.10 968 GLU B N 1
ATOM 3824 C CA . GLU B 1 62 ? 72.865 -28.608 7.671 1.00 101.45 968 GLU B CA 1
ATOM 3825 C C . GLU B 1 62 ? 72.663 -28.040 9.072 1.00 102.27 968 GLU B C 1
ATOM 3826 O O . GLU B 1 62 ? 71.587 -27.552 9.430 1.00 100.72 968 GLU B O 1
ATOM 3832 N N . GLY B 1 63 ? 73.724 -28.108 9.868 1.00 108.43 969 GLY B N 1
ATOM 3833 C CA . GLY B 1 63 ? 73.677 -27.571 11.218 1.00 116.50 969 GLY B CA 1
ATOM 3834 C C . GLY B 1 63 ? 74.988 -27.815 11.933 1.00 124.70 969 GLY B C 1
ATOM 3835 O O . GLY B 1 63 ? 75.951 -28.334 11.358 1.00 134.54 969 GLY B O 1
ATOM 3836 N N . THR B 1 64 ? 75.019 -27.421 13.207 1.00 119.56 970 THR B N 1
ATOM 3837 C CA . THR B 1 64 ? 76.191 -27.617 14.054 1.00 115.91 970 THR B CA 1
ATOM 3838 C C . THR B 1 64 ? 75.758 -28.037 15.450 1.00 113.79 970 THR B C 1
ATOM 3839 O O . THR B 1 64 ? 74.882 -27.405 16.048 1.00 114.79 970 THR B O 1
ATOM 3843 N N . GLU B 1 65 ? 76.359 -29.114 15.949 1.00 111.26 971 GLU B N 1
ATOM 3844 C CA . GLU B 1 65 ? 76.224 -29.557 17.329 1.00 113.83 971 GLU B CA 1
ATOM 3845 C C . GLU B 1 65 ? 77.554 -29.346 18.047 1.00 124.33 971 GLU B C 1
ATOM 3846 O O . GLU B 1 65 ? 78.617 -29.538 17.449 1.00 138.30 971 GLU B O 1
ATOM 3852 N N . THR B 1 66 ? 77.507 -28.939 19.319 1.00 112.97 972 THR B N 1
ATOM 3853 C CA . THR B 1 66 ? 78.720 -28.719 20.108 1.00 109.17 972 THR B CA 1
ATOM 3854 C C . THR B 1 66 ? 78.700 -29.610 21.342 1.00 113.83 972 THR B C 1
ATOM 3855 O O . THR B 1 66 ? 77.828 -29.460 22.205 1.00 116.95 972 THR B O 1
ATOM 3859 N N . ALA B 1 67 ? 79.693 -30.494 21.447 1.00 118.42 973 ALA B N 1
ATOM 3860 C CA . ALA B 1 67 ? 79.838 -31.428 22.563 1.00 110.99 973 ALA B CA 1
ATOM 3861 C C . ALA B 1 67 ? 81.156 -31.179 23.279 1.00 102.89 973 ALA B C 1
ATOM 3862 O O . ALA B 1 67 ? 82.229 -31.328 22.680 1.00 105.87 973 ALA B O 1
ATOM 3864 N N . GLU B 1 68 ? 81.076 -30.808 24.554 1.00 109.21 974 GLU B N 1
ATOM 3865 C CA . GLU B 1 68 ? 82.256 -30.522 25.376 1.00 112.29 974 GLU B CA 1
ATOM 3866 C C . GLU B 1 68 ? 83.090 -29.458 24.674 1.00 111.07 974 GLU B C 1
ATOM 3867 O O . GLU B 1 68 ? 82.553 -28.381 24.361 1.00 126.55 974 GLU B O 1
ATOM 3873 N N . GLY B 1 69 ? 84.366 -29.693 24.396 1.00 94.26 975 GLY B N 1
ATOM 3874 C CA . GLY B 1 69 ? 85.169 -28.688 23.734 1.00 94.74 975 GLY B CA 1
ATOM 3875 C C . GLY B 1 69 ? 85.061 -28.673 22.230 1.00 104.62 975 GLY B C 1
ATOM 3876 O O . GLY B 1 69 ? 85.546 -27.729 21.598 1.00 125.14 975 GLY B O 1
ATOM 3877 N N . ILE B 1 70 ? 84.440 -29.699 21.648 1.00 100.77 976 ILE B N 1
ATOM 3878 C CA . ILE B 1 70 ? 84.443 -29.942 20.209 1.00 108.59 976 ILE B CA 1
ATOM 3879 C C . ILE B 1 70 ? 83.191 -29.372 19.557 1.00 119.34 976 ILE B C 1
ATOM 3880 O O . ILE B 1 70 ? 82.081 -29.492 20.096 1.00 135.20 976 ILE B O 1
ATOM 3885 N N . GLU B 1 71 ? 83.366 -28.749 18.394 1.00 113.57 977 GLU B N 1
ATOM 3886 C CA . GLU B 1 71 ? 82.257 -28.300 17.563 1.00 114.40 977 GLU B CA 1
ATOM 3887 C C . GLU B 1 71 ? 82.252 -29.140 16.294 1.00 115.40 977 GLU B C 1
ATOM 3888 O O . GLU B 1 71 ? 83.296 -29.311 15.655 1.00 110.17 977 GLU B O 1
ATOM 3894 N N . SER B 1 72 ? 81.084 -29.667 15.931 1.00 118.84 978 SER B N 1
ATOM 3895 C CA . SER B 1 72 ? 80.964 -30.557 14.785 1.00 108.23 978 SER B CA 1
ATOM 3896 C C . SER B 1 72 ? 79.787 -30.127 13.922 1.00 108.14 978 SER B C 1
ATOM 3897 O O . SER B 1 72 ? 78.699 -29.865 14.442 1.00 115.07 978 SER B O 1
ATOM 3900 N N . ALA B 1 73 ? 80.001 -30.069 12.609 1.00 103.95 979 ALA B N 1
ATOM 3901 C CA . ALA B 1 73 ? 78.980 -29.651 11.653 1.00 109.44 979 ALA B CA 1
ATOM 3902 C C . ALA B 1 73 ? 78.420 -30.864 10.922 1.00 103.70 979 ALA B C 1
ATOM 3903 O O . ALA B 1 73 ? 79.183 -31.700 10.428 1.00 108.75 979 ALA B O 1
ATOM 3905 N N . TYR B 1 74 ? 77.093 -30.954 10.841 1.00 95.38 980 TYR B N 1
ATOM 3906 C CA . TYR B 1 74 ? 76.433 -32.095 10.222 1.00 90.99 980 TYR B CA 1
ATOM 3907 C C . TYR B 1 74 ? 75.656 -31.665 8.986 1.00 98.86 980 TYR B C 1
ATOM 3908 O O . TYR B 1 74 ? 75.058 -30.581 8.956 1.00 105.54 980 TYR B O 1
ATOM 3917 N N . ILE B 1 75 ? 75.675 -32.523 7.966 1.00 102.15 981 ILE B N 1
ATOM 3918 C CA . ILE B 1 75 ? 74.760 -32.432 6.834 1.00 95.90 981 ILE B CA 1
ATOM 3919 C C . ILE B 1 75 ? 73.887 -33.682 6.837 1.00 89.64 981 ILE B C 1
ATOM 3920 O O . ILE B 1 75 ? 74.360 -34.779 7.147 1.00 79.31 981 ILE B O 1
ATOM 3925 N N . GLU B 1 76 ? 72.607 -33.517 6.514 1.00 90.93 982 GLU B N 1
ATOM 3926 C CA . GLU B 1 76 ? 71.639 -34.606 6.561 1.00 91.99 982 GLU B CA 1
ATOM 3927 C C . GLU B 1 76 ? 70.855 -34.609 5.258 1.00 104.92 982 GLU B C 1
ATOM 3928 O O . GLU B 1 76 ? 70.254 -33.593 4.892 1.00 125.04 982 GLU B O 1
ATOM 3934 N N . SER B 1 77 ? 70.862 -35.747 4.562 1.00 94.74 983 SER B N 1
ATOM 3935 C CA . SER B 1 77 ? 70.253 -35.848 3.242 1.00 95.64 983 SER B CA 1
ATOM 3936 C C . SER B 1 77 ? 69.656 -37.234 3.059 1.00 87.37 983 SER B C 1
ATOM 3937 O O . SER B 1 77 ? 70.162 -38.220 3.602 1.00 85.24 983 SER B O 1
ATOM 3940 N N . GLU B 1 78 ? 68.586 -37.299 2.269 1.00 84.18 984 GLU B N 1
ATOM 3941 C CA . GLU B 1 78 ? 67.863 -38.538 2.017 1.00 77.80 984 GLU B CA 1
ATOM 3942 C C . GLU B 1 78 ? 67.853 -38.873 0.533 1.00 95.06 984 GLU B C 1
ATOM 3943 O O . GLU B 1 78 ? 67.712 -37.989 -0.322 1.00 106.88 984 GLU B O 1
ATOM 3949 N N . VAL B 1 79 ? 67.982 -40.167 0.248 1.00 95.08 985 VAL B N 1
ATOM 3950 C CA . VAL B 1 79 ? 68.240 -40.703 -1.085 1.00 84.39 985 VAL B CA 1
ATOM 3951 C C . VAL B 1 79 ? 67.290 -41.864 -1.347 1.00 81.98 985 VAL B C 1
ATOM 3952 O O . VAL B 1 79 ? 67.044 -42.663 -0.441 1.00 80.97 985 VAL B O 1
ATOM 3956 N N . PRO B 1 80 ? 66.746 -42.017 -2.551 1.00 84.97 986 PRO B N 1
ATOM 3957 C CA . PRO B 1 80 ? 65.920 -43.197 -2.823 1.00 78.01 986 PRO B CA 1
ATOM 3958 C C . PRO B 1 80 ? 66.756 -44.463 -2.718 1.00 81.35 986 PRO B C 1
ATOM 3959 O O . PRO B 1 80 ? 67.914 -44.502 -3.140 1.00 81.56 986 PRO B O 1
ATOM 3963 N N . ALA B 1 81 ? 66.148 -45.510 -2.152 1.00 82.92 987 ALA B N 1
ATOM 3964 C CA . ALA B 1 81 ? 66.820 -46.794 -1.955 1.00 75.63 987 ALA B CA 1
ATOM 3965 C C . ALA B 1 81 ? 66.711 -47.591 -3.246 1.00 83.22 987 ALA B C 1
ATOM 3966 O O . ALA B 1 81 ? 65.891 -48.500 -3.394 1.00 79.36 987 ALA B O 1
ATOM 3968 N N . LEU B 1 82 ? 67.611 -47.269 -4.173 1.00 106.90 988 LEU B N 1
ATOM 3969 C CA . LEU B 1 82 ? 67.636 -47.834 -5.515 1.00 109.75 988 LEU B CA 1
ATOM 3970 C C . LEU B 1 82 ? 69.083 -48.120 -5.880 1.00 89.80 988 LEU B C 1
ATOM 3971 O O . LEU B 1 82 ? 69.957 -47.277 -5.662 1.00 102.34 988 LEU B O 1
ATOM 3976 N N . ALA B 1 83 ? 69.329 -49.300 -6.442 1.00 70.94 989 ALA B N 1
ATOM 3977 C CA . ALA B 1 83 ? 70.683 -49.683 -6.808 1.00 72.46 989 ALA B CA 1
ATOM 3978 C C . ALA B 1 83 ? 71.237 -48.728 -7.852 1.00 73.22 989 ALA B C 1
ATOM 3979 O O . ALA B 1 83 ? 70.531 -48.322 -8.778 1.00 75.03 989 ALA B O 1
ATOM 3981 N N . GLY B 1 84 ? 72.490 -48.316 -7.661 1.00 81.22 990 GLY B N 1
ATOM 3982 C CA . GLY B 1 84 ? 73.145 -47.410 -8.580 1.00 86.86 990 GLY B CA 1
ATOM 3983 C C . GLY B 1 84 ? 72.995 -45.941 -8.248 1.00 98.16 990 GLY B C 1
ATOM 3984 O O . GLY B 1 84 ? 73.629 -45.107 -8.903 1.00 110.49 990 GLY B O 1
ATOM 3985 N N . THR B 1 85 ? 72.174 -45.601 -7.258 1.00 101.73 991 THR B N 1
ATOM 3986 C CA . THR B 1 85 ? 71.973 -44.212 -6.876 1.00 102.33 991 THR B CA 1
ATOM 3987 C C . THR B 1 85 ? 73.129 -43.758 -5.995 1.00 93.40 991 THR B C 1
ATOM 3988 O O . THR B 1 85 ? 73.586 -44.506 -5.129 1.00 80.20 991 THR B O 1
ATOM 3992 N N . SER B 1 86 ? 73.571 -42.518 -6.188 1.00 99.26 992 SER B N 1
ATOM 3993 C CA . SER B 1 86 ? 74.729 -42.007 -5.472 1.00 92.07 992 SER B CA 1
ATOM 3994 C C . SER B 1 86 ? 74.586 -40.501 -5.296 1.00 109.02 992 SER B C 1
ATOM 3995 O O . SER B 1 86 ? 73.862 -39.838 -6.042 1.00 113.43 992 SER B O 1
ATOM 3998 N N . ILE B 1 87 ? 75.279 -39.970 -4.286 1.00 116.02 993 ILE B N 1
ATOM 3999 C CA . ILE B 1 87 ? 75.286 -38.545 -3.975 1.00 108.01 993 ILE B CA 1
ATOM 4000 C C . ILE B 1 87 ? 76.707 -38.140 -3.622 1.00 103.90 993 ILE B C 1
ATOM 4001 O O . ILE B 1 87 ? 77.467 -38.939 -3.061 1.00 84.21 993 ILE B O 1
ATOM 4006 N N . GLY B 1 88 ? 77.087 -36.920 -3.992 1.00 110.55 994 GLY B N 1
ATOM 4007 C CA . GLY B 1 88 ? 78.394 -36.399 -3.648 1.00 118.81 994 GLY B CA 1
ATOM 4008 C C . GLY B 1 88 ? 78.391 -35.338 -2.561 1.00 115.65 994 GLY B C 1
ATOM 4009 O O . GLY B 1 88 ? 77.523 -34.465 -2.529 1.00 118.55 994 GLY B O 1
ATOM 4010 N N . PHE B 1 89 ? 79.420 -35.382 -1.710 1.00 108.27 995 PHE B N 1
ATOM 4011 C CA . PHE B 1 89 ? 79.647 -34.364 -0.691 1.00 103.84 995 PHE B CA 1
ATOM 4012 C C . PHE B 1 89 ? 81.068 -33.831 -0.808 1.00 108.38 995 PHE B C 1
ATOM 4013 O O . PHE B 1 89 ? 82.029 -34.608 -0.875 1.00 108.68 995 PHE B O 1
ATOM 4021 N N . LYS B 1 90 ? 81.193 -32.506 -0.811 1.00 112.06 996 LYS B N 1
ATOM 4022 C CA . LYS B 1 90 ? 82.477 -31.829 -0.702 1.00 117.76 996 LYS B CA 1
ATOM 4023 C C . LYS B 1 90 ? 82.603 -31.308 0.722 1.00 119.93 996 LYS B C 1
ATOM 4024 O O . LYS B 1 90 ? 81.726 -30.578 1.201 1.00 128.64 996 LYS B O 1
ATOM 4030 N N . ILE B 1 91 ? 83.678 -31.706 1.396 1.00 111.81 997 ILE B N 1
ATOM 4031 C CA . ILE B 1 91 ? 83.982 -31.264 2.749 1.00 103.02 997 ILE B CA 1
ATOM 4032 C C . ILE B 1 91 ? 85.120 -30.261 2.666 1.00 109.69 997 ILE B C 1
ATOM 4033 O O . ILE B 1 91 ? 86.215 -30.600 2.187 1.00 120.85 997 ILE B O 1
ATOM 4038 N N . ASN B 1 92 ? 84.859 -29.038 3.142 1.00 109.09 998 ASN B N 1
ATOM 4039 C CA . ASN B 1 92 ? 85.833 -27.956 3.221 1.00 116.73 998 ASN B CA 1
ATOM 4040 C C . ASN B 1 92 ? 85.960 -27.516 4.674 1.00 114.23 998 ASN B C 1
ATOM 4041 O O . ASN B 1 92 ? 85.067 -27.754 5.487 1.00 111.03 998 ASN B O 1
ATOM 4046 N N . SER B 1 93 ? 87.075 -26.874 5.011 1.00 117.21 999 SER B N 1
ATOM 4047 C CA . SER B 1 93 ? 87.263 -26.287 6.337 1.00 137.60 999 SER B CA 1
ATOM 4048 C C . SER B 1 93 ? 87.115 -24.774 6.260 1.00 146.62 999 SER B C 1
ATOM 4049 O O . SER B 1 93 ? 88.006 -24.090 5.745 1.00 157.09 999 SER B O 1
ATOM 4052 N N . LYS B 1 94 ? 86.009 -24.256 6.791 1.00 145.49 1000 LYS B N 1
ATOM 4053 C CA . LYS B 1 94 ? 85.840 -22.827 7.053 1.00 152.47 1000 LYS B CA 1
ATOM 4054 C C . LYS B 1 94 ? 86.306 -21.973 5.870 1.00 169.45 1000 LYS B C 1
ATOM 4055 O O . LYS B 1 94 ? 87.241 -21.174 5.970 1.00 159.72 1000 LYS B O 1
ATOM 4061 N N . GLU B 1 95 ? 85.628 -22.164 4.738 1.00 190.19 1001 GLU B N 1
ATOM 4062 C CA . GLU B 1 95 ? 85.930 -21.496 3.470 1.00 201.72 1001 GLU B CA 1
ATOM 4063 C C . GLU B 1 95 ? 87.364 -21.731 3.001 1.00 200.36 1001 GLU B C 1
ATOM 4064 O O . GLU B 1 95 ? 87.915 -20.924 2.247 1.00 207.60 1001 GLU B O 1
ATOM 4070 N N . GLY B 1 96 ? 87.981 -22.825 3.439 1.00 188.74 1002 GLY B N 1
ATOM 4071 C CA . GLY B 1 96 ? 89.242 -23.280 2.892 1.00 176.37 1002 GLY B CA 1
ATOM 4072 C C . GLY B 1 96 ? 88.996 -24.473 1.986 1.00 163.13 1002 GLY B C 1
ATOM 4073 O O . GLY B 1 96 ? 88.043 -25.221 2.176 1.00 143.28 1002 GLY B O 1
ATOM 4074 N N . LYS B 1 97 ? 89.871 -24.664 1.003 1.00 178.82 1003 LYS B N 1
ATOM 4075 C CA . LYS B 1 97 ? 89.576 -25.685 0.005 1.00 187.78 1003 LYS B CA 1
ATOM 4076 C C . LYS B 1 97 ? 90.784 -26.385 -0.621 1.00 186.88 1003 LYS B C 1
ATOM 4077 O O . LYS B 1 97 ? 91.820 -25.776 -0.893 1.00 198.89 1003 LYS B O 1
ATOM 4083 N N . HIS B 1 98 ? 90.621 -27.690 -0.826 1.00 160.67 1004 HIS B N 1
ATOM 4084 C CA . HIS B 1 98 ? 89.459 -28.370 -0.264 1.00 129.52 1004 HIS B CA 1
ATOM 4085 C C . HIS B 1 98 ? 90.009 -29.499 0.581 1.00 115.70 1004 HIS B C 1
ATOM 4086 O O . HIS B 1 98 ? 91.196 -29.806 0.509 1.00 115.25 1004 HIS B O 1
ATOM 4093 N N . LEU B 1 99 ? 89.161 -30.096 1.408 1.00 114.24 1005 LEU B N 1
ATOM 4094 C CA . LEU B 1 99 ? 89.593 -31.199 2.270 1.00 111.60 1005 LEU B CA 1
ATOM 4095 C C . LEU B 1 99 ? 89.350 -32.535 1.582 1.00 119.45 1005 LEU B C 1
ATOM 4096 O O . LEU B 1 99 ? 90.294 -33.251 1.234 1.00 115.94 1005 LEU B O 1
ATOM 4101 N N . LEU B 1 100 ? 88.082 -32.884 1.385 1.00 121.09 1006 LEU B N 1
ATOM 4102 C CA . LEU B 1 100 ? 87.817 -34.257 0.996 1.00 113.89 1006 LEU B CA 1
ATOM 4103 C C . LEU B 1 100 ? 86.518 -34.331 0.208 1.00 123.24 1006 LEU B C 1
ATOM 4104 O O . LEU B 1 100 ? 85.616 -33.517 0.403 1.00 127.23 1006 LEU B O 1
ATOM 4109 N N . ASP B 1 101 ? 86.439 -35.299 -0.701 1.00 124.78 1007 ASP B N 1
ATOM 4110 C CA . ASP B 1 101 ? 85.206 -35.622 -1.411 1.00 117.09 1007 ASP B CA 1
ATOM 4111 C C . ASP B 1 101 ? 84.758 -37.013 -0.989 1.00 104.57 1007 ASP B C 1
ATOM 4112 O O . ASP B 1 101 ? 85.559 -37.953 -1.013 1.00 104.98 1007 ASP B O 1
ATOM 4117 N N . VAL B 1 102 ? 83.489 -37.157 -0.614 1.00 98.75 1008 VAL B N 1
ATOM 4118 C CA . VAL B 1 102 ? 82.936 -38.469 -0.288 1.00 98.32 1008 VAL B CA 1
ATOM 4119 C C . VAL B 1 102 ? 81.722 -38.730 -1.172 1.00 113.81 1008 VAL B C 1
ATOM 4120 O O . VAL B 1 102 ? 80.811 -37.895 -1.257 1.00 127.94 1008 VAL B O 1
ATOM 4124 N N . ILE B 1 103 ? 81.726 -39.874 -1.850 1.00 106.35 1009 ILE B N 1
ATOM 4125 C CA . ILE B 1 103 ? 80.620 -40.297 -2.697 1.00 90.75 1009 ILE B CA 1
ATOM 4126 C C . ILE B 1 103 ? 79.921 -41.459 -2.010 1.00 88.88 1009 ILE B C 1
ATOM 4127 O O . ILE B 1 103 ? 80.575 -42.408 -1.562 1.00 87.06 1009 ILE B O 1
ATOM 4132 N N . ALA B 1 104 ? 78.600 -41.358 -1.880 1.00 94.69 1010 ALA B N 1
ATOM 4133 C CA . ALA B 1 104 ? 77.760 -42.424 -1.333 1.00 87.89 1010 ALA B CA 1
ATOM 4134 C C . ALA B 1 104 ? 76.891 -43.000 -2.448 1.00 99.30 1010 ALA B C 1
ATOM 4135 O O . ALA B 1 104 ? 75.901 -42.380 -2.847 1.00 94.75 1010 ALA B O 1
ATOM 4137 N N . TYR B 1 105 ? 77.250 -44.181 -2.956 1.00 104.61 1011 TYR B N 1
ATOM 4138 C CA . TYR B 1 105 ? 76.304 -44.955 -3.752 1.00 97.77 1011 TYR B CA 1
ATOM 4139 C C . TYR B 1 105 ? 75.565 -46.013 -2.944 1.00 87.57 1011 TYR B C 1
ATOM 4140 O O . TYR B 1 105 ? 75.999 -46.456 -1.877 1.00 94.55 1011 TYR B O 1
ATOM 4149 N N . VAL B 1 106 ? 74.433 -46.417 -3.512 1.00 73.53 1012 VAL B N 1
ATOM 4150 C CA . VAL B 1 106 ? 73.712 -47.620 -3.115 1.00 69.13 1012 VAL B CA 1
ATOM 4151 C C . VAL B 1 106 ? 74.164 -48.733 -4.051 1.00 82.31 1012 VAL B C 1
ATOM 4152 O O . VAL B 1 106 ? 73.807 -48.751 -5.231 1.00 96.42 1012 VAL B O 1
ATOM 4156 N N . LYS B 1 107 ? 74.960 -49.661 -3.526 1.00 92.44 1013 LYS B N 1
ATOM 4157 C CA . LYS B 1 107 ? 75.505 -50.724 -4.363 1.00 94.82 1013 LYS B CA 1
ATOM 4158 C C . LYS B 1 107 ? 74.466 -51.808 -4.626 1.00 77.88 1013 LYS B C 1
ATOM 4159 O O . LYS B 1 107 ? 74.411 -52.357 -5.731 1.00 73.62 1013 LYS B O 1
ATOM 4165 N N . SER B 1 108 ? 73.638 -52.134 -3.633 1.00 74.12 1014 SER B N 1
ATOM 4166 C CA . SER B 1 108 ? 72.661 -53.208 -3.799 1.00 73.62 1014 SER B CA 1
ATOM 4167 C C . SER B 1 108 ? 71.330 -52.821 -3.167 1.00 79.63 1014 SER B C 1
ATOM 4168 O O . SER B 1 108 ? 71.297 -52.355 -2.024 1.00 90.95 1014 SER B O 1
ATOM 4171 N N . ALA B 1 109 ? 70.234 -52.998 -3.904 1.00 78.13 1015 ALA B N 1
ATOM 4172 C CA . ALA B 1 109 ? 68.890 -52.885 -3.328 1.00 75.70 1015 ALA B CA 1
ATOM 4173 C C . ALA B 1 109 ? 68.030 -53.995 -3.909 1.00 77.60 1015 ALA B C 1
ATOM 4174 O O . ALA B 1 109 ? 67.703 -53.961 -5.099 1.00 96.70 1015 ALA B O 1
ATOM 4176 N N . SER B 1 110 ? 67.643 -54.965 -3.083 1.00 56.44 1016 SER B N 1
ATOM 4177 C CA . SER B 1 110 ? 66.885 -56.098 -3.607 1.00 60.90 1016 SER B CA 1
ATOM 4178 C C . SER B 1 110 ? 66.051 -56.720 -2.498 1.00 72.17 1016 SER B C 1
ATOM 4179 O O . SER B 1 110 ? 66.277 -56.469 -1.313 1.00 91.63 1016 SER B O 1
ATOM 4182 N N . TYR B 1 111 ? 65.071 -57.529 -2.896 1.00 61.65 1017 TYR B N 1
ATOM 4183 C CA . TYR B 1 111 ? 64.370 -58.383 -1.945 1.00 55.82 1017 TYR B CA 1
ATOM 4184 C C . TYR B 1 111 ? 64.238 -59.785 -2.520 1.00 61.36 1017 TYR B C 1
ATOM 4185 O O . TYR B 1 111 ? 64.080 -59.964 -3.729 1.00 77.24 1017 TYR B O 1
ATOM 4194 N N . SER B 1 112 ? 64.305 -60.785 -1.640 1.00 58.02 1018 SER B N 1
ATOM 4195 C CA . SER B 1 112 ? 64.436 -62.166 -2.084 1.00 67.94 1018 SER B CA 1
ATOM 4196 C C . SER B 1 112 ? 63.578 -63.094 -1.236 1.00 73.45 1018 SER B C 1
ATOM 4197 O O . SER B 1 112 ? 63.215 -62.771 -0.094 1.00 92.87 1018 SER B O 1
ATOM 4200 N N . SER B 1 113 ? 63.306 -64.277 -1.807 1.00 58.21 1019 SER B N 1
ATOM 4201 C CA . SER B 1 113 ? 62.673 -65.389 -1.093 1.00 54.97 1019 SER B CA 1
ATOM 4202 C C . SER B 1 113 ? 63.207 -66.710 -1.631 1.00 62.41 1019 SER B C 1
ATOM 4203 O O . SER B 1 113 ? 63.626 -66.792 -2.786 1.00 77.10 1019 SER B O 1
ATOM 4206 N N . VAL B 1 114 ? 63.181 -67.755 -0.799 1.00 53.62 1020 VAL B N 1
ATOM 4207 C CA . VAL B 1 114 ? 63.619 -69.083 -1.225 1.00 56.75 1020 VAL B CA 1
ATOM 4208 C C . VAL B 1 114 ? 62.386 -69.962 -1.355 1.00 56.26 1020 VAL B C 1
ATOM 4209 O O . VAL B 1 114 ? 61.441 -69.846 -0.565 1.00 52.53 1020 VAL B O 1
ATOM 4213 N N . TYR B 1 115 ? 62.376 -70.814 -2.374 1.00 52.45 1021 TYR B N 1
ATOM 4214 C CA . TYR B 1 115 ? 61.220 -71.648 -2.647 1.00 54.83 1021 TYR B CA 1
ATOM 4215 C C . TYR B 1 115 ? 61.587 -73.125 -2.586 1.00 62.45 1021 TYR B C 1
ATOM 4216 O O . TYR B 1 115 ? 62.733 -73.509 -2.855 1.00 70.35 1021 TYR B O 1
ATOM 4225 N N . THR B 1 116 ? 60.582 -73.949 -2.268 1.00 57.03 1022 THR B N 1
ATOM 4226 C CA . THR B 1 116 ? 60.731 -75.398 -2.224 1.00 59.63 1022 THR B CA 1
ATOM 4227 C C . THR B 1 116 ? 60.079 -76.030 -3.450 1.00 73.20 1022 THR B C 1
ATOM 4228 O O . THR B 1 116 ? 59.056 -75.552 -3.947 1.00 80.09 1022 THR B O 1
ATOM 4232 N N . LYS B 1 117 ? 60.673 -77.120 -3.930 1.00 76.52 1023 LYS B N 1
ATOM 4233 C CA . LYS B 1 117 ? 60.142 -77.789 -5.105 1.00 63.35 1023 LYS B CA 1
ATOM 4234 C C . LYS B 1 117 ? 58.870 -78.536 -4.737 1.00 72.72 1023 LYS B C 1
ATOM 4235 O O . LYS B 1 117 ? 58.837 -79.294 -3.763 1.00 82.25 1023 LYS B O 1
ATOM 4241 N N . LEU B 1 118 ? 57.814 -78.302 -5.511 1.00 67.42 1024 LEU B N 1
ATOM 4242 C CA . LEU B 1 118 ? 56.557 -79.018 -5.350 1.00 64.27 1024 LEU B CA 1
ATOM 4243 C C . LEU B 1 118 ? 56.499 -80.242 -6.259 1.00 71.76 1024 LEU B C 1
ATOM 4244 O O . LEU B 1 118 ? 56.413 -81.378 -5.779 1.00 87.33 1024 LEU B O 1
ATOM 4249 N N . TYR B 1 119 ? 56.568 -80.028 -7.572 1.00 55.07 1025 TYR B N 1
ATOM 4250 C CA . TYR B 1 119 ? 56.364 -81.113 -8.520 1.00 55.91 1025 TYR B CA 1
ATOM 4251 C C . TYR B 1 119 ? 57.056 -80.795 -9.836 1.00 68.45 1025 TYR B C 1
ATOM 4252 O O . TYR B 1 119 ? 57.518 -79.676 -10.071 1.00 76.05 1025 TYR B O 1
ATOM 4261 N N . SER B 1 120 ? 57.110 -81.808 -10.693 1.00 57.33 1026 SER B N 1
ATOM 4262 C CA . SER B 1 120 ? 57.475 -81.660 -12.091 1.00 57.83 1026 SER B CA 1
ATOM 4263 C C . SER B 1 120 ? 56.231 -81.897 -12.936 1.00 65.13 1026 SER B C 1
ATOM 4264 O O . SER B 1 120 ? 55.307 -82.605 -12.521 1.00 71.54 1026 SER B O 1
ATOM 4267 N N . THR B 1 121 ? 56.193 -81.287 -14.119 1.00 57.21 1027 THR B N 1
ATOM 4268 C CA . THR B 1 121 ? 55.052 -81.442 -15.003 1.00 56.96 1027 THR B CA 1
ATOM 4269 C C . THR B 1 121 ? 55.550 -81.441 -16.439 1.00 69.89 1027 THR B C 1
ATOM 4270 O O . THR B 1 121 ? 56.742 -81.254 -16.703 1.00 85.95 1027 THR B O 1
ATOM 4274 N N . GLY B 1 122 ? 54.622 -81.638 -17.374 1.00 73.98 1028 GLY B N 1
ATOM 4275 C CA . GLY B 1 122 ? 54.949 -81.704 -18.779 1.00 74.84 1028 GLY B CA 1
ATOM 4276 C C . GLY B 1 122 ? 53.871 -82.395 -19.592 1.00 76.37 1028 GLY B C 1
ATOM 4277 O O . GLY B 1 122 ? 52.862 -82.865 -19.057 1.00 76.47 1028 GLY B O 1
ATOM 4278 N N . PRO B 1 123 ? 54.068 -82.475 -20.906 1.00 76.85 1029 PRO B N 1
ATOM 4279 C CA . PRO B 1 123 ? 53.066 -83.113 -21.764 1.00 78.66 1029 PRO B CA 1
ATOM 4280 C C . PRO B 1 123 ? 53.030 -84.619 -21.552 1.00 79.77 1029 PRO B C 1
ATOM 4281 O O . PRO B 1 123 ? 53.975 -85.229 -21.054 1.00 85.65 1029 PRO B O 1
ATOM 4285 N N . THR B 1 124 ? 51.911 -85.216 -21.953 1.00 75.54 1030 THR B N 1
ATOM 4286 C CA . THR B 1 124 ? 51.668 -86.641 -21.753 1.00 66.05 1030 THR B CA 1
ATOM 4287 C C . THR B 1 124 ? 52.130 -87.404 -22.989 1.00 69.74 1030 THR B C 1
ATOM 4288 O O . THR B 1 124 ? 51.585 -87.209 -24.078 1.00 112.03 1030 THR B O 1
ATOM 4292 N N . SER B 1 125 ? 53.150 -88.255 -22.831 1.00 71.75 1031 SER B N 1
ATOM 4293 C CA . SER B 1 125 ? 53.646 -89.048 -23.954 1.00 95.28 1031 SER B CA 1
ATOM 4294 C C . SER B 1 125 ? 52.925 -90.382 -24.104 1.00 100.58 1031 SER B C 1
ATOM 4295 O O . SER B 1 125 ? 52.847 -90.913 -25.220 1.00 102.66 1031 SER B O 1
ATOM 4298 N N . GLY B 1 126 ? 52.410 -90.946 -23.017 1.00 93.51 1032 GLY B N 1
ATOM 4299 C CA . GLY B 1 126 ? 51.757 -92.232 -23.123 1.00 91.05 1032 GLY B CA 1
ATOM 4300 C C . GLY B 1 126 ? 50.750 -92.442 -22.015 1.00 76.34 1032 GLY B C 1
ATOM 4301 O O . GLY B 1 126 ? 50.455 -91.534 -21.238 1.00 70.05 1032 GLY B O 1
ATOM 4302 N N . ILE B 1 127 ? 50.213 -93.660 -21.960 1.00 74.18 1033 ILE B N 1
ATOM 4303 C CA . ILE B 1 127 ? 49.285 -94.060 -20.907 1.00 75.17 1033 ILE B CA 1
ATOM 4304 C C . ILE B 1 127 ? 49.572 -95.504 -20.517 1.00 88.73 1033 ILE B C 1
ATOM 4305 O O . ILE B 1 127 ? 49.658 -96.384 -21.381 1.00 102.18 1033 ILE B O 1
ATOM 4310 N N . ASN B 1 128 ? 49.725 -95.744 -19.217 1.00 81.92 1034 ASN B N 1
ATOM 4311 C CA . ASN B 1 128 ? 49.737 -97.091 -18.669 1.00 87.38 1034 ASN B CA 1
ATOM 4312 C C . ASN B 1 128 ? 48.330 -97.492 -18.246 1.00 89.45 1034 ASN B C 1
ATOM 4313 O O . ASN B 1 128 ? 47.609 -96.712 -17.616 1.00 92.44 1034 ASN B O 1
ATOM 4318 N N . THR B 1 129 ? 47.954 -98.724 -18.586 1.00 81.57 1035 THR B N 1
ATOM 4319 C CA . THR B 1 129 ? 46.612 -99.227 -18.340 1.00 79.96 1035 THR B CA 1
ATOM 4320 C C . THR B 1 129 ? 46.676 -100.633 -17.770 1.00 88.00 1035 THR B C 1
ATOM 4321 O O . THR B 1 129 ? 47.518 -101.441 -18.174 1.00 99.69 1035 THR B O 1
ATOM 4325 N N . LYS B 1 130 ? 45.782 -100.905 -16.819 1.00 84.92 1036 LYS B N 1
ATOM 4326 C CA . LYS B 1 130 ? 45.519 -102.245 -16.308 1.00 89.79 1036 LYS B CA 1
ATOM 4327 C C . LYS B 1 130 ? 44.016 -102.443 -16.373 1.00 89.56 1036 LYS B C 1
ATOM 4328 O O . LYS B 1 130 ? 43.265 -101.578 -15.919 1.00 89.87 1036 LYS B O 1
ATOM 4334 N N . HIS B 1 131 ? 43.562 -103.549 -16.949 1.00 90.62 1037 HIS B N 1
ATOM 4335 C CA . HIS B 1 131 ? 42.126 -103.769 -17.059 1.00 87.22 1037 HIS B CA 1
ATOM 4336 C C . HIS B 1 131 ? 41.782 -105.247 -16.921 1.00 93.39 1037 HIS B C 1
ATOM 4337 O O . HIS B 1 131 ? 42.617 -106.124 -17.147 1.00 99.80 1037 HIS B O 1
ATOM 4344 N N . ASP B 1 132 ? 40.551 -105.499 -16.489 1.00 93.69 1038 ASP B N 1
ATOM 4345 C CA . ASP B 1 132 ? 40.008 -106.837 -16.296 1.00 100.52 1038 ASP B CA 1
ATOM 4346 C C . ASP B 1 132 ? 38.505 -106.798 -16.585 1.00 94.17 1038 ASP B C 1
ATOM 4347 O O . ASP B 1 132 ? 37.864 -105.751 -16.433 1.00 89.37 1038 ASP B O 1
ATOM 4352 N N . GLU B 1 133 ? 37.943 -107.932 -17.028 1.00 89.19 1039 GLU B N 1
ATOM 4353 C CA . GLU B 1 133 ? 36.508 -108.032 -17.294 1.00 81.82 1039 GLU B CA 1
ATOM 4354 C C . GLU B 1 133 ? 35.911 -109.222 -16.561 1.00 84.60 1039 GLU B C 1
ATOM 4355 O O . GLU B 1 133 ? 36.586 -110.219 -16.300 1.00 87.66 1039 GLU B O 1
ATOM 4361 N N . LEU B 1 134 ? 34.632 -109.098 -16.236 1.00 84.00 1040 LEU B N 1
ATOM 4362 C CA . LEU B 1 134 ? 33.880 -110.128 -15.541 1.00 93.95 1040 LEU B CA 1
ATOM 4363 C C . LEU B 1 134 ? 32.706 -110.564 -16.403 1.00 97.84 1040 LEU B C 1
ATOM 4364 O O . LEU B 1 134 ? 31.940 -109.722 -16.884 1.00 103.91 1040 LEU B O 1
ATOM 4369 N N . CYS B 1 135 ? 32.564 -111.881 -16.584 1.00 93.91 1041 CYS B N 1
ATOM 4370 C CA . CYS B 1 135 ? 31.424 -112.419 -17.320 1.00 91.60 1041 CYS B CA 1
ATOM 4371 C C . CYS B 1 135 ? 30.109 -112.108 -16.626 1.00 90.55 1041 CYS B C 1
ATOM 4372 O O . CYS B 1 135 ? 29.140 -111.688 -17.268 1.00 92.95 1041 CYS B O 1
ATOM 4375 N N . THR B 1 136 ? 30.049 -112.320 -15.315 1.00 97.02 1042 THR B N 1
ATOM 4376 C CA . THR B 1 136 ? 28.806 -112.209 -14.570 1.00 100.88 1042 THR B CA 1
ATOM 4377 C C . THR B 1 136 ? 28.972 -111.275 -13.378 1.00 105.05 1042 THR B C 1
ATOM 4378 O O . THR B 1 136 ? 30.079 -111.067 -12.872 1.00 124.28 1042 THR B O 1
ATOM 4382 N N . GLY B 1 137 ? 27.853 -110.702 -12.940 1.00 93.46 1043 GLY B N 1
ATOM 4383 C CA . GLY B 1 137 ? 27.840 -109.873 -11.761 1.00 96.06 1043 GLY B CA 1
ATOM 4384 C C . GLY B 1 137 ? 28.022 -108.400 -12.061 1.00 100.36 1043 GLY B C 1
ATOM 4385 O O . GLY B 1 137 ? 28.355 -108.002 -13.180 1.00 116.34 1043 GLY B O 1
ATOM 4386 N N . PRO B 1 138 ? 27.794 -107.558 -11.061 1.00 92.98 1044 PRO B N 1
ATOM 4387 C CA . PRO B 1 138 ? 28.044 -106.126 -11.220 1.00 91.07 1044 PRO B CA 1
ATOM 4388 C C . PRO B 1 138 ? 29.529 -105.811 -11.103 1.00 93.28 1044 PRO B C 1
ATOM 4389 O O . PRO B 1 138 ? 30.353 -106.666 -10.778 1.00 91.95 1044 PRO B O 1
ATOM 4393 N N . CYS B 1 139 ? 29.857 -104.550 -11.382 1.00 96.39 1045 CYS B N 1
ATOM 4394 C CA . CYS B 1 139 ? 31.222 -104.082 -11.221 1.00 94.92 1045 CYS B CA 1
ATOM 4395 C C . CYS B 1 139 ? 31.588 -104.023 -9.742 1.00 99.17 1045 CYS B C 1
ATOM 4396 O O . CYS B 1 139 ? 30.722 -103.810 -8.890 1.00 112.35 1045 CYS B O 1
ATOM 4399 N N . PRO B 1 140 ? 32.866 -104.215 -9.419 1.00 89.91 1046 PRO B N 1
ATOM 4400 C CA . PRO B 1 140 ? 33.284 -104.192 -8.015 1.00 90.66 1046 PRO B CA 1
ATOM 4401 C C . PRO B 1 140 ? 32.952 -102.860 -7.360 1.00 88.85 1046 PRO B C 1
ATOM 4402 O O . PRO B 1 140 ? 33.135 -101.795 -7.952 1.00 90.06 1046 PRO B O 1
ATOM 4406 N N . ALA B 1 141 ? 32.466 -102.931 -6.118 1.00 94.02 1047 ALA B N 1
ATOM 4407 C CA . ALA B 1 141 ? 32.054 -101.720 -5.420 1.00 102.35 1047 ALA B CA 1
ATOM 4408 C C . ALA B 1 141 ? 33.221 -100.759 -5.253 1.00 109.89 1047 ALA B C 1
ATOM 4409 O O . ALA B 1 141 ? 33.069 -99.544 -5.428 1.00 117.83 1047 ALA B O 1
ATOM 4411 N N . ASN B 1 142 ? 34.394 -101.281 -4.915 1.00 110.20 1048 ASN B N 1
ATOM 4412 C CA . ASN B 1 142 ? 35.632 -100.517 -4.925 1.00 107.68 1048 ASN B CA 1
ATOM 4413 C C . ASN B 1 142 ? 36.572 -101.156 -5.935 1.00 95.03 1048 ASN B C 1
ATOM 4414 O O . ASN B 1 142 ? 36.937 -102.327 -5.796 1.00 93.70 1048 ASN B O 1
ATOM 4419 N N . ILE B 1 143 ? 36.956 -100.397 -6.944 1.00 90.40 1049 ILE B N 1
ATOM 4420 C CA . ILE B 1 143 ? 37.901 -100.870 -7.949 1.00 84.45 1049 ILE B CA 1
ATOM 4421 C C . ILE B 1 143 ? 39.318 -100.722 -7.418 1.00 89.05 1049 ILE B C 1
ATOM 4422 O O . ILE B 1 143 ? 39.697 -99.679 -6.880 1.00 97.04 1049 ILE B O 1
ATOM 4427 N N . ASN B 1 144 ? 40.084 -101.795 -7.512 1.00 98.46 1050 ASN B N 1
ATOM 4428 C CA . ASN B 1 144 ? 41.465 -101.806 -7.065 1.00 97.64 1050 ASN B CA 1
ATOM 4429 C C . ASN B 1 144 ? 42.313 -101.020 -8.058 1.00 88.22 1050 ASN B C 1
ATOM 4430 O O . ASN B 1 144 ? 42.214 -101.245 -9.269 1.00 92.42 1050 ASN B O 1
ATOM 4435 N N . HIS B 1 145 ? 43.136 -100.097 -7.557 1.00 87.04 1051 HIS B N 1
ATOM 4436 C CA . HIS B 1 145 ? 44.021 -99.304 -8.403 1.00 88.07 1051 HIS B CA 1
ATOM 4437 C C . HIS B 1 145 ? 45.251 -98.891 -7.606 1.00 94.15 1051 HIS B C 1
ATOM 4438 O O . HIS B 1 145 ? 45.208 -98.805 -6.375 1.00 90.77 1051 HIS B O 1
ATOM 4445 N N . GLN B 1 146 ? 46.348 -98.629 -8.317 1.00 95.02 1052 GLN B N 1
ATOM 4446 C CA . GLN B 1 146 ? 47.550 -98.142 -7.660 1.00 95.41 1052 GLN B CA 1
ATOM 4447 C C . GLN B 1 146 ? 47.381 -96.665 -7.314 1.00 99.36 1052 GLN B C 1
ATOM 4448 O O . GLN B 1 146 ? 46.466 -95.993 -7.797 1.00 109.62 1052 GLN B O 1
ATOM 4454 N N . VAL B 1 147 ? 48.279 -96.151 -6.468 1.00 96.87 1053 VAL B N 1
ATOM 4455 C CA . VAL B 1 147 ? 48.143 -94.774 -6.007 1.00 85.79 1053 VAL B CA 1
ATOM 4456 C C . VAL B 1 147 ? 48.299 -93.829 -7.187 1.00 77.39 1053 VAL B C 1
ATOM 4457 O O . VAL B 1 147 ? 49.152 -94.024 -8.062 1.00 78.78 1053 VAL B O 1
ATOM 4461 N N . GLY B 1 148 ? 47.440 -92.815 -7.237 1.00 76.16 1054 GLY B N 1
ATOM 4462 C CA . GLY B 1 148 ? 47.479 -91.840 -8.302 1.00 74.81 1054 GLY B CA 1
ATOM 4463 C C . GLY B 1 148 ? 46.929 -92.295 -9.635 1.00 69.71 1054 GLY B C 1
ATOM 4464 O O . GLY B 1 148 ? 46.870 -91.475 -10.561 1.00 71.12 1054 GLY B O 1
ATOM 4465 N N . TRP B 1 149 ? 46.557 -93.569 -9.784 1.00 71.53 1055 TRP B N 1
ATOM 4466 C CA . TRP B 1 149 ? 45.861 -94.014 -10.986 1.00 69.24 1055 TRP B CA 1
ATOM 4467 C C . TRP B 1 149 ? 44.364 -93.724 -10.888 1.00 71.78 1055 TRP B C 1
ATOM 4468 O O . TRP B 1 149 ? 43.793 -93.620 -9.799 1.00 80.93 1055 TRP B O 1
ATOM 4479 N N . LEU B 1 150 ? 43.721 -93.629 -12.048 1.00 70.47 1056 LEU B N 1
ATOM 4480 C CA . LEU B 1 150 ? 42.283 -93.410 -12.109 1.00 68.87 1056 LEU B CA 1
ATOM 4481 C C . LEU B 1 150 ? 41.575 -94.707 -12.471 1.00 69.84 1056 LEU B C 1
ATOM 4482 O O . LEU B 1 150 ? 42.125 -95.556 -13.177 1.00 67.31 1056 LEU B O 1
ATOM 4487 N N . THR B 1 151 ? 40.343 -94.854 -11.989 1.00 72.25 1057 THR B N 1
ATOM 4488 C CA . THR B 1 151 ? 39.545 -96.040 -12.265 1.00 67.36 1057 THR B CA 1
ATOM 4489 C C . THR B 1 151 ? 38.450 -95.717 -13.269 1.00 73.20 1057 THR B C 1
ATOM 4490 O O . THR B 1 151 ? 37.931 -94.597 -13.322 1.00 82.98 1057 THR B O 1
ATOM 4494 N N . PHE B 1 152 ? 38.108 -96.721 -14.064 1.00 73.83 1058 PHE B N 1
ATOM 4495 C CA . PHE B 1 152 ? 37.010 -96.654 -15.011 1.00 74.52 1058 PHE B CA 1
ATOM 4496 C C . PHE B 1 152 ? 36.288 -97.991 -15.011 1.00 77.33 1058 PHE B C 1
ATOM 4497 O O . PHE B 1 152 ? 36.917 -99.045 -14.880 1.00 81.59 1058 PHE B O 1
ATOM 4505 N N . ALA B 1 153 ? 34.965 -97.943 -15.144 1.00 75.26 1059 ALA B N 1
ATOM 4506 C CA . ALA B 1 153 ? 34.173 -99.161 -15.117 1.00 77.42 1059 ALA B CA 1
ATOM 4507 C C . ALA B 1 153 ? 32.924 -98.985 -15.958 1.00 78.68 1059 ALA B C 1
ATOM 4508 O O . ALA B 1 153 ? 32.355 -97.891 -16.029 1.00 82.36 1059 ALA B O 1
ATOM 4510 N N . ARG B 1 154 ? 32.508 -100.078 -16.599 1.00 76.72 1060 ARG B N 1
ATOM 4511 C CA . ARG B 1 154 ? 31.234 -100.154 -17.302 1.00 74.13 1060 ARG B CA 1
ATOM 4512 C C . ARG B 1 154 ? 30.503 -101.428 -16.908 1.00 78.52 1060 ARG B C 1
ATOM 4513 O O . ARG B 1 154 ? 31.083 -102.523 -16.947 1.00 85.42 1060 ARG B O 1
ATOM 4521 N N . GLU B 1 155 ? 29.240 -101.269 -16.505 1.00 83.81 1061 GLU B N 1
ATOM 4522 C CA . GLU B 1 155 ? 28.330 -102.364 -16.210 1.00 87.44 1061 GLU B CA 1
ATOM 4523 C C . GLU B 1 155 ? 27.837 -103.001 -17.509 1.00 82.36 1061 GLU B C 1
ATOM 4524 O O . GLU B 1 155 ? 27.983 -102.444 -18.602 1.00 79.62 1061 GLU B O 1
ATOM 4530 N N . ARG B 1 156 ? 27.230 -104.182 -17.376 1.00 82.99 1062 ARG B N 1
ATOM 4531 C CA . ARG B 1 156 ? 26.394 -104.756 -18.430 1.00 80.95 1062 ARG B CA 1
ATOM 4532 C C . ARG B 1 156 ? 27.185 -104.987 -19.711 1.00 79.13 1062 ARG B C 1
ATOM 4533 O O . ARG B 1 156 ? 26.658 -104.832 -20.816 1.00 96.52 1062 ARG B O 1
ATOM 4541 N N . THR B 1 157 ? 28.464 -105.328 -19.575 1.00 78.82 1063 TH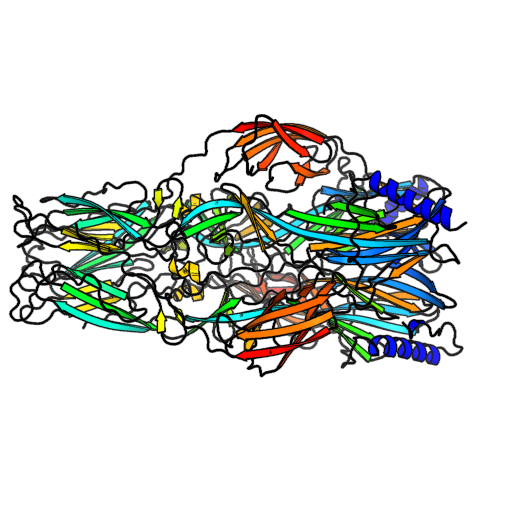R B N 1
ATOM 4542 C CA . THR B 1 157 ? 29.327 -105.395 -20.747 1.00 80.48 1063 THR B CA 1
ATOM 4543 C C . THR B 1 157 ? 29.028 -106.628 -21.584 1.00 83.81 1063 THR B C 1
ATOM 4544 O O . THR B 1 157 ? 28.961 -106.548 -22.816 1.00 100.12 1063 THR B O 1
ATOM 4548 N N . SER B 1 158 ? 28.786 -107.757 -20.932 1.00 79.57 1064 SER B N 1
ATOM 4549 C CA . SER B 1 158 ? 28.572 -109.011 -21.638 1.00 90.79 1064 SER B CA 1
ATOM 4550 C C . SER B 1 158 ? 27.177 -109.024 -22.253 1.00 94.31 1064 SER B C 1
ATOM 4551 O O . SER B 1 158 ? 26.173 -108.967 -21.535 1.00 99.78 1064 SER B O 1
ATOM 4554 N N . SER B 1 159 ? 27.120 -109.085 -23.584 1.00 93.44 1065 SER B N 1
ATOM 4555 C CA . SER B 1 159 ? 25.865 -109.092 -24.319 1.00 102.24 1065 SER B CA 1
ATOM 4556 C C . SER B 1 159 ? 25.998 -110.093 -25.456 1.00 119.41 1065 SER B C 1
ATOM 4557 O O . SER B 1 159 ? 27.101 -110.540 -25.781 1.00 134.12 1065 SER B O 1
ATOM 4560 N N . HIS B 1 160 ? 24.869 -110.437 -26.078 1.00 117.74 1066 HIS B N 1
ATOM 4561 C CA . HIS B 1 160 ? 24.906 -111.426 -27.150 1.00 109.93 1066 HIS B CA 1
ATOM 4562 C C . HIS B 1 160 ? 25.768 -110.931 -28.300 1.00 112.32 1066 HIS B C 1
ATOM 4563 O O . HIS B 1 160 ? 25.686 -109.764 -28.700 1.00 120.16 1066 HIS B O 1
ATOM 4570 N N . GLY B 1 161 ? 26.618 -111.822 -28.815 1.00 100.98 1067 GLY B N 1
ATOM 4571 C CA . GLY B 1 161 ? 27.592 -111.462 -29.823 1.00 95.01 1067 GLY B CA 1
ATOM 4572 C C . GLY B 1 161 ? 28.770 -110.681 -29.297 1.00 95.58 1067 GLY B C 1
ATOM 4573 O O . GLY B 1 161 ? 29.725 -110.449 -30.052 1.00 99.69 1067 GLY B O 1
ATOM 4574 N N . CYS B 1 162 ? 28.736 -110.267 -28.029 1.00 95.46 1068 CYS B N 1
ATOM 4575 C CA . CYS B 1 162 ? 29.798 -109.503 -27.387 1.00 102.56 1068 CYS B CA 1
ATOM 4576 C C . CYS B 1 162 ? 30.407 -110.277 -26.222 1.00 106.32 1068 CYS B C 1
ATOM 4577 O O . CYS B 1 162 ? 31.102 -109.699 -25.379 1.00 99.40 1068 CYS B O 1
ATOM 4580 N N . GLU B 1 163 ? 30.166 -111.581 -26.169 1.00 108.84 1069 GLU B N 1
ATOM 4581 C CA . GLU B 1 163 ? 30.558 -112.422 -25.051 1.00 115.65 1069 GLU B CA 1
ATOM 4582 C C . GLU B 1 163 ? 32.071 -112.643 -25.035 1.00 128.18 1069 GLU B C 1
ATOM 4583 O O . GLU B 1 163 ? 32.801 -112.268 -25.953 1.00 141.76 1069 GLU B O 1
ATOM 4589 N N . GLU B 1 164 ? 32.541 -113.265 -23.957 1.00 123.29 1070 GLU B N 1
ATOM 4590 C CA . GLU B 1 164 ? 33.801 -113.982 -23.989 1.00 119.56 1070 GLU B CA 1
ATOM 4591 C C . GLU B 1 164 ? 33.486 -115.474 -24.062 1.00 121.30 1070 GLU B C 1
ATOM 4592 O O . GLU B 1 164 ? 32.329 -115.876 -24.219 1.00 132.12 1070 GLU B O 1
ATOM 4598 N N . PHE B 1 165 ? 34.515 -116.308 -23.956 1.00 116.91 1071 PHE B N 1
ATOM 4599 C CA . PHE B 1 165 ? 34.343 -117.736 -24.197 1.00 114.70 1071 PHE B CA 1
ATOM 4600 C C . PHE B 1 165 ? 33.530 -118.383 -23.083 1.00 108.22 1071 PHE B C 1
ATOM 4601 O O . PHE B 1 165 ? 33.879 -118.279 -21.904 1.00 114.60 1071 PHE B O 1
ATOM 4609 N N . GLY B 1 166 ? 32.449 -119.061 -23.458 1.00 109.04 1072 GLY B N 1
ATOM 4610 C CA . GLY B 1 166 ? 31.594 -119.719 -22.495 1.00 122.96 1072 GLY B CA 1
ATOM 4611 C C . GLY B 1 166 ? 30.638 -118.816 -21.745 1.00 127.69 1072 GLY B C 1
ATOM 4612 O O . GLY B 1 166 ? 29.814 -119.324 -20.974 1.00 134.83 1072 GLY B O 1
ATOM 4613 N N . CYS B 1 167 ? 30.691 -117.504 -21.969 1.00 118.86 1073 CYS B N 1
ATOM 4614 C CA . CYS B 1 167 ? 29.875 -116.551 -21.227 1.00 122.59 1073 CYS B CA 1
ATOM 4615 C C . CYS B 1 167 ? 28.548 -116.379 -21.952 1.00 126.53 1073 CYS B C 1
ATOM 4616 O O . CYS B 1 167 ? 28.524 -116.055 -23.145 1.00 130.53 1073 CYS B O 1
ATOM 4619 N N . LEU B 1 168 ? 27.445 -116.618 -21.240 1.00 124.08 1074 LEU B N 1
ATOM 4620 C CA . LEU B 1 168 ? 26.117 -116.577 -21.834 1.00 110.44 1074 LEU B CA 1
ATOM 4621 C C . LEU B 1 168 ? 25.235 -115.457 -21.302 1.00 112.59 1074 LEU B C 1
ATOM 4622 O O . LEU B 1 168 ? 24.138 -115.260 -21.834 1.00 130.58 1074 LEU B O 1
ATOM 4627 N N . ALA B 1 169 ? 25.665 -114.728 -20.276 1.00 98.89 1075 ALA B N 1
ATOM 4628 C CA . ALA B 1 169 ? 24.786 -113.727 -19.696 1.00 92.83 1075 ALA B CA 1
ATOM 4629 C C . ALA B 1 169 ? 24.626 -112.537 -20.638 1.00 89.92 1075 ALA B C 1
ATOM 4630 O O . ALA B 1 169 ? 25.420 -112.325 -21.556 1.00 96.27 1075 ALA B O 1
ATOM 4632 N N . VAL B 1 170 ? 23.599 -111.732 -20.372 1.00 89.29 1076 VAL B N 1
ATOM 4633 C CA . VAL B 1 170 ? 23.302 -110.531 -21.146 1.00 87.37 1076 VAL B CA 1
ATOM 4634 C C . VAL B 1 170 ? 22.908 -109.425 -20.182 1.00 92.17 1076 VAL B C 1
ATOM 4635 O O . VAL B 1 170 ? 22.253 -109.677 -19.164 1.00 89.90 1076 VAL B O 1
ATOM 4639 N N . SER B 1 171 ? 23.293 -108.195 -20.520 1.00 93.12 1077 SER B N 1
ATOM 4640 C CA . SER B 1 171 ? 23.075 -107.046 -19.649 1.00 101.68 1077 SER B CA 1
ATOM 4641 C C . SER B 1 171 ? 23.616 -107.344 -18.255 1.00 92.91 1077 SER B C 1
ATOM 4642 O O . SER B 1 171 ? 22.993 -107.043 -17.235 1.00 100.31 1077 SER B O 1
ATOM 4645 N N . ASP B 1 172 ? 24.799 -107.947 -18.221 1.00 86.61 1078 ASP B N 1
ATOM 4646 C CA . ASP B 1 172 ? 25.421 -108.383 -16.983 1.00 91.92 1078 ASP B CA 1
ATOM 4647 C C . ASP B 1 172 ? 26.924 -108.413 -17.220 1.00 85.71 1078 ASP B C 1
ATOM 4648 O O . ASP B 1 172 ? 27.394 -108.273 -18.352 1.00 87.94 1078 ASP B O 1
ATOM 4653 N N . GLY B 1 173 ? 27.679 -108.586 -16.148 1.00 86.49 1079 GLY B N 1
ATOM 4654 C CA . GLY B 1 173 ? 29.120 -108.552 -16.257 1.00 89.51 1079 GLY B CA 1
ATOM 4655 C C . GLY B 1 173 ? 29.666 -107.155 -16.054 1.00 96.99 1079 GLY B C 1
ATOM 4656 O O . GLY B 1 173 ? 28.951 -106.210 -15.705 1.00 104.11 1079 GLY B O 1
ATOM 4657 N N . CYS B 1 174 ? 30.972 -107.026 -16.281 1.00 91.21 1080 CYS B N 1
ATOM 4658 C CA . CYS B 1 174 ? 31.635 -105.748 -16.055 1.00 87.94 1080 CYS B CA 1
ATOM 4659 C C . CYS B 1 174 ? 32.905 -105.688 -16.890 1.00 86.88 1080 CYS B C 1
ATOM 4660 O O . CYS B 1 174 ? 33.444 -106.716 -17.297 1.00 95.29 1080 CYS B O 1
ATOM 4663 N N . VAL B 1 175 ? 33.360 -104.463 -17.169 1.00 85.23 1081 VAL B N 1
ATOM 4664 C CA . VAL B 1 175 ? 34.727 -104.233 -17.640 1.00 79.24 1081 VAL B CA 1
ATOM 4665 C C . VAL B 1 175 ? 35.281 -103.044 -16.868 1.00 80.36 1081 VAL B C 1
ATOM 4666 O O . VAL B 1 175 ? 34.731 -101.940 -16.950 1.00 84.86 1081 VAL B O 1
ATOM 4670 N N . PHE B 1 176 ? 36.367 -103.255 -16.128 1.00 73.49 1082 PHE B N 1
ATOM 4671 C CA . PHE B 1 176 ? 36.928 -102.193 -15.301 1.00 74.23 1082 PHE B CA 1
ATOM 4672 C C . PHE B 1 176 ? 38.440 -102.140 -15.469 1.00 82.51 1082 PHE B C 1
ATOM 4673 O O . PHE B 1 176 ? 39.063 -103.076 -15.974 1.00 91.36 1082 PHE B O 1
ATOM 4681 N N . GLY B 1 177 ? 39.022 -101.022 -15.053 1.00 80.77 1083 GLY B N 1
ATOM 4682 C CA . GLY B 1 177 ? 40.462 -100.864 -15.140 1.00 80.18 1083 GLY B CA 1
ATOM 4683 C C . GLY B 1 177 ? 40.898 -99.552 -14.526 1.00 85.73 1083 GLY B C 1
ATOM 4684 O O . GLY B 1 177 ? 40.089 -98.775 -14.014 1.00 99.46 1083 GLY B O 1
ATOM 4685 N N . SER B 1 178 ? 42.208 -99.331 -14.566 1.00 78.38 1084 SER B N 1
ATOM 4686 C CA . SER B 1 178 ? 42.851 -98.137 -14.043 1.00 67.25 1084 SER B CA 1
ATOM 4687 C C . SER B 1 178 ? 43.903 -97.678 -15.046 1.00 70.60 1084 SER B C 1
ATOM 4688 O O . SER B 1 178 ? 44.443 -98.484 -15.811 1.00 81.53 1084 SER B O 1
ATOM 4691 N N . CYS B 1 179 ? 44.185 -96.378 -15.047 1.00 68.21 1085 CYS B N 1
ATOM 4692 C CA . CYS B 1 179 ? 45.173 -95.819 -15.960 1.00 83.47 1085 CYS B CA 1
ATOM 4693 C C . CYS B 1 179 ? 45.966 -94.707 -15.282 1.00 100.87 1085 CYS B C 1
ATOM 4694 O O . CYS B 1 179 ? 45.521 -94.100 -14.302 1.00 105.03 1085 CYS B O 1
ATOM 4697 N N . GLN B 1 180 ? 47.157 -94.446 -15.832 1.00 100.41 1086 GLN B N 1
ATOM 4698 C CA . GLN B 1 180 ? 48.019 -93.353 -15.396 1.00 88.08 1086 GLN B CA 1
ATOM 4699 C C . GLN B 1 180 ? 48.725 -92.782 -16.616 1.00 86.39 1086 GLN B C 1
ATOM 4700 O O . GLN B 1 180 ? 49.160 -93.536 -17.490 1.00 94.27 1086 GLN B O 1
ATOM 4706 N N . ASP B 1 181 ? 48.826 -91.455 -16.686 1.00 76.98 1087 ASP B N 1
ATOM 4707 C CA . ASP B 1 181 ? 49.594 -90.844 -17.765 1.00 70.16 1087 ASP B CA 1
ATOM 4708 C C . ASP B 1 181 ? 51.091 -91.101 -17.600 1.00 66.21 1087 ASP B C 1
ATOM 4709 O O . ASP B 1 181 ? 51.598 -91.335 -16.500 1.00 65.86 1087 ASP B O 1
ATOM 4714 N N . ILE B 1 182 ? 51.789 -91.105 -18.731 1.00 69.46 1088 ILE B N 1
ATOM 4715 C CA . ILE B 1 182 ? 53.245 -91.102 -18.780 1.00 78.20 1088 ILE B CA 1
ATOM 4716 C C . ILE B 1 182 ? 53.648 -89.784 -19.419 1.00 79.25 1088 ILE B C 1
ATOM 4717 O O . ILE B 1 182 ? 53.250 -89.494 -20.557 1.00 87.32 1088 ILE B O 1
ATOM 4722 N N . ILE B 1 183 ? 54.444 -88.992 -18.700 1.00 68.33 1089 ILE B N 1
ATOM 4723 C CA . ILE B 1 183 ? 54.784 -87.650 -19.147 1.00 76.11 1089 ILE B CA 1
ATOM 4724 C C . ILE B 1 183 ? 56.295 -87.502 -19.256 1.00 90.04 1089 ILE B C 1
ATOM 4725 O O . ILE B 1 183 ? 57.071 -88.299 -18.722 1.00 95.10 1089 ILE B O 1
ATOM 4730 N N . LYS B 1 184 ? 56.705 -86.461 -19.980 1.00 99.25 1090 LYS B N 1
ATOM 4731 C CA . LYS B 1 184 ? 58.093 -86.027 -20.054 1.00 104.90 1090 LYS B CA 1
ATOM 4732 C C . LYS B 1 184 ? 58.247 -84.706 -19.315 1.00 111.77 1090 LYS B C 1
ATOM 4733 O O . LYS B 1 184 ? 57.551 -83.735 -19.622 1.00 116.44 1090 LYS B O 1
ATOM 4739 N N . GLU B 1 185 ? 59.165 -84.667 -18.357 1.00 107.73 1091 GLU B N 1
ATOM 4740 C CA . GLU B 1 185 ? 59.331 -83.486 -17.518 1.00 99.31 1091 GLU B CA 1
ATOM 4741 C C . GLU B 1 185 ? 60.015 -82.373 -18.305 1.00 93.90 1091 GLU B C 1
ATOM 4742 O O . GLU B 1 185 ? 61.168 -82.523 -18.719 1.00 110.78 1091 GLU B O 1
ATOM 4748 N N . GLU B 1 186 ? 59.313 -81.260 -18.521 1.00 76.37 1092 GLU B N 1
ATOM 4749 C CA . GLU B 1 186 ? 59.921 -80.102 -19.166 1.00 86.04 1092 GLU B CA 1
ATOM 4750 C C . GLU B 1 186 ? 59.878 -78.876 -18.273 1.00 87.02 1092 GLU B C 1
ATOM 4751 O O . GLU B 1 186 ? 60.247 -77.784 -18.726 1.00 111.02 1092 GLU B O 1
ATOM 4757 N N . LEU B 1 187 ? 59.471 -79.022 -17.018 1.00 71.87 1093 LEU B N 1
ATOM 4758 C CA . LEU B 1 187 ? 59.267 -77.851 -16.177 1.00 87.59 1093 LEU B CA 1
ATOM 4759 C C . LEU B 1 187 ? 59.159 -78.285 -14.722 1.00 85.70 1093 LEU B C 1
ATOM 4760 O O . LEU B 1 187 ? 58.673 -79.380 -14.427 1.00 91.64 1093 LEU B O 1
ATOM 4765 N N . SER B 1 188 ? 59.586 -77.405 -13.812 1.00 76.02 1094 SER B N 1
ATOM 4766 C CA . SER B 1 188 ? 59.465 -77.678 -12.383 1.00 71.52 1094 SER B CA 1
ATOM 4767 C C . SER B 1 188 ? 58.805 -76.491 -11.700 1.00 63.91 1094 SER B C 1
ATOM 4768 O O . SER B 1 188 ? 59.011 -75.343 -12.090 1.00 63.90 1094 SER B O 1
ATOM 4771 N N . VAL B 1 189 ? 58.035 -76.766 -10.652 1.00 54.81 1095 VAL B N 1
ATOM 4772 C CA . VAL B 1 189 ? 57.218 -75.748 -10.002 1.00 52.79 1095 VAL B CA 1
ATOM 4773 C C . VAL B 1 189 ? 57.624 -75.666 -8.541 1.00 64.84 1095 VAL B C 1
ATOM 4774 O O . VAL B 1 189 ? 57.619 -76.677 -7.833 1.00 78.83 1095 VAL B O 1
ATOM 4778 N N . TYR B 1 190 ? 57.942 -74.459 -8.090 1.00 66.38 1096 TYR B N 1
ATOM 4779 C CA . TYR B 1 190 ? 58.390 -74.196 -6.733 1.00 60.91 1096 TYR B CA 1
ATOM 4780 C C . TYR B 1 190 ? 57.392 -73.269 -6.051 1.00 62.05 1096 TYR B C 1
ATOM 4781 O O . TYR B 1 190 ? 56.711 -72.472 -6.711 1.00 73.09 1096 TYR B O 1
ATOM 4790 N N . ARG B 1 191 ? 57.320 -73.372 -4.721 1.00 49.28 1097 ARG B N 1
ATOM 4791 C CA . ARG B 1 191 ? 56.395 -72.599 -3.901 1.00 64.09 1097 ARG B CA 1
ATOM 4792 C C . ARG B 1 191 ? 57.168 -71.737 -2.910 1.00 72.98 1097 ARG B C 1
ATOM 4793 O O . ARG B 1 191 ? 58.157 -72.190 -2.317 1.00 89.18 1097 ARG B O 1
ATOM 4801 N N . LYS B 1 192 ? 56.676 -70.512 -2.707 1.00 70.61 1098 LYS B N 1
ATOM 4802 C CA . LYS B 1 192 ? 57.365 -69.506 -1.899 1.00 73.50 1098 LYS B CA 1
ATOM 4803 C C . LYS B 1 192 ? 57.279 -69.872 -0.424 1.00 65.49 1098 LYS B C 1
ATOM 4804 O O . LYS B 1 192 ? 56.200 -69.826 0.170 1.00 82.57 1098 LYS B O 1
ATOM 4810 N N . GLU B 1 193 ? 58.421 -70.196 0.181 1.00 55.07 1099 GLU B N 1
ATOM 4811 C CA . GLU B 1 193 ? 58.444 -70.726 1.538 1.00 65.06 1099 GLU B CA 1
ATOM 4812 C C . GLU B 1 193 ? 58.760 -69.677 2.603 1.00 67.90 1099 GLU B C 1
ATOM 4813 O O . GLU B 1 193 ? 58.134 -69.666 3.663 1.00 79.46 1099 GLU B O 1
ATOM 4819 N N . THR B 1 194 ? 59.729 -68.804 2.340 1.00 61.29 1100 THR B N 1
ATOM 4820 C CA . THR B 1 194 ? 60.155 -67.780 3.287 1.00 64.63 1100 THR B CA 1
ATOM 4821 C C . THR B 1 194 ? 59.534 -66.436 2.945 1.00 73.16 1100 THR B C 1
ATOM 4822 O O . THR B 1 194 ? 59.278 -66.132 1.777 1.00 81.08 1100 THR B O 1
ATOM 4826 N N . GLU B 1 195 ? 59.331 -65.613 3.970 1.00 71.59 1101 GLU B N 1
ATOM 4827 C CA . GLU B 1 195 ? 58.959 -64.240 3.678 1.00 64.94 1101 GLU B CA 1
ATOM 4828 C C . GLU B 1 195 ? 60.123 -63.490 3.034 1.00 68.58 1101 GLU B C 1
ATOM 4829 O O . GLU B 1 195 ? 61.281 -63.923 3.039 1.00 88.91 1101 GLU B O 1
ATOM 4835 N N . GLU B 1 196 ? 59.781 -62.330 2.500 1.00 56.80 1102 GLU B N 1
ATOM 4836 C CA . GLU B 1 196 ? 60.613 -61.561 1.592 1.00 59.30 1102 GLU B CA 1
ATOM 4837 C C . GLU B 1 196 ? 61.526 -60.627 2.371 1.00 69.10 1102 GLU B C 1
ATOM 4838 O O . GLU B 1 196 ? 61.053 -59.828 3.185 1.00 87.17 1102 GLU B O 1
ATOM 4844 N N . VAL B 1 197 ? 62.832 -60.716 2.112 1.00 58.17 1103 VAL B N 1
ATOM 4845 C CA . VAL B 1 197 ? 63.800 -59.986 2.926 1.00 49.15 1103 VAL B CA 1
ATOM 4846 C C . VAL B 1 197 ? 64.613 -59.054 2.040 1.00 59.02 1103 VAL B C 1
ATOM 4847 O O . VAL B 1 197 ? 64.875 -59.354 0.870 1.00 80.33 1103 VAL B O 1
ATOM 4851 N N . THR B 1 198 ? 65.030 -57.923 2.613 1.00 69.66 1104 THR B N 1
ATOM 4852 C CA . THR B 1 198 ? 65.650 -56.835 1.858 1.00 71.90 1104 THR B CA 1
ATOM 4853 C C . THR B 1 198 ? 67.148 -56.813 2.104 1.00 68.73 1104 THR B C 1
ATOM 4854 O O . THR B 1 198 ? 67.597 -56.780 3.253 1.00 76.67 1104 THR B O 1
ATOM 4858 N N . ASP B 1 199 ? 67.908 -56.801 1.021 1.00 70.14 1105 ASP B N 1
ATOM 4859 C CA . ASP B 1 199 ? 69.352 -56.640 1.061 1.00 80.43 1105 ASP B CA 1
ATOM 4860 C C . ASP B 1 199 ? 69.656 -55.279 0.461 1.00 85.32 1105 ASP B C 1
ATOM 4861 O O . ASP B 1 199 ? 69.424 -55.051 -0.734 1.00 102.22 1105 ASP B O 1
ATOM 4866 N N . VAL B 1 200 ? 70.161 -54.376 1.296 1.00 77.07 1106 VAL B N 1
ATOM 4867 C CA . VAL B 1 200 ? 70.611 -53.060 0.867 1.00 70.38 1106 VAL B CA 1
ATOM 4868 C C . VAL B 1 200 ? 72.070 -52.954 1.274 1.00 74.44 1106 VAL B C 1
ATOM 4869 O O . VAL B 1 200 ? 72.418 -53.225 2.430 1.00 86.49 1106 VAL B O 1
ATOM 4873 N N . GLU B 1 201 ? 72.922 -52.597 0.322 1.00 62.73 1107 GLU B N 1
ATOM 4874 C CA . GLU B 1 201 ? 74.350 -52.478 0.560 1.00 63.29 1107 GLU B CA 1
ATOM 4875 C C . GLU B 1 201 ? 74.764 -51.100 0.084 1.00 70.18 1107 GLU B C 1
ATOM 4876 O O . GLU B 1 201 ? 74.606 -50.776 -1.103 1.00 79.77 1107 GLU B O 1
ATOM 4882 N N . LEU B 1 202 ? 75.295 -50.305 1.012 1.00 70.12 1108 LEU B N 1
ATOM 4883 C CA . LEU B 1 202 ? 75.683 -48.926 0.773 1.00 72.86 1108 LEU B CA 1
ATOM 4884 C C . LEU B 1 202 ? 77.183 -48.793 0.977 1.00 72.72 1108 LEU B C 1
ATOM 4885 O O . LEU B 1 202 ? 77.779 -49.506 1.786 1.00 72.32 1108 LEU B O 1
ATOM 4890 N N . CYS B 1 203 ? 77.791 -47.862 0.254 1.00 72.05 1109 CYS B N 1
ATOM 4891 C CA . CYS B 1 203 ? 79.236 -47.742 0.271 1.00 81.72 1109 CYS B CA 1
ATOM 4892 C C . CYS B 1 203 ? 79.626 -46.270 0.255 1.00 94.66 1109 CYS B C 1
ATOM 4893 O O . CYS B 1 203 ? 78.855 -45.403 -0.165 1.00 109.34 1109 CYS B O 1
ATOM 4896 N N . LEU B 1 204 ? 80.858 -46.005 0.677 1.00 86.14 1110 LEU B N 1
ATOM 4897 C CA . LEU B 1 204 ? 81.426 -44.671 0.687 1.00 86.04 1110 LEU B CA 1
ATOM 4898 C C . LEU B 1 204 ? 82.800 -44.726 0.036 1.00 91.62 1110 LEU B C 1
ATOM 4899 O O . LEU B 1 204 ? 83.575 -45.653 0.289 1.00 92.83 1110 LEU B O 1
ATOM 4904 N N . THR B 1 205 ? 83.087 -43.753 -0.831 1.00 86.70 1111 THR B N 1
ATOM 4905 C CA . THR B 1 205 ? 84.358 -43.691 -1.541 1.00 90.18 1111 THR B CA 1
ATOM 4906 C C . THR B 1 205 ? 84.983 -42.326 -1.303 1.00 112.94 1111 THR B C 1
ATOM 4907 O O . THR B 1 205 ? 84.373 -41.301 -1.624 1.00 130.08 1111 THR B O 1
ATOM 4911 N N . PHE B 1 206 ? 86.194 -42.318 -0.743 1.00 113.36 1112 PHE B N 1
ATOM 4912 C CA . PHE B 1 206 ? 86.985 -41.109 -0.547 1.00 101.77 1112 PHE B CA 1
ATOM 4913 C C . PHE B 1 206 ? 88.468 -41.453 -0.570 1.00 106.45 1112 PHE B C 1
ATOM 4914 O O . PHE B 1 206 ? 88.870 -42.528 -0.114 1.00 108.65 1112 PHE B O 1
ATOM 4922 N N . SER B 1 207 ? 89.266 -40.546 -1.139 1.00 111.54 1113 SER B N 1
ATOM 4923 C CA . SER B 1 207 ? 90.726 -40.675 -1.206 1.00 119.98 1113 SER B CA 1
ATOM 4924 C C . SER B 1 207 ? 91.150 -42.035 -1.773 1.00 124.03 1113 SER B C 1
ATOM 4925 O O . SER B 1 207 ? 92.043 -42.711 -1.251 1.00 116.70 1113 SER B O 1
ATOM 4928 N N . ASP B 1 208 ? 90.484 -42.432 -2.862 1.00 133.18 1114 ASP B N 1
ATOM 4929 C CA . ASP B 1 208 ? 90.766 -43.681 -3.575 1.00 145.92 1114 ASP B CA 1
ATOM 4930 C C . ASP B 1 208 ? 90.632 -44.891 -2.653 1.00 147.28 1114 ASP B C 1
ATOM 4931 O O . ASP B 1 208 ? 91.396 -45.855 -2.746 1.00 157.17 1114 ASP B O 1
ATOM 4936 N N . LYS B 1 209 ? 89.652 -44.842 -1.755 1.00 132.10 1115 LYS B N 1
ATOM 4937 C CA . LYS B 1 209 ? 89.362 -45.945 -0.850 1.00 112.32 1115 LYS B CA 1
ATOM 4938 C C . LYS B 1 209 ? 87.855 -46.082 -0.718 1.00 101.93 1115 LYS B C 1
ATOM 4939 O O . LYS B 1 209 ? 87.138 -45.079 -0.726 1.00 102.31 1115 LYS B O 1
ATOM 4945 N N . THR B 1 210 ? 87.369 -47.318 -0.628 1.00 93.24 1116 THR B N 1
ATOM 4946 C CA . THR B 1 210 ? 85.938 -47.560 -0.502 1.00 93.84 1116 THR B CA 1
ATOM 4947 C C . THR B 1 210 ? 85.619 -48.496 0.656 1.00 100.33 1116 THR B C 1
ATOM 4948 O O . THR B 1 210 ? 86.287 -49.519 0.851 1.00 120.71 1116 THR B O 1
ATOM 4952 N N . TYR B 1 211 ? 84.580 -48.131 1.414 1.00 87.51 1117 TYR B N 1
ATOM 4953 C CA . TYR B 1 211 ? 84.070 -48.905 2.542 1.00 87.53 1117 TYR B CA 1
ATOM 4954 C C . TYR B 1 211 ? 82.581 -49.164 2.367 1.00 92.80 1117 TYR B C 1
ATOM 4955 O O . TYR B 1 211 ? 81.825 -48.237 2.074 1.00 105.18 1117 TYR B O 1
ATOM 4964 N N . CYS B 1 212 ? 82.153 -50.413 2.560 1.00 89.11 1118 CYS B N 1
ATOM 4965 C CA . CYS B 1 212 ? 80.771 -50.814 2.333 1.00 90.04 1118 CYS B CA 1
ATOM 4966 C C . CYS B 1 212 ? 80.160 -51.433 3.581 1.00 84.71 1118 CYS B C 1
ATOM 4967 O O . CYS B 1 212 ? 80.855 -51.794 4.534 1.00 85.95 1118 CYS B O 1
ATOM 4970 N N . THR B 1 213 ? 78.832 -51.523 3.566 1.00 81.04 1119 THR B N 1
ATOM 4971 C CA . THR B 1 213 ? 78.070 -52.105 4.662 1.00 78.66 1119 THR B CA 1
ATOM 4972 C C . THR B 1 213 ? 76.706 -52.546 4.159 1.00 85.84 1119 THR B C 1
ATOM 4973 O O . THR B 1 213 ? 76.191 -52.027 3.164 1.00 110.54 1119 THR B O 1
ATOM 4977 N N . ASN B 1 214 ? 76.126 -53.504 4.870 1.00 73.29 1120 ASN B N 1
ATOM 4978 C CA . ASN B 1 214 ? 74.715 -53.809 4.708 1.00 75.61 1120 ASN B CA 1
ATOM 4979 C C . ASN B 1 214 ? 73.885 -52.858 5.569 1.00 74.16 1120 ASN B C 1
ATOM 4980 O O . ASN B 1 214 ? 74.394 -52.223 6.493 1.00 82.68 1120 ASN B O 1
ATOM 4985 N N . LEU B 1 215 ? 72.593 -52.757 5.263 1.00 63.69 1121 LEU B N 1
ATOM 4986 C CA . LEU B 1 215 ? 71.693 -51.887 6.006 1.00 59.62 1121 LEU B CA 1
ATOM 4987 C C . LEU B 1 215 ? 70.522 -52.697 6.548 1.00 73.19 1121 LEU B C 1
ATOM 4988 O O . LEU B 1 215 ? 70.175 -53.759 6.024 1.00 91.84 1121 LEU B O 1
ATOM 4993 N N . ASN B 1 216 ? 69.911 -52.190 7.617 1.00 71.35 1122 ASN B N 1
ATOM 4994 C CA . ASN B 1 216 ? 68.823 -52.926 8.237 1.00 83.49 1122 ASN B CA 1
ATOM 4995 C C . ASN B 1 216 ? 67.623 -52.015 8.448 1.00 82.96 1122 ASN B C 1
ATOM 4996 O O . ASN B 1 216 ? 67.784 -50.862 8.868 1.00 99.27 1122 ASN B O 1
ATOM 5001 N N . PRO B 1 217 ? 66.410 -52.498 8.163 1.00 68.63 1123 PRO B N 1
ATOM 5002 C CA . PRO B 1 217 ? 65.220 -51.694 8.479 1.00 60.36 1123 PRO B CA 1
ATOM 5003 C C . PRO B 1 217 ? 65.024 -51.473 9.961 1.00 77.13 1123 PRO B C 1
ATOM 5004 O O . PRO B 1 217 ? 64.414 -50.470 10.349 1.00 97.39 1123 PRO B O 1
ATOM 5008 N N . VAL B 1 218 ? 65.507 -52.385 10.806 1.00 77.66 1124 VAL B N 1
ATOM 5009 C CA . VAL B 1 218 ? 65.319 -52.245 12.247 1.00 72.33 1124 VAL B CA 1
ATOM 5010 C C . VAL B 1 218 ? 66.400 -51.360 12.850 1.00 74.70 1124 VAL B C 1
ATOM 5011 O O . VAL B 1 218 ? 66.100 -50.385 13.551 1.00 91.59 1124 VAL B O 1
ATOM 5015 N N . THR B 1 219 ? 67.672 -51.696 12.609 1.00 76.56 1125 THR B N 1
ATOM 5016 C CA . THR B 1 219 ? 68.778 -51.098 13.349 1.00 81.53 1125 THR B CA 1
ATOM 5017 C C . THR B 1 219 ? 69.504 -50.075 12.494 1.00 73.96 1125 THR B C 1
ATOM 5018 O O . THR B 1 219 ? 70.033 -50.433 11.430 1.00 78.72 1125 THR B O 1
ATOM 5022 N N . PRO B 1 220 ? 69.563 -48.814 12.909 1.00 63.73 1126 PRO B N 1
ATOM 5023 C CA . PRO B 1 220 ? 70.400 -47.848 12.199 1.00 64.21 1126 PRO B CA 1
ATOM 5024 C C . PRO B 1 220 ? 71.873 -48.133 12.431 1.00 74.94 1126 PRO B C 1
ATOM 5025 O O . PRO B 1 220 ? 72.269 -48.712 13.447 1.00 86.02 1126 PRO B O 1
ATOM 5029 N N . ILE B 1 221 ? 72.691 -47.710 11.476 1.00 75.83 1127 ILE B N 1
ATOM 5030 C CA . ILE B 1 221 ? 74.142 -47.795 11.582 1.00 75.35 1127 ILE B CA 1
ATOM 5031 C C . ILE B 1 221 ? 74.656 -46.429 12.003 1.00 77.67 1127 ILE B C 1
ATOM 5032 O O . ILE B 1 221 ? 74.688 -45.489 11.199 1.00 94.46 1127 ILE B O 1
ATOM 5037 N N . ILE B 1 222 ? 75.095 -46.321 13.250 1.00 64.25 1128 ILE B N 1
ATOM 5038 C CA . ILE B 1 222 ? 75.558 -45.055 13.803 1.00 75.06 1128 ILE B CA 1
ATOM 5039 C C . ILE B 1 222 ? 77.057 -45.176 14.044 1.00 78.02 1128 ILE B C 1
ATOM 5040 O O . ILE B 1 222 ? 77.493 -45.880 14.965 1.00 81.70 1128 ILE B O 1
ATOM 5045 N N . THR B 1 223 ? 77.854 -44.497 13.220 1.00 71.77 1129 THR B N 1
ATOM 5046 C CA . THR B 1 223 ? 79.260 -44.331 13.539 1.00 72.33 1129 THR B CA 1
ATOM 5047 C C . THR B 1 223 ? 79.420 -42.981 14.214 1.00 90.92 1129 THR B C 1
ATOM 5048 O O . THR B 1 223 ? 78.468 -42.213 14.368 1.00 107.90 1129 THR B O 1
ATOM 5052 N N . ASP B 1 224 ? 80.648 -42.662 14.589 1.00 91.26 1130 ASP B N 1
ATOM 5053 C CA . ASP B 1 224 ? 80.866 -41.368 15.214 1.00 97.30 1130 ASP B CA 1
ATOM 5054 C C . ASP B 1 224 ? 80.768 -40.243 14.194 1.00 92.71 1130 ASP B C 1
ATOM 5055 O O . ASP B 1 224 ? 80.163 -39.201 14.471 1.00 105.49 1130 ASP B O 1
ATOM 5060 N N . LEU B 1 225 ? 81.349 -40.434 13.013 1.00 85.11 1131 LEU B N 1
ATOM 5061 C CA . LEU B 1 225 ? 81.394 -39.380 12.011 1.00 87.39 1131 LEU B CA 1
ATOM 5062 C C . LEU B 1 225 ? 80.317 -39.492 10.936 1.00 87.28 1131 LEU B C 1
ATOM 5063 O O . LEU B 1 225 ? 80.145 -38.543 10.164 1.00 97.17 1131 LEU B O 1
ATOM 5068 N N . PHE B 1 226 ? 79.594 -40.607 10.849 1.00 85.78 1132 PHE B N 1
ATOM 5069 C CA . PHE B 1 226 ? 78.664 -40.799 9.743 1.00 86.23 1132 PHE B CA 1
ATOM 5070 C C . PHE B 1 226 ? 77.567 -41.763 10.174 1.00 101.25 1132 PHE B C 1
ATOM 5071 O O . PHE B 1 226 ? 77.844 -42.790 10.799 1.00 121.07 1132 PHE B O 1
ATOM 5079 N N . GLU B 1 227 ? 76.328 -41.452 9.798 1.00 93.24 1133 GLU B N 1
ATOM 5080 C CA . GLU B 1 227 ? 75.169 -42.203 10.259 1.00 84.14 1133 GLU B CA 1
ATOM 5081 C C . GLU B 1 227 ? 74.244 -42.465 9.078 1.00 101.04 1133 GLU B C 1
ATOM 5082 O O . GLU B 1 227 ? 73.994 -41.568 8.268 1.00 125.15 1133 GLU B O 1
ATOM 5088 N N . VAL B 1 228 ? 73.748 -43.695 8.981 1.00 88.77 1134 VAL B N 1
ATOM 5089 C CA . VAL B 1 228 ? 72.752 -44.058 7.982 1.00 75.97 1134 VAL B CA 1
ATOM 5090 C C . VAL B 1 228 ? 71.597 -44.757 8.683 1.00 77.93 1134 VAL B C 1
ATOM 5091 O O . VAL B 1 228 ? 71.774 -45.451 9.690 1.00 81.04 1134 VAL B O 1
ATOM 5095 N N . GLN B 1 229 ? 70.400 -44.546 8.148 1.00 79.28 1135 GLN B N 1
ATOM 5096 C CA . GLN B 1 229 ? 69.177 -45.149 8.655 1.00 82.13 1135 GLN B CA 1
ATOM 5097 C C . GLN B 1 229 ? 68.325 -45.514 7.451 1.00 92.49 1135 GLN B C 1
ATOM 5098 O O . GLN B 1 229 ? 68.070 -44.659 6.600 1.00 104.51 1135 GLN B O 1
ATOM 5104 N N . PHE B 1 230 ? 67.892 -46.769 7.367 1.00 87.69 1136 PHE B N 1
ATOM 5105 C CA . PHE B 1 230 ? 67.123 -47.238 6.219 1.00 82.00 1136 PHE B CA 1
ATOM 5106 C C . PHE B 1 230 ? 65.645 -47.260 6.584 1.00 91.13 1136 PHE B C 1
ATOM 5107 O O . PHE B 1 230 ? 65.228 -47.998 7.482 1.00 110.48 1136 PHE B O 1
ATOM 5115 N N . LYS B 1 231 ? 64.867 -46.431 5.899 1.00 79.94 1137 LYS B N 1
ATOM 5116 C CA . LYS B 1 231 ? 63.438 -46.298 6.130 1.00 77.95 1137 LYS B CA 1
ATOM 5117 C C . LYS B 1 231 ? 62.698 -46.921 4.961 1.00 77.81 1137 LYS B C 1
ATOM 5118 O O . LYS B 1 231 ? 63.113 -46.770 3.808 1.00 77.45 1137 LYS B O 1
ATOM 5124 N N . THR B 1 232 ? 61.617 -47.637 5.263 1.00 77.71 1138 THR B N 1
ATOM 5125 C CA . THR B 1 232 ? 60.844 -48.335 4.244 1.00 72.59 1138 THR B CA 1
ATOM 5126 C C . THR B 1 232 ? 59.483 -48.682 4.820 1.00 75.54 1138 THR B C 1
ATOM 5127 O O . THR B 1 232 ? 59.191 -48.415 5.989 1.00 91.37 1138 THR B O 1
ATOM 5131 N N . VAL B 1 233 ? 58.631 -49.234 3.962 1.00 65.70 1139 VAL B N 1
ATOM 5132 C CA . VAL B 1 233 ? 57.494 -50.034 4.403 1.00 70.82 1139 VAL B CA 1
ATOM 5133 C C . VAL B 1 233 ? 57.690 -51.434 3.839 1.00 79.05 1139 VAL B C 1
ATOM 5134 O O . VAL B 1 233 ? 58.224 -51.601 2.737 1.00 92.42 1139 VAL B O 1
ATOM 5138 N N . GLU B 1 234 ? 57.281 -52.438 4.606 1.00 82.84 1140 GLU B N 1
ATOM 5139 C CA . GLU B 1 234 ? 57.617 -53.827 4.308 1.00 79.05 1140 GLU B CA 1
ATOM 5140 C C . GLU B 1 234 ? 56.415 -54.480 3.636 1.00 76.98 1140 GLU B C 1
ATOM 5141 O O . GLU B 1 234 ? 55.653 -55.230 4.244 1.00 83.21 1140 GLU B O 1
ATOM 5147 N N . THR B 1 235 ? 56.278 -54.228 2.337 1.00 86.86 1141 THR B N 1
ATOM 5148 C CA . THR B 1 235 ? 55.211 -54.837 1.548 1.00 98.50 1141 THR B CA 1
ATOM 5149 C C . THR B 1 235 ? 55.814 -55.164 0.195 1.00 96.49 1141 THR B C 1
ATOM 5150 O O . THR B 1 235 ? 56.153 -54.258 -0.570 1.00 113.21 1141 THR B O 1
ATOM 5154 N N . TYR B 1 236 ? 55.943 -56.452 -0.099 1.00 70.09 1142 TYR B N 1
ATOM 5155 C CA . TYR B 1 236 ? 56.636 -56.895 -1.293 1.00 72.24 1142 TYR B CA 1
ATOM 5156 C C . TYR B 1 236 ? 55.850 -58.061 -1.872 1.00 90.03 1142 TYR B C 1
ATOM 5157 O O . TYR B 1 236 ? 55.291 -58.869 -1.128 1.00 115.34 1142 TYR B O 1
ATOM 5166 N N . SER B 1 237 ? 55.733 -58.101 -3.187 1.00 82.92 1143 SER B N 1
ATOM 5167 C CA . SER B 1 237 ? 55.025 -59.178 -3.875 1.00 82.98 1143 SER B CA 1
ATOM 5168 C C . SER B 1 237 ? 56.023 -60.054 -4.634 1.00 78.72 1143 SER B C 1
ATOM 5169 O O . SER B 1 237 ? 56.333 -59.794 -5.798 1.00 104.02 1143 SER B O 1
ATOM 5172 N N . LEU B 1 238 ? 56.533 -61.061 -3.981 1.00 63.35 1144 LEU B N 1
ATOM 5173 C CA . LEU B 1 238 ? 57.155 -62.066 -4.842 1.00 68.62 1144 LEU B CA 1
ATOM 5174 C C . LEU B 1 238 ? 56.149 -63.173 -5.075 1.00 83.75 1144 LEU B C 1
ATOM 5175 O O . LEU B 1 238 ? 55.534 -63.645 -4.108 1.00 111.03 1144 LEU B O 1
ATOM 5180 N N . PRO B 1 239 ? 55.947 -63.597 -6.321 1.00 61.66 1145 PRO B N 1
ATOM 5181 C CA . PRO B 1 239 ? 54.835 -64.505 -6.613 1.00 62.02 1145 PRO B CA 1
ATOM 5182 C C . PRO B 1 239 ? 54.923 -65.781 -5.792 1.00 71.52 1145 PRO B C 1
ATOM 5183 O O . PRO B 1 239 ? 56.006 -66.314 -5.538 1.00 75.45 1145 PRO B O 1
ATOM 5187 N N . ARG B 1 240 ? 53.749 -66.250 -5.355 1.00 73.06 1146 ARG B N 1
ATOM 5188 C CA . ARG B 1 240 ? 53.687 -67.348 -4.399 1.00 72.96 1146 ARG B CA 1
ATOM 5189 C C . ARG B 1 240 ? 54.099 -68.670 -5.026 1.00 74.38 1146 ARG B C 1
ATOM 5190 O O . ARG B 1 240 ? 54.773 -69.486 -4.384 1.00 74.56 1146 ARG B O 1
ATOM 5198 N N . ILE B 1 241 ? 53.750 -68.890 -6.286 1.00 67.22 1147 ILE B N 1
ATOM 5199 C CA . ILE B 1 241 ? 54.111 -70.122 -6.966 1.00 52.21 1147 ILE B CA 1
ATOM 5200 C C . ILE B 1 241 ? 54.741 -69.766 -8.296 1.00 66.78 1147 ILE B C 1
ATOM 5201 O O . ILE B 1 241 ? 54.205 -68.942 -9.045 1.00 89.61 1147 ILE B O 1
ATOM 5206 N N . VAL B 1 242 ? 55.882 -70.382 -8.583 1.00 55.09 1148 VAL B N 1
ATOM 5207 C CA . VAL B 1 242 ? 56.692 -70.031 -9.738 1.00 59.50 1148 VAL B CA 1
ATOM 5208 C C . VAL B 1 242 ? 57.054 -71.302 -10.482 1.00 69.72 1148 VAL B C 1
ATOM 5209 O O . VAL B 1 242 ? 57.304 -72.341 -9.867 1.00 87.52 1148 VAL B O 1
ATOM 5213 N N . ALA B 1 243 ? 57.034 -71.232 -11.803 1.00 57.84 1149 ALA B N 1
ATOM 5214 C CA . ALA B 1 243 ? 57.580 -72.290 -12.632 1.00 62.10 1149 ALA B CA 1
ATOM 5215 C C . ALA B 1 243 ? 58.983 -71.909 -13.087 1.00 67.47 1149 ALA B C 1
ATOM 5216 O O . ALA B 1 243 ? 59.292 -70.736 -13.305 1.00 73.50 1149 ALA B O 1
ATOM 5218 N N . VAL B 1 244 ? 59.842 -72.913 -13.196 1.00 62.11 1150 VAL B N 1
ATOM 5219 C CA . VAL B 1 244 ? 61.168 -72.769 -13.775 1.00 69.69 1150 VAL B CA 1
ATOM 5220 C C . VAL B 1 244 ? 61.268 -73.738 -14.946 1.00 76.16 1150 VAL B C 1
ATOM 5221 O O . VAL B 1 244 ? 60.940 -74.927 -14.807 1.00 86.63 1150 VAL B O 1
ATOM 5225 N N . GLN B 1 245 ? 61.679 -73.216 -16.101 1.00 71.11 1151 GLN B N 1
ATOM 5226 C CA . GLN B 1 245 ? 61.820 -74.008 -17.320 1.00 86.99 1151 GLN B CA 1
ATOM 5227 C C . GLN B 1 245 ? 63.108 -73.610 -18.020 1.00 93.04 1151 GLN B C 1
ATOM 5228 O O . GLN B 1 245 ? 63.256 -72.453 -18.423 1.00 90.77 1151 GLN B O 1
ATOM 5234 N N . ASN B 1 246 ? 64.016 -74.572 -18.188 1.00 103.35 1152 ASN B N 1
ATOM 5235 C CA . ASN B 1 246 ? 65.318 -74.342 -18.819 1.00 108.06 1152 ASN B CA 1
ATOM 5236 C C . ASN B 1 246 ? 65.978 -73.086 -18.260 1.00 107.22 1152 ASN B C 1
ATOM 5237 O O . ASN B 1 246 ? 66.425 -72.205 -18.998 1.00 117.55 1152 ASN B O 1
ATOM 5242 N N . HIS B 1 247 ? 66.004 -73.001 -16.928 1.00 99.28 1153 HIS B N 1
ATOM 5243 C CA . HIS B 1 247 ? 66.676 -71.943 -16.180 1.00 93.30 1153 HIS B CA 1
ATOM 5244 C C . HIS B 1 247 ? 66.040 -70.576 -16.389 1.00 88.46 1153 HIS B C 1
ATOM 5245 O O . HIS B 1 247 ? 66.660 -69.551 -16.094 1.00 81.22 1153 HIS B O 1
ATOM 5252 N N . GLU B 1 248 ? 64.814 -70.537 -16.899 1.00 90.57 1154 GLU B N 1
ATOM 5253 C CA . GLU B 1 248 ? 64.035 -69.314 -16.933 1.00 88.41 1154 GLU B CA 1
ATOM 5254 C C . GLU B 1 248 ? 62.931 -69.400 -15.895 1.00 90.61 1154 GLU B C 1
ATOM 5255 O O . GLU B 1 248 ? 62.538 -70.483 -15.450 1.00 102.21 1154 GLU B O 1
ATOM 5261 N N . ILE B 1 249 ? 62.418 -68.232 -15.546 1.00 84.97 1155 ILE B N 1
ATOM 5262 C CA . ILE B 1 249 ? 61.461 -68.054 -14.466 1.00 71.96 1155 ILE B CA 1
ATOM 5263 C C . ILE B 1 249 ? 60.150 -67.612 -15.100 1.00 86.62 1155 ILE B C 1
ATOM 5264 O O . ILE B 1 249 ? 60.079 -66.549 -15.730 1.00 105.87 1155 ILE B O 1
ATOM 5269 N N . LYS B 1 250 ? 59.128 -68.458 -14.997 1.00 77.94 1156 LYS B N 1
ATOM 5270 C CA . LYS B 1 250 ? 57.833 -68.208 -15.615 1.00 72.02 1156 LYS B CA 1
ATOM 5271 C C . LYS B 1 250 ? 56.756 -68.142 -14.541 1.00 70.44 1156 LYS B C 1
ATOM 5272 O O . LYS B 1 250 ? 56.647 -69.048 -13.708 1.00 71.13 1156 LYS B O 1
ATOM 5278 N N . ILE B 1 251 ? 55.950 -67.077 -14.584 1.00 66.75 1157 ILE B N 1
ATOM 5279 C CA . ILE B 1 251 ? 54.906 -66.836 -13.599 1.00 65.74 1157 ILE B CA 1
ATOM 5280 C C . ILE B 1 251 ? 53.565 -66.765 -14.310 1.00 81.80 1157 ILE B C 1
ATOM 5281 O O . ILE B 1 251 ? 53.483 -66.499 -15.511 1.00 104.48 1157 ILE B O 1
ATOM 5286 N N . GLY B 1 252 ? 52.507 -66.974 -13.537 1.00 86.44 1158 GLY B N 1
ATOM 5287 C CA . GLY B 1 252 ? 51.163 -67.008 -14.083 1.00 93.53 1158 GLY B CA 1
ATOM 5288 C C . GLY B 1 252 ? 50.251 -67.815 -13.174 1.00 87.43 1158 GLY B C 1
ATOM 5289 O O . GLY B 1 252 ? 50.517 -67.964 -11.981 1.00 86.92 1158 GLY B O 1
ATOM 5290 N N . GLN B 1 253 ? 49.184 -68.345 -13.771 1.00 72.20 1159 GLN B N 1
ATOM 5291 C CA . GLN B 1 253 ? 48.242 -69.191 -13.042 1.00 67.36 1159 GLN B CA 1
ATOM 5292 C C . GLN B 1 253 ? 48.795 -70.609 -13.067 1.00 67.57 1159 GLN B C 1
ATOM 5293 O O . GLN B 1 253 ? 48.662 -71.325 -14.062 1.00 86.92 1159 GLN B O 1
ATOM 5299 N N . ILE B 1 254 ? 49.397 -71.025 -11.957 1.00 61.79 1160 ILE B N 1
ATOM 5300 C CA . ILE B 1 254 ? 50.163 -72.265 -11.878 1.00 57.87 1160 ILE B CA 1
ATOM 5301 C C . ILE B 1 254 ? 49.700 -73.036 -10.651 1.00 62.16 1160 ILE B C 1
ATOM 5302 O O . ILE B 1 254 ? 49.671 -72.488 -9.544 1.00 80.08 1160 ILE B O 1
ATOM 5307 N N . ASN B 1 255 ? 49.340 -74.302 -10.849 1.00 53.81 1161 ASN B N 1
ATOM 5308 C CA . ASN B 1 255 ? 48.686 -75.072 -9.802 1.00 58.15 1161 ASN B CA 1
ATOM 5309 C C . ASN B 1 255 ? 49.581 -75.252 -8.580 1.00 56.05 1161 ASN B C 1
ATOM 5310 O O . ASN B 1 255 ? 50.763 -75.590 -8.700 1.00 52.97 1161 ASN B O 1
ATOM 5315 N N . ASP B 1 256 ? 48.998 -75.045 -7.400 1.00 54.82 1162 ASP B N 1
ATOM 5316 C CA . ASP B 1 256 ? 49.656 -75.393 -6.150 1.00 55.77 1162 ASP B CA 1
ATOM 5317 C C . ASP B 1 256 ? 49.656 -76.912 -5.982 1.00 61.97 1162 ASP B C 1
ATOM 5318 O O . ASP B 1 256 ? 48.955 -77.639 -6.692 1.00 72.14 1162 ASP B O 1
ATOM 5323 N N . LEU B 1 257 ? 50.480 -77.390 -5.049 1.00 62.66 1163 LEU B N 1
ATOM 5324 C CA . LEU B 1 257 ? 50.608 -78.825 -4.811 1.00 61.51 1163 LEU B CA 1
ATOM 5325 C C . LEU B 1 257 ? 49.247 -79.471 -4.591 1.00 59.39 1163 LEU B C 1
ATOM 5326 O O . LEU B 1 257 ? 48.453 -79.011 -3.766 1.00 61.74 1163 LEU B O 1
ATOM 5331 N N . GLY B 1 258 ? 48.984 -80.541 -5.340 1.00 53.35 1164 GLY B N 1
ATOM 5332 C CA . GLY B 1 258 ? 47.743 -81.272 -5.190 1.00 61.73 1164 GLY B CA 1
ATOM 5333 C C . GLY B 1 258 ? 46.511 -80.605 -5.758 1.00 73.24 1164 GLY B C 1
ATOM 5334 O O . GLY B 1 258 ? 45.402 -81.099 -5.525 1.00 83.30 1164 GLY B O 1
ATOM 5335 N N . VAL B 1 259 ? 46.666 -79.498 -6.484 1.00 67.53 1165 VAL B N 1
ATOM 5336 C CA . VAL B 1 259 ? 45.545 -78.765 -7.067 1.00 65.27 1165 VAL B CA 1
ATOM 5337 C C . VAL B 1 259 ? 45.451 -79.113 -8.547 1.00 74.83 1165 VAL B C 1
ATOM 5338 O O . VAL B 1 259 ? 46.377 -78.847 -9.322 1.00 80.33 1165 VAL B O 1
ATOM 5342 N N . TYR B 1 260 ? 44.324 -79.694 -8.942 1.00 69.26 1166 TYR B N 1
ATOM 5343 C CA . TYR B 1 260 ? 44.172 -80.310 -10.246 1.00 60.31 1166 TYR B CA 1
ATOM 5344 C C . TYR B 1 260 ? 43.404 -79.444 -11.236 1.00 61.67 1166 TYR B C 1
ATOM 5345 O O . TYR B 1 260 ? 43.080 -79.921 -12.329 1.00 72.14 1166 TYR B O 1
ATOM 5354 N N . SER B 1 261 ? 43.100 -78.194 -10.875 1.00 71.23 1167 SER B N 1
ATOM 5355 C CA . SER B 1 261 ? 42.316 -77.314 -11.737 1.00 84.60 1167 SER B CA 1
ATOM 5356 C C . SER B 1 261 ? 42.946 -77.222 -13.119 1.00 78.37 1167 SER B C 1
ATOM 5357 O O . SER B 1 261 ? 44.170 -77.255 -13.265 1.00 83.83 1167 SER B O 1
ATOM 5360 N N . LYS B 1 262 ? 42.097 -77.137 -14.139 1.00 76.56 1168 LYS B N 1
ATOM 5361 C CA . LYS B 1 262 ? 42.593 -77.162 -15.508 1.00 79.22 1168 LYS B CA 1
ATOM 5362 C C . LYS B 1 262 ? 43.462 -75.940 -15.789 1.00 83.68 1168 LYS B C 1
ATOM 5363 O O . LYS B 1 262 ? 43.018 -74.797 -15.650 1.00 98.91 1168 LYS B O 1
ATOM 5369 N N . GLY B 1 263 ? 44.698 -76.190 -16.191 1.00 73.12 1169 GLY B N 1
ATOM 5370 C CA . GLY B 1 263 ? 45.677 -75.135 -16.347 1.00 69.80 1169 GLY B CA 1
ATOM 5371 C C . GLY B 1 263 ? 47.072 -75.725 -16.265 1.00 66.74 1169 GLY B C 1
ATOM 5372 O O . GLY B 1 263 ? 47.252 -76.941 -16.323 1.00 78.76 1169 GLY B O 1
ATOM 5373 N N . CYS B 1 264 ? 48.053 -74.837 -16.119 1.00 62.54 1170 CYS B N 1
ATOM 5374 C CA . CYS B 1 264 ? 49.449 -75.265 -16.112 1.00 63.39 1170 CYS B CA 1
ATOM 5375 C C . CYS B 1 264 ? 49.753 -76.055 -14.847 1.00 54.88 1170 CYS B C 1
ATOM 5376 O O . CYS B 1 264 ? 49.571 -75.552 -13.733 1.00 65.89 1170 CYS B O 1
ATOM 5379 N N . GLY B 1 265 ? 50.218 -77.290 -15.016 1.00 54.11 1171 GLY B N 1
ATOM 5380 C CA . GLY B 1 265 ? 50.570 -78.110 -13.876 1.00 60.56 1171 GLY B CA 1
ATOM 5381 C C . GLY B 1 265 ? 49.434 -78.889 -13.255 1.00 65.08 1171 GLY B C 1
ATOM 5382 O O . GLY B 1 265 ? 49.453 -79.126 -12.040 1.00 62.49 1171 GLY B O 1
ATOM 5383 N N . ASN B 1 266 ? 48.421 -79.268 -14.037 1.00 60.88 1172 ASN B N 1
ATOM 5384 C CA . ASN B 1 266 ? 47.352 -80.103 -13.505 1.00 70.75 1172 ASN B CA 1
ATOM 5385 C C . ASN B 1 266 ? 47.696 -81.590 -13.530 1.00 78.85 1172 ASN B C 1
ATOM 5386 O O . ASN B 1 266 ? 46.855 -82.415 -13.153 1.00 94.09 1172 ASN B O 1
ATOM 5391 N N . VAL B 1 267 ? 48.904 -81.946 -13.963 1.00 63.27 1173 VAL B N 1
ATOM 5392 C CA . VAL B 1 267 ? 49.460 -83.283 -13.789 1.00 54.23 1173 VAL B CA 1
ATOM 5393 C C . VAL B 1 267 ? 50.799 -83.112 -13.085 1.00 57.53 1173 VAL B C 1
ATOM 5394 O O . VAL B 1 267 ? 51.747 -82.566 -13.665 1.00 60.23 1173 VAL B O 1
ATOM 5398 N N . GLN B 1 268 ? 50.873 -83.556 -11.830 1.00 65.87 1174 GLN B N 1
ATOM 5399 C CA . GLN B 1 268 ? 52.003 -83.281 -10.949 1.00 66.37 1174 GLN B CA 1
ATOM 5400 C C . GLN B 1 268 ? 52.740 -84.574 -10.621 1.00 71.52 1174 GLN B C 1
ATOM 5401 O O . GLN B 1 268 ? 52.125 -85.550 -10.179 1.00 87.39 1174 GLN B O 1
ATOM 5407 N N . LYS B 1 269 ? 54.045 -84.588 -10.874 1.00 59.56 1175 LYS B N 1
ATOM 5408 C CA . LYS B 1 269 ? 54.920 -85.694 -10.496 1.00 64.45 1175 LYS B CA 1
ATOM 5409 C C . LYS B 1 269 ? 55.761 -85.262 -9.289 1.00 69.02 1175 LYS B C 1
ATOM 5410 O O . LYS B 1 269 ? 56.725 -84.506 -9.451 1.00 73.28 1175 LYS B O 1
ATOM 5416 N N . VAL B 1 270 ? 55.404 -85.741 -8.094 1.00 71.71 1176 VAL B N 1
ATOM 5417 C CA . VAL B 1 270 ? 56.102 -85.397 -6.864 1.00 72.58 1176 VAL B CA 1
ATOM 5418 C C . VAL B 1 270 ? 56.736 -86.675 -6.327 1.00 74.97 1176 VAL B C 1
ATOM 5419 O O . VAL B 1 270 ? 56.090 -87.731 -6.296 1.00 75.89 1176 VAL B O 1
ATOM 5423 N N . ASN B 1 271 ? 58.016 -86.593 -5.964 1.00 76.88 1177 ASN B N 1
ATOM 5424 C CA . ASN B 1 271 ? 58.792 -87.751 -5.504 1.00 90.30 1177 ASN B CA 1
ATOM 5425 C C . ASN B 1 271 ? 58.731 -88.823 -6.587 1.00 95.61 1177 ASN B C 1
ATOM 5426 O O . ASN B 1 271 ? 59.182 -88.562 -7.716 1.00 101.78 1177 ASN B O 1
ATOM 5431 N N . GLY B 1 272 ? 58.184 -90.003 -6.324 1.00 87.36 1178 GLY B N 1
ATOM 5432 C CA . GLY B 1 272 ? 58.254 -91.056 -7.310 1.00 84.64 1178 GLY B CA 1
ATOM 5433 C C . GLY B 1 272 ? 57.124 -91.122 -8.312 1.00 81.28 1178 GLY B C 1
ATOM 5434 O O . GLY B 1 272 ? 57.333 -91.525 -9.461 1.00 96.95 1178 GLY B O 1
ATOM 5435 N N . THR B 1 273 ? 55.922 -90.739 -7.903 1.00 74.16 1179 THR B N 1
ATOM 5436 C CA . THR B 1 273 ? 54.729 -91.037 -8.681 1.00 83.89 1179 THR B CA 1
ATOM 5437 C C . THR B 1 273 ? 54.083 -89.777 -9.254 1.00 73.03 1179 THR B C 1
ATOM 5438 O O . THR B 1 273 ? 54.144 -88.692 -8.668 1.00 80.24 1179 THR B O 1
ATOM 5442 N N . ILE B 1 274 ? 53.504 -89.945 -10.442 1.00 65.52 1180 ILE B N 1
ATOM 5443 C CA . ILE B 1 274 ? 52.793 -88.894 -11.165 1.00 66.43 1180 ILE B CA 1
ATOM 5444 C C . ILE B 1 274 ? 51.349 -88.867 -10.690 1.00 78.59 1180 ILE B C 1
ATOM 5445 O O . ILE B 1 274 ? 50.673 -89.906 -10.709 1.00 92.73 1180 ILE B O 1
ATOM 5450 N N . TYR B 1 275 ? 50.852 -87.691 -10.294 1.00 67.19 1181 TYR B N 1
ATOM 5451 C CA . TYR B 1 275 ? 49.451 -87.618 -9.894 1.00 64.43 1181 TYR B CA 1
ATOM 5452 C C . TYR B 1 275 ? 48.691 -86.718 -10.857 1.00 77.26 1181 TYR B C 1
ATOM 5453 O O . TYR B 1 275 ? 49.252 -85.783 -11.435 1.00 95.49 1181 TYR B O 1
ATOM 5462 N N . GLY B 1 276 ? 47.410 -87.025 -11.037 1.00 77.65 1182 GLY B N 1
ATOM 5463 C CA . GLY B 1 276 ? 46.550 -86.244 -11.907 1.00 82.93 1182 GLY B CA 1
ATOM 5464 C C . GLY B 1 276 ? 45.097 -86.519 -11.589 1.00 81.63 1182 GLY B C 1
ATOM 5465 O O . GLY B 1 276 ? 44.770 -87.253 -10.654 1.00 71.78 1182 GLY B O 1
ATOM 5466 N N . ASN B 1 277 ? 44.220 -85.893 -12.376 1.00 86.85 1183 ASN B N 1
ATOM 5467 C CA . ASN B 1 277 ? 42.781 -86.046 -12.205 1.00 86.02 1183 ASN B CA 1
ATOM 5468 C C . ASN B 1 277 ? 42.104 -85.901 -13.566 1.00 89.65 1183 ASN B C 1
ATOM 5469 O O . ASN B 1 277 ? 42.687 -85.375 -14.519 1.00 105.54 1183 ASN B O 1
ATOM 5474 N N . GLY B 1 278 ? 40.876 -86.388 -13.648 1.00 76.17 1184 GLY B N 1
ATOM 5475 C CA . GLY B 1 278 ? 40.095 -86.317 -14.870 1.00 66.61 1184 GLY B CA 1
ATOM 5476 C C . GLY B 1 278 ? 39.110 -87.468 -14.942 1.00 72.80 1184 GLY B C 1
ATOM 5477 O O . GLY B 1 278 ? 38.981 -88.267 -14.017 1.00 91.26 1184 GLY B O 1
ATOM 5478 N N . VAL B 1 279 ? 38.386 -87.518 -16.056 1.00 68.15 1185 VAL B N 1
ATOM 5479 C CA . VAL B 1 279 ? 37.529 -88.655 -16.376 1.00 74.04 1185 VAL B CA 1
ATOM 5480 C C . VAL B 1 279 ? 38.125 -89.369 -17.588 1.00 76.55 1185 VAL B C 1
ATOM 5481 O O . VAL B 1 279 ? 38.211 -88.784 -18.679 1.00 79.68 1185 VAL B O 1
ATOM 5485 N N . PRO B 1 280 ? 38.576 -90.611 -17.435 1.00 68.75 1186 PRO B N 1
ATOM 5486 C CA . PRO B 1 280 ? 39.208 -91.316 -18.555 1.00 67.79 1186 PRO B CA 1
ATOM 5487 C C . PRO B 1 280 ? 38.222 -91.598 -19.677 1.00 67.60 1186 PRO B C 1
ATOM 5488 O O . PRO B 1 280 ? 37.076 -91.990 -19.438 1.00 65.85 1186 PRO B O 1
ATOM 5492 N N . ARG B 1 281 ? 38.686 -91.416 -20.914 1.00 63.08 1187 ARG B N 1
ATOM 5493 C CA . ARG B 1 281 ? 37.900 -91.789 -22.084 1.00 66.83 1187 ARG B CA 1
ATOM 5494 C C . ARG B 1 281 ? 38.098 -93.279 -22.333 1.00 80.96 1187 ARG B C 1
ATOM 5495 O O . ARG B 1 281 ? 39.183 -93.718 -22.730 1.00 88.40 1187 ARG B O 1
ATOM 5503 N N . PHE B 1 282 ? 37.047 -94.053 -22.091 1.00 85.74 1188 PHE B N 1
ATOM 5504 C CA . PHE B 1 282 ? 37.127 -95.501 -21.999 1.00 87.32 1188 PHE B CA 1
ATOM 5505 C C . PHE B 1 282 ? 35.939 -96.154 -22.680 1.00 87.12 1188 PHE B C 1
ATOM 5506 O O . PHE B 1 282 ? 34.801 -95.695 -22.537 1.00 104.81 1188 PHE B O 1
ATOM 5514 N N . ASP B 1 283 ? 36.218 -97.212 -23.435 1.00 71.85 1189 ASP B N 1
ATOM 5515 C CA . ASP B 1 283 ? 35.168 -97.964 -24.100 1.00 75.59 1189 ASP B CA 1
ATOM 5516 C C . ASP B 1 283 ? 35.748 -99.322 -24.489 1.00 77.38 1189 ASP B C 1
ATOM 5517 O O . ASP B 1 283 ? 36.962 -99.524 -24.458 1.00 85.80 1189 ASP B O 1
ATOM 5522 N N . TYR B 1 284 ? 34.877 -100.246 -24.868 1.00 73.18 1190 TYR B N 1
ATOM 5523 C CA . TYR B 1 284 ? 35.321 -101.561 -25.309 1.00 76.47 1190 TYR B CA 1
ATOM 5524 C C . TYR B 1 284 ? 34.863 -101.889 -26.726 1.00 78.96 1190 TYR B C 1
ATOM 5525 O O . TYR B 1 284 ? 34.011 -101.218 -27.315 1.00 81.54 1190 TYR B O 1
ATOM 5534 N N . LEU B 1 285 ? 35.475 -102.947 -27.262 1.00 80.28 1191 LEU B N 1
ATOM 5535 C CA . LEU B 1 285 ? 35.109 -103.592 -28.512 1.00 81.81 1191 LEU B CA 1
ATOM 5536 C C . LEU B 1 285 ? 34.637 -105.013 -28.227 1.00 98.57 1191 LEU B C 1
ATOM 5537 O O . LEU B 1 285 ? 35.057 -105.628 -27.242 1.00 116.51 1191 LEU B O 1
ATOM 5542 N N . CYS B 1 286 ? 33.778 -105.540 -29.096 1.00 82.09 1192 CYS B N 1
ATOM 5543 C CA . CYS B 1 286 ? 33.177 -106.852 -28.896 1.00 83.34 1192 CYS B CA 1
ATOM 5544 C C . CYS B 1 286 ? 33.824 -107.939 -29.739 1.00 104.15 1192 CYS B C 1
ATOM 5545 O O . CYS B 1 286 ? 34.198 -107.713 -30.894 1.00 113.72 1192 CYS B O 1
ATOM 5548 N N . HIS B 1 287 ? 33.937 -109.127 -29.148 1.00 96.03 1193 HIS B N 1
ATOM 5549 C CA . HIS B 1 287 ? 34.217 -110.354 -29.878 1.00 109.26 1193 HIS B CA 1
ATOM 5550 C C . HIS B 1 287 ? 33.160 -111.396 -29.518 1.00 112.17 1193 HIS B C 1
ATOM 5551 O O . HIS B 1 287 ? 32.501 -111.302 -28.480 1.00 112.55 1193 HIS B O 1
ATOM 5558 N N . LEU B 1 288 ? 32.976 -112.385 -30.398 1.00 109.57 1194 LEU B N 1
ATOM 5559 C CA . LEU B 1 288 ? 31.991 -113.430 -30.129 1.00 95.61 1194 LEU B CA 1
ATOM 5560 C C . LEU B 1 288 ? 32.481 -114.385 -29.048 1.00 96.86 1194 LEU B C 1
ATOM 5561 O O . LEU B 1 288 ? 31.844 -114.544 -28.000 1.00 99.88 1194 LEU B O 1
ATOM 5566 N N . ALA B 1 289 ? 33.613 -115.036 -29.291 1.00 99.72 1195 ALA B N 1
ATOM 5567 C CA . ALA B 1 289 ? 34.124 -116.078 -28.416 1.00 106.00 1195 ALA B CA 1
ATOM 5568 C C . ALA B 1 289 ? 35.375 -115.668 -27.655 1.00 104.59 1195 ALA B C 1
ATOM 5569 O O . ALA B 1 289 ? 35.927 -116.489 -26.917 1.00 115.38 1195 ALA B O 1
ATOM 5571 N N . SER B 1 290 ? 35.841 -114.435 -27.802 1.00 104.37 1196 SER B N 1
ATOM 5572 C CA . SER B 1 290 ? 37.103 -114.017 -27.207 1.00 121.05 1196 SER B CA 1
ATOM 5573 C C . SER B 1 290 ? 36.856 -112.888 -26.210 1.00 119.29 1196 SER B C 1
ATOM 5574 O O . SER B 1 290 ? 35.737 -112.393 -26.055 1.00 117.68 1196 SER B O 1
ATOM 5577 N N . ARG B 1 291 ? 37.927 -112.481 -25.533 1.00 114.13 1197 ARG B N 1
ATOM 5578 C CA . ARG B 1 291 ? 37.836 -111.411 -24.553 1.00 105.84 1197 ARG B CA 1
ATOM 5579 C C . ARG B 1 291 ? 37.721 -110.048 -25.220 1.00 105.54 1197 ARG B C 1
ATOM 5580 O O . ARG B 1 291 ? 38.183 -109.832 -26.344 1.00 113.41 1197 ARG B O 1
ATOM 5588 N N . LYS B 1 292 ? 37.095 -109.127 -24.494 1.00 106.14 1198 LYS B N 1
ATOM 5589 C CA . LYS B 1 292 ? 36.793 -107.788 -24.974 1.00 83.07 1198 LYS B CA 1
ATOM 5590 C C . LYS B 1 292 ? 38.055 -106.939 -25.042 1.00 82.63 1198 LYS B C 1
ATOM 5591 O O . LYS B 1 292 ? 38.960 -107.070 -24.213 1.00 105.55 1198 LYS B O 1
ATOM 5597 N N . GLU B 1 293 ? 38.120 -106.062 -26.038 1.00 82.08 1199 GLU B N 1
ATOM 5598 C CA . GLU B 1 293 ? 39.247 -105.148 -26.165 1.00 88.65 1199 GLU B CA 1
ATOM 5599 C C . GLU B 1 293 ? 38.904 -103.805 -25.535 1.00 90.37 1199 GLU B C 1
ATOM 5600 O O . GLU B 1 293 ? 37.785 -103.310 -25.680 1.00 97.09 1199 GLU B O 1
ATOM 5606 N N . VAL B 1 294 ? 39.879 -103.213 -24.850 1.00 77.66 1200 VAL B N 1
ATOM 5607 C CA . VAL B 1 294 ? 39.698 -101.945 -24.150 1.00 77.14 1200 VAL B CA 1
ATOM 5608 C C . VAL B 1 294 ? 40.249 -100.814 -25.010 1.00 88.36 1200 VAL B C 1
ATOM 5609 O O . VAL B 1 294 ? 41.355 -100.915 -25.554 1.00 105.00 1200 VAL B O 1
ATOM 5613 N N . ILE B 1 295 ? 39.487 -99.727 -25.115 1.00 84.46 1201 ILE B N 1
ATOM 5614 C CA . ILE B 1 295 ? 39.896 -98.526 -25.836 1.00 72.30 1201 ILE B CA 1
ATOM 5615 C C . ILE B 1 295 ? 40.041 -97.401 -24.822 1.00 85.75 1201 ILE B C 1
ATOM 5616 O O . ILE B 1 295 ? 39.054 -96.964 -24.215 1.00 79.11 1201 ILE B O 1
ATOM 5621 N N . VAL B 1 296 ? 41.273 -96.938 -24.626 1.00 85.66 1202 VAL B N 1
ATOM 5622 C CA . VAL B 1 296 ? 41.569 -95.797 -23.765 1.00 84.15 1202 VAL B CA 1
ATOM 5623 C C . VAL B 1 296 ? 42.147 -94.695 -24.644 1.00 75.69 1202 VAL B C 1
ATOM 5624 O O . VAL B 1 296 ? 43.226 -94.854 -25.229 1.00 78.15 1202 VAL B O 1
ATOM 5628 N N . ARG B 1 297 ? 41.394 -93.612 -24.799 1.00 72.07 1203 ARG B N 1
ATOM 5629 C CA . ARG B 1 297 ? 41.848 -92.446 -25.543 1.00 77.06 1203 ARG B CA 1
ATOM 5630 C C . ARG B 1 297 ? 42.507 -91.395 -24.659 1.00 78.70 1203 ARG B C 1
ATOM 5631 O O . ARG B 1 297 ? 43.315 -90.598 -25.152 1.00 90.30 1203 ARG B O 1
ATOM 5639 N N . LYS B 1 298 ? 42.157 -91.345 -23.378 1.00 68.10 1204 LYS B N 1
ATOM 5640 C CA . LYS B 1 298 ? 42.686 -90.314 -22.496 1.00 78.99 1204 LYS B CA 1
ATOM 5641 C C . LYS B 1 298 ? 42.553 -90.801 -21.066 1.00 83.61 1204 LYS B C 1
ATOM 5642 O O . LYS B 1 298 ? 41.593 -91.499 -20.729 1.00 92.34 1204 LYS B O 1
ATOM 5648 N N . CYS B 1 299 ? 43.511 -90.418 -20.223 1.00 75.63 1205 CYS B N 1
ATOM 5649 C CA . CYS B 1 299 ? 43.377 -90.750 -18.811 1.00 70.46 1205 CYS B CA 1
ATOM 5650 C C . CYS B 1 299 ? 43.302 -89.474 -17.980 1.00 75.90 1205 CYS B C 1
ATOM 5651 O O . CYS B 1 299 ? 42.203 -89.041 -17.616 1.00 93.74 1205 CYS B O 1
ATOM 5654 N N . PHE B 1 300 ? 44.440 -88.855 -17.685 1.00 72.86 1206 PHE B N 1
ATOM 5655 C CA . PHE B 1 300 ? 44.431 -87.565 -17.008 1.00 83.28 1206 PHE B CA 1
ATOM 5656 C C . PHE B 1 300 ? 44.012 -86.444 -17.954 1.00 90.10 1206 PHE B C 1
ATOM 5657 O O . PHE B 1 300 ? 44.286 -86.482 -19.157 1.00 120.66 1206 PHE B O 1
ATOM 5665 N N . ASP B 1 301 ? 43.337 -85.438 -17.395 1.00 62.83 1207 ASP B N 1
ATOM 5666 C CA . ASP B 1 301 ? 43.295 -84.128 -18.034 1.00 75.90 1207 ASP B CA 1
ATOM 5667 C C . ASP B 1 301 ? 44.659 -83.467 -17.853 1.00 89.41 1207 ASP B C 1
ATOM 5668 O O . ASP B 1 301 ? 45.106 -83.274 -16.717 1.00 102.01 1207 ASP B O 1
ATOM 5673 N N . ASN B 1 302 ? 45.326 -83.129 -18.957 1.00 90.22 1208 ASN B N 1
ATOM 5674 C CA . ASN B 1 302 ? 46.646 -82.502 -18.895 1.00 85.92 1208 ASN B CA 1
ATOM 5675 C C . ASN B 1 302 ? 46.642 -81.224 -19.730 1.00 90.28 1208 ASN B C 1
ATOM 5676 O O . ASN B 1 302 ? 46.641 -81.285 -20.963 1.00 101.51 1208 ASN B O 1
ATOM 5681 N N . ASP B 1 303 ? 46.668 -80.073 -19.055 1.00 68.07 1209 ASP B N 1
ATOM 5682 C CA . ASP B 1 303 ? 46.663 -78.775 -19.708 1.00 88.94 1209 ASP B CA 1
ATOM 5683 C C . ASP B 1 303 ? 48.048 -78.136 -19.798 1.00 80.48 1209 ASP B C 1
ATOM 5684 O O . ASP B 1 303 ? 48.160 -76.902 -19.779 1.00 88.89 1209 ASP B O 1
ATOM 5689 N N . TYR B 1 304 ? 49.106 -78.945 -19.848 1.00 61.26 1210 TYR B N 1
ATOM 5690 C CA . TYR B 1 304 ? 50.459 -78.395 -19.936 1.00 60.55 1210 TYR B CA 1
ATOM 5691 C C . TYR B 1 304 ? 50.626 -77.379 -21.073 1.00 65.09 1210 TYR B C 1
ATOM 5692 O O . TYR B 1 304 ? 51.499 -76.505 -20.994 1.00 66.24 1210 TYR B O 1
ATOM 5701 N N . GLN B 1 305 ? 49.818 -77.465 -22.136 1.00 79.15 1211 GLN B N 1
ATOM 5702 C CA . GLN B 1 305 ? 49.972 -76.511 -23.235 1.00 90.45 1211 GLN B CA 1
ATOM 5703 C C . GLN B 1 305 ? 49.828 -75.076 -22.743 1.00 93.35 1211 GLN B C 1
ATOM 5704 O O . GLN B 1 305 ? 50.532 -74.172 -23.212 1.00 110.79 1211 GLN B O 1
ATOM 5710 N N . ALA B 1 306 ? 48.959 -74.860 -21.752 1.00 81.71 1212 ALA B N 1
ATOM 5711 C CA . ALA B 1 306 ? 48.746 -73.523 -21.218 1.00 87.04 1212 ALA B CA 1
ATOM 5712 C C . ALA B 1 306 ? 50.015 -72.934 -20.616 1.00 84.96 1212 ALA B C 1
ATOM 5713 O O . ALA B 1 306 ? 50.146 -71.706 -20.553 1.00 89.96 1212 ALA B O 1
ATOM 5715 N N . CYS B 1 307 ? 50.957 -73.783 -20.185 1.00 79.40 1213 CYS B N 1
ATOM 5716 C CA . CYS B 1 307 ? 52.217 -73.284 -19.642 1.00 78.36 1213 CYS B CA 1
ATOM 5717 C C . CYS B 1 307 ? 52.955 -72.407 -20.648 1.00 81.15 1213 CYS B C 1
ATOM 5718 O O . CYS B 1 307 ? 53.738 -71.537 -20.252 1.00 88.88 1213 CYS B O 1
ATOM 5721 N N . LYS B 1 308 ? 52.722 -72.611 -21.950 1.00 76.34 1214 LYS B N 1
ATOM 5722 C CA . LYS B 1 308 ? 53.400 -71.785 -22.945 1.00 84.02 1214 LYS B CA 1
ATOM 5723 C C . LYS B 1 308 ? 52.966 -70.324 -22.873 1.00 92.01 1214 LYS B C 1
ATOM 5724 O O . LYS B 1 308 ? 53.674 -69.451 -23.387 1.00 110.63 1214 LYS B O 1
ATOM 5730 N N . PHE B 1 309 ? 51.824 -70.044 -22.255 1.00 80.83 1215 PHE B N 1
ATOM 5731 C CA . PHE B 1 309 ? 51.260 -68.701 -22.220 1.00 83.48 1215 PHE B CA 1
ATOM 5732 C C . PHE B 1 309 ? 51.591 -67.953 -20.936 1.00 83.47 1215 PHE B C 1
ATOM 5733 O O . PHE B 1 309 ? 51.122 -66.826 -20.747 1.00 87.27 1215 PHE B O 1
ATOM 5741 N N . LEU B 1 310 ? 52.381 -68.559 -20.052 1.00 72.31 1216 LEU B N 1
ATOM 5742 C CA . LEU B 1 310 ? 52.847 -67.875 -18.854 1.00 63.85 1216 LEU B CA 1
ATOM 5743 C C . LEU B 1 310 ? 53.676 -66.650 -19.218 1.00 82.60 1216 LEU B C 1
ATOM 5744 O O . LEU B 1 310 ? 54.337 -66.600 -20.261 1.00 100.06 1216 LEU B O 1
ATOM 5749 N N . GLN B 1 311 ? 53.638 -65.655 -18.342 1.00 71.84 1217 GLN B N 1
ATOM 5750 C CA . GLN B 1 311 ? 54.511 -64.498 -18.465 1.00 87.69 1217 GLN B CA 1
ATOM 5751 C C . GLN B 1 311 ? 55.912 -64.816 -17.942 1.00 99.39 1217 GLN B C 1
ATOM 5752 O O . GLN B 1 311 ? 56.092 -65.632 -17.030 1.00 62.80 1217 GLN B O 1
ATOM 5758 N N . SER B 1 312 ? 56.910 -64.154 -18.529 1.00 98.50 1218 SER B N 1
ATOM 5759 C CA . SER B 1 312 ? 58.313 -64.300 -18.129 1.00 100.37 1218 SER B CA 1
ATOM 5760 C C . SER B 1 312 ? 58.828 -62.967 -17.600 1.00 94.71 1218 SER B C 1
ATOM 5761 O O . SER B 1 312 ? 59.190 -62.081 -18.394 1.00 106.89 1218 SER B O 1
ATOM 5764 N N . PRO B 1 313 ? 58.883 -62.768 -16.284 1.00 90.40 1219 PRO B N 1
ATOM 5765 C CA . PRO B 1 313 ? 59.229 -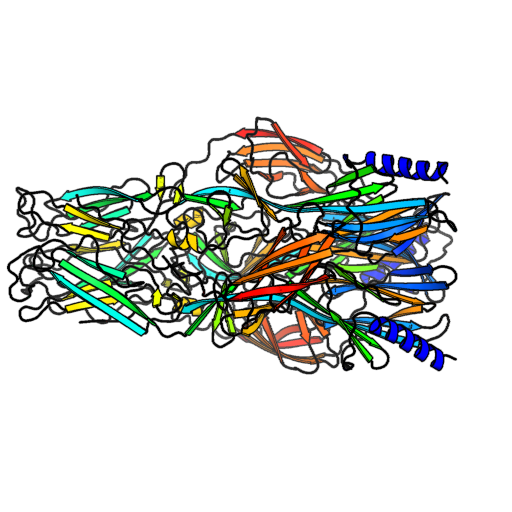61.438 -15.758 1.00 96.85 1219 PRO B CA 1
ATOM 5766 C C . PRO B 1 313 ? 60.706 -61.116 -15.929 1.00 110.97 1219 PRO B C 1
ATOM 5767 O O . PRO B 1 313 ? 61.580 -61.955 -15.685 1.00 113.55 1219 PRO B O 1
ATOM 5771 N N . ALA B 1 314 ? 60.979 -59.883 -16.354 1.00 119.43 1220 ALA B N 1
ATOM 5772 C CA . ALA B 1 314 ? 62.342 -59.421 -16.578 1.00 115.72 1220 ALA B CA 1
ATOM 5773 C C . ALA B 1 314 ? 63.012 -58.888 -15.321 1.00 106.72 1220 ALA B C 1
ATOM 5774 O O . ALA B 1 314 ? 64.247 -58.828 -15.275 1.00 113.03 1220 ALA B O 1
ATOM 5776 N N . SER B 1 315 ? 62.234 -58.495 -14.314 1.00 89.50 1221 SER B N 1
ATOM 5777 C CA . SER B 1 315 ? 62.758 -57.803 -13.144 1.00 102.94 1221 SER B CA 1
ATOM 5778 C C . SER B 1 315 ? 63.192 -58.748 -12.025 1.00 110.42 1221 SER B C 1
ATOM 5779 O O . SER B 1 315 ? 63.564 -58.275 -10.945 1.00 114.67 1221 SER B O 1
ATOM 5782 N N . TYR B 1 316 ? 63.161 -60.058 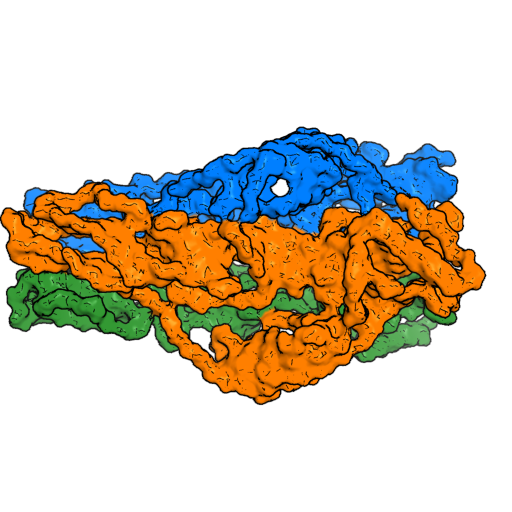-12.250 1.00 108.21 1222 TYR B N 1
ATOM 5783 C CA . TYR B 1 316 ? 63.598 -61.029 -11.256 1.00 91.74 1222 TYR B CA 1
ATOM 5784 C C . TYR B 1 316 ? 64.829 -61.760 -11.780 1.00 87.95 1222 TYR B C 1
ATOM 5785 O O . TYR B 1 316 ? 65.135 -61.726 -12.976 1.00 98.57 1222 TYR B O 1
ATOM 5794 N N . ARG B 1 317 ? 65.524 -62.454 -10.876 1.00 75.72 1223 ARG B N 1
ATOM 5795 C CA . ARG B 1 317 ? 66.597 -63.351 -11.284 1.00 70.02 1223 ARG B CA 1
ATOM 5796 C C . ARG B 1 317 ? 66.643 -64.543 -10.344 1.00 67.08 1223 ARG B C 1
ATOM 5797 O O . ARG B 1 317 ? 66.338 -64.429 -9.147 1.00 62.82 1223 ARG B O 1
ATOM 5805 N N . LEU B 1 318 ? 67.047 -65.685 -10.909 1.00 72.39 1224 LEU B N 1
ATOM 5806 C CA . LEU B 1 318 ? 67.030 -66.970 -10.229 1.00 84.60 1224 LEU B CA 1
ATOM 5807 C C . LEU B 1 318 ? 68.400 -67.301 -9.670 1.00 77.96 1224 LEU B C 1
ATOM 5808 O O . LEU B 1 318 ? 69.433 -66.962 -10.253 1.00 89.33 1224 LEU B O 1
ATOM 5813 N N . GLU B 1 319 ? 68.390 -67.982 -8.529 1.00 69.43 1225 GLU B N 1
ATOM 5814 C CA . GLU B 1 319 ? 69.540 -68.726 -8.035 1.00 86.57 1225 GLU B CA 1
ATOM 5815 C C . GLU B 1 319 ? 69.038 -70.124 -7.712 1.00 81.62 1225 GLU B C 1
ATOM 5816 O O . GLU B 1 319 ? 68.218 -70.303 -6.804 1.00 82.11 1225 GLU B O 1
ATOM 5822 N N . GLU B 1 320 ? 69.509 -71.108 -8.466 1.00 73.41 1226 GLU B N 1
ATOM 5823 C CA . GLU B 1 320 ? 69.068 -72.481 -8.309 1.00 78.02 1226 GLU B CA 1
ATOM 5824 C C . GLU B 1 320 ? 70.039 -73.212 -7.395 1.00 95.38 1226 GLU B C 1
ATOM 5825 O O . GLU B 1 320 ? 71.238 -73.292 -7.688 1.00 108.76 1226 GLU B O 1
ATOM 5831 N N . ASP B 1 321 ? 69.518 -73.721 -6.284 1.00 100.19 1227 ASP B N 1
ATOM 5832 C CA . ASP B 1 321 ? 70.211 -74.666 -5.426 1.00 107.91 1227 ASP B CA 1
ATOM 5833 C C . ASP B 1 321 ? 69.413 -75.964 -5.420 1.00 118.88 1227 ASP B C 1
ATOM 5834 O O . ASP B 1 321 ? 68.220 -75.979 -5.740 1.00 129.15 1227 ASP B O 1
ATOM 5839 N N . SER B 1 322 ? 70.077 -77.063 -5.074 1.00 124.09 1228 SER B N 1
ATOM 5840 C CA . SER B 1 322 ? 69.431 -78.365 -5.193 1.00 135.55 1228 SER B CA 1
ATOM 5841 C C . SER B 1 322 ? 68.136 -78.402 -4.393 1.00 127.74 1228 SER B C 1
ATOM 5842 O O . SER B 1 322 ? 68.151 -78.302 -3.162 1.00 127.60 1228 SER B O 1
ATOM 5845 N N . GLY B 1 323 ? 67.013 -78.541 -5.107 1.00 114.36 1229 GLY B N 1
ATOM 5846 C CA . GLY B 1 323 ? 65.697 -78.627 -4.505 1.00 102.07 1229 GLY B CA 1
ATOM 5847 C C . GLY B 1 323 ? 65.044 -77.321 -4.105 1.00 87.02 1229 GLY B C 1
ATOM 5848 O O . GLY B 1 323 ? 63.859 -77.331 -3.746 1.00 79.70 1229 GLY B O 1
ATOM 5849 N N . THR B 1 324 ? 65.768 -76.200 -4.118 1.00 84.73 1230 THR B N 1
ATOM 5850 C CA . THR B 1 324 ? 65.234 -74.927 -3.645 1.00 76.32 1230 THR B CA 1
ATOM 5851 C C . THR B 1 324 ? 65.744 -73.803 -4.528 1.00 76.97 1230 THR B C 1
ATOM 5852 O O . THR B 1 324 ? 66.895 -73.830 -4.971 1.00 97.82 1230 THR B O 1
ATOM 5856 N N . VAL B 1 325 ? 64.906 -72.795 -4.755 1.00 64.78 1231 VAL B N 1
ATOM 5857 C CA . VAL B 1 325 ? 65.252 -71.730 -5.692 1.00 63.28 1231 VAL B CA 1
ATOM 5858 C C . VAL B 1 325 ? 65.032 -70.381 -5.030 1.00 77.62 1231 VAL B C 1
ATOM 5859 O O . VAL B 1 325 ? 63.899 -70.043 -4.667 1.00 100.36 1231 VAL B O 1
ATOM 5863 N N . THR B 1 326 ? 66.101 -69.599 -4.907 1.00 64.40 1232 THR B N 1
ATOM 5864 C CA . THR B 1 326 ? 65.979 -68.223 -4.446 1.00 56.52 1232 THR B CA 1
ATOM 5865 C C . THR B 1 326 ? 65.631 -67.314 -5.623 1.00 65.72 1232 THR B C 1
ATOM 5866 O O . THR B 1 326 ? 66.238 -67.407 -6.694 1.00 68.60 1232 THR B O 1
ATOM 5870 N N . ILE B 1 327 ? 64.650 -66.442 -5.423 1.00 65.81 1233 ILE B N 1
ATOM 5871 C CA . ILE B 1 327 ? 64.234 -65.466 -6.423 1.00 62.00 1233 ILE B CA 1
ATOM 5872 C C . ILE B 1 327 ? 64.486 -64.073 -5.872 1.00 71.54 1233 ILE B C 1
ATOM 5873 O O . ILE B 1 327 ? 64.141 -63.773 -4.715 1.00 89.34 1233 ILE B O 1
ATOM 5878 N N . ILE B 1 328 ? 65.089 -63.233 -6.711 1.00 60.90 1234 ILE B N 1
ATOM 5879 C CA . ILE B 1 328 ? 65.612 -61.937 -6.312 1.00 57.24 1234 ILE B CA 1
ATOM 5880 C C . ILE B 1 328 ? 64.990 -60.861 -7.187 1.00 62.43 1234 ILE B C 1
ATOM 5881 O O . ILE B 1 328 ? 64.969 -60.988 -8.418 1.00 81.76 1234 ILE B O 1
ATOM 5886 N N . ASP B 1 329 ? 64.514 -59.794 -6.557 1.00 57.02 1235 ASP B N 1
ATOM 5887 C CA . ASP B 1 329 ? 64.114 -58.575 -7.249 1.00 73.84 1235 ASP B CA 1
ATOM 5888 C C . ASP B 1 329 ? 65.165 -57.521 -6.938 1.00 88.51 1235 ASP B C 1
ATOM 5889 O O . ASP B 1 329 ? 65.229 -57.021 -5.808 1.00 113.64 1235 ASP B O 1
ATOM 5894 N N . TYR B 1 330 ? 65.988 -57.184 -7.935 1.00 78.48 1236 TYR B N 1
ATOM 5895 C CA . TYR B 1 330 ? 67.037 -56.182 -7.762 1.00 85.83 1236 TYR B CA 1
ATOM 5896 C C . TYR B 1 330 ? 66.687 -54.783 -8.263 1.00 108.58 1236 TYR B C 1
ATOM 5897 O O . TYR B 1 330 ? 67.374 -53.827 -7.884 1.00 124.48 1236 TYR B O 1
ATOM 5906 N N . LYS B 1 331 ? 65.651 -54.615 -9.078 1.00 107.28 1237 LYS B N 1
ATOM 5907 C CA . LYS B 1 331 ? 65.542 -53.420 -9.912 1.00 99.02 1237 LYS B CA 1
ATOM 5908 C C . LYS B 1 331 ? 64.721 -52.284 -9.312 1.00 100.12 1237 LYS B C 1
ATOM 5909 O O . LYS B 1 331 ? 64.618 -51.230 -9.947 1.00 122.05 1237 LYS B O 1
ATOM 5915 N N . LYS B 1 332 ? 64.150 -52.436 -8.124 1.00 78.04 1238 LYS B N 1
ATOM 5916 C CA . LYS B 1 332 ? 63.112 -51.509 -7.695 1.00 76.57 1238 LYS B CA 1
ATOM 5917 C C . LYS B 1 332 ? 63.573 -50.648 -6.528 1.00 85.90 1238 LYS B C 1
ATOM 5918 O O . LYS B 1 332 ? 64.595 -50.911 -5.890 1.00 93.40 1238 LYS B O 1
ATOM 5924 N N . ILE B 1 333 ? 62.806 -49.583 -6.290 1.00 85.47 1239 ILE B N 1
ATOM 5925 C CA . ILE B 1 333 ? 63.074 -48.639 -5.204 1.00 77.31 1239 ILE B CA 1
ATOM 5926 C C . ILE B 1 333 ? 62.447 -49.181 -3.927 1.00 72.72 1239 ILE B C 1
ATOM 5927 O O . ILE B 1 333 ? 61.229 -49.359 -3.846 1.00 74.46 1239 ILE B O 1
ATOM 5932 N N . LEU B 1 334 ? 63.277 -49.424 -2.917 1.00 67.80 1240 LEU B N 1
ATOM 5933 C CA . LEU B 1 334 ? 62.846 -50.117 -1.715 1.00 66.30 1240 LEU B CA 1
ATOM 5934 C C . LEU B 1 334 ? 62.613 -49.199 -0.526 1.00 74.57 1240 LEU B C 1
ATOM 5935 O O . LEU B 1 334 ? 62.321 -49.696 0.567 1.00 88.58 1240 LEU B O 1
ATOM 5940 N N . GLY B 1 335 ? 62.752 -47.893 -0.688 1.00 76.02 1241 GLY B N 1
ATOM 5941 C CA . GLY B 1 335 ? 62.561 -46.996 0.437 1.00 75.70 1241 GLY B CA 1
ATOM 5942 C C . GLY B 1 335 ? 63.431 -45.757 0.301 1.00 78.02 1241 GLY B C 1
ATOM 5943 O O . GLY B 1 335 ? 63.705 -45.296 -0.806 1.00 96.91 1241 GLY B O 1
ATOM 5944 N N . THR B 1 336 ? 63.834 -45.236 1.457 1.00 72.52 1242 THR B N 1
ATOM 5945 C CA . THR B 1 336 ? 64.680 -44.056 1.559 1.00 75.44 1242 THR B CA 1
ATOM 5946 C C . THR B 1 336 ? 65.863 -44.355 2.473 1.00 75.58 1242 THR B C 1
ATOM 5947 O O . THR B 1 336 ? 65.707 -44.999 3.515 1.00 77.37 1242 THR B O 1
ATOM 5951 N N . ILE B 1 337 ? 67.045 -43.900 2.065 1.00 70.43 1243 ILE B N 1
ATOM 5952 C CA . ILE B 1 337 ? 68.257 -43.936 2.876 1.00 75.41 1243 ILE B CA 1
ATOM 5953 C C . ILE B 1 337 ? 68.475 -42.546 3.464 1.00 88.78 1243 ILE B C 1
ATOM 5954 O O . ILE B 1 337 ? 68.651 -41.573 2.720 1.00 110.50 1243 ILE B O 1
ATOM 5959 N N . LYS B 1 338 ? 68.473 -42.445 4.792 1.00 84.65 1244 LYS B N 1
ATOM 5960 C CA . LYS B 1 338 ? 68.738 -41.191 5.491 1.00 79.78 1244 LYS B CA 1
ATOM 5961 C C . LYS B 1 338 ? 70.187 -41.181 5.960 1.00 81.16 1244 LYS B C 1
ATOM 5962 O O . LYS B 1 338 ? 70.666 -42.165 6.534 1.00 85.44 1244 LYS B O 1
ATOM 5968 N N . MET B 1 339 ? 70.891 -40.083 5.694 1.00 78.21 1245 MET B N 1
ATOM 5969 C CA . MET B 1 339 ? 72.304 -39.972 6.023 1.00 82.13 1245 MET B CA 1
ATOM 5970 C C . MET B 1 339 ? 72.545 -38.689 6.806 1.00 98.53 1245 MET B C 1
ATOM 5971 O O . MET B 1 339 ? 71.979 -37.639 6.482 1.00 114.83 1245 MET B O 1
ATOM 5976 N N . LYS B 1 340 ? 73.385 -38.775 7.837 1.00 90.14 1246 LYS B N 1
ATOM 5977 C CA . LYS B 1 340 ? 73.887 -37.596 8.535 1.00 82.85 1246 LYS B CA 1
ATOM 5978 C C . LYS B 1 340 ? 75.398 -37.734 8.637 1.00 79.23 1246 LYS B C 1
ATOM 5979 O O . LYS B 1 340 ? 75.901 -38.624 9.331 1.00 83.28 1246 LYS B O 1
ATOM 5985 N N . ALA B 1 341 ? 76.113 -36.870 7.932 1.00 78.44 1247 ALA B N 1
ATOM 5986 C CA . ALA B 1 341 ? 77.566 -36.820 7.972 1.00 78.62 1247 ALA B CA 1
ATOM 5987 C C . ALA B 1 341 ? 77.970 -35.683 8.904 1.00 84.13 1247 ALA B C 1
ATOM 5988 O O . ALA B 1 341 ? 77.784 -34.503 8.578 1.00 102.55 1247 ALA B O 1
ATOM 5990 N N . ILE B 1 342 ? 78.466 -36.046 10.081 1.00 77.68 1248 ILE B N 1
ATOM 5991 C CA . ILE B 1 342 ? 78.973 -35.106 11.072 1.00 83.84 1248 ILE B CA 1
ATOM 5992 C C . ILE B 1 342 ? 80.463 -35.418 11.231 1.00 92.70 1248 ILE B C 1
ATOM 5993 O O . ILE B 1 342 ? 80.857 -36.272 12.036 1.00 95.13 1248 ILE B O 1
ATOM 5998 N N . LEU B 1 343 ? 81.305 -34.680 10.501 1.00 91.42 1249 LEU B N 1
ATOM 5999 C CA . LEU B 1 343 ? 82.721 -35.003 10.356 1.00 92.51 1249 LEU B CA 1
ATOM 6000 C C . LEU B 1 343 ? 83.626 -34.214 11.288 1.00 115.02 1249 LEU B C 1
ATOM 6001 O O . LEU B 1 343 ? 84.779 -34.610 11.492 1.00 125.48 1249 LEU B O 1
ATOM 6006 N N . GLY B 1 344 ? 83.140 -33.118 11.840 1.00 122.99 1250 GLY B N 1
ATOM 6007 C CA . GLY B 1 344 ? 83.900 -32.181 12.634 1.00 127.00 1250 GLY B CA 1
ATOM 6008 C C . GLY B 1 344 ? 83.476 -30.775 12.291 1.00 125.24 1250 GLY B C 1
ATOM 6009 O O . GLY B 1 344 ? 82.378 -30.553 11.787 1.00 123.84 1250 GLY B O 1
ATOM 6010 N N . ASP B 1 345 ? 84.350 -29.807 12.551 1.00 122.93 1251 ASP B N 1
ATOM 6011 C CA . ASP B 1 345 ? 84.021 -28.420 12.237 1.00 121.68 1251 ASP B CA 1
ATOM 6012 C C . ASP B 1 345 ? 84.424 -28.192 10.787 1.00 120.78 1251 ASP B C 1
ATOM 6013 O O . ASP B 1 345 ? 85.598 -27.963 10.483 1.00 128.77 1251 ASP B O 1
ATOM 6018 N N . VAL B 1 346 ? 83.439 -28.237 9.895 1.00 111.44 1252 VAL B N 1
ATOM 6019 C CA . VAL B 1 346 ? 83.641 -28.148 8.451 1.00 109.93 1252 VAL B CA 1
ATOM 6020 C C . VAL B 1 346 ? 82.387 -27.549 7.827 1.00 108.93 1252 VAL B C 1
ATOM 6021 O O . VAL B 1 346 ? 81.399 -27.271 8.510 1.00 106.37 1252 VAL B O 1
ATOM 6025 N N . LYS B 1 347 ? 82.445 -27.307 6.524 1.00 110.14 1253 LYS B N 1
ATOM 6026 C CA . LYS B 1 347 ? 81.286 -26.894 5.751 1.00 118.65 1253 LYS B CA 1
ATOM 6027 C C . LYS B 1 347 ? 81.133 -27.822 4.556 1.00 124.02 1253 LYS B C 1
ATOM 6028 O O . LYS B 1 347 ? 82.125 -28.258 3.958 1.00 126.11 1253 LYS B O 1
ATOM 6034 N N . TYR B 1 348 ? 79.880 -28.128 4.233 1.00 123.10 1254 TYR B N 1
ATOM 6035 C CA . TYR B 1 348 ? 79.515 -29.136 3.249 1.00 110.94 1254 TYR B CA 1
ATOM 6036 C C . TYR B 1 348 ? 78.901 -28.488 2.015 1.00 117.10 1254 TYR B C 1
ATOM 6037 O O . TYR B 1 348 ? 78.104 -27.549 2.126 1.00 126.13 1254 TYR B O 1
ATOM 6046 N N . LYS B 1 349 ? 79.276 -28.986 0.841 1.00 114.42 1255 LYS B N 1
ATOM 6047 C CA . LYS B 1 349 ? 78.610 -28.607 -0.402 1.00 126.63 1255 LYS B CA 1
ATOM 6048 C C . LYS B 1 349 ? 78.450 -29.842 -1.270 1.00 141.19 1255 LYS B C 1
ATOM 6049 O O . LYS B 1 349 ? 79.445 -30.423 -1.709 1.00 160.91 1255 LYS B O 1
ATOM 6055 N N . THR B 1 350 ? 77.206 -30.229 -1.527 1.00 129.53 1256 THR B N 1
ATOM 6056 C CA . THR B 1 350 ? 76.943 -31.437 -2.296 1.00 117.56 1256 THR B CA 1
ATOM 6057 C C . THR B 1 350 ? 77.224 -31.224 -3.783 1.00 113.97 1256 THR B C 1
ATOM 6058 O O . THR B 1 350 ? 76.931 -30.162 -4.338 1.00 108.71 1256 THR B O 1
ATOM 6062 N N . PHE B 1 351 ? 77.773 -32.252 -4.439 1.00 107.61 1257 PHE B N 1
ATOM 6063 C CA . PHE B 1 351 ? 77.913 -32.236 -5.893 1.00 114.73 1257 PHE B CA 1
ATOM 6064 C C . PHE B 1 351 ? 77.368 -33.491 -6.559 1.00 117.80 1257 PHE B C 1
ATOM 6065 O O . PHE B 1 351 ? 77.120 -34.536 -5.930 1.00 129.36 1257 PHE B O 1
ATOM 6073 N N . ALA B 1 352 ? 77.209 -33.328 -7.873 1.00 120.26 1258 ALA B N 1
ATOM 6074 C CA . ALA B 1 352 ? 76.960 -34.376 -8.848 1.00 138.27 1258 ALA B CA 1
ATOM 6075 C C . ALA B 1 352 ? 77.488 -33.900 -10.199 1.00 144.41 1258 ALA B C 1
ATOM 6076 O O . ALA B 1 352 ? 77.453 -32.704 -10.505 1.00 140.49 1258 ALA B O 1
ATOM 6078 N N . ASP B 1 353 ? 77.997 -34.841 -10.993 1.00 149.06 1259 ASP B N 1
ATOM 6079 C CA . ASP B 1 353 ? 78.504 -34.573 -12.334 1.00 147.93 1259 ASP B CA 1
ATOM 6080 C C . ASP B 1 353 ? 77.390 -34.675 -13.378 1.00 154.51 1259 ASP B C 1
ATOM 6081 O O . ASP B 1 353 ? 76.264 -35.090 -13.093 1.00 154.65 1259 ASP B O 1
ATOM 6086 N N . SER B 1 354 ? 77.721 -34.284 -14.608 1.00 156.90 1260 SER B N 1
ATOM 6087 C CA . SER B 1 354 ? 76.827 -34.450 -15.749 1.00 149.96 1260 SER B CA 1
ATOM 6088 C C . SER B 1 354 ? 77.055 -35.799 -16.428 1.00 140.17 1260 SER B C 1
ATOM 6089 O O . SER B 1 354 ? 78.184 -36.291 -16.512 1.00 142.42 1260 SER B O 1
ATOM 6092 N N . VAL B 1 355 ? 75.971 -36.383 -16.932 1.00 127.86 1261 VAL B N 1
ATOM 6093 C CA . VAL B 1 355 ? 75.997 -37.709 -17.541 1.00 126.89 1261 VAL B CA 1
ATOM 6094 C C . VAL B 1 355 ? 76.027 -37.575 -19.061 1.00 137.72 1261 VAL B C 1
ATOM 6095 O O . VAL B 1 355 ? 75.247 -36.811 -19.644 1.00 141.46 1261 VAL B O 1
ATOM 6099 N N . ASP B 1 356 ? 76.944 -38.301 -19.699 1.00 144.81 1262 ASP B N 1
ATOM 6100 C CA . ASP B 1 356 ? 77.047 -38.376 -21.155 1.00 155.29 1262 ASP B CA 1
ATOM 6101 C C . ASP B 1 356 ? 76.669 -39.777 -21.611 1.00 154.72 1262 ASP B C 1
ATOM 6102 O O . ASP B 1 356 ? 77.248 -40.764 -21.141 1.00 156.71 1262 ASP B O 1
ATOM 6107 N N . ILE B 1 357 ? 75.697 -39.864 -22.517 1.00 148.46 1263 ILE B N 1
ATOM 6108 C CA . ILE B 1 357 ? 75.221 -41.138 -23.042 1.00 139.47 1263 ILE B CA 1
ATOM 6109 C C . ILE B 1 357 ? 75.100 -41.040 -24.557 1.00 154.28 1263 ILE B C 1
ATOM 6110 O O . ILE B 1 357 ? 74.576 -40.051 -25.082 1.00 165.52 1263 ILE B O 1
ATOM 6115 N N . THR B 1 358 ? 75.605 -42.054 -25.254 1.00 146.50 1264 THR B N 1
ATOM 6116 C CA . THR B 1 358 ? 75.368 -42.234 -26.678 1.00 141.10 1264 THR B CA 1
ATOM 6117 C C . THR B 1 358 ? 74.574 -43.518 -26.858 1.00 141.34 1264 THR B C 1
ATOM 6118 O O . THR B 1 358 ? 74.756 -44.475 -26.103 1.00 151.50 1264 THR B O 1
ATOM 6122 N N . ALA B 1 359 ? 73.683 -43.549 -27.847 1.00 142.29 1265 ALA B N 1
ATOM 6123 C CA . ALA B 1 359 ? 72.766 -44.678 -27.925 1.00 139.37 1265 ALA B CA 1
ATOM 6124 C C . ALA B 1 359 ? 72.307 -44.945 -29.351 1.00 150.23 1265 ALA B C 1
ATOM 6125 O O . ALA B 1 359 ? 72.425 -44.101 -30.244 1.00 168.50 1265 ALA B O 1
ATOM 6127 N N . GLU B 1 360 ? 71.767 -46.149 -29.537 1.00 141.13 1266 GLU B N 1
ATOM 6128 C CA . GLU B 1 360 ? 71.136 -46.550 -30.786 1.00 145.70 1266 GLU B CA 1
ATOM 6129 C C . GLU B 1 360 ? 70.103 -47.615 -30.431 1.00 143.89 1266 GLU B C 1
ATOM 6130 O O . GLU B 1 360 ? 70.119 -48.161 -29.324 1.00 139.87 1266 GLU B O 1
ATOM 6136 N N . GLY B 1 361 ? 69.190 -47.908 -31.355 1.00 139.91 1267 GLY B N 1
ATOM 6137 C CA . GLY B 1 361 ? 68.119 -48.833 -31.028 1.00 132.67 1267 GLY B CA 1
ATOM 6138 C C . GLY B 1 361 ? 67.447 -49.424 -32.242 1.00 138.55 1267 GLY B C 1
ATOM 6139 O O . GLY B 1 361 ? 67.380 -48.800 -33.306 1.00 150.35 1267 GLY B O 1
ATOM 6140 N N . SER B 1 362 ? 66.946 -50.651 -32.076 1.00 134.22 1268 SER B N 1
ATOM 6141 C CA . SER B 1 362 ? 66.147 -51.338 -33.090 1.00 144.35 1268 SER B CA 1
ATOM 6142 C C . SER B 1 362 ? 64.982 -52.033 -32.401 1.00 137.26 1268 SER B C 1
ATOM 6143 O O . SER B 1 362 ? 65.195 -52.861 -31.510 1.00 135.70 1268 SER B O 1
ATOM 6146 N N . CYS B 1 363 ? 63.758 -51.713 -32.824 1.00 136.73 1269 CYS B N 1
ATOM 6147 C CA . CYS B 1 363 ? 62.531 -52.183 -32.192 1.00 132.01 1269 CYS B CA 1
ATOM 6148 C C . CYS B 1 363 ? 61.680 -52.929 -33.213 1.00 137.20 1269 CYS B C 1
ATOM 6149 O O . CYS B 1 363 ? 61.516 -52.467 -34.343 1.00 155.37 1269 CYS B O 1
ATOM 6152 N N . THR B 1 364 ? 61.142 -54.084 -32.827 1.00 121.16 1270 THR B N 1
ATOM 6153 C CA . THR B 1 364 ? 60.193 -54.810 -33.664 1.00 132.35 1270 THR B CA 1
ATOM 6154 C C . THR B 1 364 ? 59.104 -55.421 -32.793 1.00 132.49 1270 THR B C 1
ATOM 6155 O O . THR B 1 364 ? 59.328 -55.745 -31.624 1.00 141.12 1270 THR B O 1
ATOM 6159 N N . GLY B 1 365 ? 57.922 -55.574 -33.375 1.00 123.40 1271 GLY B N 1
ATOM 6160 C CA . GLY B 1 365 ? 56.798 -56.123 -32.643 1.00 114.83 1271 GLY B CA 1
ATOM 6161 C C . GLY B 1 365 ? 55.504 -55.849 -33.386 1.00 118.66 1271 GLY B C 1
ATOM 6162 O O . GLY B 1 365 ? 55.504 -55.614 -34.592 1.00 130.66 1271 GLY B O 1
ATOM 6163 N N . CYS B 1 366 ? 54.410 -55.868 -32.630 1.00 115.19 1272 CYS B N 1
ATOM 6164 C CA . CYS B 1 366 ? 53.072 -55.728 -33.192 1.00 128.08 1272 CYS B CA 1
ATOM 6165 C C . CYS B 1 366 ? 52.229 -54.859 -32.262 1.00 118.25 1272 CYS B C 1
ATOM 6166 O O . CYS B 1 366 ? 52.735 -54.255 -31.310 1.00 111.43 1272 CYS B O 1
ATOM 6169 N N . ILE B 1 367 ? 50.928 -54.794 -32.551 1.00 118.55 1273 ILE B N 1
ATOM 6170 C CA . ILE B 1 367 ? 49.968 -54.007 -31.787 1.00 112.27 1273 ILE B CA 1
ATOM 6171 C C . ILE B 1 367 ? 48.789 -54.906 -31.437 1.00 116.04 1273 ILE B C 1
ATOM 6172 O O . ILE B 1 367 ? 48.426 -55.804 -32.203 1.00 119.41 1273 ILE B O 1
ATOM 6177 N N . ASN B 1 368 ? 48.182 -54.654 -30.273 1.00 118.29 1274 ASN B N 1
ATOM 6178 C CA . ASN B 1 368 ? 46.982 -55.377 -29.839 1.00 125.55 1274 ASN B CA 1
ATOM 6179 C C . ASN B 1 368 ? 47.230 -56.882 -29.823 1.00 132.66 1274 ASN B C 1
ATOM 6180 O O . ASN B 1 368 ? 46.346 -57.687 -30.123 1.00 138.24 1274 ASN B O 1
ATOM 6185 N N . CYS B 1 369 ? 48.451 -57.257 -29.460 1.00 128.66 1275 CYS B N 1
ATOM 6186 C CA . CYS B 1 369 ? 48.923 -58.625 -29.504 1.00 122.48 1275 CYS B CA 1
ATOM 6187 C C . CYS B 1 369 ? 49.567 -58.944 -28.166 1.00 112.70 1275 CYS B C 1
ATOM 6188 O O . CYS B 1 369 ? 49.771 -58.067 -27.324 1.00 111.55 1275 CYS B O 1
ATOM 6191 N N . PHE B 1 370 ? 49.879 -60.226 -27.982 1.00 112.92 1276 PHE B N 1
ATOM 6192 C CA . PHE B 1 370 ? 50.419 -60.692 -26.714 1.00 110.13 1276 PHE B CA 1
ATOM 6193 C C . PHE B 1 370 ? 51.857 -60.232 -26.515 1.00 121.08 1276 PHE B C 1
ATOM 6194 O O . PHE B 1 370 ? 52.254 -59.909 -25.386 1.00 126.30 1276 PHE B O 1
ATOM 6202 N N . GLU B 1 371 ? 52.653 -60.193 -27.582 1.00 124.46 1277 GLU B N 1
ATOM 6203 C CA . GLU B 1 371 ? 54.077 -59.868 -27.480 1.00 125.17 1277 GLU B CA 1
ATOM 6204 C C . GLU B 1 371 ? 54.375 -58.374 -27.498 1.00 115.14 1277 GLU B C 1
ATOM 6205 O O . GLU B 1 371 ? 55.395 -57.952 -26.943 1.00 109.36 1277 GLU B O 1
ATOM 6211 N N . ASN B 1 372 ? 53.515 -57.570 -28.114 1.00 107.61 1278 ASN B N 1
ATOM 6212 C CA . ASN B 1 372 ? 53.679 -56.103 -28.181 1.00 99.77 1278 ASN B CA 1
ATOM 6213 C C . ASN B 1 372 ? 55.049 -55.813 -28.808 1.00 112.57 1278 ASN B C 1
ATOM 6214 O O . ASN B 1 372 ? 55.438 -56.480 -29.778 1.00 129.42 1278 ASN B O 1
ATOM 6219 N N . ILE B 1 373 ? 55.822 -54.862 -28.291 1.00 119.63 1279 ILE B N 1
ATOM 6220 C CA . ILE B 1 373 ? 57.017 -54.375 -28.978 1.00 118.46 1279 ILE B CA 1
ATOM 6221 C C . ILE B 1 373 ? 58.255 -54.655 -28.136 1.00 115.33 1279 ILE B C 1
ATOM 6222 O O . ILE B 1 373 ? 58.226 -54.537 -26.907 1.00 111.25 1279 ILE B O 1
ATOM 6227 N N . HIS B 1 374 ? 59.339 -55.047 -28.805 1.00 107.04 1280 HIS B N 1
ATOM 6228 C CA . HIS B 1 374 ? 60.629 -55.281 -28.172 1.00 106.53 1280 HIS B CA 1
ATOM 6229 C C . HIS B 1 374 ? 61.678 -54.354 -28.772 1.00 114.49 1280 HIS B C 1
ATOM 6230 O O . HIS B 1 374 ? 61.705 -54.142 -29.988 1.00 127.66 1280 HIS B O 1
ATOM 6237 N N . CYS B 1 375 ? 62.541 -53.803 -27.916 1.00 114.85 1281 CYS B N 1
ATOM 6238 C CA . CYS B 1 375 ? 63.575 -52.854 -28.324 1.00 121.76 1281 CYS B CA 1
ATOM 6239 C C . CYS B 1 375 ? 64.939 -53.298 -27.817 1.00 116.36 1281 CYS B C 1
ATOM 6240 O O . CYS B 1 375 ? 65.103 -53.596 -26.626 1.00 119.51 1281 CYS B O 1
ATOM 6243 N N . GLU B 1 376 ? 65.913 -53.303 -28.725 1.00 118.19 1282 GLU B N 1
ATOM 6244 C CA . GLU B 1 376 ? 67.317 -53.546 -28.420 1.00 120.33 1282 GLU B CA 1
ATOM 6245 C C . GLU B 1 376 ? 68.074 -52.228 -28.516 1.00 125.40 1282 GLU B C 1
ATOM 6246 O O . GLU B 1 376 ? 68.141 -51.620 -29.592 1.00 137.92 1282 GLU B O 1
ATOM 6252 N N . LEU B 1 377 ? 68.630 -51.795 -27.392 1.00 122.56 1283 LEU B N 1
ATOM 6253 C CA . LEU B 1 377 ? 69.370 -50.548 -27.278 1.00 123.49 1283 LEU B CA 1
ATOM 6254 C C . LEU B 1 377 ? 70.855 -50.818 -27.080 1.00 124.42 1283 LEU B C 1
ATOM 6255 O O . LEU B 1 377 ? 71.239 -51.704 -26.309 1.00 133.70 1283 LEU B O 1
ATOM 6260 N N . THR B 1 378 ? 71.682 -50.045 -27.775 1.00 128.01 1284 THR B N 1
ATOM 6261 C CA . THR B 1 378 ? 73.108 -49.943 -27.482 1.00 141.93 1284 THR B CA 1
ATOM 6262 C C . THR B 1 378 ? 73.348 -48.615 -26.766 1.00 142.31 1284 THR B C 1
ATOM 6263 O O . THR B 1 378 ? 73.204 -47.542 -27.368 1.00 158.47 1284 THR B O 1
ATOM 6267 N N . LEU B 1 379 ? 73.703 -48.691 -25.483 1.00 125.58 1285 LEU B N 1
ATOM 6268 C CA . LEU B 1 379 ? 73.892 -47.528 -24.618 1.00 123.02 1285 LEU B CA 1
ATOM 6269 C C . LEU B 1 379 ? 75.323 -47.505 -24.100 1.00 131.22 1285 LEU B C 1
ATOM 6270 O O . LEU B 1 379 ? 75.733 -48.400 -23.353 1.00 139.23 1285 LEU B O 1
ATOM 6275 N N . HIS B 1 380 ? 76.076 -46.484 -24.498 1.00 131.83 1286 HIS B N 1
ATOM 6276 C CA . HIS B 1 380 ? 77.430 -46.247 -24.011 1.00 131.79 1286 HIS B CA 1
ATOM 6277 C C . HIS B 1 380 ? 77.406 -45.043 -23.077 1.00 134.02 1286 HIS B C 1
ATOM 6278 O O . HIS B 1 380 ? 77.000 -43.945 -23.482 1.00 135.03 1286 HIS B O 1
ATOM 6285 N N . THR B 1 381 ? 77.839 -45.253 -21.834 1.00 140.05 1287 THR B N 1
ATOM 6286 C CA . THR B 1 381 ? 77.918 -44.198 -20.834 1.00 142.57 1287 THR B CA 1
ATOM 6287 C C . THR B 1 381 ? 79.320 -44.151 -20.241 1.00 141.49 1287 THR B C 1
ATOM 6288 O O . THR B 1 381 ? 79.984 -45.180 -20.081 1.00 138.82 1287 THR B O 1
ATOM 6292 N N . THR B 1 382 ? 79.765 -42.938 -19.917 1.00 139.11 1288 THR B N 1
ATOM 6293 C CA . THR B 1 382 ? 81.088 -42.766 -19.331 1.00 134.98 1288 THR B CA 1
ATOM 6294 C C . THR B 1 382 ? 81.089 -43.065 -17.834 1.00 134.75 1288 THR B C 1
ATOM 6295 O O . THR B 1 382 ? 82.087 -43.571 -17.306 1.00 130.65 1288 THR B O 1
ATOM 6299 N N . ILE B 1 383 ? 79.985 -42.787 -17.141 1.00 136.29 1289 ILE B N 1
ATOM 6300 C CA . ILE B 1 383 ? 79.857 -43.062 -15.717 1.00 130.04 1289 ILE B CA 1
ATOM 6301 C C . ILE B 1 383 ? 78.578 -43.857 -15.500 1.00 121.60 1289 ILE B C 1
ATOM 6302 O O . ILE B 1 383 ? 77.642 -43.807 -16.299 1.00 129.46 1289 ILE B O 1
ATOM 6307 N N . GLU B 1 384 ? 78.540 -44.598 -14.402 1.00 107.87 1290 GLU B N 1
ATOM 6308 C CA . GLU B 1 384 ? 77.341 -45.366 -14.107 1.00 113.84 1290 GLU B CA 1
ATOM 6309 C C . GLU B 1 384 ? 76.212 -44.423 -13.726 1.00 124.13 1290 GLU B C 1
ATOM 6310 O O . GLU B 1 384 ? 76.375 -43.562 -12.855 1.00 139.13 1290 GLU B O 1
ATOM 6316 N N . ALA B 1 385 ? 75.072 -44.570 -14.394 1.00 117.79 1291 ALA B N 1
ATOM 6317 C CA . ALA B 1 385 ? 73.943 -43.677 -14.182 1.00 114.36 1291 ALA B CA 1
ATOM 6318 C C . ALA B 1 385 ? 72.654 -44.473 -14.032 1.00 113.19 1291 ALA B C 1
ATOM 6319 O O . ALA B 1 385 ? 72.434 -45.462 -14.740 1.00 114.85 1291 ALA B O 1
ATOM 6321 N N . SER B 1 386 ? 71.812 -44.046 -13.092 1.00 107.91 1292 SER B N 1
ATOM 6322 C CA . SER B 1 386 ? 70.452 -44.562 -12.962 1.00 111.46 1292 SER B CA 1
ATOM 6323 C C . SER B 1 386 ? 69.509 -43.634 -13.726 1.00 123.23 1292 SER B C 1
ATOM 6324 O O . SER B 1 386 ? 69.212 -42.527 -13.265 1.00 131.83 1292 SER B O 1
ATOM 6327 N N . CYS B 1 387 ? 69.032 -44.086 -14.889 1.00 116.27 1293 CYS B N 1
ATOM 6328 C CA . CYS B 1 387 ? 68.307 -43.235 -15.832 1.00 101.94 1293 CYS B CA 1
ATOM 6329 C C . CYS B 1 387 ? 66.821 -43.559 -15.876 1.00 106.25 1293 CYS B C 1
ATOM 6330 O O . CYS B 1 387 ? 66.455 -44.686 -16.235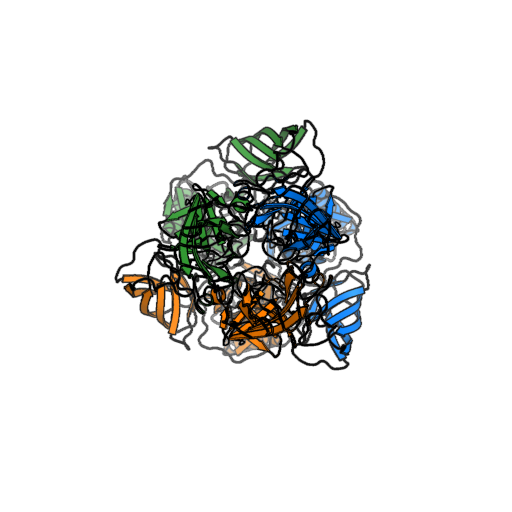 1.00 107.42 1293 CYS B O 1
ATOM 6333 N N . PRO B 1 388 ? 65.932 -42.621 -15.545 1.00 107.01 1294 PRO B N 1
ATOM 6334 C CA . PRO B 1 388 ? 64.511 -42.801 -15.887 1.00 100.17 1294 PRO B CA 1
ATOM 6335 C C . PRO B 1 388 ? 64.308 -42.676 -17.390 1.00 115.35 1294 PRO B C 1
ATOM 6336 O O . PRO B 1 388 ? 64.814 -41.746 -18.024 1.00 133.25 1294 PRO B O 1
ATOM 6340 N N . ILE B 1 389 ? 63.575 -43.623 -17.965 1.00 110.18 1295 ILE B N 1
ATOM 6341 C CA . ILE B 1 389 ? 63.317 -43.645 -19.398 1.00 104.24 1295 ILE B CA 1
ATOM 6342 C C . ILE B 1 389 ? 61.846 -43.339 -19.652 1.00 104.39 1295 ILE B C 1
ATOM 6343 O O . ILE B 1 389 ? 60.964 -43.828 -18.938 1.00 110.57 1295 ILE B O 1
ATOM 6348 N N . LYS B 1 390 ? 61.588 -42.494 -20.648 1.00 107.90 1296 LYS B N 1
ATOM 6349 C CA . LYS B 1 390 ? 60.241 -42.066 -21.004 1.00 123.58 1296 LYS B CA 1
ATOM 6350 C C . LYS B 1 390 ? 59.965 -42.360 -22.474 1.00 135.42 1296 LYS B C 1
ATOM 6351 O O . LYS B 1 390 ? 60.871 -42.328 -23.310 1.00 138.56 1296 LYS B O 1
ATOM 6357 N N . SER B 1 391 ? 58.701 -42.632 -22.792 1.00 136.44 1297 SER B N 1
ATOM 6358 C CA . SER B 1 391 ? 58.318 -42.871 -24.175 1.00 140.33 1297 SER B CA 1
ATOM 6359 C C . SER B 1 391 ? 56.868 -42.454 -24.371 1.00 147.00 1297 SER B C 1
ATOM 6360 O O . SER B 1 391 ? 56.084 -42.386 -23.419 1.00 145.18 1297 SER B O 1
ATOM 6363 N N . SER B 1 392 ? 56.530 -42.151 -25.627 1.00 153.23 1298 SER B N 1
ATOM 6364 C CA . SER B 1 392 ? 55.136 -41.915 -25.992 1.00 154.45 1298 SER B CA 1
ATOM 6365 C C . SER B 1 392 ? 54.283 -43.140 -25.690 1.00 158.67 1298 SER B C 1
ATOM 6366 O O . SER B 1 392 ? 53.195 -43.029 -25.111 1.00 163.90 1298 SER B O 1
ATOM 6369 N N . CYS B 1 393 ? 54.752 -44.319 -26.090 1.00 153.26 1299 CYS B N 1
ATOM 6370 C CA . CYS B 1 393 ? 54.093 -45.553 -25.698 1.00 144.50 1299 CYS B CA 1
ATOM 6371 C C . CYS B 1 393 ? 54.390 -45.853 -24.229 1.00 136.75 1299 CYS B C 1
ATOM 6372 O O . CYS B 1 393 ? 55.170 -45.162 -23.567 1.00 140.95 1299 CYS B O 1
ATOM 6375 N N . THR B 1 394 ? 53.755 -46.900 -23.710 1.00 127.22 1300 THR B N 1
ATOM 6376 C CA . THR B 1 394 ? 53.970 -47.320 -22.327 1.00 122.60 1300 THR B CA 1
ATOM 6377 C C . THR B 1 394 ? 55.057 -48.391 -22.305 1.00 127.38 1300 THR B C 1
ATOM 6378 O O . THR B 1 394 ? 54.845 -49.513 -22.777 1.00 135.33 1300 THR B O 1
ATOM 6382 N N . VAL B 1 395 ? 56.221 -48.038 -21.774 1.00 118.27 1301 VAL B N 1
ATOM 6383 C CA . VAL B 1 395 ? 57.332 -48.973 -21.637 1.00 108.12 1301 VAL B CA 1
ATOM 6384 C C . VAL B 1 395 ? 57.130 -49.813 -20.380 1.00 103.54 1301 VAL B C 1
ATOM 6385 O O . VAL B 1 395 ? 56.547 -49.350 -19.392 1.00 108.81 1301 VAL B O 1
ATOM 6389 N N . PHE B 1 396 ? 57.587 -51.073 -20.416 1.00 97.11 1302 PHE B N 1
ATOM 6390 C CA . PHE B 1 396 ? 57.367 -51.968 -19.279 1.00 100.42 1302 PHE B CA 1
ATOM 6391 C C . PHE B 1 396 ? 58.031 -51.438 -18.014 1.00 116.63 1302 PHE B C 1
ATOM 6392 O O . PHE B 1 396 ? 57.355 -51.138 -17.023 1.00 126.11 1302 PHE B O 1
ATOM 6400 N N . HIS B 1 397 ? 59.352 -51.284 -18.037 1.00 116.72 1303 HIS B N 1
ATOM 6401 C CA . HIS B 1 397 ? 60.094 -50.864 -16.858 1.00 105.18 1303 HIS B CA 1
ATOM 6402 C C . HIS B 1 397 ? 60.377 -49.376 -16.955 1.00 104.78 1303 HIS B C 1
ATOM 6403 O O . HIS B 1 397 ? 60.907 -48.908 -17.968 1.00 98.10 1303 HIS B O 1
ATOM 6410 N N . ASP B 1 398 ? 60.066 -48.647 -15.885 1.00 110.12 1304 ASP B N 1
ATOM 6411 C CA . ASP B 1 398 ? 60.118 -47.189 -15.914 1.00 107.76 1304 ASP B CA 1
ATOM 6412 C C . ASP B 1 398 ? 61.526 -46.630 -16.097 1.00 97.93 1304 ASP B C 1
ATOM 6413 O O . ASP B 1 398 ? 61.663 -45.501 -16.575 1.00 94.91 1304 ASP B O 1
ATOM 6418 N N . ARG B 1 399 ? 62.570 -47.378 -15.738 1.00 106.12 1305 ARG B N 1
ATOM 6419 C CA . ARG B 1 399 ? 63.933 -46.856 -15.740 1.00 92.81 1305 ARG B CA 1
ATOM 6420 C C . ARG B 1 399 ? 64.888 -47.906 -16.296 1.00 100.10 1305 ARG B C 1
ATOM 6421 O O . ARG B 1 399 ? 64.492 -49.016 -16.666 1.00 105.83 1305 ARG B O 1
ATOM 6429 N N . ILE B 1 400 ? 66.156 -47.519 -16.394 1.00 94.60 1306 ILE B N 1
ATOM 6430 C CA . ILE B 1 400 ? 67.232 -48.378 -16.873 1.00 100.27 1306 ILE B CA 1
ATOM 6431 C C . ILE B 1 400 ? 68.535 -47.869 -16.273 1.00 104.10 1306 ILE B C 1
ATOM 6432 O O . ILE B 1 400 ? 68.779 -46.659 -16.225 1.00 113.05 1306 ILE B O 1
ATOM 6437 N N . LEU B 1 401 ? 69.372 -48.791 -15.805 1.00 102.22 1307 LEU B N 1
ATOM 6438 C CA . LEU B 1 401 ? 70.634 -48.446 -15.159 1.00 100.41 1307 LEU B CA 1
ATOM 6439 C C . LEU B 1 401 ? 71.762 -48.737 -16.139 1.00 108.64 1307 LEU B C 1
ATOM 6440 O O . LEU B 1 401 ? 72.074 -49.901 -16.405 1.00 114.93 1307 LEU B O 1
ATOM 6445 N N . VAL B 1 402 ? 72.400 -47.682 -16.632 1.00 111.51 1308 VAL B N 1
ATOM 6446 C CA . VAL B 1 402 ? 73.460 -47.807 -17.624 1.00 114.45 1308 VAL B CA 1
ATOM 6447 C C . VAL B 1 402 ? 74.807 -47.834 -16.916 1.00 121.14 1308 VAL B C 1
ATOM 6448 O O . VAL B 1 402 ? 75.073 -47.020 -16.020 1.00 139.25 1308 VAL B O 1
ATOM 6452 N N . THR B 1 403 ? 75.658 -48.772 -17.320 1.00 116.64 1309 THR B N 1
ATOM 6453 C CA . THR B 1 403 ? 76.986 -48.929 -16.754 1.00 120.05 1309 THR B CA 1
ATOM 6454 C C . THR B 1 403 ? 78.018 -48.996 -17.870 1.00 128.64 1309 THR B C 1
ATOM 6455 O O . THR B 1 403 ? 77.716 -49.450 -18.979 1.00 137.02 1309 THR B O 1
ATOM 6459 N N . PRO B 1 404 ? 79.230 -48.492 -17.621 1.00 128.27 1310 PRO B N 1
ATOM 6460 C CA . PRO B 1 404 ? 80.250 -48.483 -18.681 1.00 133.63 1310 PRO B CA 1
ATOM 6461 C C . PRO B 1 404 ? 80.668 -49.865 -19.154 1.00 134.14 1310 PRO B C 1
ATOM 6462 O O . PRO B 1 404 ? 81.248 -49.974 -20.241 1.00 141.88 1310 PRO B O 1
ATOM 6466 N N . ASN B 1 405 ? 80.387 -50.922 -18.389 1.00 134.97 1311 ASN B N 1
ATOM 6467 C CA . ASN B 1 405 ? 80.839 -52.256 -18.773 1.00 141.25 1311 ASN B CA 1
ATOM 6468 C C . ASN B 1 405 ? 79.997 -52.842 -19.903 1.00 141.87 1311 ASN B C 1
ATOM 6469 O O . ASN B 1 405 ? 80.508 -53.107 -20.996 1.00 152.60 1311 ASN B O 1
ATOM 6474 N N . GLU B 1 406 ? 78.704 -53.047 -19.663 1.00 134.91 1312 GLU B N 1
ATOM 6475 C CA . GLU B 1 406 ? 77.832 -53.705 -20.629 1.00 137.23 1312 GLU B CA 1
ATOM 6476 C C . GLU B 1 406 ? 77.115 -52.656 -21.470 1.00 132.38 1312 GLU B C 1
ATOM 6477 O O . GLU B 1 406 ? 76.544 -51.700 -20.933 1.00 119.42 1312 GLU B O 1
ATOM 6483 N N . HIS B 1 407 ? 77.167 -52.833 -22.790 1.00 140.67 1313 HIS B N 1
ATOM 6484 C CA . HIS B 1 407 ? 76.621 -51.885 -23.750 1.00 139.49 1313 HIS B CA 1
ATOM 6485 C C . HIS B 1 407 ? 75.266 -52.276 -24.329 1.00 129.72 1313 HIS B C 1
ATOM 6486 O O . HIS B 1 407 ? 74.652 -51.454 -25.017 1.00 126.62 1313 HIS B O 1
ATOM 6493 N N . LYS B 1 408 ? 74.780 -53.490 -24.088 1.00 125.05 1314 LYS B N 1
ATOM 6494 C CA . LYS B 1 408 ? 73.552 -53.965 -24.717 1.00 126.07 1314 LYS B CA 1
ATOM 6495 C C . LYS B 1 408 ? 72.451 -54.086 -23.673 1.00 122.19 1314 LYS B C 1
ATOM 6496 O O . LYS B 1 408 ? 72.616 -54.790 -22.671 1.00 121.93 1314 LYS B O 1
ATOM 6502 N N . TYR B 1 409 ? 71.331 -53.404 -23.922 1.00 119.87 1315 TYR B N 1
ATOM 6503 C CA . TYR B 1 409 ? 70.211 -53.310 -22.995 1.00 118.12 1315 TYR B CA 1
ATOM 6504 C C . TYR B 1 409 ? 68.915 -53.564 -23.750 1.00 115.45 1315 TYR B C 1
ATOM 6505 O O . TYR B 1 409 ? 68.786 -53.162 -24.907 1.00 121.89 1315 TYR B O 1
ATOM 6514 N N . ALA B 1 410 ? 67.959 -54.236 -23.109 1.00 111.17 1316 ALA B N 1
ATOM 6515 C CA . ALA B 1 410 ? 66.681 -54.549 -23.738 1.00 112.55 1316 ALA B CA 1
ATOM 6516 C C . ALA B 1 410 ? 65.531 -53.891 -22.985 1.00 115.16 1316 ALA B C 1
ATOM 6517 O O . ALA B 1 410 ? 65.591 -53.720 -21.763 1.00 122.60 1316 ALA B O 1
ATOM 6519 N N . LEU B 1 411 ? 64.471 -53.529 -23.715 1.00 114.89 1317 LEU B N 1
ATOM 6520 C CA . LEU B 1 411 ? 63.271 -53.037 -23.043 1.00 117.37 1317 LEU B CA 1
ATOM 6521 C C . LEU B 1 411 ? 62.068 -53.189 -23.965 1.00 115.71 1317 LEU B C 1
ATOM 6522 O O . LEU B 1 411 ? 62.187 -53.046 -25.180 1.00 121.71 1317 LEU B O 1
ATOM 6527 N N . LYS B 1 412 ? 60.899 -53.431 -23.367 1.00 106.30 1318 LYS B N 1
ATOM 6528 C CA . LYS B 1 412 ? 59.681 -53.735 -24.105 1.00 102.39 1318 LYS B CA 1
ATOM 6529 C C . LYS B 1 412 ? 58.628 -52.646 -23.914 1.00 106.04 1318 LYS B C 1
ATOM 6530 O O . LYS B 1 412 ? 58.690 -51.850 -22.975 1.00 112.97 1318 LYS B O 1
ATOM 6536 N N . MET B 1 413 ? 57.653 -52.620 -24.831 1.00 110.42 1319 MET B N 1
ATOM 6537 C CA . MET B 1 413 ? 56.629 -51.582 -24.871 1.00 113.75 1319 MET B CA 1
ATOM 6538 C C . MET B 1 413 ? 55.278 -52.142 -25.282 1.00 113.57 1319 MET B C 1
ATOM 6539 O O . MET B 1 413 ? 55.191 -53.104 -26.049 1.00 123.87 1319 MET B O 1
ATOM 6544 N N . VAL B 1 414 ? 54.225 -51.483 -24.801 1.00 107.08 1320 VAL B N 1
ATOM 6545 C CA . VAL B 1 414 ? 52.859 -51.648 -25.291 1.00 110.31 1320 VAL B CA 1
ATOM 6546 C C . VAL B 1 414 ? 52.435 -50.304 -25.860 1.00 113.62 1320 VAL B C 1
ATOM 6547 O O . VAL B 1 414 ? 52.321 -49.320 -25.117 1.00 113.92 1320 VAL B O 1
ATOM 6551 N N . CYS B 1 415 ? 52.202 -50.247 -27.168 1.00 121.89 1321 CYS B N 1
ATOM 6552 C CA . CYS B 1 415 ? 51.734 -49.015 -27.794 1.00 132.59 1321 CYS B CA 1
ATOM 6553 C C . CYS B 1 415 ? 50.215 -49.016 -27.895 1.00 136.48 1321 CYS B C 1
ATOM 6554 O O . CYS B 1 415 ? 49.628 -49.807 -28.642 1.00 128.03 1321 CYS B O 1
ATOM 6557 N N . THR B 1 416 ? 49.586 -48.112 -27.138 1.00 148.62 1322 THR B N 1
ATOM 6558 C CA . THR B 1 416 ? 48.150 -47.890 -27.229 1.00 150.77 1322 THR B CA 1
ATOM 6559 C C . THR B 1 416 ? 47.783 -47.297 -28.581 1.00 149.62 1322 THR B C 1
ATOM 6560 O O . THR B 1 416 ? 46.639 -47.441 -29.027 1.00 147.09 1322 THR B O 1
ATOM 6564 N N . GLU B 1 417 ? 48.738 -46.639 -29.229 1.00 152.33 1323 GLU B N 1
ATOM 6565 C CA . GLU B 1 417 ? 48.605 -46.008 -30.529 1.00 160.10 1323 GLU B CA 1
ATOM 6566 C C . GLU B 1 417 ? 49.411 -46.824 -31.540 1.00 151.85 1323 GLU B C 1
ATOM 6567 O O . GLU B 1 417 ? 50.021 -47.840 -31.197 1.00 161.20 1323 GLU B O 1
ATOM 6573 N N . LYS B 1 418 ? 49.405 -46.390 -32.800 1.00 136.04 1324 LYS B N 1
ATOM 6574 C CA . LYS B 1 418 ? 50.117 -47.126 -33.837 1.00 136.07 1324 LYS B CA 1
ATOM 6575 C C . LYS B 1 418 ? 51.450 -46.448 -34.122 1.00 154.03 1324 LYS B C 1
ATOM 6576 O O . LYS B 1 418 ? 51.456 -45.304 -34.601 1.00 170.30 1324 LYS B O 1
ATOM 6582 N N . PRO B 1 419 ? 52.587 -47.085 -33.854 1.00 153.78 1325 PRO B N 1
ATOM 6583 C CA . PRO B 1 419 ? 53.876 -46.440 -34.119 1.00 159.76 1325 PRO B CA 1
ATOM 6584 C C . PRO B 1 419 ? 54.282 -46.534 -35.583 1.00 170.56 1325 PRO B C 1
ATOM 6585 O O . PRO B 1 419 ? 53.845 -47.410 -36.331 1.00 176.87 1325 PRO B O 1
ATOM 6589 N N . GLY B 1 420 ? 55.147 -45.609 -35.976 1.00 165.42 1326 GLY B N 1
ATOM 6590 C CA . GLY B 1 420 ? 55.741 -45.581 -37.294 1.00 160.28 1326 GLY B CA 1
ATOM 6591 C C . GLY B 1 420 ? 57.117 -46.211 -37.312 1.00 157.62 1326 GLY B C 1
ATOM 6592 O O . GLY B 1 420 ? 57.401 -47.168 -36.581 1.00 162.73 1326 GLY B O 1
ATOM 6593 N N . ASN B 1 421 ? 57.986 -45.669 -38.169 1.00 154.32 1327 ASN B N 1
ATOM 6594 C CA . ASN B 1 421 ? 59.389 -46.066 -38.177 1.00 153.87 1327 ASN B CA 1
ATOM 6595 C C . ASN B 1 421 ? 60.138 -45.447 -37.006 1.00 150.74 1327 ASN B C 1
ATOM 6596 O O . ASN B 1 421 ? 61.001 -46.092 -36.398 1.00 143.74 1327 ASN B O 1
ATOM 6601 N N . THR B 1 422 ? 59.814 -44.205 -36.670 1.00 154.62 1328 THR B N 1
ATOM 6602 C CA . THR B 1 422 ? 60.458 -43.543 -35.551 1.00 156.85 1328 THR B CA 1
ATOM 6603 C C . THR B 1 422 ? 59.772 -43.972 -34.263 1.00 148.20 1328 THR B C 1
ATOM 6604 O O . THR B 1 422 ? 58.539 -44.012 -34.186 1.00 146.39 1328 THR B O 1
ATOM 6608 N N . LEU B 1 423 ? 60.571 -44.341 -33.265 1.00 149.36 1329 LEU B N 1
ATOM 6609 C CA . LEU B 1 423 ? 60.046 -44.660 -31.943 1.00 155.01 1329 LEU B CA 1
ATOM 6610 C C . LEU B 1 423 ? 60.890 -43.922 -30.913 1.00 160.80 1329 LEU B C 1
ATOM 6611 O O . LEU B 1 423 ? 62.059 -44.258 -30.708 1.00 162.73 1329 LEU B O 1
ATOM 6616 N N . THR B 1 424 ? 60.300 -42.912 -30.277 1.00 163.35 1330 THR B N 1
ATOM 6617 C CA . THR B 1 424 ? 61.041 -41.991 -29.423 1.00 163.00 1330 THR B CA 1
ATOM 6618 C C . THR B 1 424 ? 61.134 -42.563 -28.012 1.00 160.52 1330 THR B C 1
ATOM 6619 O O . THR B 1 424 ? 60.109 -42.893 -27.405 1.00 160.27 1330 THR B O 1
ATOM 6623 N N . ILE B 1 425 ? 62.357 -42.686 -27.495 1.00 153.09 1331 ILE B N 1
ATOM 6624 C CA . ILE B 1 425 ? 62.589 -43.143 -26.125 1.00 136.69 1331 ILE B CA 1
ATOM 6625 C C . ILE B 1 425 ? 63.672 -42.256 -25.530 1.00 146.45 1331 ILE B C 1
ATOM 6626 O O . ILE B 1 425 ? 64.629 -41.892 -26.219 1.00 170.16 1331 ILE B O 1
ATOM 6631 N N . LYS B 1 426 ? 63.531 -41.897 -24.257 1.00 125.45 1332 LYS B N 1
ATOM 6632 C CA . LYS B 1 426 ? 64.413 -40.912 -23.643 1.00 119.82 1332 LYS B CA 1
ATOM 6633 C C . LYS B 1 426 ? 65.066 -41.517 -22.410 1.00 126.26 1332 LYS B C 1
ATOM 6634 O O . LYS B 1 426 ? 64.377 -41.845 -21.436 1.00 137.62 1332 LYS B O 1
ATOM 6640 N N . VAL B 1 427 ? 66.390 -41.657 -22.459 1.00 122.70 1333 VAL B N 1
ATOM 6641 C CA . VAL B 1 427 ? 67.187 -42.213 -21.372 1.00 117.73 1333 VAL B CA 1
ATOM 6642 C C . VAL B 1 427 ? 67.986 -41.070 -20.755 1.00 125.04 1333 VAL B C 1
ATOM 6643 O O . VAL B 1 427 ? 68.857 -40.494 -21.420 1.00 145.15 1333 VAL B O 1
ATOM 6647 N N . CYS B 1 428 ? 67.711 -40.752 -19.486 1.00 113.66 1334 CYS B N 1
ATOM 6648 C CA . CYS B 1 428 ? 68.258 -39.544 -18.833 1.00 131.38 1334 CYS B CA 1
ATOM 6649 C C . CYS B 1 428 ? 67.990 -38.355 -19.757 1.00 135.26 1334 CYS B C 1
ATOM 6650 O O . CYS B 1 428 ? 66.834 -38.146 -20.153 1.00 128.52 1334 CYS B O 1
ATOM 6653 N N . ASN B 1 429 ? 69.002 -37.559 -20.112 1.00 142.85 1335 ASN B N 1
ATOM 6654 C CA . ASN B 1 429 ? 68.830 -36.444 -21.031 1.00 142.62 1335 ASN B CA 1
ATOM 6655 C C . ASN B 1 429 ? 69.059 -36.824 -22.485 1.00 134.98 1335 ASN B C 1
ATOM 6656 O O . ASN B 1 429 ? 68.732 -36.028 -23.371 1.00 134.28 1335 ASN B O 1
ATOM 6661 N N . THR B 1 430 ? 69.604 -38.006 -22.760 1.00 133.36 1336 THR B N 1
ATOM 6662 C CA . THR B 1 430 ? 69.827 -38.415 -24.140 1.00 151.75 1336 THR B CA 1
ATOM 6663 C C . THR B 1 430 ? 68.514 -38.917 -24.732 1.00 152.86 1336 THR B C 1
ATOM 6664 O O . THR B 1 430 ? 67.922 -39.882 -24.231 1.00 155.46 1336 THR B O 1
ATOM 6668 N N . LYS B 1 431 ? 68.064 -38.257 -25.792 1.00 150.09 1337 LYS B N 1
ATOM 6669 C CA . LYS B 1 431 ? 66.806 -38.572 -26.450 1.00 138.10 1337 LYS B CA 1
ATOM 6670 C C . LYS B 1 431 ? 67.128 -39.366 -27.708 1.00 142.52 1337 LYS B C 1
ATOM 6671 O O . LYS B 1 431 ? 67.864 -38.886 -28.576 1.00 154.98 1337 LYS B O 1
ATOM 6677 N N . VAL B 1 432 ? 66.603 -40.585 -27.790 1.00 141.90 1338 VAL B N 1
ATOM 6678 C CA . VAL B 1 432 ? 67.019 -41.563 -28.786 1.00 146.29 1338 VAL B CA 1
ATOM 6679 C C . VAL B 1 432 ? 65.835 -41.912 -29.679 1.00 147.50 1338 VAL B C 1
ATOM 6680 O O . VAL B 1 432 ? 64.745 -42.232 -29.184 1.00 139.47 1338 VAL B O 1
ATOM 6684 N N . GLU B 1 433 ? 66.057 -41.845 -30.990 1.00 151.86 1339 GLU B N 1
ATOM 6685 C CA . GLU B 1 433 ? 65.110 -42.336 -31.979 1.00 155.88 1339 GLU B CA 1
ATOM 6686 C C . GLU B 1 433 ? 65.472 -43.773 -32.327 1.00 151.85 1339 GLU B C 1
ATOM 6687 O O . GLU B 1 433 ? 66.581 -44.042 -32.803 1.00 156.31 1339 GLU B O 1
ATOM 6693 N N . ALA B 1 434 ? 64.542 -44.692 -32.097 1.00 141.68 1340 ALA B N 1
ATOM 6694 C CA . ALA B 1 434 ? 64.764 -46.103 -32.365 1.00 137.33 1340 ALA B CA 1
ATOM 6695 C C . ALA B 1 434 ? 64.044 -46.487 -33.646 1.00 138.60 1340 ALA B C 1
ATOM 6696 O O . ALA B 1 434 ? 62.874 -46.129 -33.843 1.00 137.13 1340 ALA B O 1
ATOM 6698 N N . SER B 1 435 ? 64.752 -47.213 -34.510 1.00 150.14 1341 SER B N 1
ATOM 6699 C CA . SER B 1 435 ? 64.198 -47.691 -35.770 1.00 156.53 1341 SER B CA 1
ATOM 6700 C C . SER B 1 435 ? 63.309 -48.901 -35.512 1.00 152.42 1341 SER B C 1
ATOM 6701 O O . SER B 1 435 ? 63.780 -49.934 -35.025 1.00 145.80 1341 SER B O 1
ATOM 6704 N N . MET B 1 436 ? 62.031 -48.777 -35.855 1.00 150.29 1342 MET B N 1
ATOM 6705 C CA . MET B 1 436 ? 61.047 -49.813 -35.588 1.00 141.66 1342 MET B CA 1
ATOM 6706 C C . MET B 1 436 ? 60.483 -50.384 -36.880 1.00 152.11 1342 MET B C 1
ATOM 6707 O O . MET B 1 436 ? 60.278 -49.657 -37.858 1.00 162.89 1342 MET B O 1
ATOM 6712 N N . ALA B 1 437 ? 60.240 -51.695 -36.874 1.00 152.15 1343 ALA B N 1
ATOM 6713 C CA . ALA B 1 437 ? 59.569 -52.385 -37.968 1.00 160.17 1343 ALA B CA 1
ATOM 6714 C C . ALA B 1 437 ? 58.433 -53.219 -37.392 1.00 151.38 1343 ALA B C 1
ATOM 6715 O O . ALA B 1 437 ? 58.673 -54.128 -36.589 1.00 130.18 1343 ALA B O 1
ATOM 6717 N N . LEU B 1 438 ? 57.200 -52.905 -37.801 1.00 157.90 1344 LEU B N 1
ATOM 6718 C CA . LEU B 1 438 ? 56.037 -53.688 -37.399 1.00 140.56 1344 LEU B CA 1
ATOM 6719 C C . LEU B 1 438 ? 56.043 -55.033 -38.100 1.00 139.18 1344 LEU B C 1
ATOM 6720 O O . LEU B 1 438 ? 56.093 -55.108 -39.331 1.00 155.26 1344 LEU B O 1
ATOM 6725 N N . VAL B 1 439 ? 55.978 -56.093 -37.316 1.00 127.64 1345 VAL B N 1
ATOM 6726 C CA . VAL B 1 439 ? 55.789 -57.433 -37.842 1.00 132.56 1345 VAL B CA 1
ATOM 6727 C C . VAL B 1 439 ? 54.376 -57.860 -37.472 1.00 137.15 1345 VAL B C 1
ATOM 6728 O O . VAL B 1 439 ? 53.809 -57.394 -36.475 1.00 137.11 1345 VAL B O 1
ATOM 6732 N N . ASP B 1 440 ? 53.783 -58.707 -38.310 1.00 137.40 1346 ASP B N 1
ATOM 6733 C CA . ASP B 1 440 ? 52.450 -59.209 -38.017 1.00 134.93 1346 ASP B CA 1
ATOM 6734 C C . ASP B 1 440 ? 52.464 -59.939 -36.678 1.00 133.45 1346 ASP B C 1
ATOM 6735 O O . ASP B 1 440 ? 53.483 -60.497 -36.262 1.00 132.93 1346 ASP B O 1
ATOM 6740 N N . ALA B 1 441 ? 51.325 -59.924 -35.990 1.00 127.02 1347 ALA B N 1
ATOM 6741 C CA . ALA B 1 441 ? 51.243 -60.655 -34.736 1.00 119.27 1347 ALA B CA 1
ATOM 6742 C C . ALA B 1 441 ? 51.505 -62.130 -35.010 1.00 126.63 1347 ALA B C 1
ATOM 6743 O O . ALA B 1 441 ? 50.972 -62.699 -35.967 1.00 138.86 1347 ALA B O 1
ATOM 6745 N N . LYS B 1 442 ? 52.340 -62.744 -34.178 1.00 122.41 1348 LYS B N 1
ATOM 6746 C CA . LYS B 1 442 ? 52.696 -64.139 -34.390 1.00 125.30 1348 LYS B CA 1
ATOM 6747 C C . LYS B 1 442 ? 51.468 -65.032 -34.222 1.00 119.03 1348 LYS B C 1
ATOM 6748 O O . LYS B 1 442 ? 50.651 -64.804 -33.322 1.00 116.53 1348 LYS B O 1
ATOM 6754 N N . PRO B 1 443 ? 51.312 -66.055 -35.062 1.00 117.36 1349 PRO B N 1
ATOM 6755 C CA . PRO B 1 443 ? 50.106 -66.889 -35.003 1.00 116.24 1349 PRO B CA 1
ATOM 6756 C C . PRO B 1 443 ? 50.014 -67.683 -33.709 1.00 119.68 1349 PRO B C 1
ATOM 6757 O O . PRO B 1 443 ? 51.023 -68.110 -33.140 1.00 131.00 1349 PRO B O 1
ATOM 6761 N N . ILE B 1 444 ? 48.783 -67.876 -33.251 1.00 112.06 1350 ILE B N 1
ATOM 6762 C CA . ILE B 1 444 ? 48.506 -68.574 -32.000 1.00 114.03 1350 ILE B CA 1
ATOM 6763 C C . ILE B 1 444 ? 48.382 -70.072 -32.271 1.00 103.64 1350 ILE B C 1
ATOM 6764 O O . ILE B 1 444 ? 47.585 -70.495 -33.113 1.00 106.27 1350 ILE B O 1
ATOM 6769 N N . ILE B 1 445 ? 49.178 -70.876 -31.564 1.00 99.66 1351 ILE B N 1
ATOM 6770 C CA . ILE B 1 445 ? 49.220 -72.314 -31.784 1.00 98.43 1351 ILE B CA 1
ATOM 6771 C C . ILE B 1 445 ? 49.055 -73.021 -30.441 1.00 107.22 1351 ILE B C 1
ATOM 6772 O O . ILE B 1 445 ? 49.478 -72.514 -29.396 1.00 120.07 1351 ILE B O 1
ATOM 6777 N N . GLU B 1 446 ? 48.419 -74.201 -30.474 1.00 108.32 1352 GLU B N 1
ATOM 6778 C CA . GLU B 1 446 ? 48.208 -75.062 -29.298 1.00 101.71 1352 GLU B CA 1
ATOM 6779 C C . GLU B 1 446 ? 47.421 -74.365 -28.192 1.00 99.73 1352 GLU B C 1
ATOM 6780 O O . GLU B 1 446 ? 47.620 -74.649 -27.008 1.00 98.43 1352 GLU B O 1
ATOM 6786 N N . LEU B 1 447 ? 46.537 -73.436 -28.552 1.00 105.88 1353 LEU B N 1
ATOM 6787 C CA . LEU B 1 447 ? 45.669 -72.828 -27.548 1.00 99.30 1353 LEU B CA 1
ATOM 6788 C C . LEU B 1 447 ? 44.640 -73.829 -27.032 1.00 90.98 1353 LEU B C 1
ATOM 6789 O O . LEU B 1 447 ? 44.287 -73.814 -25.848 1.00 88.42 1353 LEU B O 1
ATOM 6794 N N . ALA B 1 448 ? 44.155 -74.707 -27.908 1.00 87.53 1354 ALA B N 1
ATOM 6795 C CA . ALA B 1 448 ? 43.101 -75.666 -27.605 1.00 78.55 1354 ALA B CA 1
ATOM 6796 C C . ALA B 1 448 ? 43.628 -76.845 -26.780 1.00 76.24 1354 ALA B C 1
ATOM 6797 O O . ALA B 1 448 ? 44.788 -77.227 -26.894 1.00 87.84 1354 ALA B O 1
ATOM 6799 N N . PRO B 1 449 ? 42.775 -77.448 -25.948 1.00 74.44 1355 PRO B N 1
ATOM 6800 C CA . PRO B 1 449 ? 43.194 -78.602 -25.139 1.00 72.96 1355 PRO B CA 1
ATOM 6801 C C . PRO B 1 449 ? 43.333 -79.858 -25.987 1.00 74.64 1355 PRO B C 1
ATOM 6802 O O . PRO B 1 449 ? 42.960 -79.897 -27.161 1.00 82.98 1355 PRO B O 1
ATOM 6806 N N . VAL B 1 450 ? 43.919 -80.890 -25.377 1.00 78.14 1356 VAL B N 1
ATOM 6807 C CA . VAL B 1 450 ? 44.114 -82.190 -26.021 1.00 99.07 1356 VAL B CA 1
ATOM 6808 C C . VAL B 1 450 ? 42.965 -83.136 -25.663 1.00 112.86 1356 VAL B C 1
ATOM 6809 O O . VAL B 1 450 ? 42.815 -83.550 -24.510 1.00 121.22 1356 VAL B O 1
ATOM 6813 N N . ASP B 1 451 ? 42.142 -83.480 -26.660 1.00 106.38 1357 ASP B N 1
ATOM 6814 C CA . ASP B 1 451 ? 41.136 -84.522 -26.458 1.00 91.75 1357 ASP B CA 1
ATOM 6815 C C . ASP B 1 451 ? 41.783 -85.850 -26.102 1.00 90.51 1357 ASP B C 1
ATOM 6816 O O . ASP B 1 451 ? 41.367 -86.524 -25.154 1.00 93.14 1357 ASP B O 1
ATOM 6821 N N . GLN B 1 452 ? 42.812 -86.237 -26.849 1.00 91.33 1358 GLN B N 1
ATOM 6822 C CA . GLN B 1 452 ? 43.317 -87.606 -26.843 1.00 81.29 1358 GLN B CA 1
ATOM 6823 C C . GLN B 1 452 ? 44.828 -87.583 -26.646 1.00 77.96 1358 GLN B C 1
ATOM 6824 O O . GLN B 1 452 ? 45.565 -87.160 -27.539 1.00 89.74 1358 GLN B O 1
ATOM 6830 N N . THR B 1 453 ? 45.284 -88.049 -25.480 1.00 68.19 1359 THR B N 1
ATOM 6831 C CA . THR B 1 453 ? 46.716 -88.064 -25.197 1.00 74.55 1359 THR B CA 1
ATOM 6832 C C . THR B 1 453 ? 47.419 -89.176 -25.968 1.00 71.76 1359 THR B C 1
ATOM 6833 O O . THR B 1 453 ? 48.562 -89.004 -26.411 1.00 79.50 1359 THR B O 1
ATOM 6837 N N . ALA B 1 454 ? 46.759 -90.322 -26.130 1.00 71.81 1360 ALA B N 1
ATOM 6838 C CA . ALA B 1 454 ? 47.230 -91.389 -27.005 1.00 86.40 1360 ALA B CA 1
ATOM 6839 C C . ALA B 1 454 ? 46.049 -92.298 -27.320 1.00 83.25 1360 ALA B C 1
ATOM 6840 O O . ALA B 1 454 ? 44.971 -92.167 -26.738 1.00 92.58 1360 ALA B O 1
ATOM 6842 N N . TYR B 1 455 ? 46.259 -93.230 -28.245 1.00 81.07 1361 TYR B N 1
ATOM 6843 C CA . TYR B 1 455 ? 45.243 -94.222 -28.576 1.00 82.88 1361 TYR B CA 1
ATOM 6844 C C . TYR B 1 455 ? 45.749 -95.585 -28.132 1.00 94.16 1361 TYR B C 1
ATOM 6845 O O . TYR B 1 455 ? 46.654 -96.154 -28.750 1.00 102.29 1361 TYR B O 1
ATOM 6854 N N . ILE B 1 456 ? 45.153 -96.102 -27.066 1.00 92.31 1362 ILE B N 1
ATOM 6855 C CA . ILE B 1 456 ? 45.538 -97.376 -26.478 1.00 87.89 1362 ILE B CA 1
ATOM 6856 C C . ILE B 1 456 ? 44.423 -98.373 -26.754 1.00 96.35 1362 ILE B C 1
ATOM 6857 O O . ILE B 1 456 ? 43.291 -98.203 -26.284 1.00 92.57 1362 ILE B O 1
ATOM 6862 N N . ARG B 1 457 ? 44.748 -99.405 -27.525 1.00 81.61 1363 ARG B N 1
ATOM 6863 C CA . ARG B 1 457 ? 43.844 -100.504 -27.832 1.00 98.61 1363 ARG B CA 1
ATOM 6864 C C . ARG B 1 457 ? 44.519 -101.770 -27.331 1.00 112.61 1363 ARG B C 1
ATOM 6865 O O . ARG B 1 457 ? 45.554 -102.180 -27.869 1.00 122.30 1363 ARG B O 1
ATOM 6873 N N . GLU B 1 458 ? 43.935 -102.388 -26.308 1.00 117.56 1364 GLU B N 1
ATOM 6874 C CA . GLU B 1 458 ? 44.546 -103.562 -25.709 1.00 118.88 1364 GLU B CA 1
ATOM 6875 C C . GLU B 1 458 ? 43.498 -104.553 -25.162 1.00 123.59 1364 GLU B C 1
ATOM 6876 O O . GLU B 1 458 ? 43.809 -105.647 -24.679 1.00 125.12 1364 GLU B O 1
ATOM 6883 N N . ILE C 1 23 ? 56.538 -2.598 1.093 1.00 219.08 929 ILE C N 1
ATOM 6884 C CA . ILE C 1 23 ? 56.236 -4.023 1.084 1.00 212.95 929 ILE C CA 1
ATOM 6885 C C . ILE C 1 23 ? 55.785 -4.486 -0.295 1.00 217.74 929 ILE C C 1
ATOM 6886 O O . ILE C 1 23 ? 56.144 -5.577 -0.734 1.00 217.86 929 ILE C O 1
ATOM 6891 N N . GLU C 1 24 ? 55.008 -3.646 -0.979 1.00 223.92 930 GLU C N 1
ATOM 6892 C CA . GLU C 1 24 ? 54.450 -4.034 -2.270 1.00 223.71 930 GLU C CA 1
ATOM 6893 C C . GLU C 1 24 ? 55.565 -4.246 -3.290 1.00 224.48 930 GLU C C 1
ATOM 6894 O O . GLU C 1 24 ? 55.525 -5.200 -4.082 1.00 218.00 930 GLU C O 1
ATOM 6900 N N . GLN C 1 25 ? 56.579 -3.379 -3.249 1.00 230.08 931 GLN C N 1
ATOM 6901 C CA . GLN C 1 25 ? 57.705 -3.465 -4.167 1.00 229.26 931 GLN C CA 1
ATOM 6902 C C . GLN C 1 25 ? 58.411 -4.806 -4.017 1.00 225.06 931 GLN C C 1
ATOM 6903 O O . GLN C 1 25 ? 58.685 -5.514 -5.001 1.00 223.50 931 GLN C O 1
ATOM 6909 N N . TYR C 1 26 ? 58.647 -5.200 -2.765 1.00 225.89 932 TYR C N 1
ATOM 6910 C CA . TYR C 1 26 ? 59.375 -6.424 -2.470 1.00 218.49 932 TYR C CA 1
ATOM 6911 C C . TYR C 1 26 ? 58.480 -7.651 -2.626 1.00 201.21 932 TYR C C 1
ATOM 6912 O O . TYR C 1 26 ? 58.947 -8.698 -3.081 1.00 190.86 932 TYR C O 1
ATOM 6921 N N . LYS C 1 27 ? 57.209 -7.561 -2.208 1.00 199.38 933 LYS C N 1
ATOM 6922 C CA . LYS C 1 27 ? 56.298 -8.690 -2.396 1.00 191.70 933 LYS C CA 1
ATOM 6923 C C . LYS C 1 27 ? 56.185 -9.051 -3.868 1.00 193.81 933 LYS C C 1
ATOM 6924 O O . LYS C 1 27 ? 56.126 -10.235 -4.220 1.00 189.36 933 LYS C O 1
ATOM 6930 N N . LYS C 1 28 ? 56.138 -8.046 -4.747 1.00 202.09 934 LYS C N 1
ATOM 6931 C CA . LYS C 1 28 ? 56.190 -8.351 -6.173 1.00 199.89 934 LYS C CA 1
ATOM 6932 C C . LYS C 1 28 ? 57.565 -8.862 -6.581 1.00 198.57 934 LYS C C 1
ATOM 6933 O O . LYS C 1 28 ? 57.671 -9.656 -7.524 1.00 196.76 934 LYS C O 1
ATOM 6939 N N . ALA C 1 29 ? 58.626 -8.414 -5.898 1.00 199.78 935 ALA C N 1
ATOM 6940 C CA . ALA C 1 29 ? 59.960 -8.924 -6.211 1.00 198.58 935 ALA C CA 1
ATOM 6941 C C . ALA C 1 29 ? 60.072 -10.423 -5.934 1.00 205.25 935 ALA C C 1
ATOM 6942 O O . ALA C 1 29 ? 60.670 -11.162 -6.725 1.00 211.55 935 ALA C O 1
ATOM 6944 N N . ILE C 1 30 ? 59.524 -10.890 -4.809 1.00 197.26 936 ILE C N 1
ATOM 6945 C CA . ILE C 1 30 ? 59.590 -12.312 -4.480 1.00 178.69 936 ILE C CA 1
ATOM 6946 C C . ILE C 1 30 ? 58.553 -13.104 -5.272 1.00 170.69 936 ILE C C 1
ATOM 6947 O O . ILE C 1 30 ? 58.803 -14.248 -5.664 1.00 170.07 936 ILE C O 1
ATOM 6952 N N . THR C 1 31 ? 57.374 -12.520 -5.513 1.00 172.56 937 THR C N 1
ATOM 6953 C CA . THR C 1 31 ? 56.370 -13.198 -6.330 1.00 173.30 937 THR C CA 1
ATOM 6954 C C . THR C 1 31 ? 56.874 -13.445 -7.750 1.00 177.75 937 THR C C 1
ATOM 6955 O O . THR C 1 31 ? 56.767 -14.560 -8.276 1.00 170.28 937 THR C O 1
ATOM 6959 N N . GLN C 1 32 ? 57.439 -12.416 -8.387 1.00 194.17 938 GLN C N 1
ATOM 6960 C CA . GLN C 1 32 ? 58.006 -12.612 -9.719 1.00 201.42 938 GLN C CA 1
ATOM 6961 C C . GLN C 1 32 ? 59.278 -13.450 -9.678 1.00 197.54 938 GLN C C 1
ATOM 6962 O O . GLN C 1 32 ? 59.503 -14.285 -10.562 1.00 199.13 938 GLN C O 1
ATOM 6968 N N . LYS C 1 33 ? 60.121 -13.238 -8.667 1.00 189.47 939 LYS C N 1
ATOM 6969 C CA . LYS C 1 33 ? 61.409 -13.921 -8.612 1.00 178.16 939 LYS C CA 1
ATOM 6970 C C . LYS C 1 33 ? 61.227 -15.427 -8.464 1.00 172.61 939 LYS C C 1
ATOM 6971 O O . LYS C 1 33 ? 61.835 -16.222 -9.196 1.00 160.92 939 LYS C O 1
ATOM 6977 N N . LEU C 1 34 ? 60.385 -15.832 -7.514 1.00 173.14 940 LEU C N 1
ATOM 6978 C CA . LEU C 1 34 ? 60.009 -17.234 -7.385 1.00 164.40 940 LEU C CA 1
ATOM 6979 C C . LEU C 1 34 ? 59.242 -17.708 -8.611 1.00 161.26 940 LEU C C 1
ATOM 6980 O O . LEU C 1 34 ? 59.374 -18.863 -9.031 1.00 154.58 940 LEU C O 1
ATOM 6985 N N . GLN C 1 35 ? 58.428 -16.822 -9.191 1.00 174.79 941 GLN C N 1
ATOM 6986 C CA . GLN C 1 35 ? 57.611 -17.195 -10.338 1.00 177.32 941 GLN C CA 1
ATOM 6987 C C . GLN C 1 35 ? 58.471 -17.639 -11.516 1.00 177.79 941 GLN C C 1
ATOM 6988 O O . GLN C 1 35 ? 58.232 -18.698 -12.108 1.00 183.03 941 GLN C O 1
ATOM 6994 N N . THR C 1 36 ? 59.491 -16.853 -11.862 1.00 171.28 942 THR C N 1
ATOM 6995 C CA . THR C 1 36 ? 60.399 -17.239 -12.934 1.00 167.97 942 THR C CA 1
ATOM 6996 C C . THR C 1 36 ? 61.419 -18.277 -12.489 1.00 157.89 942 THR C C 1
ATOM 6997 O O . THR C 1 36 ? 61.967 -18.990 -13.339 1.00 157.70 942 THR C O 1
ATOM 7001 N N . SER C 1 37 ? 61.682 -18.383 -11.184 1.00 159.07 943 SER C N 1
ATOM 7002 C CA . SER C 1 37 ? 62.511 -19.475 -10.682 1.00 166.97 943 SER C CA 1
ATOM 7003 C C . SER C 1 37 ? 61.861 -20.827 -10.963 1.00 161.78 943 SER C C 1
ATOM 7004 O O . SER C 1 37 ? 62.528 -21.781 -11.382 1.00 143.42 943 SER C O 1
ATOM 7007 N N . LEU C 1 38 ? 60.555 -20.935 -10.703 1.00 160.65 944 LEU C N 1
ATOM 7008 C CA . LEU C 1 38 ? 59.833 -22.173 -10.980 1.00 146.16 944 LEU C CA 1
ATOM 7009 C C . LEU C 1 38 ? 59.540 -22.324 -12.467 1.00 157.56 944 LEU C C 1
ATOM 7010 O O . LEU C 1 38 ? 59.576 -23.438 -13.002 1.00 157.91 944 LEU C O 1
ATOM 7015 N N . SER C 1 39 ? 59.245 -21.209 -13.145 1.00 164.52 945 SER C N 1
ATOM 7016 C CA . SER C 1 39 ? 58.948 -21.240 -14.574 1.00 168.93 945 SER C CA 1
ATOM 7017 C C . SER C 1 39 ? 60.148 -21.693 -15.389 1.00 174.18 945 SER C C 1
ATOM 7018 O O . SER C 1 39 ? 59.978 -22.316 -16.444 1.00 172.50 945 SER C O 1
ATOM 7021 N N . LEU C 1 40 ? 61.361 -21.362 -14.940 1.00 183.03 946 LEU C N 1
ATOM 7022 C CA . LEU C 1 40 ? 62.557 -21.799 -15.655 1.00 187.46 946 LEU C CA 1
ATOM 7023 C C . LEU C 1 40 ? 62.602 -23.314 -15.781 1.00 178.43 946 LEU C C 1
ATOM 7024 O O . LEU C 1 40 ? 63.083 -23.841 -16.792 1.00 174.86 946 LEU C O 1
ATOM 7029 N N . PHE C 1 41 ? 62.109 -24.031 -14.774 1.00 174.09 947 PHE C N 1
ATOM 7030 C CA . PHE C 1 41 ? 62.059 -25.484 -14.811 1.00 171.38 947 PHE C CA 1
ATOM 7031 C C . PHE C 1 41 ? 60.753 -25.933 -15.459 1.00 159.26 947 PHE C C 1
ATOM 7032 O O . PHE C 1 41 ? 60.015 -25.144 -16.052 1.00 155.34 947 PHE C O 1
ATOM 7040 N N . LYS C 1 42 ? 60.445 -27.220 -15.337 1.00 160.52 948 LYS C N 1
ATOM 7041 C CA . LYS C 1 42 ? 59.343 -27.799 -16.091 1.00 179.27 948 LYS C CA 1
ATOM 7042 C C . LYS C 1 42 ? 57.967 -27.334 -15.629 1.00 185.00 948 LYS C C 1
ATOM 7043 O O . LYS C 1 42 ? 56.981 -27.834 -16.183 1.00 196.41 948 LYS C O 1
ATOM 7049 N N . TYR C 1 43 ? 57.836 -26.439 -14.658 1.00 173.20 949 TYR C N 1
ATOM 7050 C CA . TYR C 1 43 ? 56.491 -26.187 -14.156 1.00 161.06 949 TYR C CA 1
ATOM 7051 C C . TYR C 1 43 ? 55.663 -25.423 -15.183 1.00 158.59 949 TYR C C 1
ATOM 7052 O O . TYR C 1 43 ? 56.163 -24.569 -15.922 1.00 145.64 949 TYR C O 1
ATOM 7061 N N . ALA C 1 44 ? 54.372 -25.741 -15.208 1.00 164.45 950 ALA C N 1
ATOM 7062 C CA . ALA C 1 44 ? 53.424 -25.142 -16.135 1.00 165.47 950 ALA C CA 1
ATOM 7063 C C . ALA C 1 44 ? 52.470 -24.234 -15.374 1.00 161.27 950 ALA C C 1
ATOM 7064 O O . ALA C 1 44 ? 52.087 -24.534 -14.238 1.00 160.61 950 ALA C O 1
ATOM 7066 N N . LYS C 1 45 ? 52.090 -23.126 -16.006 1.00 154.61 951 LYS C N 1
ATOM 7067 C CA . LYS C 1 45 ? 51.224 -22.134 -15.382 1.00 155.47 951 LYS C CA 1
ATOM 7068 C C . LYS C 1 45 ? 49.762 -22.516 -15.554 1.00 165.77 951 LYS C C 1
ATOM 7069 O O . LYS C 1 45 ? 49.325 -22.850 -16.660 1.00 168.51 951 LYS C O 1
ATOM 7075 N N . THR C 1 46 ? 49.021 -22.485 -14.453 1.00 174.28 952 THR C N 1
ATOM 7076 C CA . THR C 1 46 ? 47.600 -22.790 -14.448 1.00 181.69 952 THR C CA 1
ATOM 7077 C C . THR C 1 46 ? 46.884 -21.819 -13.514 1.00 195.53 952 THR C C 1
ATOM 7078 O O . THR C 1 46 ? 47.480 -21.224 -12.595 1.00 202.93 952 THR C O 1
ATOM 7082 N N . LYS C 1 47 ? 45.586 -21.672 -13.791 1.00 200.73 953 LYS C N 1
ATOM 7083 C CA . LYS C 1 47 ? 44.708 -20.825 -13.009 1.00 208.66 953 LYS C CA 1
ATOM 7084 C C . LYS C 1 47 ? 44.627 -21.331 -11.583 1.00 214.21 953 LYS C C 1
ATOM 7085 O O . LYS C 1 47 ? 44.562 -22.532 -11.316 1.00 200.39 953 LYS C O 1
ATOM 7091 N N . ASN C 1 48 ? 44.614 -20.361 -10.701 1.00 230.81 954 ASN C N 1
ATOM 7092 C CA . ASN C 1 48 ? 44.694 -20.633 -9.281 1.00 233.23 954 ASN C CA 1
ATOM 7093 C C . ASN C 1 48 ? 43.301 -20.957 -8.760 1.00 233.28 954 ASN C C 1
ATOM 7094 O O . ASN C 1 48 ? 42.304 -20.404 -9.242 1.00 239.90 954 ASN C O 1
ATOM 7099 N N . LEU C 1 49 ? 43.204 -21.945 -7.926 1.00 217.58 955 LEU C N 1
ATOM 7100 C CA . LEU C 1 49 ? 41.898 -22.274 -7.412 1.00 202.03 955 LEU C CA 1
ATOM 7101 C C . LEU C 1 49 ? 41.776 -21.720 -6.001 1.00 210.36 955 LEU C C 1
ATOM 7102 O O . LEU C 1 49 ? 42.577 -22.092 -5.129 1.00 205.46 955 LEU C O 1
ATOM 7107 N N . PRO C 1 50 ? 40.819 -20.822 -5.719 1.00 220.43 956 PRO C N 1
ATOM 7108 C CA . PRO C 1 50 ? 40.744 -20.255 -4.359 1.00 218.53 956 PRO C CA 1
ATOM 7109 C C . PRO C 1 50 ? 40.256 -21.267 -3.341 1.00 214.61 956 PRO C C 1
ATOM 7110 O O . PRO C 1 50 ? 40.548 -21.121 -2.147 1.00 210.52 956 PRO C O 1
ATOM 7114 N N . HIS C 1 51 ? 39.511 -22.283 -3.777 1.00 208.90 957 HIS C N 1
ATOM 7115 C CA . HIS C 1 51 ? 38.874 -23.253 -2.893 1.00 193.34 957 HIS C CA 1
ATOM 7116 C C . HIS C 1 51 ? 39.823 -24.333 -2.382 1.00 177.31 957 HIS C C 1
ATOM 7117 O O . HIS C 1 51 ? 39.395 -25.184 -1.592 1.00 174.84 957 HIS C O 1
ATOM 7124 N N . ILE C 1 52 ? 41.081 -24.336 -2.815 1.00 163.35 958 ILE C N 1
ATOM 7125 C CA . ILE C 1 52 ? 42.080 -25.250 -2.275 1.00 146.44 958 ILE C CA 1
ATOM 7126 C C . ILE C 1 52 ? 42.811 -24.501 -1.166 1.00 136.71 958 ILE C C 1
ATOM 7127 O O . ILE C 1 52 ? 43.567 -23.564 -1.434 1.00 136.05 958 ILE C O 1
ATOM 7132 N N . LYS C 1 53 ? 42.602 -24.920 0.077 1.00 134.04 959 LYS C N 1
ATOM 7133 C CA . LYS C 1 53 ? 43.274 -24.323 1.220 1.00 133.24 959 LYS C CA 1
ATOM 7134 C C . LYS C 1 53 ? 43.650 -25.423 2.199 1.00 128.92 959 LYS C C 1
ATOM 7135 O O . LYS C 1 53 ? 42.908 -26.401 2.355 1.00 146.47 959 LYS C O 1
ATOM 7141 N N . PRO C 1 54 ? 44.783 -25.284 2.877 1.00 128.07 960 PRO C N 1
ATOM 7142 C CA . PRO C 1 54 ? 45.224 -26.337 3.797 1.00 124.13 960 PRO C CA 1
ATOM 7143 C C . PRO C 1 54 ? 44.318 -26.463 5.009 1.00 129.86 960 PRO C C 1
ATOM 7144 O O . PRO C 1 54 ? 43.883 -25.467 5.594 1.00 139.43 960 PRO C O 1
ATOM 7148 N N . ILE C 1 55 ? 44.025 -27.715 5.368 1.00 125.03 961 ILE C N 1
ATOM 7149 C CA . ILE C 1 55 ? 43.235 -28.019 6.555 1.00 127.31 961 ILE C CA 1
ATOM 7150 C C . ILE C 1 55 ? 44.116 -28.424 7.740 1.00 128.03 961 ILE C C 1
ATOM 7151 O O . ILE C 1 55 ? 43.656 -28.366 8.892 1.00 121.62 961 ILE C O 1
ATOM 7156 N N . TYR C 1 56 ? 45.376 -28.790 7.495 1.00 126.63 962 TYR C N 1
ATOM 7157 C CA . TYR C 1 56 ? 46.249 -29.383 8.496 1.00 120.89 962 TYR C CA 1
ATOM 7158 C C . TYR C 1 56 ? 47.609 -28.694 8.428 1.00 124.28 962 TYR C C 1
ATOM 7159 O O . TYR C 1 56 ? 48.016 -28.236 7.355 1.00 134.50 962 TYR C O 1
ATOM 7168 N N . LYS C 1 57 ? 48.337 -28.636 9.554 1.00 115.88 963 LYS C N 1
ATOM 7169 C CA . LYS C 1 57 ? 49.719 -28.147 9.553 1.00 128.46 963 LYS C CA 1
ATOM 7170 C C . LYS C 1 57 ? 50.616 -29.281 10.022 1.00 125.57 963 LYS C C 1
ATOM 7171 O O . LYS C 1 57 ? 50.221 -30.085 10.869 1.00 110.85 963 LYS C O 1
ATOM 7177 N N . TYR C 1 58 ? 51.816 -29.369 9.444 1.00 130.39 964 TYR C N 1
ATOM 7178 C CA . TYR C 1 58 ? 52.632 -30.564 9.631 1.00 121.31 964 TYR C CA 1
ATOM 7179 C C . TYR C 1 58 ? 53.955 -30.166 10.280 1.00 122.95 964 TYR C C 1
ATOM 7180 O O . TYR C 1 58 ? 54.231 -28.984 10.519 1.00 126.98 964 TYR C O 1
ATOM 7189 N N . ILE C 1 59 ? 54.781 -31.171 10.573 1.00 115.85 965 ILE C N 1
ATOM 7190 C CA . ILE C 1 59 ? 56.046 -30.934 11.258 1.00 114.61 965 ILE C CA 1
ATOM 7191 C C . ILE C 1 59 ? 57.011 -30.220 10.323 1.00 116.24 965 ILE C C 1
ATOM 7192 O O . ILE C 1 59 ? 57.210 -30.630 9.172 1.00 111.78 965 ILE C O 1
ATOM 7197 N N . THR C 1 60 ? 57.614 -29.139 10.815 1.00 119.89 966 THR C N 1
ATOM 7198 C CA . THR C 1 60 ? 58.522 -28.315 10.031 1.00 121.39 966 THR C CA 1
ATOM 7199 C C . THR C 1 60 ? 59.849 -28.166 10.756 1.00 119.24 966 THR C C 1
ATOM 7200 O O . THR C 1 60 ? 59.892 -28.074 11.988 1.00 122.99 966 THR C O 1
ATOM 7204 N N . ILE C 1 61 ? 60.927 -28.129 9.979 1.00 113.66 967 ILE C N 1
ATOM 7205 C CA . ILE C 1 61 ? 62.263 -27.822 10.477 1.00 120.31 967 ILE C CA 1
ATOM 7206 C C . ILE C 1 61 ? 62.754 -26.591 9.733 1.00 135.57 967 ILE C C 1
ATOM 7207 O O . ILE C 1 61 ? 62.836 -26.601 8.499 1.00 146.79 967 ILE C O 1
ATOM 7212 N N . GLU C 1 62 ? 63.102 -25.544 10.472 1.00 135.42 968 GLU C N 1
ATOM 7213 C CA . GLU C 1 62 ? 63.577 -24.311 9.862 1.00 134.41 968 GLU C CA 1
ATOM 7214 C C . GLU C 1 62 ? 65.081 -24.174 10.066 1.00 141.98 968 GLU C C 1
ATOM 7215 O O . GLU C 1 62 ? 65.702 -24.917 10.831 1.00 146.66 968 GLU C O 1
ATOM 7221 N N . GLY C 1 63 ? 65.666 -23.214 9.360 1.00 142.45 969 GLY C N 1
ATOM 7222 C CA . GLY C 1 63 ? 67.094 -22.976 9.476 1.00 142.48 969 GLY C CA 1
ATOM 7223 C C . GLY C 1 63 ? 67.524 -21.878 8.529 1.00 149.73 969 GLY C C 1
ATOM 7224 O O . GLY C 1 63 ? 66.700 -21.245 7.860 1.00 158.71 969 GLY C O 1
ATOM 7225 N N . THR C 1 64 ? 68.837 -21.652 8.485 1.00 152.18 970 THR C N 1
ATOM 7226 C CA . THR C 1 64 ? 69.419 -20.664 7.584 1.00 161.02 970 THR C CA 1
ATOM 7227 C C . THR C 1 64 ? 70.694 -21.223 6.969 1.00 162.80 970 THR C C 1
ATOM 7228 O O . THR C 1 64 ? 71.582 -21.694 7.686 1.00 157.77 970 THR C O 1
ATOM 7232 N N . GLU C 1 65 ? 70.775 -21.168 5.642 1.00 164.88 971 GLU C N 1
ATOM 7233 C CA . GLU C 1 65 ? 71.984 -21.478 4.896 1.00 161.82 971 GLU C CA 1
ATOM 7234 C C . GLU C 1 65 ? 72.541 -20.190 4.310 1.00 170.47 971 GLU C C 1
ATOM 7235 O O . GLU C 1 65 ? 71.782 -19.296 3.921 1.00 178.90 971 GLU C O 1
ATOM 7241 N N . THR C 1 66 ? 73.866 -20.094 4.253 1.00 172.08 972 THR C N 1
ATOM 7242 C CA . THR C 1 66 ? 74.549 -18.891 3.791 1.00 180.66 972 THR C CA 1
ATOM 7243 C C . THR C 1 66 ? 75.369 -19.216 2.551 1.00 181.95 972 THR C C 1
ATOM 7244 O O . THR C 1 66 ? 76.224 -20.108 2.584 1.00 173.71 972 THR C O 1
ATOM 7248 N N . ALA C 1 67 ? 75.105 -18.494 1.464 1.00 191.37 973 ALA C N 1
ATOM 7249 C CA . ALA C 1 67 ? 75.847 -18.635 0.212 1.00 195.04 973 ALA C CA 1
ATOM 7250 C C . ALA C 1 67 ? 76.569 -17.319 -0.040 1.00 212.71 973 ALA C C 1
ATOM 7251 O O . ALA C 1 67 ? 75.925 -16.286 -0.267 1.00 223.50 973 ALA C O 1
ATOM 7253 N N . GLU C 1 68 ? 77.902 -17.360 0.010 1.00 208.04 974 GLU C N 1
ATOM 7254 C CA . GLU C 1 68 ? 78.732 -16.170 -0.173 1.00 199.97 974 GLU C CA 1
ATOM 7255 C C . GLU C 1 68 ? 78.274 -15.079 0.783 1.00 192.28 974 GLU C C 1
ATOM 7256 O O . GLU C 1 68 ? 78.241 -15.286 2.000 1.00 181.02 974 GLU C O 1
ATOM 7262 N N . GLY C 1 69 ? 77.914 -13.905 0.257 1.00 201.81 975 GLY C N 1
ATOM 7263 C CA . GLY C 1 69 ? 77.468 -12.819 1.108 1.00 207.03 975 GLY C CA 1
ATOM 7264 C C . GLY C 1 69 ? 75.994 -12.838 1.444 1.00 202.75 975 GLY C C 1
ATOM 7265 O O . GLY C 1 69 ? 75.563 -12.156 2.386 1.00 207.09 975 GLY C O 1
ATOM 7266 N N . ILE C 1 70 ? 75.193 -13.608 0.709 1.00 193.21 976 ILE C N 1
ATOM 7267 C CA . ILE C 1 70 ? 73.747 -13.593 0.882 1.00 193.40 976 ILE C CA 1
ATOM 7268 C C . ILE C 1 70 ? 73.359 -14.749 1.794 1.00 193.42 976 ILE C C 1
ATOM 7269 O O . ILE C 1 70 ? 73.868 -15.869 1.664 1.00 195.58 976 ILE C O 1
ATOM 7274 N N . GLU C 1 71 ? 72.465 -14.467 2.739 1.00 187.76 977 GLU C N 1
ATOM 7275 C CA . GLU C 1 71 ? 71.953 -15.460 3.672 1.00 172.09 977 GLU C CA 1
ATOM 7276 C C . GLU C 1 71 ? 70.487 -15.719 3.361 1.00 165.07 977 GLU C C 1
ATOM 7277 O O . GLU C 1 71 ? 69.708 -14.777 3.172 1.00 165.74 977 GLU C O 1
ATOM 7283 N N . SER C 1 72 ? 70.113 -16.994 3.318 1.00 159.85 978 SER C N 1
ATOM 7284 C CA . SER C 1 72 ? 68.770 -17.405 2.945 1.00 154.83 978 SER C CA 1
ATOM 7285 C C . SER C 1 72 ? 68.230 -18.366 3.992 1.00 144.35 978 SER C C 1
ATOM 7286 O O . SER C 1 72 ? 68.943 -19.263 4.451 1.00 139.72 978 SER C O 1
ATOM 7289 N N . ALA C 1 73 ? 66.967 -18.174 4.362 1.00 148.31 979 ALA C N 1
ATOM 7290 C CA . ALA C 1 73 ? 66.319 -18.978 5.387 1.00 147.05 979 ALA C CA 1
ATOM 7291 C C . ALA C 1 73 ? 65.452 -20.039 4.723 1.00 144.09 979 ALA C C 1
ATOM 7292 O O . ALA C 1 73 ? 64.687 -19.734 3.802 1.00 149.73 979 ALA C O 1
ATOM 7294 N N . TYR C 1 74 ? 65.582 -21.280 5.182 1.00 135.49 980 TYR C N 1
ATOM 7295 C CA . TYR C 1 74 ? 64.856 -22.397 4.601 1.00 134.15 980 TYR C CA 1
ATOM 7296 C C . TYR C 1 74 ? 63.884 -22.978 5.618 1.00 130.20 980 TYR C C 1
ATOM 7297 O O . TYR C 1 74 ? 64.184 -23.053 6.817 1.00 133.13 980 TYR C O 1
ATOM 7306 N N . ILE C 1 75 ? 62.719 -23.380 5.121 1.00 125.21 981 ILE C N 1
ATOM 7307 C CA . ILE C 1 75 ? 61.776 -24.213 5.851 1.00 121.89 981 ILE C CA 1
ATOM 7308 C C . ILE C 1 75 ? 61.703 -25.549 5.127 1.00 123.87 981 ILE C C 1
ATOM 7309 O O . ILE C 1 75 ? 61.795 -25.605 3.895 1.00 126.86 981 ILE C O 1
ATOM 7314 N N . GLU C 1 76 ? 61.591 -26.629 5.896 1.00 126.10 982 GLU C N 1
ATOM 7315 C CA . GLU C 1 76 ? 61.582 -27.981 5.356 1.00 129.32 982 GLU C CA 1
ATOM 7316 C C . GLU C 1 76 ? 60.405 -28.718 5.973 1.00 124.64 982 GLU C C 1
ATOM 7317 O O . GLU C 1 76 ? 60.276 -28.769 7.202 1.00 135.18 982 GLU C O 1
ATOM 7323 N N . SER C 1 77 ? 59.539 -29.268 5.123 1.00 112.19 983 SER C N 1
ATOM 7324 C CA . SER C 1 77 ? 58.311 -29.898 5.582 1.00 122.59 983 SER C CA 1
ATOM 7325 C C . SER C 1 77 ? 58.002 -31.091 4.692 1.00 125.57 983 SER C C 1
ATOM 7326 O O . SER C 1 77 ? 58.313 -31.092 3.498 1.00 132.32 983 SER C O 1
ATOM 7329 N N . GLU C 1 78 ? 57.381 -32.106 5.287 1.00 118.84 984 GLU C N 1
ATOM 7330 C CA . GLU C 1 78 ? 57.047 -33.341 4.594 1.00 108.12 984 GLU C CA 1
ATOM 7331 C C . GLU C 1 78 ? 55.546 -33.593 4.651 1.00 101.20 984 GLU C C 1
ATOM 7332 O O . GLU C 1 78 ? 54.906 -33.382 5.688 1.00 102.40 984 GLU C O 1
ATOM 7338 N N . VAL C 1 79 ? 54.997 -34.043 3.526 1.00 98.25 985 VAL C N 1
ATOM 7339 C CA . VAL C 1 79 ? 53.556 -34.136 3.306 1.00 100.58 985 VAL C CA 1
ATOM 7340 C C . VAL C 1 79 ? 53.209 -35.466 2.646 1.00 109.22 985 VAL C C 1
ATOM 7341 O O . VAL C 1 79 ? 53.938 -35.913 1.748 1.00 112.72 985 VAL C O 1
ATOM 7345 N N . PRO C 1 80 ? 52.109 -36.117 3.025 1.00 102.35 986 PRO C N 1
ATOM 7346 C CA . PRO C 1 80 ? 51.718 -37.353 2.337 1.00 101.67 986 PRO C CA 1
ATOM 7347 C C . PRO C 1 80 ? 51.368 -37.094 0.880 1.00 106.06 986 PRO C C 1
ATOM 7348 O O . PRO C 1 80 ? 50.758 -36.081 0.537 1.00 122.16 986 PRO C O 1
ATOM 7352 N N . ALA C 1 81 ? 51.758 -38.038 0.020 1.00 94.80 987 ALA C N 1
ATOM 7353 C CA . ALA C 1 81 ? 51.475 -37.946 -1.412 1.00 90.71 987 ALA C CA 1
ATOM 7354 C C . ALA C 1 81 ? 50.077 -38.506 -1.656 1.00 86.93 987 ALA C C 1
ATOM 7355 O O . ALA C 1 81 ? 49.883 -39.668 -2.020 1.00 82.85 987 ALA C O 1
ATOM 7357 N N . LEU C 1 82 ? 49.087 -37.643 -1.446 1.00 88.02 988 LEU C N 1
ATOM 7358 C CA . LEU C 1 82 ? 47.688 -38.020 -1.546 1.00 96.76 988 LEU C CA 1
ATOM 7359 C C . LEU C 1 82 ? 46.909 -36.893 -2.204 1.00 114.95 988 LEU C C 1
ATOM 7360 O O . LEU C 1 82 ? 47.133 -35.717 -1.904 1.00 123.31 988 LEU C O 1
ATOM 7365 N N . ALA C 1 83 ? 46.008 -37.259 -3.112 1.00 117.81 989 ALA C N 1
ATOM 7366 C CA . ALA C 1 83 ? 45.176 -36.265 -3.770 1.00 118.18 989 ALA C CA 1
ATOM 7367 C C . ALA C 1 83 ? 44.314 -35.552 -2.736 1.00 111.21 989 ALA C C 1
ATOM 7368 O O . ALA C 1 83 ? 43.705 -36.192 -1.872 1.00 106.12 989 ALA C O 1
ATOM 7370 N N . GLY C 1 84 ? 44.274 -34.219 -2.819 1.00 103.76 990 GLY C N 1
ATOM 7371 C CA . GLY C 1 84 ? 43.515 -33.401 -1.898 1.00 108.37 990 GLY C CA 1
ATOM 7372 C C . GLY C 1 84 ? 44.285 -32.896 -0.696 1.00 118.30 990 GLY C C 1
ATOM 7373 O O . GLY C 1 84 ? 43.748 -32.083 0.069 1.00 122.33 990 GLY C O 1
ATOM 7374 N N . THR C 1 85 ? 45.515 -33.359 -0.497 1.00 123.95 991 THR C N 1
ATOM 7375 C CA . THR C 1 85 ? 46.325 -32.916 0.628 1.00 123.00 991 THR C CA 1
ATOM 7376 C C . THR C 1 85 ? 46.995 -31.586 0.293 1.00 126.90 991 THR C C 1
ATOM 7377 O O . THR C 1 85 ? 47.457 -31.381 -0.833 1.00 130.60 991 THR C O 1
ATOM 7381 N N . SER C 1 86 ? 47.057 -30.686 1.276 1.00 121.07 992 SER C N 1
ATOM 7382 C CA . SER C 1 86 ? 47.608 -29.358 1.043 1.00 121.40 992 SER C CA 1
ATOM 7383 C C . SER C 1 86 ? 48.190 -28.801 2.340 1.00 115.00 992 SER C C 1
ATOM 7384 O O . SER C 1 86 ? 47.825 -29.228 3.436 1.00 116.26 992 SER C O 1
ATOM 7387 N N . ILE C 1 87 ? 49.114 -27.846 2.198 1.00 115.39 993 ILE C N 1
ATOM 7388 C CA . ILE C 1 87 ? 49.782 -27.195 3.321 1.00 127.29 993 ILE C CA 1
ATOM 7389 C C . ILE C 1 87 ? 49.917 -25.703 3.044 1.00 134.06 993 ILE C C 1
ATOM 7390 O O . ILE C 1 87 ? 50.113 -25.294 1.894 1.00 149.98 993 ILE C O 1
ATOM 7395 N N . GLY C 1 88 ? 49.799 -24.890 4.095 1.00 135.59 994 GLY C N 1
ATOM 7396 C CA . GLY C 1 88 ? 49.958 -23.448 3.976 1.00 155.51 994 GLY C CA 1
ATOM 7397 C C . GLY C 1 88 ? 51.275 -22.936 4.534 1.00 162.78 994 GLY C C 1
ATOM 7398 O O . GLY C 1 88 ? 51.741 -23.391 5.580 1.00 162.29 994 GLY C O 1
ATOM 7399 N N . PHE C 1 89 ? 51.855 -21.960 3.832 1.00 164.02 995 PHE C N 1
ATOM 7400 C CA . PHE C 1 89 ? 53.039 -21.247 4.293 1.00 154.98 995 PHE C CA 1
ATOM 7401 C C . PHE C 1 89 ? 52.823 -19.744 4.180 1.00 158.11 995 PHE C C 1
ATOM 7402 O O . PHE C 1 89 ? 52.392 -19.252 3.130 1.00 153.98 995 PHE C O 1
ATOM 7410 N N . LYS C 1 90 ? 53.114 -19.021 5.257 1.00 163.33 996 LYS C N 1
ATOM 7411 C CA . LYS C 1 90 ? 53.221 -17.568 5.223 1.00 165.64 996 LYS C CA 1
ATOM 7412 C C . LYS C 1 90 ? 54.688 -17.171 5.305 1.00 161.63 996 LYS C C 1
ATOM 7413 O O . LYS C 1 90 ? 55.403 -17.587 6.227 1.00 156.04 996 LYS C O 1
ATOM 7419 N N . ILE C 1 91 ? 55.124 -16.375 4.333 1.00 162.91 997 ILE C N 1
ATOM 7420 C CA . ILE C 1 91 ? 56.476 -15.839 4.266 1.00 166.42 997 ILE C CA 1
ATOM 7421 C C . ILE C 1 91 ? 56.409 -14.395 4.738 1.00 178.28 997 ILE C C 1
ATOM 7422 O O . ILE C 1 91 ? 55.598 -13.606 4.232 1.00 191.99 997 ILE C O 1
ATOM 7427 N N . ASN C 1 92 ? 57.231 -14.068 5.730 1.00 172.02 998 ASN C N 1
ATOM 7428 C CA . ASN C 1 92 ? 57.284 -12.763 6.364 1.00 171.29 998 ASN C CA 1
ATOM 7429 C C . ASN C 1 92 ? 58.664 -12.143 6.189 1.00 180.80 998 ASN C C 1
ATOM 7430 O O . ASN C 1 92 ? 59.640 -12.827 5.873 1.00 175.78 998 ASN C O 1
ATOM 7435 N N . SER C 1 93 ? 58.731 -10.834 6.420 1.00 194.28 999 SER C N 1
ATOM 7436 C CA . SER C 1 93 ? 59.988 -10.100 6.479 1.00 192.78 999 SER C CA 1
ATOM 7437 C C . SER C 1 93 ? 60.381 -9.938 7.942 1.00 187.82 999 SER C C 1
ATOM 7438 O O . SER C 1 93 ? 59.542 -9.568 8.769 1.00 182.28 999 SER C O 1
ATOM 7441 N N . LYS C 1 94 ? 61.653 -10.212 8.253 1.00 187.02 1000 LYS C N 1
ATOM 7442 C CA . LYS C 1 94 ? 62.089 -10.385 9.636 1.00 187.58 1000 LYS C CA 1
ATOM 7443 C C . LYS C 1 94 ? 61.583 -9.255 10.528 1.00 204.78 1000 LYS C C 1
ATOM 7444 O O . LYS C 1 94 ? 61.774 -8.072 10.233 1.00 217.66 1000 LYS C O 1
ATOM 7450 N N . GLU C 1 95 ? 60.906 -9.643 11.610 1.00 207.03 1001 GLU C N 1
ATOM 7451 C CA . GLU C 1 95 ? 60.129 -8.732 12.451 1.00 216.86 1001 GLU C CA 1
ATOM 7452 C C . GLU C 1 95 ? 59.177 -7.871 11.620 1.00 211.43 1001 GLU C C 1
ATOM 7453 O O . GLU C 1 95 ? 59.172 -6.640 11.705 1.00 216.20 1001 GLU C O 1
ATOM 7459 N N . GLY C 1 96 ? 58.363 -8.536 10.800 1.00 197.32 1002 GLY C N 1
ATOM 7460 C CA . GLY C 1 96 ? 57.233 -7.896 10.151 1.00 192.74 1002 GLY C CA 1
ATOM 7461 C C . GLY C 1 96 ? 56.343 -8.896 9.440 1.00 185.00 1002 GLY C C 1
ATOM 7462 O O . GLY C 1 96 ? 56.831 -9.897 8.910 1.00 187.07 1002 GLY C O 1
ATOM 7463 N N . LYS C 1 97 ? 55.041 -8.631 9.401 1.00 185.55 1003 LYS C N 1
ATOM 7464 C CA . LYS C 1 97 ? 54.082 -9.609 8.891 1.00 192.50 1003 LYS C CA 1
ATOM 7465 C C . LYS C 1 97 ? 52.775 -8.981 8.382 1.00 200.51 1003 LYS C C 1
ATOM 7466 O O . LYS C 1 97 ? 52.288 -8.006 8.955 1.00 209.00 1003 LYS C O 1
ATOM 7472 N N . HIS C 1 98 ? 52.217 -9.541 7.306 1.00 197.72 1004 HIS C N 1
ATOM 7473 C CA . HIS C 1 98 ? 52.885 -10.613 6.574 1.00 192.17 1004 HIS C CA 1
ATOM 7474 C C . HIS C 1 98 ? 53.125 -10.213 5.122 1.00 190.61 1004 HIS C C 1
ATOM 7475 O O . HIS C 1 98 ? 52.529 -9.260 4.618 1.00 182.66 1004 HIS C O 1
ATOM 7482 N N . LEU C 1 99 ? 54.004 -10.961 4.459 1.00 184.90 1005 LEU C N 1
ATOM 7483 C CA . LEU C 1 99 ? 54.395 -10.680 3.081 1.00 184.25 1005 LEU C CA 1
ATOM 7484 C C . LEU C 1 99 ? 53.558 -11.483 2.081 1.00 182.38 1005 LEU C C 1
ATOM 7485 O O . LEU C 1 99 ? 52.834 -10.901 1.266 1.00 183.15 1005 LEU C O 1
ATOM 7490 N N . LEU C 1 100 ? 53.636 -12.814 2.131 1.00 175.96 1006 LEU C N 1
ATOM 7491 C CA . LEU C 1 100 ? 53.061 -13.615 1.054 1.00 174.55 1006 LEU C CA 1
ATOM 7492 C C . LEU C 1 100 ? 52.561 -14.953 1.582 1.00 177.11 1006 LEU C C 1
ATOM 7493 O O . LEU C 1 100 ? 53.059 -15.464 2.586 1.00 182.13 1006 LEU C O 1
ATOM 7498 N N . ASP C 1 101 ? 51.551 -15.503 0.907 1.00 175.20 1007 ASP C N 1
ATOM 7499 C CA . ASP C 1 101 ? 51.039 -16.841 1.181 1.00 163.75 1007 ASP C CA 1
ATOM 7500 C C . ASP C 1 101 ? 51.352 -17.754 0.003 1.00 157.44 1007 ASP C C 1
ATOM 7501 O O . ASP C 1 101 ? 51.073 -17.398 -1.148 1.00 160.25 1007 ASP C O 1
ATOM 7506 N N . VAL C 1 102 ? 51.929 -18.921 0.283 1.00 154.04 1008 VAL C N 1
ATOM 7507 C CA . VAL C 1 102 ? 52.111 -19.966 -0.720 1.00 147.84 1008 VAL C CA 1
ATOM 7508 C C . VAL C 1 102 ? 51.469 -21.242 -0.191 1.00 139.32 1008 VAL C C 1
ATOM 7509 O O . VAL C 1 102 ? 51.753 -21.675 0.932 1.00 134.45 1008 VAL C O 1
ATOM 7513 N N . ILE C 1 103 ? 50.577 -21.819 -0.986 1.00 135.44 1009 ILE C N 1
ATOM 7514 C CA . ILE C 1 103 ? 49.904 -23.063 -0.648 1.00 131.35 1009 ILE C CA 1
ATOM 7515 C C . ILE C 1 103 ? 50.458 -24.143 -1.559 1.00 134.37 1009 ILE C C 1
ATOM 7516 O O . ILE C 1 103 ? 50.580 -23.937 -2.773 1.00 128.73 1009 ILE C O 1
ATOM 7521 N N . ALA C 1 104 ? 50.832 -25.274 -0.972 1.00 139.67 1010 ALA C N 1
ATOM 7522 C CA . ALA C 1 104 ? 51.299 -26.424 -1.730 1.00 127.18 1010 ALA C CA 1
ATOM 7523 C C . ALA C 1 104 ? 50.204 -27.475 -1.709 1.00 116.57 1010 ALA C C 1
ATOM 7524 O O . ALA C 1 104 ? 49.674 -27.804 -0.642 1.00 115.52 1010 ALA C O 1
ATOM 7526 N N . TYR C 1 105 ? 49.851 -27.980 -2.887 1.00 115.66 1011 TYR C N 1
ATOM 7527 C CA . TYR C 1 105 ? 48.721 -28.880 -3.059 1.00 127.75 1011 TYR C CA 1
ATOM 7528 C C . TYR C 1 105 ? 49.123 -30.061 -3.932 1.00 120.47 1011 TYR C C 1
ATOM 7529 O O . TYR C 1 105 ? 49.774 -29.885 -4.967 1.00 128.54 1011 TYR C O 1
ATOM 7538 N N . VAL C 1 106 ? 48.745 -31.262 -3.503 1.00 111.33 1012 VAL C N 1
ATOM 7539 C CA . VAL C 1 106 ? 49.022 -32.484 -4.253 1.00 113.52 1012 VAL C CA 1
ATOM 7540 C C . VAL C 1 106 ? 47.870 -32.695 -5.230 1.00 116.20 1012 VAL C C 1
ATOM 7541 O O . VAL C 1 106 ? 46.783 -33.126 -4.839 1.00 115.76 1012 VAL C O 1
ATOM 7545 N N . LYS C 1 107 ? 48.122 -32.419 -6.511 1.00 124.32 1013 LYS C N 1
ATOM 7546 C CA . LYS C 1 107 ? 47.064 -32.477 -7.515 1.00 122.27 1013 LYS C CA 1
ATOM 7547 C C . LYS C 1 107 ? 46.771 -33.904 -7.953 1.00 114.19 1013 LYS C C 1
ATOM 7548 O O . LYS C 1 107 ? 45.603 -34.276 -8.113 1.00 105.64 1013 LYS C O 1
ATOM 7554 N N . SER C 1 108 ? 47.808 -34.722 -8.121 1.00 110.86 1014 SER C N 1
ATOM 7555 C CA . SER C 1 108 ? 47.637 -36.073 -8.636 1.00 104.93 1014 SER C CA 1
ATOM 7556 C C . SER C 1 108 ? 48.507 -37.032 -7.845 1.00 101.97 1014 SER C C 1
ATOM 7557 O O . SER C 1 108 ? 49.706 -36.794 -7.673 1.00 93.84 1014 SER C O 1
ATOM 7560 N N . ALA C 1 109 ? 47.900 -38.114 -7.370 1.00 106.56 1015 ALA C N 1
ATOM 7561 C CA . ALA C 1 109 ? 48.637 -39.246 -6.817 1.00 94.87 1015 ALA C CA 1
ATOM 7562 C C . ALA C 1 109 ? 47.952 -40.498 -7.331 1.00 90.90 1015 ALA C C 1
ATOM 7563 O O . ALA C 1 109 ? 46.828 -40.799 -6.919 1.00 102.89 1015 ALA C O 1
ATOM 7565 N N . SER C 1 110 ? 48.608 -41.221 -8.233 1.00 86.09 1016 SER C N 1
ATOM 7566 C CA . SER C 1 110 ? 47.975 -42.401 -8.807 1.00 94.11 1016 SER C CA 1
ATOM 7567 C C . SER C 1 110 ? 49.050 -43.336 -9.333 1.00 98.06 1016 SER C C 1
ATOM 7568 O O . SER C 1 110 ? 50.204 -42.942 -9.510 1.00 108.87 1016 SER C O 1
ATOM 7571 N N . TYR C 1 111 ? 48.668 -44.590 -9.559 1.00 90.26 1017 TYR C N 1
ATOM 7572 C CA . TYR C 1 111 ? 49.535 -45.504 -10.292 1.00 93.28 1017 TYR C CA 1
ATOM 7573 C C . TYR C 1 111 ? 48.712 -46.284 -11.306 1.00 104.91 1017 TYR C C 1
ATOM 7574 O O . TYR C 1 111 ? 47.543 -46.594 -11.076 1.00 102.80 1017 TYR C O 1
ATOM 7583 N N . SER C 1 112 ? 49.337 -46.589 -12.440 1.00 108.92 1018 SER C N 1
ATOM 7584 C CA . SER C 1 112 ? 48.625 -47.133 -13.582 1.00 97.91 1018 SER C CA 1
ATOM 7585 C C . SER C 1 112 ? 49.449 -48.225 -14.248 1.00 94.71 1018 SER C C 1
ATOM 7586 O O . SER C 1 112 ? 50.675 -48.312 -14.078 1.00 100.39 1018 SER C O 1
ATOM 7589 N N . SER C 1 113 ? 48.739 -49.068 -15.007 1.00 88.37 1019 SER C N 1
ATOM 7590 C CA . SER C 1 113 ? 49.354 -50.049 -15.898 1.00 83.02 1019 SER C CA 1
ATOM 7591 C C . SER C 1 113 ? 48.429 -50.288 -17.084 1.00 97.50 1019 SER C C 1
ATOM 7592 O O . SER C 1 113 ? 47.214 -50.125 -16.969 1.00 118.52 1019 SER C O 1
ATOM 7595 N N . VAL C 1 114 ? 48.995 -50.705 -18.216 1.00 86.93 1020 VAL C N 1
ATOM 7596 C CA . VAL C 1 114 ? 48.204 -50.985 -19.413 1.00 91.92 1020 VAL C CA 1
ATOM 7597 C C . VAL C 1 114 ? 48.150 -52.491 -19.616 1.00 93.69 1020 VAL C C 1
ATOM 7598 O O . VAL C 1 114 ? 49.141 -53.198 -19.391 1.00 84.15 1020 VAL C O 1
ATOM 7602 N N . TYR C 1 115 ? 46.981 -52.986 -20.028 1.00 100.11 1021 TYR C N 1
ATOM 7603 C CA . TYR C 1 115 ? 46.763 -54.416 -20.189 1.00 92.96 1021 TYR C CA 1
ATOM 7604 C C . TYR C 1 115 ? 46.405 -54.735 -21.632 1.00 93.08 1021 TYR C C 1
ATOM 7605 O O . TYR C 1 115 ? 45.836 -53.906 -22.348 1.00 104.87 1021 TYR C O 1
ATOM 7614 N N . THR C 1 116 ? 46.712 -55.967 -22.035 1.00 79.70 1022 THR C N 1
ATOM 7615 C CA . THR C 1 116 ? 46.422 -56.443 -23.379 1.00 80.22 1022 THR C CA 1
ATOM 7616 C C . THR C 1 116 ? 45.212 -57.365 -23.350 1.00 88.00 1022 THR C C 1
ATOM 7617 O O . THR C 1 116 ? 45.018 -58.130 -22.403 1.00 93.20 1022 THR C O 1
ATOM 7621 N N . LYS C 1 117 ? 44.410 -57.310 -24.408 1.00 94.41 1023 LYS C N 1
ATOM 7622 C CA . LYS C 1 117 ? 43.215 -58.139 -24.461 1.00 85.28 1023 LYS C CA 1
ATOM 7623 C C . LYS C 1 117 ? 43.596 -59.587 -24.710 1.00 82.99 1023 LYS C C 1
ATOM 7624 O O . LYS C 1 117 ? 44.365 -59.892 -25.625 1.00 99.94 1023 LYS C O 1
ATOM 7630 N N . LEU C 1 118 ? 43.070 -60.477 -23.877 1.00 75.14 1024 LEU C N 1
ATOM 7631 C CA . LEU C 1 118 ? 43.270 -61.910 -24.053 1.00 76.94 1024 LEU C CA 1
ATOM 7632 C C . LEU C 1 118 ? 42.128 -62.525 -24.857 1.00 79.64 1024 LEU C C 1
ATOM 7633 O O . LEU C 1 118 ? 42.351 -63.080 -25.939 1.00 80.18 1024 LEU C O 1
ATOM 7638 N N . TYR C 1 119 ? 40.904 -62.422 -24.350 1.00 77.43 1025 TYR C N 1
ATOM 7639 C CA . TYR C 1 119 ? 39.785 -63.120 -24.965 1.00 76.41 1025 TYR C CA 1
ATOM 7640 C C . TYR C 1 119 ? 38.476 -62.419 -24.628 1.00 78.17 1025 TYR C C 1
ATOM 7641 O O . TYR C 1 119 ? 38.425 -61.489 -23.819 1.00 73.24 1025 TYR C O 1
ATOM 7650 N N . SER C 1 120 ? 37.419 -62.879 -25.291 1.00 85.97 1026 SER C N 1
ATOM 7651 C CA . SER C 1 120 ? 36.040 -62.569 -24.953 1.00 86.67 1026 SER C CA 1
ATOM 7652 C C . SER C 1 120 ? 35.385 -63.826 -24.396 1.00 81.89 1026 SER C C 1
ATOM 7653 O O . SER C 1 120 ? 35.808 -64.948 -24.689 1.00 81.83 1026 SER C O 1
ATOM 7656 N N . THR C 1 121 ? 34.377 -63.634 -23.554 1.00 74.98 1027 THR C N 1
ATOM 7657 C CA . THR C 1 121 ? 33.648 -64.759 -22.993 1.00 67.99 1027 THR C CA 1
ATOM 7658 C C . THR C 1 121 ? 32.192 -64.356 -22.825 1.00 77.91 1027 THR C C 1
ATOM 7659 O O . THR C 1 121 ? 31.805 -63.214 -23.089 1.00 79.07 1027 THR C O 1
ATOM 7663 N N . GLY C 1 122 ? 31.390 -65.310 -22.364 1.00 89.99 1028 GLY C N 1
ATOM 7664 C CA . GLY C 1 122 ? 29.973 -65.108 -22.194 1.00 96.19 1028 GLY C CA 1
ATOM 7665 C C . GLY C 1 122 ? 29.224 -66.421 -22.122 1.00 86.42 1028 GLY C C 1
ATOM 7666 O O . GLY C 1 122 ? 29.804 -67.503 -22.248 1.00 90.50 1028 GLY C O 1
ATOM 7667 N N . PRO C 1 123 ? 27.911 -66.350 -21.931 1.00 74.46 1029 PRO C N 1
ATOM 7668 C CA . PRO C 1 123 ? 27.116 -67.574 -21.823 1.00 78.32 1029 PRO C CA 1
ATOM 7669 C C . PRO C 1 123 ? 27.025 -68.277 -23.164 1.00 79.72 1029 PRO C C 1
ATOM 7670 O O . PRO C 1 123 ? 27.221 -67.680 -24.222 1.00 86.29 1029 PRO C O 1
ATOM 7674 N N . THR C 1 124 ? 26.693 -69.562 -23.103 1.00 78.16 1030 THR C N 1
ATOM 7675 C CA . THR C 1 124 ? 26.638 -70.406 -24.291 1.00 79.57 1030 THR C CA 1
ATOM 7676 C C . THR C 1 124 ? 25.219 -70.360 -24.855 1.00 79.57 1030 THR C C 1
ATOM 7677 O O . THR C 1 124 ? 24.271 -70.811 -24.204 1.00 94.84 1030 THR C O 1
ATOM 7681 N N . SER C 1 125 ? 25.071 -69.796 -26.058 1.00 70.62 1031 SER C N 1
ATOM 7682 C CA . SER C 1 125 ? 23.762 -69.686 -26.693 1.00 81.22 1031 SER C CA 1
ATOM 7683 C C . SER C 1 125 ? 23.400 -70.905 -27.523 1.00 97.58 1031 SER C C 1
ATOM 7684 O O . SER C 1 125 ? 22.210 -71.215 -27.672 1.00 102.49 1031 SER C O 1
ATOM 7687 N N . GLY C 1 126 ? 24.390 -71.589 -28.081 1.00 103.52 1032 GLY C N 1
ATOM 7688 C CA . GLY C 1 126 ? 24.120 -72.744 -28.908 1.00 97.44 1032 GLY C CA 1
ATOM 7689 C C . GLY C 1 126 ? 25.319 -73.662 -28.941 1.00 81.76 1032 GLY C C 1
ATOM 7690 O O . GLY C 1 126 ? 26.295 -73.466 -28.215 1.00 78.73 1032 GLY C O 1
ATOM 7691 N N . ILE C 1 127 ? 25.229 -74.688 -29.783 1.00 78.35 1033 ILE C N 1
ATOM 7692 C CA . ILE C 1 127 ? 26.342 -75.604 -30.015 1.00 78.48 1033 ILE C CA 1
ATOM 7693 C C . ILE C 1 127 ? 26.345 -75.983 -31.489 1.00 84.98 1033 ILE C C 1
ATOM 7694 O O . ILE C 1 127 ? 25.314 -76.397 -32.031 1.00 101.03 1033 ILE C O 1
ATOM 7699 N N . ASN C 1 128 ? 27.503 -75.854 -32.130 1.00 79.71 1034 ASN C N 1
ATOM 7700 C CA . ASN C 1 128 ? 27.713 -76.408 -33.459 1.00 85.22 1034 ASN C CA 1
ATOM 7701 C C . ASN C 1 128 ? 28.232 -77.829 -33.314 1.00 91.67 1034 ASN C C 1
ATOM 7702 O O . ASN C 1 128 ? 29.105 -78.098 -32.480 1.00 84.55 1034 ASN C O 1
ATOM 7707 N N . THR C 1 129 ? 27.672 -78.738 -34.112 1.00 99.47 1035 THR C N 1
ATOM 7708 C CA . THR C 1 129 ? 27.997 -80.154 -34.045 1.00 86.18 1035 THR C CA 1
ATOM 7709 C C . THR C 1 129 ? 28.155 -80.707 -35.449 1.00 88.52 1035 THR C C 1
ATOM 7710 O O . THR C 1 129 ? 27.385 -80.363 -36.348 1.00 101.21 1035 THR C O 1
ATOM 7714 N N . LYS C 1 130 ? 29.142 -81.578 -35.625 1.00 84.94 1036 LYS C N 1
ATOM 7715 C CA . LYS C 1 130 ? 29.307 -82.353 -36.849 1.00 90.88 1036 LYS C CA 1
ATOM 7716 C C . LYS C 1 130 ? 29.459 -83.804 -36.439 1.00 88.89 1036 LYS C C 1
ATOM 7717 O O . LYS C 1 130 ? 30.243 -84.102 -35.540 1.00 100.27 1036 LYS C O 1
ATOM 7723 N N . HIS C 1 131 ? 28.722 -84.708 -37.072 1.00 80.22 1037 HIS C N 1
ATOM 7724 C CA . HIS C 1 131 ? 28.825 -86.104 -36.674 1.00 79.28 1037 HIS C CA 1
ATOM 7725 C C . HIS C 1 131 ? 28.788 -87.000 -37.899 1.00 85.40 1037 HIS C C 1
ATOM 7726 O O . HIS C 1 131 ? 28.284 -86.626 -38.959 1.00 98.44 1037 HIS C O 1
ATOM 7733 N N . ASP C 1 132 ? 29.340 -88.194 -37.724 1.00 80.56 1038 ASP C N 1
ATOM 7734 C CA . ASP C 1 132 ? 29.388 -89.217 -38.752 1.00 88.99 1038 ASP C CA 1
ATOM 7735 C C . ASP C 1 132 ? 29.185 -90.572 -38.085 1.00 89.35 1038 ASP C C 1
ATOM 7736 O O . ASP C 1 132 ? 29.539 -90.771 -36.917 1.00 96.76 1038 ASP C O 1
ATOM 7741 N N . GLU C 1 133 ? 28.620 -91.505 -38.850 1.00 86.93 1039 GLU C N 1
ATOM 7742 C CA . GLU C 1 133 ? 28.247 -92.832 -38.377 1.00 91.25 1039 GLU C CA 1
ATOM 7743 C C . GLU C 1 133 ? 28.862 -93.895 -39.272 1.00 100.42 1039 GLU C C 1
ATOM 7744 O O . GLU C 1 133 ? 28.945 -93.720 -40.492 1.00 110.44 1039 GLU C O 1
ATOM 7750 N N . LEU C 1 134 ? 29.280 -95.003 -38.667 1.00 99.58 1040 LEU C N 1
ATOM 7751 C CA . LEU C 1 134 ? 29.845 -96.127 -39.399 1.00 94.80 1040 LEU C CA 1
ATOM 7752 C C . LEU C 1 134 ? 29.075 -97.394 -39.069 1.00 94.97 1040 LEU C C 1
ATOM 7753 O O . LEU C 1 134 ? 28.884 -97.722 -37.891 1.00 87.93 1040 LEU C O 1
ATOM 7758 N N . CYS C 1 135 ? 28.644 -98.099 -40.117 1.00 107.02 1041 CYS C N 1
ATOM 7759 C CA . CYS C 1 135 ? 27.971 -99.382 -39.947 1.00 111.55 1041 CYS C CA 1
ATOM 7760 C C . CYS C 1 135 ? 28.906 -100.427 -39.358 1.00 103.49 1041 CYS C C 1
ATOM 7761 O O . CYS C 1 135 ? 28.533 -101.165 -38.441 1.00 103.46 1041 CYS C O 1
ATOM 7764 N N . THR C 1 136 ? 30.121 -100.510 -39.882 1.00 101.46 1042 THR C N 1
ATOM 7765 C CA . THR C 1 136 ? 31.050 -101.559 -39.511 1.00 100.53 1042 THR C CA 1
ATOM 7766 C C . THR C 1 136 ? 32.376 -100.950 -39.068 1.00 100.43 1042 THR C C 1
ATOM 7767 O O . THR C 1 136 ? 32.717 -99.816 -39.417 1.00 102.01 1042 THR C O 1
ATOM 7771 N N . GLY C 1 137 ? 33.104 -101.706 -38.256 1.00 88.88 1043 GLY C N 1
ATOM 7772 C CA . GLY C 1 137 ? 34.419 -101.302 -37.830 1.00 88.03 1043 GLY C CA 1
ATOM 7773 C C . GLY C 1 137 ? 34.404 -100.556 -36.513 1.00 113.18 1043 GLY C C 1
ATOM 7774 O O . GLY C 1 137 ? 33.351 -100.158 -36.007 1.00 117.60 1043 GLY C O 1
ATOM 7775 N N . PRO C 1 138 ? 35.576 -100.362 -35.925 1.00 83.83 1044 PRO C N 1
ATOM 7776 C CA . PRO C 1 138 ? 35.678 -99.553 -34.711 1.00 83.50 1044 PRO C CA 1
ATOM 7777 C C . PRO C 1 138 ? 35.644 -98.069 -35.049 1.00 93.97 1044 PRO C C 1
ATOM 7778 O O . PRO C 1 138 ? 35.618 -97.665 -36.212 1.00 93.46 1044 PRO C O 1
ATOM 7782 N N . CYS C 1 139 ? 35.626 -97.254 -34.000 1.00 103.09 1045 CYS C N 1
ATOM 7783 C CA . CYS C 1 139 ? 35.719 -95.821 -34.197 1.00 98.48 1045 CYS C CA 1
ATOM 7784 C C . CYS C 1 139 ? 37.115 -95.468 -34.699 1.00 90.48 1045 CYS C C 1
ATOM 7785 O O . CYS C 1 139 ? 38.090 -96.151 -34.371 1.00 86.50 1045 CYS C O 1
ATOM 7788 N N . PRO C 1 140 ? 37.233 -94.416 -35.506 1.00 88.79 1046 PRO C N 1
ATOM 7789 C CA . PRO C 1 140 ? 38.548 -94.039 -36.028 1.00 99.41 1046 PRO C CA 1
ATOM 7790 C C . PRO C 1 140 ? 39.516 -93.744 -34.891 1.00 97.93 1046 PRO C C 1
ATOM 7791 O O . PRO C 1 140 ? 39.149 -93.150 -33.877 1.00 84.98 1046 PRO C O 1
ATOM 7795 N N . ALA C 1 141 ? 40.759 -94.206 -35.056 1.00 102.62 1047 ALA C N 1
ATOM 7796 C CA . ALA C 1 141 ? 41.750 -94.047 -34.000 1.00 90.53 1047 ALA C CA 1
ATOM 7797 C C . ALA C 1 141 ? 41.999 -92.580 -33.695 1.00 89.50 1047 ALA C C 1
ATOM 7798 O O . ALA C 1 141 ? 42.139 -92.196 -32.528 1.00 97.49 1047 ALA C O 1
ATOM 7800 N N . ASN C 1 142 ? 42.055 -91.746 -34.727 1.00 93.75 1048 ASN C N 1
ATOM 7801 C CA . ASN C 1 142 ? 42.119 -90.303 -34.571 1.00 96.13 1048 ASN C CA 1
ATOM 7802 C C . ASN C 1 142 ? 40.866 -89.701 -35.187 1.00 99.04 1048 ASN C C 1
ATOM 7803 O O . ASN C 1 142 ? 40.624 -89.869 -36.388 1.00 100.82 1048 ASN C O 1
ATOM 7808 N N . ILE C 1 143 ? 40.063 -89.024 -34.371 1.00 96.06 1049 ILE C N 1
ATOM 7809 C CA . ILE C 1 143 ? 38.879 -88.346 -34.885 1.00 86.58 1049 ILE C CA 1
ATOM 7810 C C . ILE C 1 143 ? 39.311 -86.990 -35.423 1.00 91.47 1049 ILE C C 1
ATOM 7811 O O . ILE C 1 143 ? 39.929 -86.193 -34.708 1.00 98.92 1049 ILE C O 1
ATOM 7816 N N . ASN C 1 144 ? 38.966 -86.717 -36.671 1.00 99.16 1050 ASN C N 1
ATOM 7817 C CA . ASN C 1 144 ? 39.282 -85.437 -37.276 1.00 108.27 1050 ASN C CA 1
ATOM 7818 C C . ASN C 1 144 ? 38.330 -84.371 -36.753 1.00 101.41 1050 ASN C C 1
ATOM 7819 O O . ASN C 1 144 ? 37.117 -84.592 -36.665 1.00 112.58 1050 ASN C O 1
ATOM 7824 N N . HIS C 1 145 ? 38.877 -83.221 -36.378 1.00 91.43 1051 HIS C N 1
ATOM 7825 C CA . HIS C 1 145 ? 38.068 -82.160 -35.801 1.00 92.46 1051 HIS C CA 1
ATOM 7826 C C . HIS C 1 145 ? 38.657 -80.811 -36.167 1.00 106.10 1051 HIS C C 1
ATOM 7827 O O . HIS C 1 145 ? 39.850 -80.693 -36.462 1.00 123.44 1051 HIS C O 1
ATOM 7834 N N . GLN C 1 146 ? 37.803 -79.794 -36.147 1.00 96.25 1052 GLN C N 1
ATOM 7835 C CA . GLN C 1 146 ? 38.237 -78.434 -36.410 1.00 96.11 1052 GLN C CA 1
ATOM 7836 C C . GLN C 1 146 ? 38.962 -77.881 -35.186 1.00 99.67 1052 GLN C C 1
ATOM 7837 O O . GLN C 1 146 ? 38.913 -78.455 -34.095 1.00 121.26 1052 GLN C O 1
ATOM 7843 N N . VAL C 1 147 ? 39.654 -76.754 -35.369 1.00 90.96 1053 VAL C N 1
ATOM 7844 C CA . VAL C 1 147 ? 40.460 -76.196 -34.286 1.00 81.06 1053 VAL C CA 1
ATOM 7845 C C . VAL C 1 147 ? 39.561 -75.740 -33.144 1.00 79.42 1053 VAL C C 1
ATOM 7846 O O . VAL C 1 147 ? 38.529 -75.089 -33.359 1.00 84.82 1053 VAL C O 1
ATOM 7850 N N . GLY C 1 148 ? 39.953 -76.077 -31.914 1.00 77.69 1054 GLY C N 1
ATOM 7851 C CA . GLY C 1 148 ? 39.204 -75.695 -30.731 1.00 86.85 1054 GLY C CA 1
ATOM 7852 C C . GLY C 1 148 ? 37.927 -76.467 -30.482 1.00 91.11 1054 GLY C C 1
ATOM 7853 O O . GLY C 1 148 ? 37.294 -76.261 -29.439 1.00 94.61 1054 GLY C O 1
ATOM 7854 N N . TRP C 1 149 ? 37.533 -77.344 -31.400 1.00 84.47 1055 TRP C N 1
ATOM 7855 C CA . TRP C 1 149 ? 36.408 -78.246 -31.245 1.00 76.17 1055 TRP C CA 1
ATOM 7856 C C . TRP C 1 149 ? 36.802 -79.445 -30.387 1.00 75.70 1055 TRP C C 1
ATOM 7857 O O . TRP C 1 149 ? 37.977 -79.813 -30.280 1.00 80.62 1055 TRP C O 1
ATOM 7868 N N . LEU C 1 150 ? 35.797 -80.048 -29.765 1.00 71.93 1056 LEU C N 1
ATOM 7869 C CA . LEU C 1 150 ? 35.970 -81.254 -28.971 1.00 75.04 1056 LEU C CA 1
ATOM 7870 C C . LEU C 1 150 ? 35.426 -82.444 -29.746 1.00 90.87 1056 LEU C C 1
ATOM 7871 O O . LEU C 1 150 ? 34.539 -82.301 -30.590 1.00 98.82 1056 LEU C O 1
ATOM 7876 N N . THR C 1 151 ? 35.986 -83.614 -29.475 1.00 84.07 1057 THR C N 1
ATOM 7877 C CA . THR C 1 151 ? 35.574 -84.850 -30.116 1.00 75.60 1057 THR C CA 1
ATOM 7878 C C . THR C 1 151 ? 34.804 -85.728 -29.137 1.00 71.99 1057 THR C C 1
ATOM 7879 O O . THR C 1 151 ? 35.006 -85.654 -27.922 1.00 73.37 1057 THR C O 1
ATOM 7883 N N . PHE C 1 152 ? 33.876 -86.515 -29.679 1.00 70.50 1058 PHE C N 1
ATOM 7884 C CA . PHE C 1 152 ? 33.131 -87.505 -28.916 1.00 70.67 1058 PHE C CA 1
ATOM 7885 C C . PHE C 1 152 ? 32.907 -88.745 -29.770 1.00 82.97 1058 PHE C C 1
ATOM 7886 O O . PHE C 1 152 ? 32.684 -88.636 -30.979 1.00 97.94 1058 PHE C O 1
ATOM 7894 N N . ALA C 1 153 ? 32.955 -89.923 -29.144 1.00 77.58 1059 ALA C N 1
ATOM 7895 C CA . ALA C 1 153 ? 32.786 -91.163 -29.891 1.00 78.34 1059 ALA C CA 1
ATOM 7896 C C . ALA C 1 153 ? 32.166 -92.245 -29.019 1.00 85.23 1059 ALA C C 1
ATOM 7897 O O . ALA C 1 153 ? 32.431 -92.326 -27.817 1.00 99.18 1059 ALA C O 1
ATOM 7899 N N . ARG C 1 154 ? 31.342 -93.083 -29.648 1.00 74.01 1060 ARG C N 1
ATOM 7900 C CA . ARG C 1 154 ? 30.787 -94.285 -29.037 1.00 70.48 1060 ARG C CA 1
ATOM 7901 C C . ARG C 1 154 ? 30.964 -95.465 -29.983 1.00 74.17 1060 ARG C C 1
ATOM 7902 O O . ARG C 1 154 ? 30.596 -95.382 -31.163 1.00 79.24 1060 ARG C O 1
ATOM 7910 N N . GLU C 1 155 ? 31.548 -96.547 -29.457 1.00 77.23 1061 GLU C N 1
ATOM 7911 C CA . GLU C 1 155 ? 31.688 -97.828 -30.133 1.00 78.44 1061 GLU C CA 1
ATOM 7912 C C . GLU C 1 155 ? 30.358 -98.579 -30.134 1.00 86.98 1061 GLU C C 1
ATOM 7913 O O . GLU C 1 155 ? 29.423 -98.247 -29.398 1.00 88.65 1061 GLU C O 1
ATOM 7919 N N . ARG C 1 156 ? 30.295 -99.633 -30.954 1.00 90.89 1062 ARG C N 1
ATOM 7920 C CA . ARG C 1 156 ? 29.273 -100.674 -30.826 1.00 95.37 1062 ARG C CA 1
ATOM 7921 C C . ARG C 1 156 ? 27.860 -100.133 -31.042 1.00 92.04 1062 ARG C C 1
ATOM 7922 O O . ARG C 1 156 ? 26.902 -100.591 -30.410 1.00 92.85 1062 ARG C O 1
ATOM 7930 N N . THR C 1 157 ? 27.723 -99.152 -31.933 1.00 88.67 1063 THR C N 1
ATOM 7931 C CA . THR C 1 157 ? 26.466 -98.427 -32.076 1.00 87.97 1063 THR C CA 1
ATOM 7932 C C . THR C 1 157 ? 25.401 -99.242 -32.800 1.00 87.00 1063 THR C C 1
ATOM 7933 O O . THR C 1 157 ? 24.228 -99.220 -32.409 1.00 90.97 1063 THR C O 1
ATOM 7937 N N . SER C 1 158 ? 25.783 -99.968 -33.843 1.00 79.68 1064 SER C N 1
ATOM 7938 C CA . SER C 1 158 ? 24.822 -100.723 -34.634 1.00 83.95 1064 SER C CA 1
ATOM 7939 C C . SER C 1 158 ? 24.429 -102.004 -33.900 1.00 94.28 1064 SER C C 1
ATOM 7940 O O . SER C 1 158 ? 25.271 -102.883 -33.688 1.00 101.05 1064 SER C O 1
ATOM 7943 N N . SER C 1 159 ? 23.154 -102.104 -33.512 1.00 82.82 1065 SER C N 1
ATOM 7944 C CA . SER C 1 159 ? 22.615 -103.241 -32.772 1.00 83.62 1065 SER C CA 1
ATOM 7945 C C . SER C 1 159 ? 21.216 -103.530 -33.286 1.00 95.77 1065 SER C C 1
ATOM 7946 O O . SER C 1 159 ? 20.675 -102.778 -34.102 1.00 96.17 1065 SER C O 1
ATOM 7949 N N . HIS C 1 160 ? 20.616 -104.620 -32.796 1.00 108.04 1066 HIS C N 1
ATOM 7950 C CA . HIS C 1 160 ? 19.286 -104.999 -33.267 1.00 112.75 1066 HIS C CA 1
ATOM 7951 C C . HIS C 1 160 ? 18.312 -103.855 -33.030 1.00 107.19 1066 HIS C C 1
ATOM 7952 O O . HIS C 1 160 ? 18.265 -103.273 -31.940 1.00 99.48 1066 HIS C O 1
ATOM 7959 N N . GLY C 1 161 ? 17.552 -103.515 -34.070 1.00 109.22 1067 GLY C N 1
ATOM 7960 C CA . GLY C 1 161 ? 16.655 -102.387 -34.011 1.00 108.83 1067 GLY C CA 1
ATOM 7961 C C . GLY C 1 161 ? 17.315 -101.026 -34.053 1.00 101.75 1067 GLY C C 1
ATOM 7962 O O . GLY C 1 161 ? 16.601 -100.016 -34.085 1.00 108.34 1067 GLY C O 1
ATOM 7963 N N . CYS C 1 162 ? 18.641 -100.950 -34.014 1.00 85.20 1068 CYS C N 1
ATOM 7964 C CA . CYS C 1 162 ? 19.354 -99.673 -33.997 1.00 107.87 1068 CYS C CA 1
ATOM 7965 C C . CYS C 1 162 ? 20.272 -99.559 -35.218 1.00 112.90 1068 CYS C C 1
ATOM 7966 O O . CYS C 1 162 ? 21.489 -99.400 -35.077 1.00 108.24 1068 CYS C O 1
ATOM 7969 N N . GLU C 1 163 ? 19.694 -99.648 -36.416 1.00 116.34 1069 GLU C N 1
ATOM 7970 C CA . GLU C 1 163 ? 20.454 -99.711 -37.660 1.00 116.41 1069 GLU C CA 1
ATOM 7971 C C . GLU C 1 163 ? 20.282 -98.459 -38.517 1.00 127.07 1069 GLU C C 1
ATOM 7972 O O . GLU C 1 163 ? 19.466 -97.580 -38.238 1.00 143.00 1069 GLU C O 1
ATOM 7978 N N . GLU C 1 164 ? 21.113 -98.385 -39.561 1.00 116.15 1070 GLU C N 1
ATOM 7979 C CA . GLU C 1 164 ? 20.839 -97.643 -40.783 1.00 106.62 1070 GLU C CA 1
ATOM 7980 C C . GLU C 1 164 ? 20.519 -98.646 -41.883 1.00 111.25 1070 GLU C C 1
ATOM 7981 O O . GLU C 1 164 ? 20.831 -99.833 -41.765 1.00 124.07 1070 GLU C O 1
ATOM 7987 N N . PHE C 1 165 ? 19.891 -98.166 -42.957 1.00 117.98 1071 PHE C N 1
ATOM 7988 C CA . PHE C 1 165 ? 19.432 -99.062 -44.018 1.00 99.85 1071 PHE C CA 1
ATOM 7989 C C . PHE C 1 165 ? 20.585 -99.851 -44.621 1.00 105.91 1071 PHE C C 1
ATOM 7990 O O . PHE C 1 165 ? 21.592 -99.283 -45.051 1.00 111.58 1071 PHE C O 1
ATOM 7998 N N . GLY C 1 166 ? 20.421 -101.169 -44.665 1.00 102.41 1072 GLY C N 1
ATOM 7999 C CA . GLY C 1 166 ? 21.426 -102.061 -45.193 1.00 108.27 1072 GLY C CA 1
ATOM 8000 C C . GLY C 1 166 ? 22.467 -102.505 -44.194 1.00 101.85 1072 GLY C C 1
ATOM 8001 O O . GLY C 1 166 ? 23.305 -103.352 -44.532 1.00 103.26 1072 GLY C O 1
ATOM 8002 N N . CYS C 1 167 ? 22.445 -101.967 -42.979 1.00 98.74 1073 CYS C N 1
ATOM 8003 C CA . CYS C 1 167 ? 23.421 -102.308 -41.954 1.00 109.31 1073 CYS C CA 1
ATOM 8004 C C . CYS C 1 167 ? 22.843 -103.419 -41.090 1.00 114.71 1073 CYS C C 1
ATOM 8005 O O . CYS C 1 167 ? 21.801 -103.235 -40.453 1.00 125.27 1073 CYS C O 1
ATOM 8008 N N . LEU C 1 168 ? 23.508 -104.566 -41.066 1.00 114.74 1074 LEU C N 1
ATOM 8009 C CA . LEU C 1 168 ? 22.976 -105.730 -40.377 1.00 111.81 1074 LEU C CA 1
ATOM 8010 C C . LEU C 1 168 ? 23.837 -106.171 -39.203 1.00 112.71 1074 LEU C C 1
ATOM 8011 O O . LEU C 1 168 ? 23.506 -107.168 -38.551 1.00 115.96 1074 LEU C O 1
ATOM 8016 N N . ALA C 1 169 ? 24.920 -105.452 -38.909 1.00 107.28 1075 ALA C N 1
ATOM 8017 C CA . ALA C 1 169 ? 25.840 -105.845 -37.852 1.00 102.55 1075 ALA C CA 1
ATOM 8018 C C . ALA C 1 169 ? 25.242 -105.542 -36.482 1.00 103.72 1075 ALA C C 1
ATOM 8019 O O . ALA C 1 169 ? 24.252 -104.819 -36.347 1.00 107.50 1075 ALA C O 1
ATOM 8021 N N . VAL C 1 170 ? 25.868 -106.109 -35.451 1.00 98.40 1076 VAL C N 1
ATOM 8022 C CA . VAL C 1 170 ? 25.444 -105.934 -34.067 1.00 87.94 1076 VAL C CA 1
ATOM 8023 C C . VAL C 1 170 ? 26.675 -105.749 -33.194 1.00 86.28 1076 VAL C C 1
ATOM 8024 O O . VAL C 1 170 ? 27.721 -106.359 -33.440 1.00 87.43 1076 VAL C O 1
ATOM 8028 N N . SER C 1 171 ? 26.546 -104.897 -32.177 1.00 83.94 1077 SER C N 1
ATOM 8029 C CA . SER C 1 171 ? 27.647 -104.595 -31.267 1.00 93.49 1077 SER C CA 1
ATOM 8030 C C . SER C 1 171 ? 28.911 -104.238 -32.043 1.00 98.03 1077 SER C C 1
ATOM 8031 O O . SER C 1 171 ? 30.012 -104.707 -31.744 1.00 91.98 1077 SER C O 1
ATOM 8034 N N . ASP C 1 172 ? 28.736 -103.427 -33.083 1.00 107.77 1078 ASP C N 1
ATOM 8035 C CA . ASP C 1 172 ? 29.833 -103.019 -33.946 1.00 105.88 1078 ASP C CA 1
ATOM 8036 C C . ASP C 1 172 ? 29.427 -101.696 -34.581 1.00 89.66 1078 ASP C C 1
ATOM 8037 O O . ASP C 1 172 ? 28.280 -101.257 -34.464 1.00 81.49 1078 ASP C O 1
ATOM 8042 N N . GLY C 1 173 ? 30.376 -101.069 -35.258 1.00 90.58 1079 GLY C N 1
ATOM 8043 C CA . GLY C 1 173 ? 30.142 -99.758 -35.818 1.00 103.00 1079 GLY C CA 1
ATOM 8044 C C . GLY C 1 173 ? 30.568 -98.652 -34.878 1.00 92.36 1079 GLY C C 1
ATOM 8045 O O . GLY C 1 173 ? 31.186 -98.867 -33.828 1.00 77.59 1079 GLY C O 1
ATOM 8046 N N . CYS C 1 174 ? 30.231 -97.429 -35.274 1.00 81.56 1080 CYS C N 1
ATOM 8047 C CA . CYS C 1 174 ? 30.666 -96.280 -34.499 1.00 75.99 1080 CYS C CA 1
ATOM 8048 C C . CYS C 1 174 ? 29.733 -95.110 -34.744 1.00 90.09 1080 CYS C C 1
ATOM 8049 O O . CYS C 1 174 ? 29.058 -95.033 -35.774 1.00 109.22 1080 CYS C O 1
ATOM 8052 N N . VAL C 1 175 ? 29.709 -94.193 -33.776 1.00 73.21 1081 VAL C N 1
ATOM 8053 C CA . VAL C 1 175 ? 29.164 -92.849 -33.961 1.00 72.67 1081 VAL C CA 1
ATOM 8054 C C . VAL C 1 175 ? 30.170 -91.876 -33.370 1.00 97.90 1081 VAL C C 1
ATOM 8055 O O . VAL C 1 175 ? 30.477 -91.952 -32.174 1.00 106.15 1081 VAL C O 1
ATOM 8059 N N . PHE C 1 176 ? 30.690 -90.970 -34.196 1.00 84.28 1082 PHE C N 1
ATOM 8060 C CA . PHE C 1 176 ? 31.697 -90.022 -33.735 1.00 82.21 1082 PHE C CA 1
ATOM 8061 C C . PHE C 1 176 ? 31.361 -88.619 -34.225 1.00 84.49 1082 PHE C C 1
ATOM 8062 O O . PHE C 1 176 ? 30.578 -88.441 -35.159 1.00 94.36 1082 PHE C O 1
ATOM 8070 N N . GLY C 1 177 ? 31.960 -87.616 -33.591 1.00 79.02 1083 GLY C N 1
ATOM 8071 C CA . GLY C 1 177 ? 31.662 -86.248 -33.978 1.00 79.36 1083 GLY C CA 1
ATOM 8072 C C . GLY C 1 177 ? 32.494 -85.233 -33.223 1.00 78.44 1083 GLY C C 1
ATOM 8073 O O . GLY C 1 177 ? 33.324 -85.570 -32.371 1.00 75.59 1083 GLY C O 1
ATOM 8074 N N . SER C 1 178 ? 32.215 -83.967 -33.536 1.00 77.77 1084 SER C N 1
ATOM 8075 C CA . SER C 1 178 ? 32.901 -82.802 -33.010 1.00 79.65 1084 SER C CA 1
ATOM 8076 C C . SER C 1 178 ? 31.853 -81.784 -32.578 1.00 85.80 1084 SER C C 1
ATOM 8077 O O . SER C 1 178 ? 30.764 -81.721 -33.162 1.00 99.62 1084 SER C O 1
ATOM 8080 N N . CYS C 1 179 ? 32.183 -80.974 -31.564 1.00 75.10 1085 CYS C N 1
ATOM 8081 C CA . CYS C 1 179 ? 31.283 -79.913 -31.129 1.00 75.19 1085 CYS C CA 1
ATOM 8082 C C . CYS C 1 179 ? 32.086 -78.690 -30.711 1.00 74.54 1085 CYS C C 1
ATOM 8083 O O . CYS C 1 179 ? 33.254 -78.792 -30.324 1.00 78.90 1085 CYS C O 1
ATOM 8086 N N . GLN C 1 180 ? 31.431 -77.530 -30.795 1.00 74.75 1086 GLN C N 1
ATOM 8087 C CA . GLN C 1 180 ? 31.959 -76.242 -30.359 1.00 75.36 1086 GLN C CA 1
ATOM 8088 C C . GLN C 1 180 ? 30.817 -75.409 -29.809 1.00 74.48 1086 GLN C C 1
ATOM 8089 O O . GLN C 1 180 ? 29.772 -75.304 -30.455 1.00 82.27 1086 GLN C O 1
ATOM 8095 N N . ASP C 1 181 ? 31.026 -74.775 -28.660 1.00 74.27 1087 ASP C N 1
ATOM 8096 C CA . ASP C 1 181 ? 29.989 -73.893 -28.154 1.00 77.14 1087 ASP C CA 1
ATOM 8097 C C . ASP C 1 181 ? 29.878 -72.641 -29.017 1.00 80.46 1087 ASP C C 1
ATOM 8098 O O . ASP C 1 181 ? 30.844 -72.197 -29.645 1.00 85.78 1087 ASP C O 1
ATOM 8103 N N . ILE C 1 182 ? 28.671 -72.091 -29.055 1.00 82.30 1088 ILE C N 1
ATOM 8104 C CA . ILE C 1 182 ? 28.391 -70.786 -29.632 1.00 78.31 1088 ILE C CA 1
ATOM 8105 C C . ILE C 1 182 ? 27.957 -69.883 -28.494 1.00 87.96 1088 ILE C C 1
ATOM 8106 O O . ILE C 1 182 ? 26.973 -70.177 -27.798 1.00 96.45 1088 ILE C O 1
ATOM 8111 N N . ILE C 1 183 ? 28.674 -68.779 -28.315 1.00 86.73 1089 ILE C N 1
ATOM 8112 C CA . ILE C 1 183 ? 28.453 -67.888 -27.190 1.00 83.92 1089 ILE C CA 1
ATOM 8113 C C . ILE C 1 183 ? 28.121 -66.498 -27.714 1.00 88.65 1089 ILE C C 1
ATOM 8114 O O . ILE C 1 183 ? 28.356 -66.168 -28.879 1.00 96.70 1089 ILE C O 1
ATOM 8119 N N . LYS C 1 184 ? 27.564 -65.681 -26.826 1.00 90.48 1090 LYS C N 1
ATOM 8120 C CA . LYS C 1 184 ? 27.378 -64.259 -27.070 1.00 100.89 1090 LYS C CA 1
ATOM 8121 C C . LYS C 1 184 ? 28.367 -63.479 -26.215 1.00 94.69 1090 LYS C C 1
ATOM 8122 O O . LYS C 1 184 ? 28.408 -63.651 -24.991 1.00 86.11 1090 LYS C O 1
ATOM 8128 N N . GLU C 1 185 ? 29.151 -62.619 -26.870 1.00 96.86 1091 GLU C N 1
ATOM 8129 C CA . GLU C 1 185 ? 30.236 -61.902 -26.208 1.00 97.44 1091 GLU C CA 1
ATOM 8130 C C . GLU C 1 185 ? 29.620 -60.861 -25.292 1.00 100.86 1091 GLU C C 1
ATOM 8131 O O . GLU C 1 185 ? 29.003 -59.897 -25.754 1.00 118.05 1091 GLU C O 1
ATOM 8137 N N . GLU C 1 186 ? 29.774 -61.058 -23.993 1.00 79.92 1092 GLU C N 1
ATOM 8138 C CA . GLU C 1 186 ? 29.170 -60.154 -23.036 1.00 86.08 1092 GLU C CA 1
ATOM 8139 C C . GLU C 1 186 ? 30.176 -59.616 -22.025 1.00 97.27 1092 GLU C C 1
ATOM 8140 O O . GLU C 1 186 ? 29.774 -58.941 -21.069 1.00 106.01 1092 GLU C O 1
ATOM 8146 N N . LEU C 1 187 ? 31.470 -59.877 -22.232 1.00 97.48 1093 LEU C N 1
ATOM 8147 C CA . LEU C 1 187 ? 32.552 -59.529 -21.316 1.00 87.36 1093 LEU C CA 1
ATOM 8148 C C . LEU C 1 187 ? 33.887 -59.693 -22.041 1.00 90.63 1093 LEU C C 1
ATOM 8149 O O . LEU C 1 187 ? 34.002 -60.503 -22.970 1.00 90.62 1093 LEU C O 1
ATOM 8154 N N . SER C 1 188 ? 34.895 -58.912 -21.616 1.00 85.80 1094 SER C N 1
ATOM 8155 C CA . SER C 1 188 ? 36.255 -59.013 -22.152 1.00 81.40 1094 SER C CA 1
ATOM 8156 C C . SER C 1 188 ? 37.271 -59.082 -21.015 1.00 82.75 1094 SER C C 1
ATOM 8157 O O . SER C 1 188 ? 37.051 -58.523 -19.943 1.00 103.75 1094 SER C O 1
ATOM 8160 N N . VAL C 1 189 ? 38.385 -59.775 -21.251 1.00 74.22 1095 VAL C N 1
ATOM 8161 C CA . VAL C 1 189 ? 39.391 -60.043 -20.224 1.00 69.81 1095 VAL C CA 1
ATOM 8162 C C . VAL C 1 189 ? 40.752 -59.548 -20.698 1.00 75.35 1095 VAL C C 1
ATOM 8163 O O . VAL C 1 189 ? 41.181 -59.873 -21.810 1.00 84.83 1095 VAL C O 1
ATOM 8167 N N . TYR C 1 190 ? 41.429 -58.770 -19.851 1.00 73.87 1096 TYR C N 1
ATOM 8168 C CA . TYR C 1 190 ? 42.728 -58.186 -20.146 1.00 71.90 1096 TYR C CA 1
ATOM 8169 C C . TYR C 1 190 ? 43.780 -58.658 -19.142 1.00 70.62 1096 TYR C C 1
ATOM 8170 O O . TYR C 1 190 ? 43.463 -58.978 -17.990 1.00 79.93 1096 TYR C O 1
ATOM 8179 N N . ARG C 1 191 ? 45.043 -58.668 -19.579 1.00 66.69 1097 ARG C N 1
ATOM 8180 C CA . ARG C 1 191 ? 46.175 -59.125 -18.779 1.00 65.74 1097 ARG C CA 1
ATOM 8181 C C . ARG C 1 191 ? 47.191 -58.007 -18.579 1.00 70.16 1097 ARG C C 1
ATOM 8182 O O . ARG C 1 191 ? 47.512 -57.274 -19.520 1.00 85.29 1097 ARG C O 1
ATOM 8190 N N . LYS C 1 192 ? 47.741 -57.920 -17.365 1.00 67.72 1098 LYS C N 1
ATOM 8191 C CA . LYS C 1 192 ? 48.641 -56.824 -17.008 1.00 75.62 1098 LYS C CA 1
ATOM 8192 C C . LYS C 1 192 ? 49.984 -57.022 -17.693 1.00 79.11 1098 LYS C C 1
ATOM 8193 O O . LYS C 1 192 ? 50.725 -57.956 -17.373 1.00 83.60 1098 LYS C O 1
ATOM 8199 N N . GLU C 1 193 ? 50.308 -56.131 -18.626 1.00 80.58 1099 GLU C N 1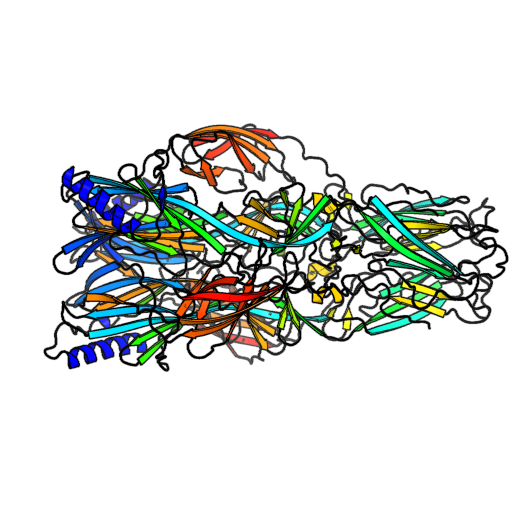
ATOM 8200 C CA . GLU C 1 193 ? 51.490 -56.300 -19.455 1.00 87.76 1099 GLU C CA 1
ATOM 8201 C C . GLU C 1 193 ? 52.684 -55.486 -18.971 1.00 87.56 1099 GLU C C 1
ATOM 8202 O O . GLU C 1 193 ? 53.812 -55.980 -19.001 1.00 83.78 1099 GLU C O 1
ATOM 8208 N N . THR C 1 194 ? 52.458 -54.247 -18.532 1.00 99.44 1100 THR C N 1
ATOM 8209 C CA . THR C 1 194 ? 53.515 -53.341 -18.091 1.00 104.27 1100 THR C CA 1
ATOM 8210 C C . THR C 1 194 ? 53.628 -53.329 -16.573 1.00 98.82 1100 THR C C 1
ATOM 8211 O O . THR C 1 194 ? 52.664 -53.612 -15.857 1.00 101.12 1100 THR C O 1
ATOM 8215 N N . GLU C 1 195 ? 54.823 -53.000 -16.090 1.00 89.82 1101 GLU C N 1
ATOM 8216 C CA . GLU C 1 195 ? 54.990 -52.750 -14.668 1.00 81.96 1101 GLU C CA 1
ATOM 8217 C C . GLU C 1 195 ? 54.228 -51.487 -14.266 1.00 71.96 1101 GLU C C 1
ATOM 8218 O O . GLU C 1 195 ? 53.818 -50.675 -15.100 1.00 83.87 1101 GLU C O 1
ATOM 8224 N N . GLU C 1 196 ? 54.043 -51.334 -12.964 1.00 66.41 1102 GLU C N 1
ATOM 8225 C CA . GLU C 1 196 ? 53.136 -50.345 -12.401 1.00 67.19 1102 GLU C CA 1
ATOM 8226 C C . GLU C 1 196 ? 53.876 -49.040 -12.139 1.00 76.62 1102 GLU C C 1
ATOM 8227 O O . GLU C 1 196 ? 54.909 -49.040 -11.461 1.00 71.92 1102 GLU C O 1
ATOM 8233 N N . VAL C 1 197 ? 53.361 -47.929 -12.683 1.00 76.68 1103 VAL C N 1
ATOM 8234 C CA . VAL C 1 197 ? 54.088 -46.662 -12.598 1.00 79.58 1103 VAL C CA 1
ATOM 8235 C C . VAL C 1 197 ? 53.235 -45.579 -11.949 1.00 80.16 1103 VAL C C 1
ATOM 8236 O O . VAL C 1 197 ? 52.006 -45.574 -12.054 1.00 84.60 1103 VAL C O 1
ATOM 8240 N N . THR C 1 198 ? 53.912 -44.644 -11.285 1.00 80.64 1104 THR C N 1
ATOM 8241 C CA . THR C 1 198 ? 53.286 -43.638 -10.434 1.00 78.07 1104 THR C CA 1
ATOM 8242 C C . THR C 1 198 ? 53.315 -42.266 -11.086 1.00 93.59 1104 THR C C 1
ATOM 8243 O O . THR C 1 198 ? 54.379 -41.798 -11.505 1.00 83.27 1104 THR C O 1
ATOM 8247 N N . ASP C 1 199 ? 52.155 -41.613 -11.132 1.00 104.74 1105 ASP C N 1
ATOM 8248 C CA . ASP C 1 199 ? 52.019 -40.231 -11.580 1.00 114.14 1105 ASP C CA 1
ATOM 8249 C C . ASP C 1 199 ? 51.627 -39.388 -10.370 1.00 113.81 1105 ASP C C 1
ATOM 8250 O O . ASP C 1 199 ? 50.551 -39.586 -9.786 1.00 120.40 1105 ASP C O 1
ATOM 8255 N N . VAL C 1 200 ? 52.523 -38.483 -9.969 1.00 100.04 1106 VAL C N 1
ATOM 8256 C CA . VAL C 1 200 ? 52.281 -37.533 -8.888 1.00 94.44 1106 VAL C CA 1
ATOM 8257 C C . VAL C 1 200 ? 52.535 -36.130 -9.416 1.00 97.60 1106 VAL C C 1
ATOM 8258 O O . VAL C 1 200 ? 53.613 -35.852 -9.953 1.00 101.54 1106 VAL C O 1
ATOM 8262 N N . GLU C 1 201 ? 51.557 -35.243 -9.238 1.00 102.49 1107 GLU C N 1
ATOM 8263 C CA . GLU C 1 201 ? 51.608 -33.872 -9.738 1.00 112.16 1107 GLU C CA 1
ATOM 8264 C C . GLU C 1 201 ? 51.280 -32.912 -8.601 1.00 117.02 1107 GLU C C 1
ATOM 8265 O O . GLU C 1 201 ? 50.233 -33.049 -7.958 1.00 127.65 1107 GLU C O 1
ATOM 8271 N N . LEU C 1 202 ? 52.181 -31.963 -8.341 1.00 112.99 1108 LEU C N 1
ATOM 8272 C CA . LEU C 1 202 ? 52.046 -31.002 -7.254 1.00 112.72 1108 LEU C CA 1
ATOM 8273 C C . LEU C 1 202 ? 51.974 -29.582 -7.812 1.00 134.61 1108 LEU C C 1
ATOM 8274 O O . LEU C 1 202 ? 52.446 -29.308 -8.920 1.00 141.23 1108 LEU C O 1
ATOM 8279 N N . CYS C 1 203 ? 51.375 -28.673 -7.036 1.00 136.12 1109 CYS C N 1
ATOM 8280 C CA . CYS C 1 203 ? 51.146 -27.306 -7.492 1.00 130.64 1109 CYS C CA 1
ATOM 8281 C C . CYS C 1 203 ? 51.501 -26.315 -6.393 1.00 139.28 1109 CYS C C 1
ATOM 8282 O O . CYS C 1 203 ? 51.516 -26.643 -5.204 1.00 150.52 1109 CYS C O 1
ATOM 8285 N N . LEU C 1 204 ? 51.783 -25.080 -6.817 1.00 133.09 1110 LEU C N 1
ATOM 8286 C CA . LEU C 1 204 ? 52.107 -23.969 -5.932 1.00 129.90 1110 LEU C CA 1
ATOM 8287 C C . LEU C 1 204 ? 51.326 -22.738 -6.357 1.00 135.07 1110 LEU C C 1
ATOM 8288 O O . LEU C 1 204 ? 51.263 -22.414 -7.546 1.00 143.64 1110 LEU C O 1
ATOM 8293 N N . THR C 1 205 ? 50.753 -22.037 -5.382 1.00 137.17 1111 THR C N 1
ATOM 8294 C CA . THR C 1 205 ? 49.923 -20.869 -5.643 1.00 144.55 1111 THR C CA 1
ATOM 8295 C C . THR C 1 205 ? 50.423 -19.677 -4.851 1.00 155.12 1111 THR C C 1
ATOM 8296 O O . THR C 1 205 ? 50.581 -19.762 -3.631 1.00 158.68 1111 THR C O 1
ATOM 8300 N N . PHE C 1 206 ? 50.670 -18.571 -5.546 1.00 161.32 1112 PHE C N 1
ATOM 8301 C CA . PHE C 1 206 ? 51.016 -17.324 -4.885 1.00 172.72 1112 PHE C CA 1
ATOM 8302 C C . PHE C 1 206 ? 50.480 -16.165 -5.709 1.00 184.33 1112 PHE C C 1
ATOM 8303 O O . PHE C 1 206 ? 50.547 -16.189 -6.941 1.00 186.47 1112 PHE C O 1
ATOM 8311 N N . SER C 1 207 ? 49.934 -15.162 -5.017 1.00 189.78 1113 SER C N 1
ATOM 8312 C CA . SER C 1 207 ? 49.411 -13.954 -5.652 1.00 196.60 1113 SER C CA 1
ATOM 8313 C C . SER C 1 207 ? 48.492 -14.303 -6.825 1.00 202.88 1113 SER C C 1
ATOM 8314 O O . SER C 1 207 ? 48.560 -13.697 -7.898 1.00 209.24 1113 SER C O 1
ATOM 8317 N N . ASP C 1 208 ? 47.630 -15.302 -6.616 1.00 201.69 1114 ASP C N 1
ATOM 8318 C CA . ASP C 1 208 ? 46.667 -15.765 -7.625 1.00 205.57 1114 ASP C CA 1
ATOM 8319 C C . ASP C 1 208 ? 47.333 -16.247 -8.915 1.00 203.88 1114 ASP C C 1
ATOM 8320 O O . ASP C 1 208 ? 46.876 -15.948 -10.022 1.00 210.12 1114 ASP C O 1
ATOM 8325 N N . LYS C 1 209 ? 48.426 -16.994 -8.775 1.00 193.65 1115 LYS C N 1
ATOM 8326 C CA . LYS C 1 209 ? 49.096 -17.638 -9.900 1.00 188.01 1115 LYS C CA 1
ATOM 8327 C C . LYS C 1 209 ? 49.477 -19.041 -9.457 1.00 184.72 1115 LYS C C 1
ATOM 8328 O O . LYS C 1 209 ? 49.919 -19.226 -8.319 1.00 192.05 1115 LYS C O 1
ATOM 8334 N N . THR C 1 210 ? 49.323 -20.040 -10.342 1.00 171.73 1116 THR C N 1
ATOM 8335 C CA . THR C 1 210 ? 49.655 -21.398 -9.928 1.00 156.65 1116 THR C CA 1
ATOM 8336 C C . THR C 1 210 ? 50.611 -22.040 -10.923 1.00 149.61 1116 THR C C 1
ATOM 8337 O O . THR C 1 210 ? 50.505 -21.814 -12.131 1.00 151.35 1116 THR C O 1
ATOM 8341 N N . TYR C 1 211 ? 51.604 -22.763 -10.402 1.00 144.19 1117 TYR C N 1
ATOM 8342 C CA . TYR C 1 211 ? 52.554 -23.513 -11.220 1.00 147.40 1117 TYR C CA 1
ATOM 8343 C C . TYR C 1 211 ? 52.597 -24.954 -10.736 1.00 147.90 1117 TYR C C 1
ATOM 8344 O O . TYR C 1 211 ? 52.771 -25.203 -9.537 1.00 152.31 1117 TYR C O 1
ATOM 8353 N N . CYS C 1 212 ? 52.460 -25.902 -11.665 1.00 142.92 1118 CYS C N 1
ATOM 8354 C CA . CYS C 1 212 ? 52.352 -27.318 -11.329 1.00 141.30 1118 CYS C CA 1
ATOM 8355 C C . CYS C 1 212 ? 53.442 -28.109 -12.044 1.00 139.69 1118 CYS C C 1
ATOM 8356 O O . CYS C 1 212 ? 54.015 -27.653 -13.038 1.00 145.66 1118 CYS C O 1
ATOM 8359 N N . THR C 1 213 ? 53.709 -29.315 -11.542 1.00 138.19 1119 THR C N 1
ATOM 8360 C CA . THR C 1 213 ? 54.705 -30.192 -12.151 1.00 135.82 1119 THR C CA 1
ATOM 8361 C C . THR C 1 213 ? 54.450 -31.635 -11.744 1.00 133.43 1119 THR C C 1
ATOM 8362 O O . THR C 1 213 ? 53.838 -31.914 -10.708 1.00 120.07 1119 THR C O 1
ATOM 8366 N N . ASN C 1 214 ? 54.955 -32.547 -12.567 1.00 137.53 1120 ASN C N 1
ATOM 8367 C CA . ASN C 1 214 ? 55.028 -33.953 -12.209 1.00 125.50 1120 ASN C CA 1
ATOM 8368 C C . ASN C 1 214 ? 56.266 -34.219 -11.359 1.00 126.44 1120 ASN C C 1
ATOM 8369 O O . ASN C 1 214 ? 57.224 -33.443 -11.350 1.00 135.72 1120 ASN C O 1
ATOM 8374 N N . LEU C 1 215 ? 56.244 -35.343 -10.646 1.00 123.57 1121 LEU C N 1
ATOM 8375 C CA . LEU C 1 215 ? 57.347 -35.726 -9.778 1.00 112.19 1121 LEU C CA 1
ATOM 8376 C C . LEU C 1 215 ? 57.836 -37.122 -10.133 1.00 111.85 1121 LEU C C 1
ATOM 8377 O O . LEU C 1 215 ? 57.095 -37.955 -10.662 1.00 105.90 1121 LEU C O 1
ATOM 8382 N N . ASN C 1 216 ? 59.097 -37.374 -9.792 1.00 110.61 1122 ASN C N 1
ATOM 8383 C CA . ASN C 1 216 ? 59.784 -38.614 -10.098 1.00 108.27 1122 ASN C CA 1
ATOM 8384 C C . ASN C 1 216 ? 60.408 -39.180 -8.832 1.00 110.22 1122 ASN C C 1
ATOM 8385 O O . ASN C 1 216 ? 60.996 -38.432 -8.040 1.00 128.48 1122 ASN C O 1
ATOM 8390 N N . PRO C 1 217 ? 60.294 -40.491 -8.607 1.00 103.19 1123 PRO C N 1
ATOM 8391 C CA . PRO C 1 217 ? 60.997 -41.087 -7.463 1.00 103.95 1123 PRO C CA 1
ATOM 8392 C C . PRO C 1 217 ? 62.510 -41.019 -7.579 1.00 113.06 1123 PRO C C 1
ATOM 8393 O O . PRO C 1 217 ? 63.191 -41.000 -6.547 1.00 132.92 1123 PRO C O 1
ATOM 8397 N N . VAL C 1 218 ? 63.062 -40.975 -8.792 1.00 95.30 1124 VAL C N 1
ATOM 8398 C CA . VAL C 1 218 ? 64.514 -40.994 -8.944 1.00 87.35 1124 VAL C CA 1
ATOM 8399 C C . VAL C 1 218 ? 65.100 -39.598 -8.778 1.00 92.85 1124 VAL C C 1
ATOM 8400 O O . VAL C 1 218 ? 65.997 -39.382 -7.953 1.00 98.39 1124 VAL C O 1
ATOM 8404 N N . THR C 1 219 ? 64.613 -38.635 -9.565 1.00 93.20 1125 THR C N 1
ATOM 8405 C CA . THR C 1 219 ? 65.256 -37.330 -9.689 1.00 103.41 1125 THR C CA 1
ATOM 8406 C C . THR C 1 219 ? 64.479 -36.261 -8.935 1.00 105.14 1125 THR C C 1
ATOM 8407 O O . THR C 1 219 ? 63.308 -36.009 -9.261 1.00 98.09 1125 THR C O 1
ATOM 8411 N N . PRO C 1 220 ? 65.080 -35.601 -7.945 1.00 112.37 1126 PRO C N 1
ATOM 8412 C CA . PRO C 1 220 ? 64.404 -34.476 -7.295 1.00 111.99 1126 PRO C CA 1
ATOM 8413 C C . PRO C 1 220 ? 64.343 -33.272 -8.213 1.00 117.50 1126 PRO C C 1
ATOM 8414 O O . PRO C 1 220 ? 65.203 -33.076 -9.075 1.00 126.79 1126 PRO C O 1
ATOM 8418 N N . ILE C 1 221 ? 63.328 -32.443 -8.003 1.00 117.67 1127 ILE C N 1
ATOM 8419 C CA . ILE C 1 221 ? 63.203 -31.177 -8.710 1.00 123.93 1127 ILE C CA 1
ATOM 8420 C C . ILE C 1 221 ? 63.677 -30.094 -7.753 1.00 124.51 1127 ILE C C 1
ATOM 8421 O O . ILE C 1 221 ? 62.978 -29.741 -6.797 1.00 130.15 1127 ILE C O 1
ATOM 8426 N N . ILE C 1 222 ? 64.873 -29.576 -8.004 1.00 123.49 1128 ILE C N 1
ATOM 8427 C CA . ILE C 1 222 ? 65.509 -28.585 -7.149 1.00 131.37 1128 ILE C CA 1
ATOM 8428 C C . ILE C 1 222 ? 65.679 -27.298 -7.950 1.00 140.42 1128 ILE C C 1
ATOM 8429 O O . ILE C 1 222 ? 66.400 -27.270 -8.956 1.00 139.45 1128 ILE C O 1
ATOM 8434 N N . THR C 1 223 ? 64.963 -26.252 -7.546 1.00 147.39 1129 THR C N 1
ATOM 8435 C CA . THR C 1 223 ? 65.192 -24.927 -8.101 1.00 148.34 1129 THR C CA 1
ATOM 8436 C C . THR C 1 223 ? 66.156 -24.173 -7.194 1.00 142.26 1129 THR C C 1
ATOM 8437 O O . THR C 1 223 ? 66.692 -24.713 -6.223 1.00 138.59 1129 THR C O 1
ATOM 8441 N N . ASP C 1 224 ? 66.402 -22.908 -7.526 1.00 144.10 1130 ASP C N 1
ATOM 8442 C CA . ASP C 1 224 ? 67.185 -22.071 -6.623 1.00 150.63 1130 ASP C CA 1
ATOM 8443 C C . ASP C 1 224 ? 66.384 -21.746 -5.369 1.00 156.95 1130 ASP C C 1
ATOM 8444 O O . ASP C 1 224 ? 66.917 -21.792 -4.255 1.00 167.05 1130 ASP C O 1
ATOM 8449 N N . LEU C 1 225 ? 65.105 -21.415 -5.532 1.00 150.47 1131 LEU C N 1
ATOM 8450 C CA . LEU C 1 225 ? 64.278 -20.979 -4.418 1.00 149.34 1131 LEU C CA 1
ATOM 8451 C C . LEU C 1 225 ? 63.385 -22.068 -3.836 1.00 145.08 1131 LEU C C 1
ATOM 8452 O O . LEU C 1 225 ? 62.806 -21.852 -2.766 1.00 156.69 1131 LEU C O 1
ATOM 8457 N N . PHE C 1 226 ? 63.240 -23.219 -4.494 1.00 130.17 1132 PHE C N 1
ATOM 8458 C CA . PHE C 1 226 ? 62.271 -24.204 -4.025 1.00 126.24 1132 PHE C CA 1
ATOM 8459 C C . PHE C 1 226 ? 62.689 -25.597 -4.480 1.00 134.95 1132 PHE C C 1
ATOM 8460 O O . PHE C 1 226 ? 63.118 -25.780 -5.622 1.00 140.19 1132 PHE C O 1
ATOM 8468 N N . GLU C 1 227 ? 62.544 -26.581 -3.590 1.00 131.27 1133 GLU C N 1
ATOM 8469 C CA . GLU C 1 227 ? 63.015 -27.940 -3.845 1.00 123.82 1133 GLU C CA 1
ATOM 8470 C C . GLU C 1 227 ? 61.972 -28.940 -3.366 1.00 114.96 1133 GLU C C 1
ATOM 8471 O O . GLU C 1 227 ? 61.442 -28.802 -2.261 1.00 110.51 1133 GLU C O 1
ATOM 8477 N N . VAL C 1 228 ? 61.687 -29.951 -4.186 1.00 112.13 1134 VAL C N 1
ATOM 8478 C CA . VAL C 1 228 ? 60.795 -31.042 -3.810 1.00 105.37 1134 VAL C CA 1
ATOM 8479 C C . VAL C 1 228 ? 61.478 -32.367 -4.101 1.00 101.77 1134 VAL C C 1
ATOM 8480 O O . VAL C 1 228 ? 62.268 -32.490 -5.042 1.00 102.47 1134 VAL C O 1
ATOM 8484 N N . GLN C 1 229 ? 61.177 -33.359 -3.262 1.00 111.38 1135 GLN C N 1
ATOM 8485 C CA . GLN C 1 229 ? 61.695 -34.712 -3.412 1.00 104.58 1135 GLN C CA 1
ATOM 8486 C C . GLN C 1 229 ? 60.603 -35.699 -3.034 1.00 103.77 1135 GLN C C 1
ATOM 8487 O O . GLN C 1 229 ? 60.001 -35.583 -1.963 1.00 114.84 1135 GLN C O 1
ATOM 8493 N N . PHE C 1 230 ? 60.345 -36.658 -3.918 1.00 90.55 1136 PHE C N 1
ATOM 8494 C CA . PHE C 1 230 ? 59.263 -37.621 -3.752 1.00 87.68 1136 PHE C CA 1
ATOM 8495 C C . PHE C 1 230 ? 59.823 -38.940 -3.238 1.00 92.82 1136 PHE C C 1
ATOM 8496 O O . PHE C 1 230 ? 60.660 -39.565 -3.898 1.00 96.62 1136 PHE C O 1
ATOM 8504 N N . LYS C 1 231 ? 59.355 -39.358 -2.065 1.00 99.24 1137 LYS C N 1
ATOM 8505 C CA . LYS C 1 231 ? 59.817 -40.564 -1.398 1.00 101.81 1137 LYS C CA 1
ATOM 8506 C C . LYS C 1 231 ? 58.762 -41.655 -1.518 1.00 92.40 1137 LYS C C 1
ATOM 8507 O O . LYS C 1 231 ? 57.569 -41.402 -1.301 1.00 89.23 1137 LYS C O 1
ATOM 8513 N N . THR C 1 232 ? 59.204 -42.876 -1.807 1.00 75.67 1138 THR C N 1
ATOM 8514 C CA . THR C 1 232 ? 58.258 -43.971 -1.975 1.00 98.51 1138 THR C CA 1
ATOM 8515 C C . THR C 1 232 ? 58.997 -45.298 -1.854 1.00 98.05 1138 THR C C 1
ATOM 8516 O O . THR C 1 232 ? 60.228 -45.347 -1.786 1.00 103.91 1138 THR C O 1
ATOM 8520 N N . VAL C 1 233 ? 58.215 -46.375 -1.796 1.00 77.59 1139 VAL C N 1
ATOM 8521 C CA . VAL C 1 233 ? 58.689 -47.718 -2.106 1.00 76.81 1139 VAL C CA 1
ATOM 8522 C C . VAL C 1 233 ? 57.863 -48.221 -3.281 1.00 85.45 1139 VAL C C 1
ATOM 8523 O O . VAL C 1 233 ? 56.675 -47.899 -3.408 1.00 103.02 1139 VAL C O 1
ATOM 8527 N N . GLU C 1 234 ? 58.494 -49.011 -4.146 1.00 80.32 1140 GLU C N 1
ATOM 8528 C CA . GLU C 1 234 ? 57.915 -49.327 -5.450 1.00 82.48 1140 GLU C CA 1
ATOM 8529 C C . GLU C 1 234 ? 57.264 -50.709 -5.384 1.00 83.70 1140 GLU C C 1
ATOM 8530 O O . GLU C 1 234 ? 57.805 -51.713 -5.850 1.00 96.48 1140 GLU C O 1
ATOM 8536 N N . THR C 1 235 ? 56.057 -50.732 -4.814 1.00 82.26 1141 THR C N 1
ATOM 8537 C CA . THR C 1 235 ? 55.230 -51.930 -4.678 1.00 88.97 1141 THR C CA 1
ATOM 8538 C C . THR C 1 235 ? 53.768 -51.526 -4.768 1.00 91.42 1141 THR C C 1
ATOM 8539 O O . THR C 1 235 ? 53.301 -50.739 -3.942 1.00 107.09 1141 THR C O 1
ATOM 8543 N N . TYR C 1 236 ? 53.049 -52.045 -5.759 1.00 83.90 1142 TYR C N 1
ATOM 8544 C CA . TYR C 1 236 ? 51.687 -51.598 -6.020 1.00 87.39 1142 TYR C CA 1
ATOM 8545 C C . TYR C 1 236 ? 50.775 -52.779 -6.325 1.00 97.99 1142 TYR C C 1
ATOM 8546 O O . TYR C 1 236 ? 51.175 -53.741 -6.985 1.00 80.85 1142 TYR C O 1
ATOM 8555 N N . SER C 1 237 ? 49.534 -52.696 -5.849 1.00 116.06 1143 SER C N 1
ATOM 8556 C CA . SER C 1 237 ? 48.578 -53.783 -6.028 1.00 123.32 1143 SER C CA 1
ATOM 8557 C C . SER C 1 237 ? 47.679 -53.455 -7.217 1.00 120.44 1143 SER C C 1
ATOM 8558 O O . SER C 1 237 ? 46.566 -52.942 -7.069 1.00 140.90 1143 SER C O 1
ATOM 8561 N N . LEU C 1 238 ? 48.181 -53.738 -8.412 1.00 94.99 1144 LEU C N 1
ATOM 8562 C CA . LEU C 1 238 ? 47.328 -53.794 -9.588 1.00 87.58 1144 LEU C CA 1
ATOM 8563 C C . LEU C 1 238 ? 47.109 -55.235 -10.004 1.00 92.16 1144 LEU C C 1
ATOM 8564 O O . LEU C 1 238 ? 48.083 -55.964 -10.220 1.00 99.10 1144 LEU C O 1
ATOM 8569 N N . PRO C 1 239 ? 45.859 -55.672 -10.142 1.00 81.02 1145 PRO C N 1
ATOM 8570 C CA . PRO C 1 239 ? 45.604 -57.084 -10.434 1.00 83.65 1145 PRO C CA 1
ATOM 8571 C C . PRO C 1 239 ? 46.156 -57.467 -11.797 1.00 89.69 1145 PRO C C 1
ATOM 8572 O O . PRO C 1 239 ? 46.117 -56.683 -12.747 1.00 89.92 1145 PRO C O 1
ATOM 8576 N N . ARG C 1 240 ? 46.703 -58.687 -11.882 1.00 83.78 1146 ARG C N 1
ATOM 8577 C CA . ARG C 1 240 ? 47.367 -59.090 -13.113 1.00 71.37 1146 ARG C CA 1
ATOM 8578 C C . ARG C 1 240 ? 46.358 -59.349 -14.227 1.00 70.17 1146 ARG C C 1
ATOM 8579 O O . ARG C 1 240 ? 46.661 -59.113 -15.403 1.00 88.32 1146 ARG C O 1
ATOM 8587 N N . ILE C 1 241 ? 45.160 -59.824 -13.890 1.00 58.24 1147 ILE C N 1
ATOM 8588 C CA . ILE C 1 241 ? 44.123 -60.098 -14.880 1.00 65.60 1147 ILE C CA 1
ATOM 8589 C C . ILE C 1 241 ? 42.817 -59.447 -14.445 1.00 73.29 1147 ILE C C 1
ATOM 8590 O O . ILE C 1 241 ? 42.407 -59.573 -13.286 1.00 75.69 1147 ILE C O 1
ATOM 8595 N N . VAL C 1 242 ? 42.172 -58.748 -15.376 1.00 72.36 1148 VAL C N 1
ATOM 8596 C CA . VAL C 1 242 ? 40.995 -57.941 -15.094 1.00 64.85 1148 VAL C CA 1
ATOM 8597 C C . VAL C 1 242 ? 39.923 -58.221 -16.133 1.00 78.68 1148 VAL C C 1
ATOM 8598 O O . VAL C 1 242 ? 40.221 -58.353 -17.324 1.00 83.51 1148 VAL C O 1
ATOM 8602 N N . ALA C 1 243 ? 38.675 -58.283 -15.690 1.00 82.61 1149 ALA C N 1
ATOM 8603 C CA . ALA C 1 243 ? 37.548 -58.312 -16.605 1.00 75.34 1149 ALA C CA 1
ATOM 8604 C C . ALA C 1 243 ? 36.967 -56.908 -16.754 1.00 80.05 1149 ALA C C 1
ATOM 8605 O O . ALA C 1 243 ? 37.004 -56.095 -15.828 1.00 93.22 1149 ALA C O 1
ATOM 8607 N N . VAL C 1 244 ? 36.482 -56.616 -17.956 1.00 67.14 1150 VAL C N 1
ATOM 8608 C CA . VAL C 1 244 ? 35.727 -55.411 -18.262 1.00 69.25 1150 VAL C CA 1
ATOM 8609 C C . VAL C 1 244 ? 34.372 -55.857 -18.792 1.00 102.68 1150 VAL C C 1
ATOM 8610 O O . VAL C 1 244 ? 34.301 -56.675 -19.722 1.00 104.74 1150 VAL C O 1
ATOM 8614 N N . GLN C 1 245 ? 33.304 -55.329 -18.192 1.00 102.29 1151 GLN C N 1
ATOM 8615 C CA . GLN C 1 245 ? 31.937 -55.671 -18.575 1.00 111.45 1151 GLN C CA 1
ATOM 8616 C C . GLN C 1 245 ? 31.104 -54.402 -18.621 1.00 105.11 1151 GLN C C 1
ATOM 8617 O O . GLN C 1 245 ? 30.946 -53.731 -17.595 1.00 103.63 1151 GLN C O 1
ATOM 8623 N N . ASN C 1 246 ? 30.562 -54.090 -19.799 1.00 105.84 1152 ASN C N 1
ATOM 8624 C CA . ASN C 1 246 ? 29.714 -52.914 -19.999 1.00 126.26 1152 ASN C CA 1
ATOM 8625 C C . ASN C 1 246 ? 30.332 -51.674 -19.362 1.00 123.66 1152 ASN C C 1
ATOM 8626 O O . ASN C 1 246 ? 29.699 -50.954 -18.588 1.00 118.67 1152 ASN C O 1
ATOM 8631 N N . HIS C 1 247 ? 31.606 -51.453 -19.686 1.00 121.04 1153 HIS C N 1
ATOM 8632 C CA . HIS C 1 247 ? 32.408 -50.293 -19.303 1.00 113.35 1153 HIS C CA 1
ATOM 8633 C C . HIS C 1 247 ? 32.720 -50.237 -17.812 1.00 111.61 1153 HIS C C 1
ATOM 8634 O O . HIS C 1 247 ? 33.171 -49.191 -17.325 1.00 107.18 1153 HIS C O 1
ATOM 8641 N N . GLU C 1 248 ? 32.516 -51.323 -17.068 1.00 116.31 1154 GLU C N 1
ATOM 8642 C CA . GLU C 1 248 ? 32.988 -51.417 -15.694 1.00 119.91 1154 GLU C CA 1
ATOM 8643 C C . GLU C 1 248 ? 34.148 -52.395 -15.585 1.00 115.40 1154 GLU C C 1
ATOM 8644 O O . GLU C 1 248 ? 34.374 -53.237 -16.458 1.00 127.87 1154 GLU C O 1
ATOM 8650 N N . ILE C 1 249 ? 34.865 -52.279 -14.473 1.00 99.51 1155 ILE C N 1
ATOM 8651 C CA . ILE C 1 249 ? 36.093 -53.023 -14.224 1.00 90.24 1155 ILE C CA 1
ATOM 8652 C C . ILE C 1 249 ? 35.830 -53.978 -13.062 1.00 88.86 1155 ILE C C 1
ATOM 8653 O O . ILE C 1 249 ? 35.619 -53.549 -11.921 1.00 108.13 1155 ILE C O 1
ATOM 8658 N N . LYS C 1 250 ? 35.835 -55.278 -13.350 1.00 71.27 1156 LYS C N 1
ATOM 8659 C CA . LYS C 1 250 ? 35.544 -56.317 -12.371 1.00 81.75 1156 LYS C CA 1
ATOM 8660 C C . LYS C 1 250 ? 36.752 -57.226 -12.188 1.00 91.59 1156 LYS C C 1
ATOM 8661 O O . LYS C 1 250 ? 37.354 -57.670 -13.172 1.00 102.93 1156 LYS C O 1
ATOM 8667 N N . ILE C 1 251 ? 37.100 -57.499 -10.926 1.00 78.93 1157 ILE C N 1
ATOM 8668 C CA . ILE C 1 251 ? 38.236 -58.340 -10.579 1.00 73.22 1157 ILE C CA 1
ATOM 8669 C C . ILE C 1 251 ? 37.750 -59.532 -9.767 1.00 77.15 1157 ILE C C 1
ATOM 8670 O O . ILE C 1 251 ? 36.672 -59.513 -9.167 1.00 74.92 1157 ILE C O 1
ATOM 8675 N N . GLY C 1 252 ? 38.584 -60.566 -9.734 1.00 85.38 1158 GLY C N 1
ATOM 8676 C CA . GLY C 1 252 ? 38.247 -61.816 -9.075 1.00 89.72 1158 GLY C CA 1
ATOM 8677 C C . GLY C 1 252 ? 39.091 -62.946 -9.646 1.00 85.38 1158 GLY C C 1
ATOM 8678 O O . GLY C 1 252 ? 40.168 -62.712 -10.192 1.00 94.16 1158 GLY C O 1
ATOM 8679 N N . GLN C 1 253 ? 38.577 -64.172 -9.516 1.00 73.58 1159 GLN C N 1
ATOM 8680 C CA . GLN C 1 253 ? 39.269 -65.334 -10.071 1.00 76.75 1159 GLN C CA 1
ATOM 8681 C C . GLN C 1 253 ? 38.846 -65.485 -11.526 1.00 84.26 1159 GLN C C 1
ATOM 8682 O O . GLN C 1 253 ? 37.765 -66.002 -11.826 1.00 87.40 1159 GLN C O 1
ATOM 8688 N N . ILE C 1 254 ? 39.724 -65.060 -12.431 1.00 75.35 1160 ILE C N 1
ATOM 8689 C CA . ILE C 1 254 ? 39.418 -64.932 -13.850 1.00 71.41 1160 ILE C CA 1
ATOM 8690 C C . ILE C 1 254 ? 40.529 -65.594 -14.648 1.00 77.63 1160 ILE C C 1
ATOM 8691 O O . ILE C 1 254 ? 41.706 -65.274 -14.458 1.00 90.09 1160 ILE C O 1
ATOM 8696 N N . ASN C 1 255 ? 40.151 -66.507 -15.542 1.00 72.09 1161 ASN C N 1
ATOM 8697 C CA . ASN C 1 255 ? 41.126 -67.350 -16.223 1.00 72.31 1161 ASN C CA 1
ATOM 8698 C C . ASN C 1 255 ? 42.082 -66.537 -17.081 1.00 72.03 1161 ASN C C 1
ATOM 8699 O O . ASN C 1 255 ? 41.672 -65.651 -17.838 1.00 80.45 1161 ASN C O 1
ATOM 8704 N N . ASP C 1 256 ? 43.367 -66.869 -16.985 1.00 64.49 1162 ASP C N 1
ATOM 8705 C CA . ASP C 1 256 ? 44.348 -66.356 -17.926 1.00 68.99 1162 ASP C CA 1
ATOM 8706 C C . ASP C 1 256 ? 44.177 -67.059 -19.278 1.00 72.18 1162 ASP C C 1
ATOM 8707 O O . ASP C 1 256 ? 43.486 -68.077 -19.397 1.00 73.42 1162 ASP C O 1
ATOM 8712 N N . LEU C 1 257 ? 44.801 -66.491 -20.308 1.00 75.64 1163 LEU C N 1
ATOM 8713 C CA . LEU C 1 257 ? 44.713 -67.034 -21.661 1.00 70.51 1163 LEU C CA 1
ATOM 8714 C C . LEU C 1 257 ? 45.033 -68.524 -21.690 1.00 63.70 1163 LEU C C 1
ATOM 8715 O O . LEU C 1 257 ? 46.033 -68.969 -21.123 1.00 64.63 1163 LEU C O 1
ATOM 8720 N N . GLY C 1 258 ? 44.154 -69.297 -22.324 1.00 68.57 1164 GLY C N 1
ATOM 8721 C CA . GLY C 1 258 ? 44.374 -70.723 -22.480 1.00 78.27 1164 GLY C CA 1
ATOM 8722 C C . GLY C 1 258 ? 44.196 -71.564 -21.235 1.00 77.69 1164 GLY C C 1
ATOM 8723 O O . GLY C 1 258 ? 44.493 -72.764 -21.272 1.00 74.71 1164 GLY C O 1
ATOM 8724 N N . VAL C 1 259 ? 43.725 -70.979 -20.138 1.00 70.78 1165 VAL C N 1
ATOM 8725 C CA . VAL C 1 259 ? 43.517 -71.697 -18.887 1.00 70.61 1165 VAL C CA 1
ATOM 8726 C C . VAL C 1 259 ? 42.032 -72.014 -18.764 1.00 82.96 1165 VAL C C 1
ATOM 8727 O O . VAL C 1 259 ? 41.197 -71.103 -18.715 1.00 87.49 1165 VAL C O 1
ATOM 8731 N N . TYR C 1 260 ? 41.705 -73.304 -18.710 1.00 84.47 1166 TYR C N 1
ATOM 8732 C CA . TYR C 1 260 ? 40.334 -73.769 -18.849 1.00 72.25 1166 TYR C CA 1
ATOM 8733 C C . TYR C 1 260 ? 39.671 -74.149 -17.529 1.00 66.82 1166 TYR C C 1
ATOM 8734 O O . TYR C 1 260 ? 38.558 -74.685 -17.552 1.00 72.87 1166 TYR C O 1
ATOM 8743 N N . SER C 1 261 ? 40.319 -73.887 -16.389 1.00 60.96 1167 SER C N 1
ATOM 8744 C CA . SER C 1 261 ? 39.762 -74.260 -15.091 1.00 63.40 1167 SER C CA 1
ATOM 8745 C C . SER C 1 261 ? 38.350 -73.712 -14.937 1.00 61.85 1167 SER C C 1
ATOM 8746 O O . SER C 1 261 ? 38.026 -72.634 -15.441 1.00 58.63 1167 SER C O 1
ATOM 8749 N N . LYS C 1 262 ? 37.501 -74.483 -14.264 1.00 76.80 1168 LYS C N 1
ATOM 8750 C CA . LYS C 1 262 ? 36.096 -74.116 -14.130 1.00 84.59 1168 LYS C CA 1
ATOM 8751 C C . LYS C 1 262 ? 35.942 -72.823 -13.334 1.00 78.78 1168 LYS C C 1
ATOM 8752 O O . LYS C 1 262 ? 36.403 -72.720 -12.192 1.00 72.15 1168 LYS C O 1
ATOM 8758 N N . GLY C 1 263 ? 35.285 -71.843 -13.937 1.00 76.87 1169 GLY C N 1
ATOM 8759 C CA . GLY C 1 263 ? 35.179 -70.524 -13.348 1.00 78.40 1169 GLY C CA 1
ATOM 8760 C C . GLY C 1 263 ? 34.903 -69.492 -14.424 1.00 75.86 1169 GLY C C 1
ATOM 8761 O O . GLY C 1 263 ? 34.539 -69.827 -15.553 1.00 85.09 1169 GLY C O 1
ATOM 8762 N N . CYS C 1 264 ? 35.073 -68.229 -14.048 1.00 62.71 1170 CYS C N 1
ATOM 8763 C CA . CYS C 1 264 ? 34.782 -67.144 -14.977 1.00 68.48 1170 CYS C CA 1
ATOM 8764 C C . CYS C 1 264 ? 35.803 -67.117 -16.106 1.00 65.64 1170 CYS C C 1
ATOM 8765 O O . CYS C 1 264 ? 37.005 -66.975 -15.865 1.00 80.44 1170 CYS C O 1
ATOM 8768 N N . GLY C 1 265 ? 35.321 -67.228 -17.339 1.00 61.90 1171 GLY C N 1
ATOM 8769 C CA . GLY C 1 265 ? 36.189 -67.174 -18.496 1.00 67.95 1171 GLY C CA 1
ATOM 8770 C C . GLY C 1 265 ? 36.816 -68.483 -18.914 1.00 77.17 1171 GLY C C 1
ATOM 8771 O O . GLY C 1 265 ? 37.879 -68.474 -19.544 1.00 78.89 1171 GLY C O 1
ATOM 8772 N N . ASN C 1 266 ? 36.178 -69.614 -18.611 1.00 86.19 1172 ASN C N 1
ATOM 8773 C CA . ASN C 1 266 ? 36.652 -70.917 -19.067 1.00 75.65 1172 ASN C CA 1
ATOM 8774 C C . ASN C 1 266 ? 36.199 -71.238 -20.484 1.00 68.96 1172 ASN C C 1
ATOM 8775 O O . ASN C 1 266 ? 36.446 -72.353 -20.958 1.00 68.45 1172 ASN C O 1
ATOM 8780 N N . VAL C 1 267 ? 35.514 -70.308 -21.146 1.00 63.85 1173 VAL C N 1
ATOM 8781 C CA . VAL C 1 267 ? 35.243 -70.360 -22.580 1.00 66.28 1173 VAL C CA 1
ATOM 8782 C C . VAL C 1 267 ? 35.800 -69.072 -23.164 1.00 71.97 1173 VAL C C 1
ATOM 8783 O O . VAL C 1 267 ? 35.236 -67.991 -22.950 1.00 87.51 1173 VAL C O 1
ATOM 8787 N N . GLN C 1 268 ? 36.895 -69.177 -23.912 1.00 67.55 1174 GLN C N 1
ATOM 8788 C CA . GLN C 1 268 ? 37.643 -68.016 -24.373 1.00 65.57 1174 GLN C CA 1
ATOM 8789 C C . GLN C 1 268 ? 37.536 -67.914 -25.885 1.00 70.45 1174 GLN C C 1
ATOM 8790 O O . GLN C 1 268 ? 37.878 -68.861 -26.600 1.00 84.81 1174 GLN C O 1
ATOM 8796 N N . LYS C 1 269 ? 37.081 -66.762 -26.367 1.00 71.95 1175 LYS C N 1
ATOM 8797 C CA . LYS C 1 269 ? 37.011 -66.498 -27.798 1.00 73.47 1175 LYS C CA 1
ATOM 8798 C C . LYS C 1 269 ? 38.202 -65.611 -28.138 1.00 85.01 1175 LYS C C 1
ATOM 8799 O O . LYS C 1 269 ? 38.196 -64.409 -27.865 1.00 108.55 1175 LYS C O 1
ATOM 8805 N N . VAL C 1 270 ? 39.217 -66.217 -28.748 1.00 75.91 1176 VAL C N 1
ATOM 8806 C CA . VAL C 1 270 ? 40.474 -65.559 -29.054 1.00 74.68 1176 VAL C CA 1
ATOM 8807 C C . VAL C 1 270 ? 40.598 -65.453 -30.567 1.00 85.07 1176 VAL C C 1
ATOM 8808 O O . VAL C 1 270 ? 40.499 -66.466 -31.273 1.00 98.81 1176 VAL C O 1
ATOM 8812 N N . ASN C 1 271 ? 40.843 -64.237 -31.056 1.00 90.08 1177 ASN C N 1
ATOM 8813 C CA . ASN C 1 271 ? 40.919 -63.943 -32.489 1.00 99.69 1177 ASN C CA 1
ATOM 8814 C C . ASN C 1 271 ? 39.612 -64.421 -33.122 1.00 109.79 1177 ASN C C 1
ATOM 8815 O O . ASN C 1 271 ? 38.547 -63.900 -32.760 1.00 121.37 1177 ASN C O 1
ATOM 8820 N N . GLY C 1 272 ? 39.625 -65.393 -34.039 1.00 103.75 1178 GLY C N 1
ATOM 8821 C CA . GLY C 1 272 ? 38.396 -65.789 -34.701 1.00 107.32 1178 GLY C CA 1
ATOM 8822 C C . GLY C 1 272 ? 37.570 -66.881 -34.042 1.00 105.90 1178 GLY C C 1
ATOM 8823 O O . GLY C 1 272 ? 36.334 -66.890 -34.148 1.00 114.96 1178 GLY C O 1
ATOM 8824 N N . THR C 1 273 ? 38.220 -67.808 -33.349 1.00 98.84 1179 THR C N 1
ATOM 8825 C CA . THR C 1 273 ? 37.573 -69.041 -32.926 1.00 106.86 1179 THR C CA 1
ATOM 8826 C C . THR C 1 273 ? 37.405 -69.107 -31.413 1.00 101.68 1179 THR C C 1
ATOM 8827 O O . THR C 1 273 ? 38.237 -68.612 -30.647 1.00 110.32 1179 THR C O 1
ATOM 8831 N N . ILE C 1 274 ? 36.312 -69.742 -31.000 1.00 87.10 1180 ILE C N 1
ATOM 8832 C CA . ILE C 1 274 ? 36.010 -69.950 -29.591 1.00 77.63 1180 ILE C CA 1
ATOM 8833 C C . ILE C 1 274 ? 36.719 -71.212 -29.123 1.00 81.42 1180 ILE C C 1
ATOM 8834 O O . ILE C 1 274 ? 36.642 -72.261 -29.775 1.00 93.20 1180 ILE C O 1
ATOM 8839 N N . TYR C 1 275 ? 37.412 -71.112 -27.995 1.00 76.12 1181 TYR C N 1
ATOM 8840 C CA . TYR C 1 275 ? 38.121 -72.229 -27.392 1.00 73.56 1181 TYR C CA 1
ATOM 8841 C C . TYR C 1 275 ? 37.465 -72.612 -26.070 1.00 81.26 1181 TYR C C 1
ATOM 8842 O O . TYR C 1 275 ? 36.987 -71.746 -25.329 1.00 92.50 1181 TYR C O 1
ATOM 8851 N N . GLY C 1 276 ? 37.456 -73.907 -25.767 1.00 79.82 1182 GLY C N 1
ATOM 8852 C CA . GLY C 1 276 ? 36.897 -74.368 -24.511 1.00 83.73 1182 GLY C CA 1
ATOM 8853 C C . GLY C 1 276 ? 37.376 -75.769 -24.207 1.00 93.73 1182 GLY C C 1
ATOM 8854 O O . GLY C 1 276 ? 38.110 -76.383 -24.985 1.00 108.49 1182 GLY C O 1
ATOM 8855 N N . ASN C 1 277 ? 36.928 -76.289 -23.065 1.00 79.66 1183 ASN C N 1
ATOM 8856 C CA . ASN C 1 277 ? 37.339 -77.617 -22.634 1.00 74.08 1183 ASN C CA 1
ATOM 8857 C C . ASN C 1 277 ? 36.210 -78.242 -21.821 1.00 75.13 1183 ASN C C 1
ATOM 8858 O O . ASN C 1 277 ? 35.305 -77.551 -21.347 1.00 78.64 1183 ASN C O 1
ATOM 8863 N N . GLY C 1 278 ? 36.255 -79.561 -21.707 1.00 72.77 1184 GLY C N 1
ATOM 8864 C CA . GLY C 1 278 ? 35.252 -80.319 -20.980 1.00 67.46 1184 GLY C CA 1
ATOM 8865 C C . GLY C 1 278 ? 35.086 -81.689 -21.608 1.00 81.57 1184 GLY C C 1
ATOM 8866 O O . GLY C 1 278 ? 35.814 -82.070 -22.522 1.00 98.14 1184 GLY C O 1
ATOM 8867 N N . VAL C 1 279 ? 34.124 -82.438 -21.082 1.00 80.48 1185 VAL C N 1
ATOM 8868 C CA . VAL C 1 279 ? 33.679 -83.689 -21.696 1.00 76.67 1185 VAL C CA 1
ATOM 8869 C C . VAL C 1 279 ? 32.264 -83.486 -22.224 1.00 82.42 1185 VAL C C 1
ATOM 8870 O O . VAL C 1 279 ? 31.342 -83.228 -21.439 1.00 92.94 1185 VAL C O 1
ATOM 8874 N N . PRO C 1 280 ? 32.051 -83.576 -23.532 1.00 78.99 1186 PRO C N 1
ATOM 8875 C CA . PRO C 1 280 ? 30.715 -83.333 -24.076 1.00 77.63 1186 PRO C CA 1
ATOM 8876 C C . PRO C 1 280 ? 29.722 -84.368 -23.578 1.00 72.20 1186 PRO C C 1
ATOM 8877 O O . PRO C 1 280 ? 30.019 -85.564 -23.515 1.00 69.75 1186 PRO C O 1
ATOM 8881 N N . ARG C 1 281 ? 28.525 -83.896 -23.234 1.00 68.37 1187 ARG C N 1
ATOM 8882 C CA . ARG C 1 281 ? 27.430 -84.791 -22.888 1.00 67.12 1187 ARG C CA 1
ATOM 8883 C C . ARG C 1 281 ? 26.811 -85.266 -24.189 1.00 74.05 1187 ARG C C 1
ATOM 8884 O O . ARG C 1 281 ? 26.144 -84.500 -24.891 1.00 91.23 1187 ARG C O 1
ATOM 8892 N N . PHE C 1 282 ? 27.036 -86.533 -24.505 1.00 71.08 1188 PHE C N 1
ATOM 8893 C CA . PHE C 1 282 ? 26.771 -87.081 -25.825 1.00 73.71 1188 PHE C CA 1
ATOM 8894 C C . PHE C 1 282 ? 26.159 -88.464 -25.715 1.00 78.50 1188 PHE C C 1
ATOM 8895 O O . PHE C 1 282 ? 26.599 -89.290 -24.909 1.00 99.50 1188 PHE C O 1
ATOM 8903 N N . ASP C 1 283 ? 25.130 -88.693 -26.522 1.00 66.01 1189 ASP C N 1
ATOM 8904 C CA . ASP C 1 283 ? 24.465 -89.985 -26.580 1.00 73.70 1189 ASP C CA 1
ATOM 8905 C C . ASP C 1 283 ? 23.693 -90.004 -27.896 1.00 77.87 1189 ASP C C 1
ATOM 8906 O O . ASP C 1 283 ? 23.523 -88.969 -28.544 1.00 84.37 1189 ASP C O 1
ATOM 8911 N N . TYR C 1 284 ? 23.227 -91.178 -28.294 1.00 75.55 1190 TYR C N 1
ATOM 8912 C CA . TYR C 1 284 ? 22.442 -91.288 -29.516 1.00 74.46 1190 TYR C CA 1
ATOM 8913 C C . TYR C 1 284 ? 21.053 -91.863 -29.283 1.00 78.11 1190 TYR C C 1
ATOM 8914 O O . TYR C 1 284 ? 20.747 -92.448 -28.241 1.00 79.99 1190 TYR C O 1
ATOM 8923 N N . LEU C 1 285 ? 20.235 -91.697 -30.319 1.00 81.50 1191 LEU C N 1
ATOM 8924 C CA . LEU C 1 285 ? 18.919 -92.294 -30.468 1.00 85.65 1191 LEU C CA 1
ATOM 8925 C C . LEU C 1 285 ? 18.959 -93.278 -31.630 1.00 91.46 1191 LEU C C 1
ATOM 8926 O O . LEU C 1 285 ? 19.759 -93.119 -32.558 1.00 98.04 1191 LEU C O 1
ATOM 8931 N N . CYS C 1 286 ? 18.101 -94.299 -31.582 1.00 82.42 1192 CYS C N 1
ATOM 8932 C CA . CYS C 1 286 ? 18.071 -95.339 -32.607 1.00 80.84 1192 CYS C CA 1
ATOM 8933 C C . CYS C 1 286 ? 16.923 -95.132 -33.582 1.00 89.32 1192 CYS C C 1
ATOM 8934 O O . CYS C 1 286 ? 15.831 -94.706 -33.196 1.00 100.33 1192 CYS C O 1
ATOM 8937 N N . HIS C 1 287 ? 17.185 -95.442 -34.849 1.00 91.49 1193 HIS C N 1
ATOM 8938 C CA . HIS C 1 287 ? 16.160 -95.630 -35.865 1.00 108.04 1193 HIS C CA 1
ATOM 8939 C C . HIS C 1 287 ? 16.339 -97.011 -36.479 1.00 106.64 1193 HIS C C 1
ATOM 8940 O O . HIS C 1 287 ? 17.421 -97.602 -36.417 1.00 107.90 1193 HIS C O 1
ATOM 8947 N N . LEU C 1 288 ? 15.257 -97.531 -37.058 1.00 95.84 1194 LEU C N 1
ATOM 8948 C CA . LEU C 1 288 ? 15.316 -98.859 -37.658 1.00 103.51 1194 LEU C CA 1
ATOM 8949 C C . LEU C 1 288 ? 15.987 -98.826 -39.029 1.00 106.57 1194 LEU C C 1
ATOM 8950 O O . LEU C 1 288 ? 16.867 -99.645 -39.320 1.00 106.64 1194 LEU C O 1
ATOM 8955 N N . ALA C 1 289 ? 15.588 -97.883 -39.878 1.00 94.20 1195 ALA C N 1
ATOM 8956 C CA . ALA C 1 289 ? 16.042 -97.833 -41.258 1.00 96.20 1195 ALA C CA 1
ATOM 8957 C C . ALA C 1 289 ? 16.793 -96.558 -41.611 1.00 102.74 1195 ALA C C 1
ATOM 8958 O O . ALA C 1 289 ? 17.187 -96.394 -42.770 1.00 109.43 1195 ALA C O 1
ATOM 8960 N N . SER C 1 290 ? 17.015 -95.664 -40.658 1.00 103.14 1196 SER C N 1
ATOM 8961 C CA . SER C 1 290 ? 17.578 -94.349 -40.921 1.00 104.39 1196 SER C CA 1
ATOM 8962 C C . SER C 1 290 ? 18.902 -94.179 -40.184 1.00 99.56 1196 SER C C 1
ATOM 8963 O O . SER C 1 290 ? 19.333 -95.042 -39.416 1.00 102.41 1196 SER C O 1
ATOM 8966 N N . ARG C 1 291 ? 19.545 -93.041 -40.415 1.00 101.20 1197 ARG C N 1
ATOM 8967 C CA . ARG C 1 291 ? 20.776 -92.741 -39.703 1.00 104.96 1197 ARG C CA 1
ATOM 8968 C C . ARG C 1 291 ? 20.452 -92.380 -38.261 1.00 103.88 1197 ARG C C 1
ATOM 8969 O O . ARG C 1 291 ? 19.372 -91.873 -37.952 1.00 97.48 1197 ARG C O 1
ATOM 8977 N N . LYS C 1 292 ? 21.395 -92.670 -37.371 1.00 109.99 1198 LYS C N 1
ATOM 8978 C CA . LYS C 1 292 ? 21.182 -92.410 -35.956 1.00 99.90 1198 LYS C CA 1
ATOM 8979 C C . LYS C 1 292 ? 21.265 -90.919 -35.655 1.00 78.62 1198 LYS C C 1
ATOM 8980 O O . LYS C 1 292 ? 22.010 -90.172 -36.291 1.00 79.36 1198 LYS C O 1
ATOM 8986 N N . GLU C 1 293 ? 20.447 -90.489 -34.697 1.00 77.72 1199 GLU C N 1
ATOM 8987 C CA . GLU C 1 293 ? 20.415 -89.098 -34.269 1.00 76.78 1199 GLU C CA 1
ATOM 8988 C C . GLU C 1 293 ? 21.307 -88.903 -33.057 1.00 77.69 1199 GLU C C 1
ATOM 8989 O O . GLU C 1 293 ? 21.317 -89.727 -32.139 1.00 82.44 1199 GLU C O 1
ATOM 8995 N N . VAL C 1 294 ? 22.006 -87.787 -33.032 1.00 73.80 1200 VAL C N 1
ATOM 8996 C CA . VAL C 1 294 ? 22.919 -87.464 -31.948 1.00 76.15 1200 VAL C CA 1
ATOM 8997 C C . VAL C 1 294 ? 22.223 -86.516 -30.980 1.00 78.93 1200 VAL C C 1
ATOM 8998 O O . VAL C 1 294 ? 21.534 -85.576 -31.401 1.00 92.82 1200 VAL C O 1
ATOM 9002 N N . ILE C 1 295 ? 22.382 -86.773 -29.683 1.00 70.29 1201 ILE C N 1
ATOM 9003 C CA . ILE C 1 295 ? 21.863 -85.908 -28.634 1.00 69.88 1201 ILE C CA 1
ATOM 9004 C C . ILE C 1 295 ? 23.065 -85.309 -27.918 1.00 76.53 1201 ILE C C 1
ATOM 9005 O O . ILE C 1 295 ? 23.802 -86.019 -27.218 1.00 75.20 1201 ILE C O 1
ATOM 9010 N N . VAL C 1 296 ? 23.263 -84.004 -28.074 1.00 76.64 1202 VAL C N 1
ATOM 9011 C CA . VAL C 1 296 ? 24.343 -83.292 -27.399 1.00 74.73 1202 VAL C CA 1
ATOM 9012 C C . VAL C 1 296 ? 23.702 -82.300 -26.443 1.00 89.53 1202 VAL C C 1
ATOM 9013 O O . VAL C 1 296 ? 23.065 -81.331 -26.877 1.00 114.74 1202 VAL C O 1
ATOM 9017 N N . ARG C 1 297 ? 23.849 -82.551 -25.147 1.00 82.93 1203 ARG C N 1
ATOM 9018 C CA . ARG C 1 297 ? 23.341 -81.651 -24.123 1.00 81.49 1203 ARG C CA 1
ATOM 9019 C C . ARG C 1 297 ? 24.362 -80.605 -23.693 1.00 80.46 1203 ARG C C 1
ATOM 9020 O O . ARG C 1 297 ? 23.973 -79.558 -23.162 1.00 88.12 1203 ARG C O 1
ATOM 9028 N N . LYS C 1 298 ? 25.651 -80.874 -23.873 1.00 69.01 1204 LYS C N 1
ATOM 9029 C CA . LYS C 1 298 ? 26.696 -79.967 -23.419 1.00 71.84 1204 LYS C CA 1
ATOM 9030 C C . LYS C 1 298 ? 27.952 -80.241 -24.225 1.00 75.34 1204 LYS C C 1
ATOM 9031 O O . LYS C 1 298 ? 28.223 -81.385 -24.593 1.00 90.62 1204 LYS C O 1
ATOM 9037 N N . CYS C 1 299 ? 28.717 -79.188 -24.502 1.00 69.47 1205 CYS C N 1
ATOM 9038 C CA . CYS C 1 299 ? 30.003 -79.398 -25.151 1.00 74.39 1205 CYS C CA 1
ATOM 9039 C C . CYS C 1 299 ? 31.116 -78.872 -24.261 1.00 88.26 1205 CYS C C 1
ATOM 9040 O O . CYS C 1 299 ? 31.729 -79.638 -23.509 1.00 99.21 1205 CYS C O 1
ATOM 9043 N N . PHE C 1 300 ? 31.357 -77.567 -24.309 1.00 92.05 1206 PHE C N 1
ATOM 9044 C CA . PHE C 1 300 ? 32.316 -76.959 -23.400 1.00 95.06 1206 PHE C CA 1
ATOM 9045 C C . PHE C 1 300 ? 31.730 -76.877 -21.999 1.00 99.52 1206 PHE C C 1
ATOM 9046 O O . PHE C 1 300 ? 30.521 -76.716 -21.816 1.00 123.72 1206 PHE C O 1
ATOM 9054 N N . ASP C 1 301 ? 32.603 -76.979 -21.003 1.00 80.81 1207 ASP C N 1
ATOM 9055 C CA . ASP C 1 301 ? 32.259 -76.478 -19.681 1.00 71.88 1207 ASP C CA 1
ATOM 9056 C C . ASP C 1 301 ? 32.231 -74.961 -19.769 1.00 81.70 1207 ASP C C 1
ATOM 9057 O O . ASP C 1 301 ? 33.233 -74.346 -20.150 1.00 97.04 1207 ASP C O 1
ATOM 9062 N N . ASN C 1 302 ? 31.088 -74.354 -19.459 1.00 83.22 1208 ASN C N 1
ATOM 9063 C CA . ASN C 1 302 ? 30.976 -72.897 -19.477 1.00 87.17 1208 ASN C CA 1
ATOM 9064 C C . ASN C 1 302 ? 30.415 -72.429 -18.136 1.00 94.48 1208 ASN C C 1
ATOM 9065 O O . ASN C 1 302 ? 29.218 -72.575 -17.878 1.00 106.65 1208 ASN C O 1
ATOM 9070 N N . ASP C 1 303 ? 31.282 -71.849 -17.304 1.00 81.81 1209 ASP C N 1
ATOM 9071 C CA . ASP C 1 303 ? 30.920 -71.340 -15.991 1.00 83.68 1209 ASP C CA 1
ATOM 9072 C C . ASP C 1 303 ? 30.722 -69.833 -15.983 1.00 82.42 1209 ASP C C 1
ATOM 9073 O O . ASP C 1 303 ? 30.951 -69.190 -14.950 1.00 99.14 1209 ASP C O 1
ATOM 9078 N N . TYR C 1 304 ? 30.339 -69.249 -17.119 1.00 70.08 1210 TYR C N 1
ATOM 9079 C CA . TYR C 1 304 ? 30.183 -67.799 -17.184 1.00 68.48 1210 TYR C CA 1
ATOM 9080 C C . TYR C 1 304 ? 29.312 -67.245 -16.056 1.00 70.90 1210 TYR C C 1
ATOM 9081 O O . TYR C 1 304 ? 29.464 -66.075 -15.686 1.00 78.75 1210 TYR C O 1
ATOM 9090 N N . GLN C 1 305 ? 28.401 -68.053 -15.493 1.00 75.69 1211 GLN C N 1
ATOM 9091 C CA . GLN C 1 305 ? 27.568 -67.540 -14.405 1.00 77.00 1211 GLN C CA 1
ATOM 9092 C C . GLN C 1 305 ? 28.421 -67.040 -13.245 1.00 78.43 1211 GLN C C 1
ATOM 9093 O O . GLN C 1 305 ? 28.067 -66.046 -12.597 1.00 95.23 1211 GLN C O 1
ATOM 9099 N N . ALA C 1 306 ? 29.562 -67.691 -12.993 1.00 71.33 1212 ALA C N 1
ATOM 9100 C CA . ALA C 1 306 ? 30.430 -67.281 -11.895 1.00 78.45 1212 ALA C CA 1
ATOM 9101 C C . ALA C 1 306 ? 30.949 -65.863 -12.086 1.00 85.85 1212 ALA C C 1
ATOM 9102 O O . ALA C 1 306 ? 31.296 -65.196 -11.103 1.00 101.36 1212 ALA C O 1
ATOM 9104 N N . CYS C 1 307 ? 31.014 -65.391 -13.338 1.00 75.99 1213 CYS C N 1
ATOM 9105 C CA . CYS C 1 307 ? 31.441 -64.019 -13.606 1.00 83.01 1213 CYS C CA 1
ATOM 9106 C C . CYS C 1 307 ? 30.547 -63.009 -12.896 1.00 92.63 1213 CYS C C 1
ATOM 9107 O O . CYS C 1 307 ? 30.981 -61.887 -12.606 1.00 96.22 1213 CYS C O 1
ATOM 9110 N N . LYS C 1 308 ? 29.299 -63.387 -12.612 1.00 94.04 1214 LYS C N 1
ATOM 9111 C CA . LYS C 1 308 ? 28.388 -62.501 -11.904 1.00 93.76 1214 LYS C CA 1
ATOM 9112 C C . LYS C 1 308 ? 28.849 -62.215 -10.476 1.00 92.69 1214 LYS C C 1
ATOM 9113 O O . LYS C 1 308 ? 28.438 -61.206 -9.894 1.00 96.29 1214 LYS C O 1
ATOM 9119 N N . PHE C 1 309 ? 29.706 -63.062 -9.904 1.00 85.14 1215 PHE C N 1
ATOM 9120 C CA . PHE C 1 309 ? 30.116 -62.931 -8.510 1.00 83.03 1215 PHE C CA 1
ATOM 9121 C C . PHE C 1 309 ? 31.442 -62.207 -8.341 1.00 80.51 1215 PHE C C 1
ATOM 9122 O O . PHE C 1 309 ? 31.945 -62.115 -7.215 1.00 78.04 1215 PHE C O 1
ATOM 9130 N N . LEU C 1 310 ? 32.020 -61.706 -9.428 1.00 75.58 1216 LEU C N 1
ATOM 9131 C CA . LEU C 1 310 ? 33.239 -60.918 -9.336 1.00 74.41 1216 LEU C CA 1
ATOM 9132 C C . LEU C 1 310 ? 33.017 -59.677 -8.476 1.00 77.87 1216 LEU C C 1
ATOM 9133 O O . LEU C 1 310 ? 31.914 -59.126 -8.407 1.00 86.34 1216 LEU C O 1
ATOM 9138 N N . GLN C 1 311 ? 34.078 -59.244 -7.805 1.00 78.22 1217 GLN C N 1
ATOM 9139 C CA . GLN C 1 311 ? 34.055 -57.970 -7.106 1.00 85.07 1217 GLN C CA 1
ATOM 9140 C C . GLN C 1 311 ? 34.274 -56.830 -8.097 1.00 93.49 1217 GLN C C 1
ATOM 9141 O O . GLN C 1 311 ? 34.964 -56.986 -9.109 1.00 111.44 1217 GLN C O 1
ATOM 9147 N N . SER C 1 312 ? 33.675 -55.678 -7.804 1.00 80.05 1218 SER C N 1
ATOM 9148 C CA . SER C 1 312 ? 33.850 -54.478 -8.626 1.00 88.63 1218 SER C CA 1
ATOM 9149 C C . SER C 1 312 ? 34.533 -53.403 -7.791 1.00 95.39 1218 SER C C 1
ATOM 9150 O O . SER C 1 312 ? 33.860 -52.671 -7.041 1.00 100.68 1218 SER C O 1
ATOM 9153 N N . PRO C 1 313 ? 35.849 -53.242 -7.911 1.00 97.43 1219 PRO C N 1
ATOM 9154 C CA . PRO C 1 313 ? 36.570 -52.339 -7.004 1.00 98.52 1219 PRO C CA 1
ATOM 9155 C C . PRO C 1 313 ? 36.290 -50.878 -7.316 1.00 103.36 1219 PRO C C 1
ATOM 9156 O O . PRO C 1 313 ? 36.254 -50.465 -8.476 1.00 106.95 1219 PRO C O 1
ATOM 9160 N N . ALA C 1 314 ? 36.095 -50.095 -6.252 1.00 108.95 1220 ALA C N 1
ATOM 9161 C CA . ALA C 1 314 ? 35.774 -48.679 -6.390 1.00 115.86 1220 ALA C CA 1
ATOM 9162 C C . ALA C 1 314 ? 37.001 -47.796 -6.569 1.00 109.39 1220 ALA C C 1
ATOM 9163 O O . ALA C 1 314 ? 36.865 -46.666 -7.052 1.00 108.09 1220 ALA C O 1
ATOM 9165 N N . SER C 1 315 ? 38.185 -48.275 -6.194 1.00 105.93 1221 SER C N 1
ATOM 9166 C CA . SER C 1 315 ? 39.383 -47.448 -6.155 1.00 113.43 1221 SER C CA 1
ATOM 9167 C C . SER C 1 315 ? 40.136 -47.415 -7.482 1.00 109.88 1221 SER C C 1
ATOM 9168 O O . SER C 1 315 ? 41.221 -46.825 -7.548 1.00 110.20 1221 SER C O 1
ATOM 9171 N N . TYR C 1 316 ? 39.591 -48.009 -8.540 1.00 109.41 1222 TYR C N 1
ATOM 9172 C CA . TYR C 1 316 ? 40.226 -47.988 -9.849 1.00 111.74 1222 TYR C CA 1
ATOM 9173 C C . TYR C 1 316 ? 39.378 -47.190 -10.832 1.00 119.68 1222 TYR C C 1
ATOM 9174 O O . TYR C 1 316 ? 38.206 -46.897 -10.582 1.00 130.30 1222 TYR C O 1
ATOM 9183 N N . ARG C 1 317 ? 39.993 -46.829 -11.958 1.00 110.53 1223 ARG C N 1
ATOM 9184 C CA . ARG C 1 317 ? 39.271 -46.226 -13.067 1.00 111.07 1223 ARG C CA 1
ATOM 9185 C C . ARG C 1 317 ? 39.932 -46.638 -14.374 1.00 118.10 1223 ARG C C 1
ATOM 9186 O O . ARG C 1 317 ? 41.154 -46.829 -14.441 1.00 125.96 1223 ARG C O 1
ATOM 9194 N N . LEU C 1 318 ? 39.100 -46.754 -15.411 1.00 108.33 1224 LEU C N 1
ATOM 9195 C CA . LEU C 1 318 ? 39.473 -47.315 -16.702 1.00 104.38 1224 LEU C CA 1
ATOM 9196 C C . LEU C 1 318 ? 39.806 -46.241 -17.722 1.00 119.73 1224 LEU C C 1
ATOM 9197 O O . LEU C 1 318 ? 39.243 -45.144 -17.716 1.00 136.97 1224 LEU C O 1
ATOM 9202 N N . GLU C 1 319 ? 40.731 -46.589 -18.610 1.00 121.56 1225 GLU C N 1
ATOM 9203 C CA . GLU C 1 319 ? 40.912 -45.922 -19.891 1.00 132.07 1225 GLU C CA 1
ATOM 9204 C C . GLU C 1 319 ? 40.914 -47.024 -20.942 1.00 128.86 1225 GLU C C 1
ATOM 9205 O O . GLU C 1 319 ? 41.805 -47.879 -20.946 1.00 124.97 1225 GLU C O 1
ATOM 9211 N N . GLU C 1 320 ? 39.900 -47.030 -21.804 1.00 122.78 1226 GLU C N 1
ATOM 9212 C CA . GLU C 1 320 ? 39.741 -48.060 -22.820 1.00 114.13 1226 GLU C CA 1
ATOM 9213 C C . GLU C 1 320 ? 40.337 -47.587 -24.140 1.00 125.97 1226 GLU C C 1
ATOM 9214 O O . GLU C 1 320 ? 39.916 -46.562 -24.687 1.00 133.26 1226 GLU C O 1
ATOM 9220 N N . ASP C 1 321 ? 41.323 -48.327 -24.635 1.00 135.18 1227 ASP C N 1
ATOM 9221 C CA . ASP C 1 321 ? 41.799 -48.217 -26.004 1.00 142.74 1227 ASP C CA 1
ATOM 922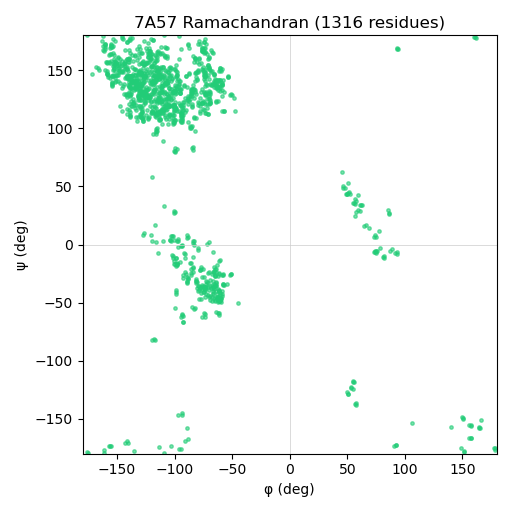2 C C . ASP C 1 321 ? 41.573 -49.549 -26.704 1.00 143.49 1227 ASP C C 1
ATOM 9223 O O . ASP C 1 321 ? 41.476 -50.601 -26.063 1.00 145.69 1227 ASP C O 1
ATOM 9228 N N . SER C 1 322 ? 41.486 -49.504 -28.029 1.00 134.01 1228 SER C N 1
ATOM 9229 C CA . SER C 1 322 ? 41.186 -50.719 -28.772 1.00 132.92 1228 SER C CA 1
ATOM 9230 C C . SER C 1 322 ? 42.240 -51.778 -28.488 1.00 131.31 1228 SER C C 1
ATOM 9231 O O . SER C 1 322 ? 43.413 -51.609 -28.835 1.00 139.86 1228 SER C O 1
ATOM 9234 N N . GLY C 1 323 ? 41.818 -52.874 -27.856 1.00 122.08 1229 GLY C N 1
ATOM 9235 C CA . GLY C 1 323 ? 42.698 -53.976 -27.529 1.00 118.59 1229 GLY C CA 1
ATOM 9236 C C . GLY C 1 323 ? 43.530 -53.824 -26.273 1.00 120.81 1229 GLY C C 1
ATOM 9237 O O . GLY C 1 323 ? 44.131 -54.816 -25.835 1.00 128.62 1229 GLY C O 1
ATOM 9238 N N . THR C 1 324 ? 43.596 -52.633 -25.671 1.00 118.01 1230 THR C N 1
ATOM 9239 C CA . THR C 1 324 ? 44.444 -52.402 -24.503 1.00 107.61 1230 THR C CA 1
ATOM 9240 C C . THR C 1 324 ? 43.714 -51.491 -23.529 1.00 95.71 1230 THR C C 1
ATOM 9241 O O . THR C 1 324 ? 43.022 -50.560 -23.945 1.00 99.98 1230 THR C O 1
ATOM 9245 N N . VAL C 1 325 ? 43.876 -51.740 -22.231 1.00 83.55 1231 VAL C N 1
ATOM 9246 C CA . VAL C 1 325 ? 43.136 -50.995 -21.216 1.00 87.62 1231 VAL C CA 1
ATOM 9247 C C . VAL C 1 325 ? 44.101 -50.512 -20.145 1.00 95.07 1231 VAL C C 1
ATOM 9248 O O . VAL C 1 325 ? 44.730 -51.328 -19.463 1.00 101.78 1231 VAL C O 1
ATOM 9252 N N . THR C 1 326 ? 44.193 -49.195 -19.977 1.00 95.50 1232 THR C N 1
ATOM 9253 C CA . THR C 1 326 ? 44.951 -48.618 -18.874 1.00 94.37 1232 THR C CA 1
ATOM 9254 C C . THR C 1 326 ? 44.079 -48.581 -17.624 1.00 95.01 1232 THR C C 1
ATOM 9255 O O . THR C 1 326 ? 42.914 -48.178 -17.683 1.00 96.27 1232 THR C O 1
ATOM 9259 N N . ILE C 1 327 ? 44.637 -49.013 -16.498 1.00 99.14 1233 ILE C N 1
ATOM 9260 C CA . ILE C 1 327 ? 43.948 -49.027 -15.214 1.00 100.14 1233 ILE C CA 1
ATOM 9261 C C . ILE C 1 327 ? 44.703 -48.115 -14.259 1.00 101.32 1233 ILE C C 1
ATOM 9262 O O . ILE C 1 327 ? 45.941 -48.185 -14.168 1.00 112.53 1233 ILE C O 1
ATOM 9267 N N . ILE C 1 328 ? 43.954 -47.259 -13.556 1.00 83.88 1234 ILE C N 1
ATOM 9268 C CA . ILE C 1 328 ? 44.516 -46.219 -12.704 1.00 91.84 1234 ILE C CA 1
ATOM 9269 C C . ILE C 1 328 ? 43.947 -46.360 -11.297 1.00 108.87 1234 ILE C C 1
ATOM 9270 O O . ILE C 1 328 ? 42.733 -46.519 -11.127 1.00 121.27 1234 ILE C O 1
ATOM 9275 N N . ASP C 1 329 ? 44.828 -46.305 -10.292 1.00 108.80 1235 ASP C N 1
ATOM 9276 C CA . ASP C 1 329 ? 44.469 -46.206 -8.878 1.00 102.40 1235 ASP C CA 1
ATOM 9277 C C . ASP C 1 329 ? 44.824 -44.798 -8.407 1.00 107.69 1235 ASP C C 1
ATOM 9278 O O . ASP C 1 329 ? 46.009 -44.464 -8.273 1.00 113.44 1235 ASP C O 1
ATOM 9283 N N . TYR C 1 330 ? 43.794 -43.981 -8.148 1.00 101.82 1236 TYR C N 1
ATOM 9284 C CA . TYR C 1 330 ? 43.959 -42.591 -7.722 1.00 110.63 1236 TYR C CA 1
ATOM 9285 C C . TYR C 1 330 ? 43.866 -42.332 -6.220 1.00 126.73 1236 TYR C C 1
ATOM 9286 O O . TYR C 1 330 ? 44.301 -41.262 -5.781 1.00 135.88 1236 TYR C O 1
ATOM 9295 N N . LYS C 1 331 ? 43.321 -43.241 -5.416 1.00 129.89 1237 LYS C N 1
ATOM 9296 C CA . LYS C 1 331 ? 42.832 -42.844 -4.094 1.00 123.49 1237 LYS C CA 1
ATOM 9297 C C . LYS C 1 331 ? 43.831 -43.025 -2.964 1.00 111.72 1237 LYS C C 1
ATOM 9298 O O . LYS C 1 331 ? 43.517 -42.658 -1.826 1.00 100.00 1237 LYS C O 1
ATOM 9304 N N . LYS C 1 332 ? 45.024 -43.541 -3.228 1.00 113.52 1238 LYS C N 1
ATOM 9305 C CA . LYS C 1 332 ? 45.844 -44.046 -2.142 1.00 112.63 1238 LYS C CA 1
ATOM 9306 C C . LYS C 1 332 ? 47.093 -43.198 -1.943 1.00 108.95 1238 LYS C C 1
ATOM 9307 O O . LYS C 1 332 ? 47.478 -42.398 -2.799 1.00 113.94 1238 LYS C O 1
ATOM 9313 N N . ILE C 1 333 ? 47.707 -43.385 -0.777 1.00 96.77 1239 ILE C N 1
ATOM 9314 C CA . ILE C 1 333 ? 48.898 -42.646 -0.370 1.00 87.96 1239 ILE C CA 1
ATOM 9315 C C . ILE C 1 333 ? 50.126 -43.347 -0.934 1.00 84.66 1239 ILE C C 1
ATOM 9316 O O . ILE C 1 333 ? 50.399 -44.503 -0.596 1.00 95.63 1239 ILE C O 1
ATOM 9321 N N . LEU C 1 334 ? 50.874 -42.646 -1.779 1.00 77.36 1240 LEU C N 1
ATOM 9322 C CA . LEU C 1 334 ? 51.982 -43.243 -2.510 1.00 78.13 1240 LEU C CA 1
ATOM 9323 C C . LEU C 1 334 ? 53.356 -42.881 -1.955 1.00 83.37 1240 LEU C C 1
ATOM 9324 O O . LEU C 1 334 ? 54.369 -43.246 -2.562 1.00 88.40 1240 LEU C O 1
ATOM 9329 N N . GLY C 1 335 ? 53.430 -42.158 -0.854 1.00 77.25 1241 GLY C N 1
ATOM 9330 C CA . GLY C 1 335 ? 54.729 -41.804 -0.311 1.00 78.91 1241 GLY C CA 1
ATOM 9331 C C . GLY C 1 335 ? 54.664 -40.479 0.431 1.00 85.74 1241 GLY C C 1
ATOM 9332 O O . GLY C 1 335 ? 53.631 -40.120 0.996 1.00 85.60 1241 GLY C O 1
ATOM 9333 N N . THR C 1 336 ? 55.795 -39.777 0.426 1.00 90.55 1242 THR C N 1
ATOM 9334 C CA . THR C 1 336 ? 55.906 -38.481 1.083 1.00 99.73 1242 THR C CA 1
ATOM 9335 C C . THR C 1 336 ? 56.517 -37.462 0.128 1.00 103.68 1242 THR C C 1
ATOM 9336 O O . THR C 1 336 ? 57.445 -37.781 -0.621 1.00 99.43 1242 THR C O 1
ATOM 9340 N N . ILE C 1 337 ? 55.980 -36.242 0.141 1.00 102.14 1243 ILE C N 1
ATOM 9341 C CA . ILE C 1 337 ? 56.560 -35.114 -0.584 1.00 100.60 1243 ILE C CA 1
ATOM 9342 C C . ILE C 1 337 ? 57.354 -34.275 0.411 1.00 105.02 1243 ILE C C 1
ATOM 9343 O O . ILE C 1 337 ? 56.776 -33.678 1.329 1.00 111.30 1243 ILE C O 1
ATOM 9348 N N . LYS C 1 338 ? 58.670 -34.203 0.224 1.00 94.24 1244 LYS C N 1
ATOM 9349 C CA . LYS C 1 338 ? 59.539 -33.391 1.069 1.00 96.19 1244 LYS C CA 1
ATOM 9350 C C . LYS C 1 338 ? 59.860 -32.096 0.343 1.00 123.62 1244 LYS C C 1
ATOM 9351 O O . LYS C 1 338 ? 60.180 -32.112 -0.851 1.00 133.32 1244 LYS C O 1
ATOM 9357 N N . MET C 1 339 ? 59.763 -30.978 1.059 1.00 121.05 1245 MET C N 1
ATOM 9358 C CA . MET C 1 339 ? 59.915 -29.653 0.477 1.00 110.21 1245 MET C CA 1
ATOM 9359 C C . MET C 1 339 ? 60.970 -28.861 1.235 1.00 111.76 1245 MET C C 1
ATOM 9360 O O . MET C 1 339 ? 61.034 -28.917 2.465 1.00 121.49 1245 MET C O 1
ATOM 9365 N N . LYS C 1 340 ? 61.787 -28.118 0.492 1.00 111.15 1246 LYS C N 1
ATOM 9366 C CA . LYS C 1 340 ? 62.727 -27.146 1.047 1.00 117.99 1246 LYS C CA 1
ATOM 9367 C C . LYS C 1 340 ? 62.505 -25.821 0.333 1.00 132.42 1246 LYS C C 1
ATOM 9368 O O . LYS C 1 340 ? 62.855 -25.680 -0.843 1.00 143.52 1246 LYS C O 1
ATOM 9374 N N . ALA C 1 341 ? 61.943 -24.846 1.041 1.00 129.65 1247 ALA C N 1
ATOM 9375 C CA . ALA C 1 341 ? 61.708 -23.517 0.485 1.00 132.82 1247 ALA C CA 1
ATOM 9376 C C . ALA C 1 341 ? 62.796 -22.582 1.000 1.00 143.39 1247 ALA C C 1
ATOM 9377 O O . ALA C 1 341 ? 62.761 -22.152 2.157 1.00 151.00 1247 ALA C O 1
ATOM 9379 N N . ILE C 1 342 ? 63.744 -22.246 0.131 1.00 141.91 1248 ILE C N 1
ATOM 9380 C CA . ILE C 1 342 ? 64.864 -21.371 0.465 1.00 147.43 1248 ILE C CA 1
ATOM 9381 C C . ILE C 1 342 ? 64.740 -20.106 -0.380 1.00 153.48 1248 ILE C C 1
ATOM 9382 O O . ILE C 1 342 ? 65.154 -20.070 -1.545 1.00 154.97 1248 ILE C O 1
ATOM 9387 N N . LEU C 1 343 ? 64.181 -19.052 0.211 1.00 157.43 1249 LEU C N 1
ATOM 9388 C CA . LEU C 1 343 ? 63.822 -17.840 -0.524 1.00 160.82 1249 LEU C CA 1
ATOM 9389 C C . LEU C 1 343 ? 64.858 -16.732 -0.361 1.00 167.17 1249 LEU C C 1
ATOM 9390 O O . LEU C 1 343 ? 65.384 -16.213 -1.350 1.00 175.29 1249 LEU C O 1
ATOM 9395 N N . GLY C 1 344 ? 65.174 -16.374 0.880 1.00 161.55 1250 GLY C N 1
ATOM 9396 C CA . GLY C 1 344 ? 65.990 -15.199 1.143 1.00 164.96 1250 GLY C CA 1
ATOM 9397 C C . GLY C 1 344 ? 65.909 -14.827 2.606 1.00 163.90 1250 GLY C C 1
ATOM 9398 O O . GLY C 1 344 ? 65.698 -15.688 3.470 1.00 153.50 1250 GLY C O 1
ATOM 9399 N N . ASP C 1 345 ? 66.073 -13.533 2.879 1.00 173.77 1251 ASP C N 1
ATOM 9400 C CA . ASP C 1 345 ? 65.974 -13.057 4.256 1.00 178.16 1251 ASP C CA 1
ATOM 9401 C C . ASP C 1 345 ? 64.494 -12.881 4.565 1.00 173.90 1251 ASP C C 1
ATOM 9402 O O . ASP C 1 345 ? 63.893 -11.851 4.247 1.00 174.28 1251 ASP C O 1
ATOM 9407 N N . VAL C 1 346 ? 63.924 -13.891 5.215 1.00 167.83 1252 VAL C N 1
ATOM 9408 C CA . VAL C 1 346 ? 62.501 -13.968 5.531 1.00 168.17 1252 VAL C CA 1
ATOM 9409 C C . VAL C 1 346 ? 62.349 -14.843 6.769 1.00 172.70 1252 VAL C C 1
ATOM 9410 O O . VAL C 1 346 ? 63.304 -15.478 7.228 1.00 173.38 1252 VAL C O 1
ATOM 9414 N N . LYS C 1 347 ? 61.138 -14.879 7.312 1.00 176.07 1253 LYS C N 1
ATOM 9415 C CA . LYS C 1 347 ? 60.782 -15.803 8.381 1.00 171.99 1253 LYS C CA 1
ATOM 9416 C C . LYS C 1 347 ? 59.501 -16.529 8.001 1.00 173.29 1253 LYS C C 1
ATOM 9417 O O . LYS C 1 347 ? 58.603 -15.936 7.402 1.00 181.23 1253 LYS C O 1
ATOM 9423 N N . TYR C 1 348 ? 59.413 -17.807 8.357 1.00 160.90 1254 TYR C N 1
ATOM 9424 C CA . TYR C 1 348 ? 58.333 -18.671 7.906 1.00 150.14 1254 TYR C CA 1
ATOM 9425 C C . TYR C 1 348 ? 57.377 -18.990 9.048 1.00 141.39 1254 TYR C C 1
ATOM 9426 O O . TYR C 1 348 ? 57.807 -19.284 10.168 1.00 140.15 1254 TYR C O 1
ATOM 9435 N N . LYS C 1 349 ? 56.079 -18.951 8.748 1.00 141.30 1255 LYS C N 1
ATOM 9436 C CA . LYS C 1 349 ? 55.050 -19.375 9.692 1.00 142.77 1255 LYS C CA 1
ATOM 9437 C C . LYS C 1 349 ? 54.005 -20.172 8.922 1.00 143.97 1255 LYS C C 1
ATOM 9438 O O . LYS C 1 349 ? 53.297 -19.611 8.080 1.00 152.56 1255 LYS C O 1
ATOM 9444 N N . THR C 1 350 ? 53.891 -21.465 9.222 1.00 139.55 1256 THR C N 1
ATOM 9445 C CA . THR C 1 350 ? 52.966 -22.324 8.492 1.00 140.56 1256 THR C CA 1
ATOM 9446 C C . THR C 1 350 ? 51.527 -22.045 8.912 1.00 145.13 1256 THR C C 1
ATOM 9447 O O . THR C 1 350 ? 51.242 -21.748 10.076 1.00 135.60 1256 THR C O 1
ATOM 9451 N N . PHE C 1 351 ? 50.607 -22.142 7.951 1.00 148.39 1257 PHE C N 1
ATOM 9452 C CA . PHE C 1 351 ? 49.195 -22.000 8.272 1.00 151.61 1257 PHE C CA 1
ATOM 9453 C C . PHE C 1 351 ? 48.377 -23.135 7.672 1.00 153.86 1257 PHE C C 1
ATOM 9454 O O . PHE C 1 351 ? 48.795 -23.831 6.733 1.00 155.26 1257 PHE C O 1
ATOM 9462 N N . ALA C 1 352 ? 47.179 -23.276 8.237 1.00 152.68 1258 ALA C N 1
ATOM 9463 C CA . ALA C 1 352 ? 46.100 -24.088 7.703 1.00 150.06 1258 ALA C CA 1
ATOM 9464 C C . ALA C 1 352 ? 44.791 -23.507 8.221 1.00 152.01 1258 ALA C C 1
ATOM 9465 O O . ALA C 1 352 ? 44.734 -23.013 9.352 1.00 150.93 1258 ALA C O 1
ATOM 9467 N N . ASP C 1 353 ? 43.753 -23.563 7.395 1.00 156.10 1259 ASP C N 1
ATOM 9468 C CA . ASP C 1 353 ? 42.440 -23.091 7.809 1.00 163.07 1259 ASP C CA 1
ATOM 9469 C C . ASP C 1 353 ? 41.661 -24.210 8.497 1.00 160.88 1259 ASP C C 1
ATOM 9470 O O . ASP C 1 353 ? 42.041 -25.383 8.466 1.00 159.58 1259 ASP C O 1
ATOM 9475 N N . SER C 1 354 ? 40.550 -23.833 9.121 1.00 180.63 1260 SER C N 1
ATOM 9476 C CA . SER C 1 354 ? 39.613 -24.799 9.674 1.00 178.66 1260 SER C CA 1
ATOM 9477 C C . SER C 1 354 ? 38.575 -25.148 8.616 1.00 176.18 1260 SER C C 1
ATOM 9478 O O . SER C 1 354 ? 38.183 -24.297 7.812 1.00 181.86 1260 SER C O 1
ATOM 9481 N N . VAL C 1 355 ? 38.135 -26.402 8.616 1.00 168.56 1261 VAL C N 1
ATOM 9482 C CA . VAL C 1 355 ? 37.202 -26.905 7.612 1.00 167.54 1261 VAL C CA 1
ATOM 9483 C C . VAL C 1 355 ? 35.795 -26.922 8.195 1.00 170.02 1261 VAL C C 1
ATOM 9484 O O . VAL C 1 355 ? 35.583 -27.386 9.323 1.00 165.13 1261 VAL C O 1
ATOM 9488 N N . ASP C 1 356 ? 34.838 -26.392 7.437 1.00 179.40 1262 ASP C N 1
ATOM 9489 C CA . ASP C 1 356 ? 33.427 -26.423 7.803 1.00 182.59 1262 ASP C CA 1
ATOM 9490 C C . ASP C 1 356 ? 32.698 -27.356 6.850 1.00 184.67 1262 ASP C C 1
ATOM 9491 O O . ASP C 1 356 ? 32.707 -27.137 5.633 1.00 186.90 1262 ASP C O 1
ATOM 9496 N N . ILE C 1 357 ? 32.063 -28.384 7.405 1.00 178.88 1263 ILE C N 1
ATOM 9497 C CA . ILE C 1 357 ? 31.324 -29.368 6.625 1.00 165.44 1263 ILE C CA 1
ATOM 9498 C C . ILE C 1 357 ? 29.996 -29.626 7.314 1.00 166.85 1263 ILE C C 1
ATOM 9499 O O . ILE C 1 357 ? 29.951 -29.831 8.532 1.00 165.85 1263 ILE C O 1
ATOM 9504 N N . THR C 1 358 ? 28.915 -29.616 6.541 1.00 168.59 1264 THR C N 1
ATOM 9505 C CA . THR C 1 358 ? 27.613 -30.056 7.021 1.00 169.14 1264 THR C CA 1
ATOM 9506 C C . THR C 1 358 ? 27.203 -31.295 6.240 1.00 171.19 1264 THR C C 1
ATOM 9507 O O . THR C 1 358 ? 27.504 -31.409 5.047 1.00 172.17 1264 THR C O 1
ATOM 9511 N N . ALA C 1 359 ? 26.519 -32.226 6.901 1.00 170.10 1265 ALA C N 1
ATOM 9512 C CA . ALA C 1 359 ? 26.283 -33.511 6.265 1.00 162.01 1265 ALA C CA 1
ATOM 9513 C C . ALA C 1 359 ? 25.019 -34.177 6.786 1.00 164.07 1265 ALA C C 1
ATOM 9514 O O . ALA C 1 359 ? 24.530 -33.877 7.879 1.00 168.25 1265 ALA C O 1
ATOM 9516 N N . GLU C 1 360 ? 24.517 -35.105 5.974 1.00 164.66 1266 GLU C N 1
ATOM 9517 C CA . GLU C 1 360 ? 23.426 -36.000 6.329 1.00 168.94 1266 GLU C CA 1
ATOM 9518 C C . GLU C 1 360 ? 23.726 -37.353 5.688 1.00 170.01 1266 GLU C C 1
ATOM 9519 O O . GLU C 1 360 ? 24.622 -37.473 4.849 1.00 166.86 1266 GLU C O 1
ATOM 9525 N N . GLY C 1 361 ? 22.996 -38.381 6.097 1.00 164.01 1267 GLY C N 1
ATOM 9526 C CA . GLY C 1 361 ? 23.260 -39.710 5.579 1.00 146.42 1267 GLY C CA 1
ATOM 9527 C C . GLY C 1 361 ? 22.027 -40.580 5.563 1.00 150.71 1267 GLY C C 1
ATOM 9528 O O . GLY C 1 361 ? 21.136 -40.448 6.406 1.00 158.73 1267 GLY C O 1
ATOM 9529 N N . SER C 1 362 ? 21.987 -41.494 4.592 1.00 148.70 1268 SER C N 1
ATOM 9530 C CA . SER C 1 362 ? 20.938 -42.501 4.496 1.00 146.10 1268 SER C CA 1
ATOM 9531 C C . SER C 1 362 ? 21.603 -43.822 4.160 1.00 150.32 1268 SER C C 1
ATOM 9532 O O . SER C 1 362 ? 22.285 -43.931 3.137 1.00 156.96 1268 SER C O 1
ATOM 9535 N N . CYS C 1 363 ? 21.411 -44.820 5.017 1.00 153.37 1269 CYS C N 1
ATOM 9536 C CA . CYS C 1 363 ? 22.091 -46.100 4.896 1.00 152.83 1269 CYS C CA 1
ATOM 9537 C C . CYS C 1 363 ? 21.083 -47.240 4.850 1.00 147.83 1269 CYS C C 1
ATOM 9538 O O . CYS C 1 363 ? 20.127 -47.266 5.632 1.00 152.51 1269 CYS C O 1
ATOM 9541 N N . THR C 1 364 ? 21.300 -48.187 3.937 1.00 136.61 1270 THR C N 1
ATOM 9542 C CA . THR C 1 364 ? 20.493 -49.400 3.881 1.00 137.31 1270 THR C CA 1
ATOM 9543 C C . THR C 1 364 ? 21.384 -50.586 3.549 1.00 146.06 1270 THR C C 1
ATOM 9544 O O . THR C 1 364 ? 22.404 -50.443 2.871 1.00 150.95 1270 THR C O 1
ATOM 9548 N N . GLY C 1 365 ? 20.987 -51.763 4.023 1.00 145.07 1271 GLY C N 1
ATOM 9549 C CA . GLY C 1 365 ? 21.773 -52.957 3.774 1.00 137.16 1271 GLY C CA 1
ATOM 9550 C C . GLY C 1 365 ? 21.346 -54.095 4.677 1.00 138.36 1271 GLY C C 1
ATOM 9551 O O . GLY C 1 365 ? 20.228 -54.111 5.197 1.00 149.96 1271 GLY C O 1
ATOM 9552 N N . CYS C 1 366 ? 22.259 -55.049 4.860 1.00 124.62 1272 CYS C N 1
ATOM 9553 C CA . CYS C 1 366 ? 21.981 -56.266 5.613 1.00 119.31 1272 CYS C CA 1
ATOM 9554 C C . CYS C 1 366 ? 23.212 -56.626 6.434 1.00 108.89 1272 CYS C C 1
ATOM 9555 O O . CYS C 1 366 ? 24.150 -55.834 6.574 1.00 106.40 1272 CYS C O 1
ATOM 9558 N N . ILE C 1 367 ? 23.193 -57.831 7.001 1.00 112.07 1273 ILE C N 1
ATOM 9559 C CA . ILE C 1 367 ? 24.271 -58.335 7.840 1.00 113.57 1273 ILE C CA 1
ATOM 9560 C C . ILE C 1 367 ? 24.671 -59.717 7.343 1.00 121.63 1273 ILE C C 1
ATOM 9561 O O . ILE C 1 367 ? 23.837 -60.484 6.851 1.00 123.63 1273 ILE C O 1
ATOM 9566 N N . ASN C 1 368 ? 25.960 -60.037 7.475 1.00 123.50 1274 ASN C N 1
ATOM 9567 C CA . ASN C 1 368 ? 26.464 -61.372 7.158 1.00 124.64 1274 ASN C CA 1
ATOM 9568 C C . ASN C 1 368 ? 26.091 -61.762 5.730 1.00 126.37 1274 ASN C C 1
ATOM 9569 O O . ASN C 1 368 ? 25.795 -62.921 5.434 1.00 137.10 1274 ASN C O 1
ATOM 9574 N N . CYS C 1 369 ? 26.100 -60.775 4.843 1.00 113.60 1275 CYS C N 1
ATOM 9575 C CA . CYS C 1 369 ? 25.620 -60.917 3.481 1.00 105.05 1275 CYS C CA 1
ATOM 9576 C C . CYS C 1 369 ? 26.673 -60.376 2.526 1.00 94.41 1275 CYS C C 1
ATOM 9577 O O . CYS C 1 369 ? 27.636 -59.722 2.930 1.00 99.08 1275 CYS C O 1
ATOM 9580 N N . PHE C 1 370 ? 26.480 -60.661 1.240 1.00 90.94 1276 PHE C N 1
ATOM 9581 C CA . PHE C 1 370 ? 27.504 -60.325 0.251 1.00 98.83 1276 PHE C CA 1
ATOM 9582 C C . PHE C 1 370 ? 27.555 -58.829 -0.028 1.00 108.79 1276 PHE C C 1
ATOM 9583 O O . PHE C 1 370 ? 28.640 -58.268 -0.218 1.00 117.71 1276 PHE C O 1
ATOM 9591 N N . GLU C 1 371 ? 26.398 -58.173 -0.080 1.00 108.52 1277 GLU C N 1
ATOM 9592 C CA . GLU C 1 371 ? 26.324 -56.769 -0.450 1.00 105.64 1277 GLU C CA 1
ATOM 9593 C C . GLU C 1 371 ? 26.531 -55.829 0.732 1.00 99.56 1277 GLU C C 1
ATOM 9594 O O . GLU C 1 371 ? 26.926 -54.678 0.520 1.00 96.10 1277 GLU C O 1
ATOM 9600 N N . ASN C 1 372 ? 26.255 -56.286 1.955 1.00 103.17 1278 ASN C N 1
ATOM 9601 C CA . ASN C 1 372 ? 26.458 -55.506 3.175 1.00 107.76 1278 ASN C CA 1
ATOM 9602 C C . ASN C 1 372 ? 25.685 -54.191 3.128 1.00 115.73 1278 ASN C C 1
ATOM 9603 O O . ASN C 1 372 ? 24.516 -54.179 2.727 1.00 128.10 1278 ASN C O 1
ATOM 9608 N N . ILE C 1 373 ? 26.291 -53.083 3.544 1.00 110.39 1279 ILE C N 1
ATOM 9609 C CA . ILE C 1 373 ? 25.544 -51.844 3.718 1.00 110.03 1279 ILE C CA 1
ATOM 9610 C C . ILE C 1 373 ? 26.091 -50.772 2.786 1.00 110.58 1279 ILE C C 1
ATOM 9611 O O . ILE C 1 373 ? 27.306 -50.664 2.589 1.00 111.23 1279 ILE C O 1
ATOM 9616 N N . HIS C 1 374 ? 25.181 -49.995 2.197 1.00 116.74 1280 HIS C N 1
ATOM 9617 C CA . HIS C 1 374 ? 25.514 -48.853 1.355 1.00 119.64 1280 HIS C CA 1
ATOM 9618 C C . HIS C 1 374 ? 24.900 -47.586 1.946 1.00 117.45 1280 HIS C C 1
ATOM 9619 O O . HIS C 1 374 ? 23.749 -47.594 2.405 1.00 112.23 1280 HIS C O 1
ATOM 9626 N N . CYS C 1 375 ? 25.678 -46.502 1.928 1.00 112.94 1281 CYS C N 1
ATOM 9627 C CA . CYS C 1 375 ? 25.290 -45.216 2.499 1.00 116.21 1281 CYS C CA 1
ATOM 9628 C C . CYS C 1 375 ? 25.480 -44.111 1.473 1.00 124.42 1281 CYS C C 1
ATOM 9629 O O . CYS C 1 375 ? 26.543 -44.015 0.847 1.00 113.73 1281 CYS C O 1
ATOM 9632 N N . GLU C 1 376 ? 24.454 -43.275 1.318 1.00 138.30 1282 GLU C N 1
ATOM 9633 C CA . GLU C 1 376 ? 24.551 -42.036 0.557 1.00 136.86 1282 GLU C CA 1
ATOM 9634 C C . GLU C 1 376 ? 24.547 -40.865 1.532 1.00 136.16 1282 GLU C C 1
ATOM 9635 O O . GLU C 1 376 ? 23.578 -40.663 2.276 1.00 132.11 1282 GLU C O 1
ATOM 9641 N N . LEU C 1 377 ? 25.639 -40.109 1.518 1.00 130.91 1283 LEU C N 1
ATOM 9642 C CA . LEU C 1 377 ? 25.875 -38.960 2.375 1.00 134.76 1283 LEU C CA 1
ATOM 9643 C C . LEU C 1 377 ? 25.746 -37.690 1.552 1.00 145.03 1283 LEU C C 1
ATOM 9644 O O . LEU C 1 377 ? 26.227 -37.625 0.417 1.00 150.18 1283 LEU C O 1
ATOM 9649 N N . THR C 1 378 ? 25.116 -36.683 2.133 1.00 146.61 1284 THR C N 1
ATOM 9650 C CA . THR C 1 378 ? 25.132 -35.336 1.582 1.00 145.39 1284 THR C CA 1
ATOM 9651 C C . THR C 1 378 ? 26.142 -34.510 2.376 1.00 148.66 1284 THR C C 1
ATOM 9652 O O . THR C 1 378 ? 25.926 -34.213 3.557 1.00 151.16 1284 THR C O 1
ATOM 9656 N N . LEU C 1 379 ? 27.246 -34.152 1.716 1.00 151.74 1285 LEU C N 1
ATOM 9657 C CA . LEU C 1 379 ? 28.374 -33.442 2.313 1.00 154.42 1285 LEU C CA 1
ATOM 9658 C C . LEU C 1 379 ? 28.577 -32.115 1.595 1.00 167.43 1285 LEU C C 1
ATOM 9659 O O . LEU C 1 379 ? 28.925 -32.093 0.410 1.00 175.49 1285 LEU C O 1
ATOM 9664 N N . HIS C 1 380 ? 28.357 -31.012 2.306 1.00 162.78 1286 HIS C N 1
ATOM 9665 C CA . HIS C 1 380 ? 28.666 -29.682 1.801 1.00 155.20 1286 HIS C CA 1
ATOM 9666 C C . HIS C 1 380 ? 29.886 -29.156 2.543 1.00 152.83 1286 HIS C C 1
ATOM 9667 O O . HIS C 1 380 ? 29.868 -29.038 3.778 1.00 156.56 1286 HIS C O 1
ATOM 9674 N N . THR C 1 381 ? 30.935 -28.840 1.786 1.00 151.62 1287 THR C N 1
ATOM 9675 C CA . THR C 1 381 ? 32.169 -28.291 2.320 1.00 165.62 1287 THR C CA 1
ATOM 9676 C C . THR C 1 381 ? 32.512 -27.003 1.587 1.00 176.13 1287 THR C C 1
ATOM 9677 O O . THR C 1 381 ? 32.244 -26.857 0.391 1.00 185.11 1287 THR C O 1
ATOM 9681 N N . THR C 1 382 ? 33.097 -26.063 2.326 1.00 173.53 1288 THR C N 1
ATOM 9682 C CA . THR C 1 382 ? 33.483 -24.788 1.735 1.00 170.80 1288 THR C CA 1
ATOM 9683 C C . THR C 1 382 ? 34.815 -24.863 0.997 1.00 164.79 1288 THR C C 1
ATOM 9684 O O . THR C 1 382 ? 34.987 -24.191 -0.026 1.00 162.92 1288 THR C O 1
ATOM 9688 N N . ILE C 1 383 ? 35.749 -25.691 1.468 1.00 158.92 1289 ILE C N 1
ATOM 9689 C CA . ILE C 1 383 ? 37.066 -25.829 0.860 1.00 154.01 1289 ILE C CA 1
ATOM 9690 C C . ILE C 1 383 ? 37.330 -27.300 0.577 1.00 145.19 1289 ILE C C 1
ATOM 9691 O O . ILE C 1 383 ? 36.742 -28.191 1.193 1.00 143.44 1289 ILE C O 1
ATOM 9696 N N . GLU C 1 384 ? 38.229 -27.549 -0.374 1.00 139.89 1290 GLU C N 1
ATOM 9697 C CA . GLU C 1 384 ? 38.578 -28.922 -0.713 1.00 136.12 1290 GLU C CA 1
ATOM 9698 C C . GLU C 1 384 ? 39.355 -29.536 0.443 1.00 140.57 1290 GLU C C 1
ATOM 9699 O O . GLU C 1 384 ? 40.383 -28.996 0.867 1.00 134.46 1290 GLU C O 1
ATOM 9705 N N . ALA C 1 385 ? 38.865 -30.668 0.945 1.00 151.67 1291 ALA C N 1
ATOM 9706 C CA . ALA C 1 385 ? 39.429 -31.309 2.123 1.00 144.47 1291 ALA C CA 1
ATOM 9707 C C . ALA C 1 385 ? 39.586 -32.805 1.904 1.00 135.86 1291 ALA C C 1
ATOM 9708 O O . ALA C 1 385 ? 38.711 -33.462 1.325 1.00 136.60 1291 ALA C O 1
ATOM 9710 N N . SER C 1 386 ? 40.710 -33.335 2.375 1.00 129.72 1292 SER C N 1
ATOM 9711 C CA . SER C 1 386 ? 40.928 -34.773 2.463 1.00 120.94 1292 SER C CA 1
ATOM 9712 C C . SER C 1 386 ? 40.509 -35.211 3.861 1.00 119.93 1292 SER C C 1
ATOM 9713 O O . SER C 1 386 ? 41.206 -34.926 4.839 1.00 125.59 1292 SER C O 1
ATOM 9716 N N . CYS C 1 387 ? 39.373 -35.899 3.959 1.00 116.55 1293 CYS C N 1
ATOM 9717 C CA . CYS C 1 387 ? 38.753 -36.177 5.251 1.00 124.97 1293 CYS C CA 1
ATOM 9718 C C . CYS C 1 387 ? 38.962 -37.622 5.664 1.00 123.70 1293 CYS C C 1
ATOM 9719 O O . CYS C 1 387 ? 38.502 -38.536 4.966 1.00 126.51 1293 CYS C O 1
ATOM 9722 N N . PRO C 1 388 ? 39.620 -37.882 6.792 1.00 119.13 1294 PRO C N 1
ATOM 9723 C CA . PRO C 1 388 ? 39.524 -39.218 7.386 1.00 117.59 1294 PRO C CA 1
ATOM 9724 C C . PRO C 1 388 ? 38.114 -39.419 7.923 1.00 118.98 1294 PRO C C 1
ATOM 9725 O O . PRO C 1 388 ? 37.582 -38.567 8.639 1.00 119.36 1294 PRO C O 1
ATOM 9729 N N . ILE C 1 389 ? 37.500 -40.537 7.559 1.00 110.47 1295 ILE C N 1
ATOM 9730 C CA . ILE C 1 389 ? 36.144 -40.845 7.987 1.00 112.09 1295 ILE C CA 1
ATOM 9731 C C . ILE C 1 389 ? 36.187 -42.015 8.960 1.00 110.46 1295 ILE C C 1
ATOM 9732 O O . ILE C 1 389 ? 36.914 -42.991 8.746 1.00 129.07 1295 ILE C O 1
ATOM 9737 N N . LYS C 1 390 ? 35.422 -41.902 10.040 1.00 113.75 1296 LYS C N 1
ATOM 9738 C CA . LYS C 1 390 ? 35.409 -42.889 11.106 1.00 113.16 1296 LYS C CA 1
ATOM 9739 C C . LYS C 1 390 ? 33.985 -43.386 11.322 1.00 128.50 1296 LYS C C 1
ATOM 9740 O O . LYS C 1 390 ? 33.018 -42.639 11.141 1.00 135.22 1296 LYS C O 1
ATOM 9746 N N . SER C 1 391 ? 33.861 -44.653 11.710 1.00 128.39 1297 SER C N 1
ATOM 9747 C CA . SER C 1 391 ? 32.556 -45.225 12.004 1.00 129.27 1297 SER C CA 1
ATOM 9748 C C . SER C 1 391 ? 32.699 -46.356 13.009 1.00 132.84 1297 SER C C 1
ATOM 9749 O O . SER C 1 391 ? 33.757 -46.981 13.131 1.00 126.68 1297 SER C O 1
ATOM 9752 N N . SER C 1 392 ? 31.605 -46.609 13.732 1.00 140.92 1298 SER C N 1
ATOM 9753 C CA . SER C 1 392 ? 31.528 -47.799 14.571 1.00 143.23 1298 SER C CA 1
ATOM 9754 C C . SER C 1 392 ? 31.667 -49.058 13.727 1.00 139.89 1298 SER C C 1
ATOM 9755 O O . SER C 1 392 ? 32.447 -49.962 14.051 1.00 140.11 1298 SER C O 1
ATOM 9758 N N . CYS C 1 393 ? 30.918 -49.130 12.630 1.00 131.38 1299 CYS C N 1
ATOM 9759 C CA . CYS C 1 393 ? 31.091 -50.221 11.692 1.00 122.84 1299 CYS C CA 1
ATOM 9760 C C . CYS C 1 393 ? 32.379 -50.014 10.895 1.00 114.32 1299 CYS C C 1
ATOM 9761 O O . CYS C 1 393 ? 33.059 -48.989 11.008 1.00 122.16 1299 CYS C O 1
ATOM 9764 N N . THR C 1 394 ? 32.720 -51.007 10.084 1.00 99.06 1300 THR C N 1
ATOM 9765 C CA . THR C 1 394 ? 33.916 -50.950 9.252 1.00 95.65 1300 THR C CA 1
ATOM 9766 C C . THR C 1 394 ? 33.538 -50.431 7.867 1.00 99.06 1300 THR C C 1
ATOM 9767 O O . THR C 1 394 ? 32.845 -51.118 7.110 1.00 102.39 1300 THR C O 1
ATOM 9771 N N . VAL C 1 395 ? 33.982 -49.212 7.540 1.00 104.29 1301 VAL C N 1
ATOM 9772 C CA . VAL C 1 395 ? 33.754 -48.627 6.221 1.00 107.28 1301 VAL C CA 1
ATOM 9773 C C . VAL C 1 395 ? 34.796 -49.177 5.252 1.00 103.02 1301 VAL C C 1
ATOM 9774 O O . VAL C 1 395 ? 35.925 -49.491 5.650 1.00 108.43 1301 VAL C O 1
ATOM 9778 N N . PHE C 1 396 ? 34.420 -49.329 3.973 1.00 99.56 1302 PHE C N 1
ATOM 9779 C CA . PHE C 1 396 ? 35.340 -49.921 2.998 1.00 104.69 1302 PHE C CA 1
ATOM 9780 C C . PHE C 1 396 ? 36.608 -49.084 2.850 1.00 102.30 1302 PHE C C 1
ATOM 9781 O O . PHE C 1 396 ? 37.724 -49.583 3.044 1.00 100.97 1302 PHE C O 1
ATOM 9789 N N . HIS C 1 397 ? 36.458 -47.817 2.466 1.00 100.80 1303 HIS C N 1
ATOM 9790 C CA . HIS C 1 397 ? 37.594 -46.925 2.268 1.00 96.77 1303 HIS C CA 1
ATOM 9791 C C . HIS C 1 397 ? 37.741 -46.018 3.479 1.00 100.34 1303 HIS C C 1
ATOM 9792 O O . HIS C 1 397 ? 36.767 -45.404 3.926 1.00 93.89 1303 HIS C O 1
ATOM 9799 N N . ASP C 1 398 ? 38.968 -45.922 3.989 1.00 111.04 1304 ASP C N 1
ATOM 9800 C CA . ASP C 1 398 ? 39.232 -45.248 5.254 1.00 111.38 1304 ASP C CA 1
ATOM 9801 C C . ASP C 1 398 ? 38.956 -43.749 5.214 1.00 105.10 1304 ASP C C 1
ATOM 9802 O O . ASP C 1 398 ? 38.740 -43.153 6.273 1.00 106.89 1304 ASP C O 1
ATOM 9807 N N . ARG C 1 399 ? 38.972 -43.120 4.037 1.00 104.78 1305 ARG C N 1
ATOM 9808 C CA . ARG C 1 399 ? 38.851 -41.668 3.948 1.00 103.94 1305 ARG C CA 1
ATOM 9809 C C . ARG C 1 399 ? 37.937 -41.307 2.779 1.00 104.92 1305 ARG C C 1
ATOM 9810 O O . ARG C 1 399 ? 37.477 -42.172 2.028 1.00 107.52 1305 ARG C O 1
ATOM 9818 N N . ILE C 1 400 ? 37.670 -40.012 2.633 1.00 105.78 1306 ILE C N 1
ATOM 9819 C CA . ILE C 1 400 ? 36.833 -39.484 1.559 1.00 107.44 1306 ILE C CA 1
ATOM 9820 C C . ILE C 1 400 ? 37.244 -38.041 1.297 1.00 118.43 1306 ILE C C 1
ATOM 9821 O O . ILE C 1 400 ? 37.520 -37.282 2.231 1.00 130.28 1306 ILE C O 1
ATOM 9826 N N . LEU C 1 401 ? 37.283 -37.658 0.026 1.00 115.07 1307 LEU C N 1
ATOM 9827 C CA . LEU C 1 401 ? 37.722 -36.325 -0.375 1.00 116.24 1307 LEU C CA 1
ATOM 9828 C C . LEU C 1 401 ? 36.497 -35.484 -0.706 1.00 120.02 1307 LEU C C 1
ATOM 9829 O O . LEU C 1 401 ? 35.813 -35.737 -1.703 1.00 117.85 1307 LEU C O 1
ATOM 9834 N N . VAL C 1 402 ? 36.230 -34.477 0.117 1.00 128.45 1308 VAL C N 1
ATOM 9835 C CA . VAL C 1 402 ? 35.086 -33.595 -0.079 1.00 126.05 1308 VAL C CA 1
ATOM 9836 C C . VAL C 1 402 ? 35.552 -32.361 -0.836 1.00 130.54 1308 VAL C C 1
ATOM 9837 O O . VAL C 1 402 ? 36.589 -31.769 -0.508 1.00 135.94 1308 VAL C O 1
ATOM 9841 N N . THR C 1 403 ? 34.802 -31.986 -1.865 1.00 136.97 1309 THR C N 1
ATOM 9842 C CA . THR C 1 403 ? 35.085 -30.816 -2.677 1.00 147.84 1309 THR C CA 1
ATOM 9843 C C . THR C 1 403 ? 33.813 -29.992 -2.823 1.00 163.02 1309 THR C C 1
ATOM 9844 O O . THR C 1 403 ? 32.708 -30.543 -2.796 1.00 172.26 1309 THR C O 1
ATOM 9848 N N . PRO C 1 404 ? 33.934 -28.665 -2.938 1.00 159.71 1310 PRO C N 1
ATOM 9849 C CA . PRO C 1 404 ? 32.728 -27.826 -3.046 1.00 157.23 1310 PRO C CA 1
ATOM 9850 C C . PRO C 1 404 ? 31.865 -28.148 -4.257 1.00 161.38 1310 PRO C C 1
ATOM 9851 O O . PRO C 1 404 ? 30.717 -27.686 -4.313 1.00 163.38 1310 PRO C O 1
ATOM 9855 N N . ASN C 1 405 ? 32.372 -28.921 -5.220 1.00 167.09 1311 ASN C N 1
ATOM 9856 C CA . ASN C 1 405 ? 31.620 -29.195 -6.440 1.00 173.44 1311 ASN C CA 1
ATOM 9857 C C . ASN C 1 405 ? 30.472 -30.165 -6.182 1.00 173.49 1311 ASN C C 1
ATOM 9858 O O . ASN C 1 405 ? 29.296 -29.817 -6.348 1.00 180.57 1311 ASN C O 1
ATOM 9863 N N . GLU C 1 406 ? 30.793 -31.387 -5.767 1.00 158.73 1312 GLU C N 1
ATOM 9864 C CA . GLU C 1 406 ? 29.808 -32.447 -5.591 1.00 147.86 1312 GLU C CA 1
ATOM 9865 C C . GLU C 1 406 ? 29.357 -32.516 -4.138 1.00 142.75 1312 GLU C C 1
ATOM 9866 O O . GLU C 1 406 ? 30.187 -32.536 -3.224 1.00 137.69 1312 GLU C O 1
ATOM 9872 N N . HIS C 1 407 ? 28.040 -32.542 -3.932 1.00 147.82 1313 HIS C N 1
ATOM 9873 C CA . HIS C 1 407 ? 27.473 -32.569 -2.593 1.00 153.82 1313 HIS C CA 1
ATOM 9874 C C . HIS C 1 407 ? 27.029 -33.955 -2.137 1.00 151.13 1313 HIS C C 1
ATOM 9875 O O . HIS C 1 407 ? 26.788 -34.143 -0.940 1.00 152.90 1313 HIS C O 1
ATOM 9882 N N . LYS C 1 408 ? 26.917 -34.925 -3.041 1.00 144.96 1314 LYS C N 1
ATOM 9883 C CA . LYS C 1 408 ? 26.447 -36.263 -2.696 1.00 140.71 1314 LYS C CA 1
ATOM 9884 C C . LYS C 1 408 ? 27.550 -37.283 -2.950 1.00 133.39 1314 LYS C C 1
ATOM 9885 O O . LYS C 1 408 ? 28.082 -37.373 -4.061 1.00 127.58 1314 LYS C O 1
ATOM 9891 N N . TYR C 1 409 ? 27.872 -38.052 -1.914 1.00 134.79 1315 TYR C N 1
ATOM 9892 C CA . TYR C 1 409 ? 28.973 -39.002 -1.905 1.00 130.43 1315 TYR C CA 1
ATOM 9893 C C . TYR C 1 409 ? 28.467 -40.331 -1.366 1.00 124.66 1315 TYR C C 1
ATOM 9894 O O . TYR C 1 409 ? 27.591 -40.365 -0.503 1.00 122.56 1315 TYR C O 1
ATOM 9903 N N . ALA C 1 410 ? 29.014 -41.425 -1.879 1.00 119.56 1316 ALA C N 1
ATOM 9904 C CA . ALA C 1 410 ? 28.603 -42.757 -1.464 1.00 111.29 1316 ALA C CA 1
ATOM 9905 C C . ALA C 1 410 ? 29.753 -43.461 -0.754 1.00 112.13 1316 ALA C C 1
ATOM 9906 O O . ALA C 1 410 ? 30.926 -43.194 -1.029 1.00 108.87 1316 ALA C O 1
ATOM 9908 N N . LEU C 1 411 ? 29.405 -44.342 0.188 1.00 119.25 1317 LEU C N 1
ATOM 9909 C CA . LEU C 1 411 ? 30.405 -45.172 0.854 1.00 119.79 1317 LEU C CA 1
ATOM 9910 C C . LEU C 1 411 ? 29.726 -46.401 1.445 1.00 116.38 1317 LEU C C 1
ATOM 9911 O O . LEU C 1 411 ? 28.563 -46.342 1.848 1.00 128.23 1317 LEU C O 1
ATOM 9916 N N . LYS C 1 412 ? 30.465 -47.509 1.508 1.00 104.05 1318 LYS C N 1
ATOM 9917 C CA . LYS C 1 412 ? 29.898 -48.781 1.938 1.00 110.51 1318 LYS C CA 1
ATOM 9918 C C . LYS C 1 412 ? 30.530 -49.258 3.241 1.00 112.61 1318 LYS C C 1
ATOM 9919 O O . LYS C 1 412 ? 31.642 -48.862 3.606 1.00 110.75 1318 LYS C O 1
ATOM 9925 N N . MET C 1 413 ? 29.804 -50.142 3.929 1.00 113.86 1319 MET C N 1
ATOM 9926 C CA . MET C 1 413 ? 30.173 -50.608 5.259 1.00 110.25 1319 MET C CA 1
ATOM 9927 C C . MET C 1 413 ? 29.845 -52.080 5.447 1.00 110.14 1319 MET C C 1
ATOM 9928 O O . MET C 1 413 ? 28.935 -52.628 4.812 1.00 123.60 1319 MET C O 1
ATOM 9933 N N . VAL C 1 414 ? 30.599 -52.700 6.351 1.00 96.52 1320 VAL C N 1
ATOM 9934 C CA . VAL C 1 414 ? 30.296 -54.010 6.909 1.00 93.76 1320 VAL C CA 1
ATOM 9935 C C . VAL C 1 414 ? 30.069 -53.827 8.402 1.00 98.63 1320 VAL C C 1
ATOM 9936 O O . VAL C 1 414 ? 31.007 -53.499 9.140 1.00 103.18 1320 VAL C O 1
ATOM 9940 N N . CYS C 1 415 ? 28.833 -54.032 8.852 1.00 105.79 1321 CYS C N 1
ATOM 9941 C CA . CYS C 1 415 ? 28.504 -54.008 10.274 1.00 121.95 1321 CYS C CA 1
ATOM 9942 C C . CYS C 1 415 ? 28.514 -55.453 10.764 1.00 132.11 1321 CYS C C 1
ATOM 9943 O O . CYS C 1 415 ? 27.692 -56.268 10.328 1.00 139.47 1321 CYS C O 1
ATOM 9946 N N . THR C 1 416 ? 29.455 -55.771 11.662 1.00 134.63 1322 THR C N 1
ATOM 9947 C CA . THR C 1 416 ? 29.559 -57.129 12.192 1.00 135.50 1322 THR C CA 1
ATOM 9948 C C . THR C 1 416 ? 28.363 -57.513 13.052 1.00 134.45 1322 THR C C 1
ATOM 9949 O O . THR C 1 416 ? 27.993 -58.693 13.100 1.00 130.47 1322 THR C O 1
ATOM 9953 N N . GLU C 1 417 ? 27.753 -56.550 13.734 1.00 140.91 1323 GLU C N 1
ATOM 9954 C CA . GLU C 1 417 ? 26.565 -56.762 14.546 1.00 143.55 1323 GLU C CA 1
ATOM 9955 C C . GLU C 1 417 ? 25.393 -56.018 13.913 1.00 135.99 1323 GLU C C 1
ATOM 9956 O O . GLU C 1 417 ? 25.508 -55.439 12.828 1.00 143.77 1323 GLU C O 1
ATOM 9962 N N . LYS C 1 418 ? 24.255 -56.020 14.601 1.00 120.35 1324 LYS C N 1
ATOM 9963 C CA . LYS C 1 418 ? 23.038 -55.471 14.024 1.00 125.51 1324 LYS C CA 1
ATOM 9964 C C . LYS C 1 418 ? 22.869 -54.012 14.416 1.00 132.47 1324 LYS C C 1
ATOM 9965 O O . LYS C 1 418 ? 22.692 -53.718 15.608 1.00 155.53 1324 LYS C O 1
ATOM 9971 N N . PRO C 1 419 ? 22.920 -53.077 13.473 1.00 121.58 1325 PRO C N 1
ATOM 9972 C CA . PRO C 1 419 ? 22.718 -51.668 13.812 1.00 132.24 1325 PRO C CA 1
ATOM 9973 C C . PRO C 1 419 ? 21.240 -51.359 13.981 1.00 143.90 1325 PRO C C 1
ATOM 9974 O O . PRO C 1 419 ? 20.363 -52.086 13.509 1.00 148.92 1325 PRO C O 1
ATOM 9978 N N . GLY C 1 420 ? 20.975 -50.256 14.666 1.00 144.56 1326 GLY C N 1
ATOM 9979 C CA . GLY C 1 420 ? 19.625 -49.771 14.875 1.00 147.83 1326 GLY C CA 1
ATOM 9980 C C . GLY C 1 420 ? 19.214 -48.768 13.821 1.00 150.32 1326 GLY C C 1
ATOM 9981 O O . GLY C 1 420 ? 19.595 -48.869 12.650 1.00 146.80 1326 GLY C O 1
ATOM 9982 N N . ASN C 1 421 ? 18.416 -47.786 14.239 1.00 159.07 1327 ASN C N 1
ATOM 9983 C CA . ASN C 1 421 ? 18.073 -46.694 13.334 1.00 167.50 1327 ASN C CA 1
ATOM 9984 C C . ASN C 1 421 ? 19.256 -45.751 13.146 1.00 170.86 1327 ASN C C 1
ATOM 9985 O O . ASN C 1 421 ? 19.477 -45.229 12.045 1.00 160.44 1327 ASN C O 1
ATOM 9990 N N . THR C 1 422 ? 20.018 -45.510 14.210 1.00 180.66 1328 THR C N 1
ATOM 9991 C CA . THR C 1 422 ? 21.194 -44.651 14.155 1.00 177.09 1328 THR C CA 1
ATOM 9992 C C . THR C 1 422 ? 22.424 -45.434 13.702 1.00 158.11 1328 THR C C 1
ATOM 9993 O O . THR C 1 422 ? 22.673 -46.552 14.166 1.00 148.70 1328 THR C O 1
ATOM 9997 N N . LEU C 1 423 ? 23.165 -44.855 12.762 1.00 156.22 1329 LEU C N 1
ATOM 9998 C CA . LEU C 1 423 ? 24.456 -45.375 12.322 1.00 157.26 1329 LEU C CA 1
ATOM 9999 C C . LEU C 1 423 ? 25.421 -44.199 12.280 1.00 174.81 1329 LEU C C 1
ATOM 10000 O O . LEU C 1 423 ? 25.293 -43.323 11.418 1.00 184.66 1329 LEU C O 1
ATOM 10005 N N . THR C 1 424 ? 26.382 -44.175 13.200 1.00 178.39 1330 THR C N 1
ATOM 10006 C CA . THR C 1 424 ? 27.226 -43.002 13.408 1.00 173.28 1330 THR C CA 1
ATOM 10007 C C . THR C 1 424 ? 28.406 -43.014 12.443 1.00 164.56 1330 THR C C 1
ATOM 10008 O O . THR C 1 424 ? 29.131 -44.011 12.346 1.00 154.65 1330 THR C O 1
ATOM 10012 N N . ILE C 1 425 ? 28.581 -41.906 11.720 1.00 157.56 1331 ILE C N 1
ATOM 10013 C CA . ILE C 1 425 ? 29.663 -41.741 10.750 1.00 138.15 1331 ILE C CA 1
ATOM 10014 C C . ILE C 1 425 ? 30.255 -40.348 10.930 1.00 139.61 1331 ILE C C 1
ATOM 10015 O O . ILE C 1 425 ? 29.524 -39.393 11.196 1.00 147.18 1331 ILE C O 1
ATOM 10020 N N . LYS C 1 426 ? 31.578 -40.226 10.828 1.00 136.66 1332 LYS C N 1
ATOM 10021 C CA . LYS C 1 426 ? 32.239 -38.955 11.118 1.00 137.57 1332 LYS C CA 1
ATOM 10022 C C . LYS C 1 426 ? 33.146 -38.567 9.959 1.00 134.39 1332 LYS C C 1
ATOM 10023 O O . LYS C 1 426 ? 34.135 -39.253 9.690 1.00 134.42 1332 LYS C O 1
ATOM 10029 N N . VAL C 1 427 ? 32.834 -37.453 9.301 1.00 129.11 1333 VAL C N 1
ATOM 10030 C CA . VAL C 1 427 ? 33.595 -36.962 8.152 1.00 127.28 1333 VAL C CA 1
ATOM 10031 C C . VAL C 1 427 ? 34.383 -35.736 8.594 1.00 150.87 1333 VAL C C 1
ATOM 10032 O O . VAL C 1 427 ? 33.789 -34.721 8.982 1.00 165.95 1333 VAL C O 1
ATOM 10036 N N . CYS C 1 428 ? 35.716 -35.821 8.518 1.00 150.91 1334 CYS C N 1
ATOM 10037 C CA . CYS C 1 428 ? 36.617 -34.830 9.135 1.00 147.85 1334 CYS C CA 1
ATOM 10038 C C . CYS C 1 428 ? 36.174 -34.664 10.589 1.00 149.12 1334 CYS C C 1
ATOM 10039 O O . CYS C 1 428 ? 36.047 -35.670 11.302 1.00 152.63 1334 CYS C O 1
ATOM 10042 N N . ASN C 1 429 ? 35.941 -33.447 11.066 1.00 150.54 1335 ASN C N 1
ATOM 10043 C CA . ASN C 1 429 ? 35.465 -33.231 12.421 1.00 162.75 1335 ASN C CA 1
ATOM 10044 C C . ASN C 1 429 ? 33.946 -33.179 12.516 1.00 164.67 1335 ASN C C 1
ATOM 10045 O O . ASN C 1 429 ? 33.414 -33.137 13.631 1.00 172.72 1335 ASN C O 1
ATOM 10050 N N . THR C 1 430 ? 33.240 -33.173 11.386 1.00 157.78 1336 THR C N 1
ATOM 10051 C CA . THR C 1 430 ? 31.782 -33.146 11.397 1.00 159.08 1336 THR C CA 1
ATOM 10052 C C . THR C 1 430 ? 31.259 -34.536 11.742 1.00 159.12 1336 THR C C 1
ATOM 10053 O O . THR C 1 430 ? 31.560 -35.514 11.048 1.00 152.11 1336 THR C O 1
ATOM 10057 N N . LYS C 1 431 ? 30.485 -34.622 12.821 1.00 165.29 1337 LYS C N 1
ATOM 10058 C CA . LYS C 1 431 ? 29.975 -35.887 13.334 1.00 158.87 1337 LYS C CA 1
ATOM 10059 C C . LYS C 1 431 ? 28.524 -36.035 12.883 1.00 154.90 1337 LYS C C 1
ATOM 10060 O O . LYS C 1 431 ? 27.675 -35.198 13.209 1.00 154.53 1337 LYS C O 1
ATOM 10066 N N . VAL C 1 432 ? 28.255 -37.098 12.132 1.00 150.97 1338 VAL C N 1
ATOM 10067 C CA . VAL C 1 432 ? 27.039 -37.257 11.342 1.00 157.89 1338 VAL C CA 1
ATOM 10068 C C . VAL C 1 432 ? 26.251 -38.460 11.840 1.00 158.42 1338 VAL C C 1
ATOM 10069 O O . VAL C 1 432 ? 26.810 -39.552 12.017 1.00 150.25 1338 VAL C O 1
ATOM 10073 N N . GLU C 1 433 ? 24.953 -38.255 12.050 1.00 166.34 1339 GLU C N 1
ATOM 10074 C CA . GLU C 1 433 ? 24.012 -39.332 12.329 1.00 163.85 1339 GLU C CA 1
ATOM 10075 C C . GLU C 1 433 ? 23.407 -39.812 11.014 1.00 155.33 1339 GLU C C 1
ATOM 10076 O O . GLU C 1 433 ? 22.839 -39.016 10.261 1.00 158.24 1339 GLU C O 1
ATOM 10082 N N . ALA C 1 434 ? 23.563 -41.099 10.723 1.00 148.97 1340 ALA C N 1
ATOM 10083 C CA . ALA C 1 434 ? 23.048 -41.690 9.495 1.00 154.94 1340 ALA C CA 1
ATOM 10084 C C . ALA C 1 434 ? 21.804 -42.520 9.789 1.00 154.19 1340 ALA C C 1
ATOM 10085 O O . ALA C 1 434 ? 21.770 -43.277 10.765 1.00 144.43 1340 ALA C O 1
ATOM 10087 N N . SER C 1 435 ? 20.778 -42.353 8.955 1.00 162.47 1341 SER C N 1
ATOM 10088 C CA . SER C 1 435 ? 19.553 -43.137 9.066 1.00 164.04 1341 SER C CA 1
ATOM 10089 C C . SER C 1 435 ? 19.771 -44.518 8.455 1.00 159.56 1341 SER C C 1
ATOM 10090 O O . SER C 1 435 ? 20.115 -44.632 7.273 1.00 153.37 1341 SER C O 1
ATOM 10093 N N . MET C 1 436 ? 19.577 -45.566 9.257 1.00 159.24 1342 MET C N 1
ATOM 10094 C CA . MET C 1 436 ? 19.807 -46.940 8.826 1.00 152.08 1342 MET C CA 1
ATOM 10095 C C . MET C 1 436 ? 18.502 -47.725 8.817 1.00 156.42 1342 MET C C 1
ATOM 10096 O O . MET C 1 436 ? 17.706 -47.640 9.758 1.00 164.74 1342 MET C O 1
ATOM 10101 N N . ALA C 1 437 ? 18.294 -48.501 7.751 1.00 150.59 1343 ALA C N 1
ATOM 10102 C CA . ALA C 1 437 ? 17.163 -49.417 7.638 1.00 148.11 1343 ALA C CA 1
ATOM 10103 C C . ALA C 1 437 ? 17.668 -50.757 7.127 1.00 141.03 1343 ALA C C 1
ATOM 10104 O O . ALA C 1 437 ? 18.188 -50.838 6.009 1.00 134.54 1343 ALA C O 1
ATOM 10106 N N . LEU C 1 438 ? 17.519 -51.800 7.941 1.00 141.29 1344 LEU C N 1
ATOM 10107 C CA . LEU C 1 438 ? 17.893 -53.152 7.539 1.00 132.20 1344 LEU C CA 1
ATOM 10108 C C . LEU C 1 438 ? 16.870 -53.744 6.576 1.00 135.70 1344 LEU C C 1
ATOM 10109 O O . LEU C 1 438 ? 15.680 -53.832 6.897 1.00 147.07 1344 LEU C O 1
ATOM 10114 N N . VAL C 1 439 ? 17.338 -54.152 5.403 1.00 124.19 1345 VAL C N 1
ATOM 10115 C CA . VAL C 1 439 ? 16.552 -54.937 4.461 1.00 128.97 1345 VAL C CA 1
ATOM 10116 C C . VAL C 1 439 ? 17.176 -56.327 4.380 1.00 137.77 1345 VAL C C 1
ATOM 10117 O O . VAL C 1 439 ? 18.378 -56.502 4.614 1.00 132.49 1345 VAL C O 1
ATOM 10121 N N . ASP C 1 440 ? 16.342 -57.326 4.090 1.00 146.57 1346 ASP C N 1
ATOM 10122 C CA . ASP C 1 440 ? 16.830 -58.692 3.940 1.00 137.81 1346 ASP C CA 1
ATOM 10123 C C . ASP C 1 440 ? 17.857 -58.787 2.812 1.00 132.17 1346 ASP C C 1
ATOM 10124 O O . ASP C 1 440 ? 17.838 -58.012 1.852 1.00 139.06 1346 ASP C O 1
ATOM 10129 N N . ALA C 1 441 ? 18.760 -59.755 2.947 1.00 124.72 1347 ALA C N 1
ATOM 10130 C CA . ALA C 1 441 ? 19.786 -60.002 1.940 1.00 121.52 1347 ALA C CA 1
ATOM 10131 C C . ALA C 1 441 ? 19.175 -60.367 0.591 1.00 123.69 1347 ALA C C 1
ATOM 10132 O O . ALA C 1 441 ? 18.164 -61.072 0.518 1.00 124.47 1347 ALA C O 1
ATOM 10134 N N . LYS C 1 442 ? 19.791 -59.866 -0.480 1.00 120.94 1348 LYS C N 1
ATOM 10135 C CA . LYS C 1 442 ? 19.308 -60.157 -1.821 1.00 115.31 1348 LYS C CA 1
ATOM 10136 C C . LYS C 1 442 ? 19.354 -61.662 -2.070 1.00 112.39 1348 LYS C C 1
ATOM 10137 O O . LYS C 1 442 ? 20.294 -62.333 -1.632 1.00 111.80 1348 LYS C O 1
ATOM 10143 N N . PRO C 1 443 ? 18.365 -62.221 -2.759 1.00 120.42 1349 PRO C N 1
ATOM 10144 C CA . PRO C 1 443 ? 18.359 -63.668 -2.986 1.00 124.21 1349 PRO C CA 1
ATOM 10145 C C . PRO C 1 443 ? 19.527 -64.090 -3.864 1.00 129.28 1349 PRO C C 1
ATOM 10146 O O . PRO C 1 443 ? 19.962 -63.358 -4.756 1.00 137.83 1349 PRO C O 1
ATOM 10150 N N . ILE C 1 444 ? 20.038 -65.286 -3.591 1.00 113.24 1350 ILE C N 1
ATOM 10151 C CA . ILE C 1 444 ? 21.170 -65.836 -4.325 1.00 100.44 1350 ILE C CA 1
ATOM 10152 C C . ILE C 1 444 ? 20.628 -66.582 -5.539 1.00 97.23 1350 ILE C C 1
ATOM 10153 O O . ILE C 1 444 ? 19.857 -67.538 -5.399 1.00 95.03 1350 ILE C O 1
ATOM 10158 N N . ILE C 1 445 ? 21.044 -66.165 -6.734 1.00 91.17 1351 ILE C N 1
ATOM 10159 C CA . ILE C 1 445 ? 20.502 -66.720 -7.961 1.00 92.17 1351 ILE C CA 1
ATOM 10160 C C . ILE C 1 445 ? 21.647 -67.125 -8.882 1.00 94.92 1351 ILE C C 1
ATOM 10161 O O . ILE C 1 445 ? 22.725 -66.521 -8.869 1.00 95.27 1351 ILE C O 1
ATOM 10166 N N . GLU C 1 446 ? 21.415 -68.184 -9.667 1.00 94.42 1352 GLU C N 1
ATOM 10167 C CA . GLU C 1 446 ? 22.373 -68.675 -10.664 1.00 96.31 1352 GLU C CA 1
ATOM 10168 C C . GLU C 1 446 ? 23.715 -69.028 -10.050 1.00 95.96 1352 GLU C C 1
ATOM 10169 O O . GLU C 1 446 ? 24.749 -68.908 -10.713 1.00 112.20 1352 GLU C O 1
ATOM 10175 N N . LEU C 1 447 ? 23.743 -69.413 -8.779 1.00 83.08 1353 LEU C N 1
ATOM 10176 C CA . LEU C 1 447 ? 25.002 -69.892 -8.218 1.00 82.81 1353 LEU C CA 1
ATOM 10177 C C . LEU C 1 447 ? 25.378 -71.278 -8.750 1.00 80.80 1353 LEU C C 1
ATOM 10178 O O . LEU C 1 447 ? 26.571 -71.595 -8.854 1.00 76.48 1353 LEU C O 1
ATOM 10183 N N . ALA C 1 448 ? 24.388 -72.122 -9.056 1.00 80.21 1354 ALA C N 1
ATOM 10184 C CA . ALA C 1 448 ? 24.657 -73.479 -9.514 1.00 80.00 1354 ALA C CA 1
ATOM 10185 C C . ALA C 1 448 ? 25.137 -73.480 -10.970 1.00 78.91 1354 ALA C C 1
ATOM 10186 O O . ALA C 1 448 ? 24.740 -72.627 -11.764 1.00 92.49 1354 ALA C O 1
ATOM 10188 N N . PRO C 1 449 ? 25.984 -74.440 -11.345 1.00 74.98 1355 PRO C N 1
ATOM 10189 C CA . PRO C 1 449 ? 26.472 -74.511 -12.729 1.00 72.03 1355 PRO C CA 1
ATOM 10190 C C . PRO C 1 449 ? 25.392 -75.045 -13.656 1.00 72.78 1355 PRO C C 1
ATOM 10191 O O . PRO C 1 449 ? 24.375 -75.588 -13.224 1.00 73.37 1355 PRO C O 1
ATOM 10195 N N . VAL C 1 450 ? 25.640 -74.902 -14.957 1.00 75.54 1356 VAL C N 1
ATOM 10196 C CA . VAL C 1 450 ? 24.714 -75.382 -15.979 1.00 82.47 1356 VAL C CA 1
ATOM 10197 C C . VAL C 1 450 ? 25.105 -76.797 -16.400 1.00 94.69 1356 VAL C C 1
ATOM 10198 O O . VAL C 1 450 ? 26.149 -77.018 -17.021 1.00 89.84 1356 VAL C O 1
ATOM 10202 N N . ASP C 1 451 ? 24.253 -77.764 -16.053 1.00 100.83 1357 ASP C N 1
ATOM 10203 C CA . ASP C 1 451 ? 24.419 -79.120 -16.563 1.00 98.27 1357 ASP C CA 1
ATOM 10204 C C . ASP C 1 451 ? 24.378 -79.129 -18.079 1.00 102.06 1357 ASP C C 1
ATOM 10205 O O . ASP C 1 451 ? 25.207 -79.772 -18.734 1.00 100.30 1357 ASP C O 1
ATOM 10210 N N . GLN C 1 452 ? 23.424 -78.401 -18.649 1.00 101.72 1358 GLN C N 1
ATOM 10211 C CA . GLN C 1 452 ? 23.050 -78.514 -20.052 1.00 94.94 1358 GLN C CA 1
ATOM 10212 C C . GLN C 1 452 ? 23.061 -77.118 -20.657 1.00 83.99 1358 GLN C C 1
ATOM 10213 O O . GLN C 1 452 ? 22.245 -76.270 -20.283 1.00 76.92 1358 GLN C O 1
ATOM 10219 N N . THR C 1 453 ? 24.008 -76.871 -21.564 1.00 83.76 1359 THR C N 1
ATOM 10220 C CA . THR C 1 453 ? 24.080 -75.574 -22.228 1.00 82.06 1359 THR C CA 1
ATOM 10221 C C . THR C 1 453 ? 22.983 -75.423 -23.282 1.00 81.28 1359 THR C C 1
ATOM 10222 O O . THR C 1 453 ? 22.417 -74.335 -23.434 1.00 77.62 1359 THR C O 1
ATOM 10226 N N . ALA C 1 454 ? 22.651 -76.504 -23.992 1.00 91.63 1360 ALA C N 1
ATOM 10227 C CA . ALA C 1 454 ? 21.528 -76.526 -24.925 1.00 92.57 1360 ALA C CA 1
ATOM 10228 C C . ALA C 1 454 ? 21.139 -77.978 -25.184 1.00 93.21 1360 ALA C C 1
ATOM 10229 O O . ALA C 1 454 ? 21.822 -78.906 -24.750 1.00 102.73 1360 ALA C O 1
ATOM 10231 N N . TYR C 1 455 ? 20.027 -78.171 -25.895 1.00 81.19 1361 TYR C N 1
ATOM 10232 C CA . TYR C 1 455 ? 19.581 -79.502 -26.308 1.00 71.75 1361 TYR C CA 1
ATOM 10233 C C . TYR C 1 455 ? 19.686 -79.590 -27.824 1.00 82.57 1361 TYR C C 1
ATOM 10234 O O . TYR C 1 455 ? 18.874 -78.995 -28.539 1.00 103.19 1361 TYR C O 1
ATOM 10243 N N . ILE C 1 456 ? 20.666 -80.344 -28.315 1.00 80.54 1362 ILE C N 1
ATOM 10244 C CA . ILE C 1 456 ? 20.921 -80.483 -29.747 1.00 87.20 1362 ILE C CA 1
ATOM 10245 C C . ILE C 1 456 ? 20.551 -81.898 -30.167 1.00 96.69 1362 ILE C C 1
ATOM 10246 O O . ILE C 1 456 ? 21.189 -82.870 -29.744 1.00 105.67 1362 ILE C O 1
ATOM 10251 N N . ARG C 1 457 ? 19.508 -82.010 -30.992 1.00 92.43 1363 ARG C N 1
ATOM 10252 C CA . ARG C 1 457 ? 19.045 -83.277 -31.555 1.00 95.44 1363 ARG C CA 1
ATOM 10253 C C . ARG C 1 457 ? 18.938 -83.177 -33.067 1.00 117.18 1363 ARG C C 1
ATOM 10254 O O . ARG C 1 457 ? 18.062 -82.468 -33.581 1.00 129.41 1363 ARG C O 1
ATOM 10262 N N . GLU C 1 458 ? 19.823 -83.867 -33.778 1.00 124.32 1364 GLU C N 1
ATOM 10263 C CA . GLU C 1 458 ? 19.750 -83.875 -35.230 1.00 131.14 1364 GLU C CA 1
ATOM 10264 C C . GLU C 1 458 ? 20.518 -85.085 -35.808 1.00 128.10 1364 GLU C C 1
ATOM 10265 O O . GLU C 1 458 ? 20.720 -85.237 -37.017 1.00 123.53 1364 GLU C O 1
#

Organism: Bunyavirus La Crosse (isolate Human/United States/L78/1978) (NCBI:txid796210)

Sequence (1322 aa):
DIEQYKKAITQKLQTSLSLFKYAKTKNLPHIKPIYKYITIEGTETAEGIESAYIESEVPALAGTSIGFKINSKEGKHLLDVIAYVKSASYSSVYTKLYSTGPTSGINTKHDELCTGPCPANINHQVGWLTFARERTSSHGCEEFGCLAVSDGCVFGSCQDIIKEELSVYRKETEEVTDVELCLTFSDKTYCTNLNPVTPIITDLFEVQFKTVETYSLPRIVAVQNHEIKIGQINDLGVYSKGCGNVQKVNGTIYGNGVPRFDYLCHLASRKEVIVRKCFDNDYQACKFLQSPASYRLEEDSGTVTIIDYKKILGTIKMKAILGDVKYKTFADSVDITAEGSCTGCINCFENIHCELTLHTTIEASCPIKSSCTVFHDRILVTPNEHKYALKMVCTEKPGNTLTIKVCNTKVEASMALVDAKPIIELAPVDQTAYIREGGIAKIDVHNIEDIEQYKKAITQKLQTSLSLFKYAKTKNLPHIKPIYKYITIEGTETAEGIESAYIESEVPALAGTSIGFKINSKEGKHLLDVIAYVKSASYSSVYTKLYSTGPTSGINTKHDELCTGPCPANINHQVGWLTFARERTSSHGCEEFGCLAVSDGCVFGSCQDIIKEELSVYRKETEEVTDVELCLTFSDKTYCTNLNPVTPIITDLFEVQFKTVETYSLPRIVAVQNHEIKIGQINDLGVYSKGCGNVQKVNGTIYGNGVPRFDYLCHLASRKEVIVRKCFDNDYQACKFLQSPASYRLEEDSGTVTIIDYKKILGTIKMKAILGDVKYKTFADSVDITAEGSCTGCINCFENIHCELTLHTTIEASCPIKSSCTVFHDRILVTPNEHKYALKMVCTEKPGNTLTIKVCNTKVEASMALVDAKPIIELAPVDQTAYIREIEQYKKAITQKLQTSLSLFKYAKTKNLPHIKPIYKYITIEGTETAEGIESAYIESEVPALAGTSIGFKINSKEGKHLLDVIAYVKSASYSSVYTKLYSTGPTSGINTKHDELCTGPCPANINHQVGWLTFARERTSSHGCEEFGCLAVSDGCVFGSCQDIIKEELSVYRKETEEVTDVELCLTFSDKTYCTNLNPVTPIITDLFEVQFKTVETYSLPRIVAVQNHEIKIGQINDLGVYSKGCGNVQKVNGTIYGNGVPRFDYLCHLASRKEVIVRKCFDNDYQACKFLQSPASYRLEEDSGTVTIIDYKKILGTIKMKAILGDVKYKTFADSVDITAEGSCTGCINCFENIHCELTLHTTIEASCPIKSSCTVFHDRILVTPNEHKYALKMVCTEKPGNTLTIKVCNTKVEASMALVDAKPIIELAPVDQTAYIRE

B-factor: mean 109.59, std 34.15, range [46.05, 239.9]

Foldseek 3Di:
DQVVVLVVLVVVVVVLLVVDDWDWDFFDPQQFAADEFDKDKDWDDDVPFIWIKIKTKDFQAARHKWKKFWPFVVGDGRKIKMKHWHFKKKKFKWFWFFFDAAFPFKDKDKDWWLADFDDPDDDDDPQWDKDKDFQQDAVLFDEPPRDDGRGIMMMMIMDTHGDGFKTKIFTDDAMDIWIKMWMDMPRIIIMDTADQPDWDDTPFKTKHFDFDRDDDDPGMWMAGPQFIFDDDDDDHPGLPQAADNWGHGDHRIHHDDDWPKDWDGDDHHHIKIKTFGTGFGNNLRVVVTHGDDQWHWDDDVRMIMIMGTGDGGGMMMMMGTSGRIDMDMDGDHWDKDKEKAKEEAAPADQAMKMKMFIATSHWDWWQKDFPFAKDDRTDIDHNPDGIDMIGTHHNDDDDQWTWMQTHNDIYTYGYDYDDHDDDPPPDGDPGSDIDID/DPLLPDALLDDPDQVVSLVVLVVSVVCLQVVDFKDWDADDPQQFAADDFDKDKDWDDDDPFIWIKIKTKDFQFASHKWKKFWPRPPHDGRKIKMKGWHFKKKKFKWFWQFFAAAFQFKDKDKDKFLFAFDDPDDDDDPQKDKDKDAQQADAQQHAAPRDDGRGIMMMIIMDTDGDGQKTKIFGDDDMDIWIKMWMDMPSIMIIHTADQVDWDDTSFKTKHFHFDPDDDDDGMWMAGPQFIFDDPDDDRPRLPQAACNWGHDDHDIHHDDDWDWDWDGHNHHDIKIKTFGTGFGNNLRSVLTDGDPQWHWDDDVRMIMIMGTGDGGGMMMMMGTSGNIDMDMDGDHKDKDKAKAKEEAAPASQAMKMKMFIAISHWDWWQKDWPFAKDDRTDIDHNPDGIDMTGTHGPDDDDQWTWMQTHNDIYTYGYDYDPHDDDPPPDGDPGSDIDID/DVVVLVVLVVVVVVLLVVDPWDKDFDDPQQFAADAFDKDKDWDDDDPFIWIKIKGKWFLFALHKWKKFWPFVPGDGRKIKMKGWHFKKKKFKWFWFFFAAAFPFKDKDKDWWLADFDDPDDDDDPQKDKDKDAQQDAVQFDAAPRDDGRGIMMMIIMDTDGDGFKTKTFGDDAMDIWIKMWMDIPRMIIMDTADQPDWDDTPFKTKHWHFDRDDDDDGMWMAGPQFIFDDDDDDHPRQPQAADNWGHGDHRIHADDPWPWDWDGHRHHDIKIKTQGTGFGNNLRVVVTHGDPQWHWDDDVRMIMIMGTGDGGGMMMMMGIRGNIDMDIDGDHKDKDKAKEKEAAAPADQAMKMKMFIAISHWHWWQKDWPFAKPDRTDIDHNPDGIDMTGTHHNDDDDQWTWMQTHNRTYTYGYDYDDYDDDPPPDGDPGSHIDID

Nearest PDB structures (foldseek):
  7a57-assembly1_C  TM=1.002E+00  e=1.093E-83  La Crosse virus L78
  7a59-assembly1_C  TM=7.131E-01  e=1.280E-21  Crimean-Congo hemorrhagic fever virus strain IbAr10200
  7a5a-assembly2_F  TM=7.038E-01  e=1.702E-20  Crimean-Congo hemorrhagic fever virus strain IbAr10200
  7a5a-assembly1_B  TM=6.881E-01  e=5.931E-21  Crimean-Congo hemorrhagic fever virus strain IbAr10200
  7a59-assembly1_B  TM=6.736E-01  e=2.067E-21  Crimean-Congo hemorrhagic fever virus strain IbAr10200

InterPro domains:
  IPR005167 Bunyavirus glycoprotein G1 [PF03557] (511-1380)
  IPR005168 Bunyavirus glycoprotein G2 [PF03563] (19-299)
  IPR014413 M polyprotein precursor, Orthobunyavirus type [PIRSF003944] (1-1441)
  IPR026400 Bunyavirus nonstructural protein NSm [TIGR04210] (301-472)

Solvent-accessible surface area: 53454 Å² total; per-residue (Å²): 138,115,71,131,96,67,129,56,9,15,98,106,5,27,68,4,0,63,128,73,165,12,63,133,47,178,60,59,108,42,10,82,1,20,38,102,10,0,14,5,57,24,82,41,95,64,177,81,109,102,18,16,4,2,4,2,4,1,9,0,4,24,2,6,5,6,0,4,74,0,14,35,130,181,31,154,93,8,18,42,12,16,2,16,0,85,23,1,8,1,22,2,8,0,0,69,5,0,7,1,0,51,22,59,16,15,68,24,111,70,79,20,62,33,99,22,53,3,38,42,126,14,136,83,83,88,3,21,2,8,9,26,61,7,52,1,0,37,115,45,2,39,27,158,78,18,173,26,63,18,47,1,0,4,30,6,5,0,24,0,68,18,141,103,89,10,24,0,21,16,45,33,2,40,21,44,32,61,1,43,1,3,5,26,2,49,112,67,4,8,10,14,96,16,31,9,2,33,23,24,41,6,90,10,9,25,0,4,2,18,7,5,20,8,16,52,8,30,53,13,1,0,11,38,131,143,104,13,37,30,22,57,4,7,4,1,0,10,4,15,18,3,0,0,2,0,0,61,6,138,57,51,14,17,0,8,7,37,28,42,19,14,10,15,20,53,149,67,59,140,12,44,3,2,0,12,15,0,0,14,7,3,31,25,3,2,126,30,19,40,66,31,78,4,26,120,38,94,80,63,92,20,2,2,21,0,22,1,69,73,32,2,0,2,8,0,6,2,4,3,23,9,11,74,8,114,21,119,27,36,30,64,104,17,105,12,90,35,114,8,64,0,72,5,8,32,81,8,49,65,2,0,66,0,111,2,21,1,95,13,91,14,19,0,4,0,19,7,131,31,100,26,45,14,38,29,43,18,20,60,0,29,54,130,83,76,127,28,65,17,85,0,1,2,44,136,160,22,48,130,84,7,54,2,75,0,12,120,30,150,4,95,2,69,13,54,77,90,130,56,152,106,63,105,107,3,25,18,73,22,40,24,28,68,22,102,126,74,53,42,36,143,96,72,22,93,118,64,179,64,114,94,111,14,49,150,31,6,17,100,17,4,31,57,1,0,48,129,76,130,8,65,124,48,182,60,46,109,44,3,76,1,22,35,95,12,1,15,7,61,23,88,47,99,70,167,77,28,76,18,7,8,2,10,2,3,2,9,0,5,21,6,5,2,6,1,4,72,0,29,28,116,136,26,176,84,11,9,42,7,10,2,5,1,85,26,1,10,2,25,2,6,0,2,72,4,0,4,0,0,50,22,61,15,16,69,25,117,62,70,13,67,38,91,22,55,3,39,46,122,13,145,83,94,89,3,22,3,11,10,28,60,6,51,0,0,37,142,12,2,16,25,176,68,7,162,31,62,16,42,0,0,3,33,4,5,0,22,1,68,16,138,94,87,8,25,0,24,17,51,30,3,56,20,43,28,66,1,44,0,0,4,21,3,56,128,72,0,4,9,11,96,15,32,16,4,19,15,7,48,2,26,4,5,20,0,5,6,13,11,5,22,10,15,73,4,32,56,12,0,0,11,35,134,144,98,15,38,27,22,58,5,5,3,5,0,10,5,18,17,3,1,0,1,0,0,61,4,147,58,54,18,17,0,17,8,36,27,46,20,12,12,17,24,66,136,66,63,123,14,42,3,3,0,11,18,0,0,12,7,2,29,27,2,3,141,29,21,31,68,28,80,7,29,112,39,88,78,69,89,22,2,1,23,0,16,1,72,68,35,1,2,3,9,0,2,2,8,3,20,4,9,22,4,85,10,132,34,38,27,69,103,23,100,14,88,26,119,7,69,0,74,8,8,41,76,10,49,89,3,0,74,0,73,0,43,1,97,12,88,21,22,0,2,0,16,4,117,29,97,14,36,13,38,28,39,16,21,63,0,28,53,128,103,78,120,28,65,18,90,0,0,2,47,132,166,18,44,124,87,4,48,1,73,0,18,124,37,144,9,90,1,72,8,59,90,77,125,56,130,110,63,99,109,3,24,18,64,24,42,24,31,64,28,116,113,155,100,163,111,48,138,49,14,13,98,114,7,17,71,14,0,47,150,81,157,17,64,134,44,169,38,64,95,60,16,74,0,21,40,96,9,1,16,8,61,24,85,38,89,55,176,82,117,91,16,13,7,3,9,2,5,1,9,0,5,26,1,5,4,6,1,12,65,2,12,46,130,172,36,169,90,12,15,52,18,22,3,26,2,94,29,2,12,1,25,2,6,0,0,77,5,2,7,1,0,53,22,54,16,16,69,22,110,67,62,11,66,36,98,22,54,3,41,46,108,14,142,93,83,89,1,20,2,10,8,27,53,6,49,1,0,33,109,28,2,20,30,183,65,3,161,33,52,20,46,1,0,2,30,4,7,0,22,0,66,13,136,102,84,9,22,0,21,14,47,30,2,45,24,44,29,65,1,38,5,9,7,32,1,60,110,69,5,10,8,12,89,17,31,16,2,34,20,30,57,5,117,19,15,25,1,5,4,20,9,5,20,14,22,54,8,33,53,15,0,0,12,34,125,148,98,14,36,30,23,60,5,8,4,3,0,11,2,17,16,3,1,0,1,0,0,59,5,144,58,50,13,17,0,8,11,50,26,42,24,13,11,15,27,60,140,68,61,125,6,37,3,3,0,11,11,0,0,9,6,3,30,24,2,1,126,29,20,36,65,31,79,5,25,104,40,84,85,62,97,16,1,1,19,0,15,1,79,69,27,2,1,3,7,0,7,5,8,13,27,24,9,77,8,111,21,110,22,31,33,62,102,24,102,11,94,24,125,11,68,2,76,7,7,39,66,8,46,60,3,0,66,0,112,1,35,1,99,12,83,14,18,0,3,0,13,5,116,30,94,21,38,12,40,30,42,19,25,64,0,28,57,126,84,78,126,33,64,22,93,0,0,2,38,140,159,23,47,130,84,4,51,1,71,0,10,122,32,154,5,107,2,67,10,58,74,94,130,55,150,106,60,93,104,2,26,16,67,19,41,24,27,70,23,109,121